Protein 4ZO4 (pdb70)

Solvent-accessible surface area: 38207 Å² total

B-factor: mean 87.36, std 18.45, range [51.1, 162.4]

Foldseek 3Di:
DEQEEEFEEPDDVLLVLLVVLCVVVPAAEDELVVLLQVQCQVCQVVLQVVQVVQDVDGQDDPDSGGPPVVLVVSVVVDVVSVVVVCVVRLVVSVVVVVVVVVVVVVVHHYYYYDYLCDDSDDCLVVYAYEYEDEDDPLDLVVVVVVPDDSVVSVVVSVSNVVVVVSCVSHPHYQYDHDDPVVSSVSSVVVSVVVRVVD/DEQEEEEDELDPVLRVLLQVLLVVVPAAEAELVVLLQVLCQVCLVVVCVVCVVQDVDRQADPVRGGDPVVLCVSVVVDPPSVVVSCVVRVVVSVVVLVVVVVSVVVVHHHYYHDDPCDPPYAYEYAYEDDPLDLVCCVVVPDDNVVSVVSSVVNVVSVVCVVPHPHYQYCDPDPVVSSVSSVVVSVVSGPD/DLEEEEEEPDVVLLVLLVVQCVVVPAAEAELVVLLQVVCQVCQVVCQVVQVVQDPPGQDDPDRGGDVVVLVVSVVVDVVSVVVVVVVRLVSSVVVVVVVVVVVVVVFRHYYRDYLPDPSDDCLVVDAYEYEDEQDDLDLVVVCVVDDDSVVSVVVNVSNVVVVVSCVSHDHYQYDHDDPVVSNVSSVVVVVVSRVVD/DEQEEEEAELDDVLVVLLQVLCVVVPAAEAELVVLLQVLCQVCQVVCQVVCVVLDPDRQQDPPSGGDVVVLCVSCPPDPVSVVVVCVVRVVSSVVVQVVVVVSVVVVHHHYYHDDPCDVVYAYEYAYEDDPLDLVCCVVVPDDNVVSVVSSVSVVVRVVCVVRHPYYQYCDPDNVVSSVSSVVVSVVSGVD

InterPro domains:
  IPR001977 Dephospho-CoA kinase [MF_00376] (2-199)
  IPR001977 Dephospho-CoA kinase [PF01121] (7-183)
  IPR001977 Dephospho-CoA kinase [PS51219] (4-201)
  IPR001977 Dephospho-CoA kinase [TIGR00152] (7-186)
  IPR027417 P-loop containing nucleoside triphosphate hydrolase [G3DSA:3.40.50.300] (1-201)
  IPR027417 P-loop containing nucleoside triphosphate hydrolase [SSF52540] (5-195)

CATH classification: 3.40.50.300

Structure (mmCIF, N/CA/C/O backbone):
data_4ZO4
#
_entry.id   4ZO4
#
_cell.length_a   73.815
_cell.length_b   74.032
_cell.length_c   178.493
_cell.angle_alpha   90.000
_cell.angle_beta   90.000
_cell.angle_gamma   90.000
#
_symmetry.space_group_name_H-M   'P 21 21 21'
#
loop_
_entity.id
_entity.type
_entity.pdbx_description
1 polymer 'Dephospho-CoA kinase'
2 non-polymer BETA-MERCAPTOETHANOL
#
loop_
_atom_site.group_PDB
_atom_site.id
_atom_site.type_symbol
_atom_site.label_atom_id
_atom_site.label_alt_id
_atom_site.label_comp_id
_atom_site.label_asym_id
_atom_site.label_entity_id
_atom_site.label_seq_id
_atom_site.pdbx_PDB_ins_code
_atom_site.Cartn_x
_atom_site.Cartn_y
_atom_site.Cartn_z
_atom_site.occupancy
_atom_site.B_iso_or_equiv
_atom_site.auth_seq_id
_atom_site.auth_comp_id
_atom_site.auth_asym_id
_atom_site.auth_atom_id
_atom_site.pdbx_PDB_model_num
ATOM 1 N N . ALA A 1 3 ? -20.161 9.173 -19.400 1.00 96.94 0 ALA A N 1
ATOM 2 C CA . ALA A 1 3 ? -21.114 9.581 -18.323 1.00 102.32 0 ALA A CA 1
ATOM 3 C C . ALA A 1 3 ? -20.756 10.928 -17.646 1.00 104.34 0 ALA A C 1
ATOM 4 O O . ALA A 1 3 ? -21.636 11.714 -17.348 1.00 103.76 0 ALA A O 1
ATOM 14 N N . LYS A 1 5 ? -18.929 14.632 -17.782 1.00 106.63 2 LYS A N 1
ATOM 15 C CA . LYS A 1 5 ? -18.609 15.575 -18.847 1.00 107.52 2 LYS A CA 1
ATOM 16 C C . LYS A 1 5 ? -17.228 16.237 -18.739 1.00 101.69 2 LYS A C 1
ATOM 17 O O . LYS A 1 5 ? -16.661 16.636 -19.762 1.00 97.60 2 LYS A O 1
ATOM 23 N N . ASN A 1 6 ? -16.708 16.388 -17.519 1.00 93.37 3 ASN A N 1
ATOM 24 C CA . ASN A 1 6 ? -15.476 17.162 -17.280 1.00 83.99 3 ASN A CA 1
ATOM 25 C C . ASN A 1 6 ? -14.242 16.313 -17.232 1.00 86.20 3 ASN A C 1
ATOM 26 O O . ASN A 1 6 ? -13.156 16.813 -16.915 1.00 85.24 3 ASN A O 1
ATOM 31 N N . ALA A 1 7 ? -14.411 15.024 -17.550 1.00 88.14 4 ALA A N 1
ATOM 32 C CA . ALA A 1 7 ? -13.353 14.022 -17.397 1.00 83.59 4 ALA A CA 1
ATOM 33 C C . ALA A 1 7 ? -12.586 13.864 -18.661 1.00 80.65 4 ALA A C 1
ATOM 34 O O . ALA A 1 7 ? -13.166 13.623 -19.712 1.00 82.62 4 ALA A O 1
ATOM 36 N N . PHE A 1 8 ? -11.271 13.960 -18.555 1.00 76.43 5 PHE A N 1
ATOM 37 C CA . PHE A 1 8 ? -10.442 13.708 -19.691 1.00 77.35 5 PHE A CA 1
ATOM 38 C C . PHE A 1 8 ? -9.340 12.737 -19.291 1.00 72.98 5 PHE A C 1
ATOM 39 O O . PHE A 1 8 ? -8.640 12.968 -18.309 1.00 73.29 5 PHE A O 1
ATOM 47 N N . PHE A 1 9 ? -9.209 11.633 -20.022 1.00 65.24 6 PHE A N 1
ATOM 48 C CA . PHE A 1 9 ? -8.096 10.722 -19.754 1.00 70.90 6 PHE A CA 1
ATOM 49 C C . PHE A 1 9 ? -6.887 11.214 -20.515 1.00 64.50 6 PHE A C 1
ATOM 50 O O . PHE A 1 9 ? -6.985 11.612 -21.655 1.00 66.03 6 PHE A O 1
ATOM 58 N N . VAL A 1 10 ? -5.746 11.230 -19.865 1.00 60.25 7 VAL A N 1
ATOM 59 C CA . VAL A 1 10 ? -4.550 11.605 -20.551 1.00 60.84 7 VAL A CA 1
ATOM 60 C C . VAL A 1 10 ? -3.630 10.405 -20.611 1.00 61.88 7 VAL A C 1
ATOM 61 O O . VAL A 1 10 ? -3.146 9.942 -19.587 1.00 59.55 7 VAL A O 1
ATOM 65 N N . THR A 1 11 ? -3.375 9.903 -21.813 1.00 60.52 8 THR A N 1
ATOM 66 C CA . THR A 1 11 ? -2.526 8.743 -21.939 1.00 68.14 8 THR A CA 1
ATOM 67 C C . THR A 1 11 ? -1.500 8.988 -23.024 1.00 71.16 8 THR A C 1
ATOM 68 O O . THR A 1 11 ? -1.740 9.802 -23.896 1.00 68.58 8 THR A O 1
ATOM 72 N N . ALA A 1 12 ? -0.359 8.295 -22.959 1.00 74.07 9 ALA A N 1
ATOM 73 C CA . ALA A 1 12 ? 0.757 8.586 -23.851 1.00 77.15 9 ALA A CA 1
ATOM 74 C C . ALA A 1 12 ? 1.503 7.369 -24.328 1.00 78.98 9 ALA A C 1
ATOM 75 O O . ALA A 1 12 ? 1.736 6.416 -23.583 1.00 85.80 9 ALA A O 1
ATOM 77 N N . SER A 1 13 ? 1.913 7.445 -25.587 1.00 78.49 10 SER A N 1
ATOM 78 C CA . SER A 1 13 ? 2.705 6.404 -26.196 1.00 77.77 10 SER A CA 1
ATOM 79 C C . SER A 1 13 ? 4.094 6.333 -25.593 1.00 79.44 10 SER A C 1
ATOM 80 O O . SER A 1 13 ? 4.795 5.369 -25.852 1.00 75.96 10 SER A O 1
ATOM 83 N N . ILE A 1 14 ? 4.487 7.363 -24.835 1.00 83.03 11 ILE A N 1
ATOM 84 C CA . ILE A 1 14 ? 5.767 7.418 -24.109 1.00 87.81 11 ILE A CA 1
ATOM 85 C C . ILE A 1 14 ? 5.632 8.355 -22.880 1.00 91.51 11 ILE A C 1
ATOM 86 O O . ILE A 1 14 ? 4.949 9.382 -22.932 1.00 99.17 11 ILE A O 1
ATOM 91 N N . ALA A 1 15 ? 6.281 7.994 -21.776 1.00 89.23 12 ALA A N 1
ATOM 92 C CA . ALA A 1 15 ? 5.926 8.522 -20.442 1.00 88.69 12 ALA A CA 1
ATOM 93 C C . ALA A 1 15 ? 5.966 10.026 -20.291 1.00 94.02 12 ALA A C 1
ATOM 94 O O . ALA A 1 15 ? 5.147 10.610 -19.565 1.00 94.21 12 ALA A O 1
ATOM 96 N N . CYS A 1 16 ? 6.941 10.645 -20.947 1.00 94.27 13 CYS A N 1
ATOM 97 C CA . CYS A 1 16 ? 7.126 12.081 -20.856 1.00 89.17 13 CYS A CA 1
ATOM 98 C C . CYS A 1 16 ? 6.033 12.821 -21.609 1.00 86.84 13 CYS A C 1
ATOM 99 O O . CYS A 1 16 ? 5.730 13.967 -21.283 1.00 106.15 13 CYS A O 1
ATOM 102 N N . GLY A 1 17 ? 5.430 12.180 -22.603 1.00 81.61 14 GLY A N 1
ATOM 103 C CA . GLY A 1 17 ? 4.289 12.773 -23.310 1.00 83.99 14 GLY A CA 1
ATOM 104 C C . GLY A 1 17 ? 3.132 13.057 -22.366 1.00 85.02 14 GLY A C 1
ATOM 105 O O . GLY A 1 17 ? 2.536 14.135 -22.373 1.00 89.19 14 GLY A O 1
ATOM 106 N N . LYS A 1 18 ? 2.858 12.080 -21.520 1.00 78.96 15 LYS A N 1
ATOM 107 C CA . LYS A 1 18 ? 1.799 12.139 -20.549 1.00 77.51 15 LYS A CA 1
ATOM 108 C C . LYS A 1 18 ? 2.059 13.167 -19.427 1.00 81.42 15 LYS A C 1
ATOM 109 O O . LYS A 1 18 ? 1.140 13.865 -18.964 1.00 82.47 15 LYS A O 1
ATOM 115 N N . SER A 1 19 ? 3.305 13.238 -18.961 1.00 79.20 16 SER A N 1
ATOM 116 C CA . SER A 1 19 ? 3.647 14.028 -17.774 1.00 75.66 16 SER A CA 1
ATOM 117 C C . SER A 1 19 ? 3.793 15.504 -18.116 1.00 80.08 16 SER A C 1
ATOM 118 O O . SER A 1 19 ? 3.526 16.380 -17.286 1.00 81.07 16 SER A O 1
ATOM 121 N N . THR A 1 20 ? 4.253 15.772 -19.331 1.00 76.00 17 THR A N 1
ATOM 122 C CA . THR A 1 20 ? 4.325 17.129 -19.832 1.00 76.10 17 THR A CA 1
ATOM 123 C C . THR A 1 20 ? 2.921 17.711 -20.032 1.00 75.99 17 THR A C 1
ATOM 124 O O . THR A 1 20 ? 2.653 18.824 -19.570 1.00 84.06 17 THR A O 1
ATOM 128 N N . PHE A 1 21 ? 2.026 16.973 -20.695 1.00 71.21 18 PHE A N 1
ATOM 129 C CA . PHE A 1 21 ? 0.643 17.429 -20.859 1.00 72.02 18 PHE A CA 1
ATOM 130 C C . PHE A 1 21 ? -0.006 17.691 -19.521 1.00 72.58 18 PHE A C 1
ATOM 131 O O . PHE A 1 21 ? -0.909 18.521 -19.421 1.00 74.25 18 PHE A O 1
ATOM 139 N N . ILE A 1 22 ? 0.453 16.980 -18.499 1.00 76.09 19 ILE A N 1
ATOM 140 C CA . ILE A 1 22 ? -0.037 17.182 -17.120 1.00 77.97 19 ILE A CA 1
ATOM 141 C C . ILE A 1 22 ? 0.639 18.345 -16.392 1.00 84.03 19 ILE A C 1
ATOM 142 O O . ILE A 1 22 ? -0.022 19.086 -15.656 1.00 85.26 19 ILE A O 1
ATOM 147 N N . GLU A 1 23 ? 1.942 18.520 -16.602 1.00 89.26 20 GLU A N 1
ATOM 148 C CA . GLU A 1 23 ? 2.642 19.665 -16.044 1.00 94.30 20 GLU A CA 1
ATOM 149 C C . GLU A 1 23 ? 2.002 20.959 -16.552 1.00 92.56 20 GLU A C 1
ATOM 150 O O . GLU A 1 23 ? 1.754 21.886 -15.786 1.00 98.85 20 GLU A O 1
ATOM 156 N N . ILE A 1 24 ? 1.725 20.997 -17.845 1.00 88.16 21 ILE A N 1
ATOM 157 C CA . ILE A 1 24 ? 1.071 22.139 -18.479 1.00 86.13 21 ILE A CA 1
ATOM 158 C C . ILE A 1 24 ? -0.402 22.296 -18.040 1.00 90.77 21 ILE A C 1
ATOM 159 O O . ILE A 1 24 ? -0.876 23.401 -17.832 1.00 88.47 21 ILE A O 1
ATOM 164 N N . ALA A 1 25 ? -1.129 21.195 -17.879 1.00 99.25 22 ALA A N 1
ATOM 165 C CA . ALA A 1 25 ? -2.523 21.280 -17.439 1.00 93.40 22 ALA A CA 1
ATOM 166 C C . ALA A 1 25 ? -2.639 21.840 -16.009 1.00 100.27 22 ALA A C 1
ATOM 167 O O . ALA A 1 25 ? -3.578 22.587 -15.691 1.00 106.41 22 ALA A O 1
ATOM 169 N N . ASN A 1 26 ? -1.692 21.468 -15.149 1.00 99.52 23 ASN A N 1
ATOM 170 C CA . ASN A 1 26 ? -1.661 21.957 -13.778 1.00 99.09 23 ASN A CA 1
ATOM 171 C C . ASN A 1 26 ? -1.399 23.436 -13.771 1.00 100.68 23 ASN A C 1
ATOM 172 O O . ASN A 1 26 ? -2.144 24.213 -13.161 1.00 99.89 23 ASN A O 1
ATOM 177 N N . SER A 1 27 ? -0.332 23.830 -14.458 1.00 101.21 24 SER A N 1
ATOM 178 C CA . SER A 1 27 ? 0.066 25.235 -14.464 1.00 93.48 24 SER A CA 1
ATOM 179 C C . SER A 1 27 ? -1.121 26.063 -14.945 1.00 92.53 24 SER A C 1
ATOM 180 O O . SER A 1 27 ? -1.531 26.982 -14.272 1.00 102.24 24 SER A O 1
ATOM 183 N N . LEU A 1 28 ? -1.748 25.663 -16.044 1.00 94.42 25 LEU A N 1
ATOM 184 C CA . LEU A 1 28 ? -2.984 26.320 -16.510 1.00 92.20 25 LEU A CA 1
ATOM 185 C C . LEU A 1 28 ? -4.197 26.218 -15.556 1.00 89.18 25 LEU A C 1
ATOM 186 O O . LEU A 1 28 ? -5.280 26.729 -15.867 1.00 82.13 25 LEU A O 1
ATOM 191 N N . GLY A 1 29 ? -4.009 25.543 -14.420 1.00 91.33 26 GLY A N 1
ATOM 192 C CA . GLY A 1 29 ? -4.965 25.554 -13.315 1.00 91.57 26 GLY A CA 1
ATOM 193 C C . GLY A 1 29 ? -6.025 24.465 -13.319 1.00 91.87 26 GLY A C 1
ATOM 194 O O . GLY A 1 29 ? -7.004 24.560 -12.572 1.00 83.75 26 GLY A O 1
ATOM 195 N N . PHE A 1 30 ? -5.859 23.426 -14.140 1.00 95.57 27 PHE A N 1
ATOM 196 C CA . PHE A 1 30 ? -6.857 22.343 -14.171 1.00 95.86 27 PHE A CA 1
ATOM 197 C C . PHE A 1 30 ? -6.439 21.183 -13.285 1.00 97.50 27 PHE A C 1
ATOM 198 O O . PHE A 1 30 ? -5.245 20.913 -13.144 1.00 94.03 27 PHE A O 1
ATOM 206 N N . LYS A 1 31 ? -7.437 20.515 -12.698 1.00 103.73 28 LYS A N 1
ATOM 207 C CA . LYS A 1 31 ? -7.232 19.381 -11.765 1.00 103.73 28 LYS A CA 1
ATOM 208 C C . LYS A 1 31 ? -6.837 18.080 -12.473 1.00 96.77 28 LYS A C 1
ATOM 209 O O . LYS A 1 31 ? -7.507 17.659 -13.406 1.00 91.08 28 LYS A O 1
ATOM 215 N N . SER A 1 32 ? -5.778 17.429 -12.007 1.00 92.99 29 SER A N 1
ATOM 216 C CA . SER A 1 32 ? -5.471 16.061 -12.446 1.00 88.08 29 SER A CA 1
ATOM 217 C C . SER A 1 32 ? -5.386 15.095 -11.281 1.00 85.24 29 SER A C 1
ATOM 218 O O . SER A 1 32 ? -4.944 15.461 -10.192 1.00 85.16 29 SER A O 1
ATOM 221 N N . ILE A 1 33 ? -5.788 13.853 -11.517 1.00 86.00 30 ILE A N 1
ATOM 222 C CA . ILE A 1 33 ? -5.472 12.744 -10.579 1.00 85.91 30 ILE A CA 1
ATOM 223 C C . ILE A 1 33 ? -4.566 11.749 -11.283 1.00 73.49 30 ILE A C 1
ATOM 224 O O . ILE A 1 33 ? -4.610 11.608 -12.505 1.00 78.26 30 ILE A O 1
ATOM 229 N N . SER A 1 34 ? -3.702 11.095 -10.535 1.00 70.93 31 SER A N 1
ATOM 230 C CA . SER A 1 34 ? -2.814 10.082 -11.147 1.00 70.57 31 SER A CA 1
ATOM 231 C C . SER A 1 34 ? -3.323 8.662 -10.902 1.00 68.05 31 SER A C 1
ATOM 232 O O . SER A 1 34 ? -3.605 8.288 -9.759 1.00 69.41 31 SER A O 1
ATOM 235 N N . ALA A 1 35 ? -3.431 7.874 -11.975 1.00 68.98 32 ALA A N 1
ATOM 236 C CA . ALA A 1 35 ? -3.904 6.479 -11.872 1.00 70.37 32 ALA A CA 1
ATOM 237 C C . ALA A 1 35 ? -2.882 5.639 -11.135 1.00 68.90 32 ALA A C 1
ATOM 238 O O . ALA A 1 35 ? -3.252 4.925 -10.213 1.00 71.85 32 ALA A O 1
ATOM 240 N N . ASP A 1 36 ? -1.604 5.771 -11.480 1.00 71.62 33 ASP A N 1
ATOM 241 C CA . ASP A 1 36 ? -0.550 5.010 -10.778 1.00 72.58 33 ASP A CA 1
ATOM 242 C C . ASP A 1 36 ? -0.383 5.383 -9.327 1.00 77.90 33 ASP A C 1
ATOM 243 O O . ASP A 1 36 ? -0.002 4.538 -8.525 1.00 96.98 33 ASP A O 1
ATOM 248 N N . LYS A 1 37 ? -0.649 6.628 -8.964 1.00 78.57 34 LYS A N 1
ATOM 249 C CA . LYS A 1 37 ? -0.500 7.005 -7.567 1.00 82.85 34 LYS A CA 1
ATOM 250 C C . LYS A 1 37 ? -1.619 6.302 -6.802 1.00 76.13 34 LYS A C 1
ATOM 251 O O . LYS A 1 37 ? -1.362 5.547 -5.865 1.00 71.46 34 LYS A O 1
ATOM 257 N N . ILE A 1 38 ? -2.856 6.490 -7.253 1.00 74.49 35 ILE A N 1
ATOM 258 C CA . ILE A 1 38 ? -3.981 5.742 -6.687 1.00 75.71 35 ILE A CA 1
ATOM 259 C C . ILE A 1 38 ? -3.663 4.232 -6.576 1.00 74.12 35 ILE A C 1
ATOM 260 O O . ILE A 1 38 ? -3.914 3.605 -5.540 1.00 70.99 35 ILE A O 1
ATOM 265 N N . ALA A 1 39 ? -3.098 3.667 -7.637 1.00 70.41 36 ALA A N 1
ATOM 266 C CA . ALA A 1 39 ? -2.729 2.254 -7.639 1.00 76.55 36 ALA A CA 1
ATOM 267 C C . ALA A 1 39 ? -1.719 1.896 -6.550 1.00 78.16 36 ALA A C 1
ATOM 268 O O . ALA A 1 39 ? -1.863 0.884 -5.860 1.00 83.12 36 ALA A O 1
ATOM 270 N N . HIS A 1 40 ? -0.712 2.740 -6.391 1.00 78.38 37 HIS A N 1
ATOM 271 C CA . HIS A 1 40 ? 0.359 2.477 -5.455 1.00 80.32 37 HIS A CA 1
ATOM 272 C C . HIS A 1 40 ? -0.199 2.543 -4.028 1.00 79.22 37 HIS A C 1
ATOM 273 O O . HIS A 1 40 ? 0.193 1.742 -3.152 1.00 75.83 37 HIS A O 1
ATOM 280 N N . LYS A 1 41 ? -1.158 3.442 -3.819 1.00 76.25 38 LYS A N 1
ATOM 281 C CA . LYS A 1 41 ? -1.764 3.643 -2.494 1.00 77.91 38 LYS A CA 1
ATOM 282 C C . LYS A 1 41 ? -2.701 2.477 -2.094 1.00 77.43 38 LYS A C 1
ATOM 283 O O . LYS A 1 41 ? -2.975 2.274 -0.906 1.00 85.11 38 LYS A O 1
ATOM 289 N N . ILE A 1 42 ? -3.193 1.709 -3.070 1.00 72.49 39 ILE A N 1
ATOM 290 C CA . ILE A 1 42 ? -4.038 0.555 -2.768 1.00 68.43 39 ILE A CA 1
ATOM 291 C C . ILE A 1 42 ? -3.212 -0.525 -2.061 1.00 69.17 39 ILE A C 1
ATOM 292 O O . ILE A 1 42 ? -3.667 -1.100 -1.050 1.00 69.10 39 ILE A O 1
ATOM 297 N N . LEU A 1 43 ? -2.001 -0.768 -2.568 1.00 65.66 40 LEU A N 1
ATOM 298 C CA . LEU A 1 43 ? -1.083 -1.715 -1.932 1.00 69.74 40 LEU A CA 1
ATOM 299 C C . LEU A 1 43 ? -0.791 -1.376 -0.473 1.00 77.27 40 LEU A C 1
ATOM 300 O O . LEU A 1 43 ? -0.736 -2.282 0.355 1.00 84.57 40 LEU A O 1
ATOM 305 N N . ASP A 1 44 ? -0.622 -0.086 -0.160 1.00 77.80 41 ASP A N 1
ATOM 306 C CA . ASP A 1 44 ? -0.352 0.347 1.214 1.00 77.35 41 ASP A CA 1
ATOM 307 C C . ASP A 1 44 ? -1.590 0.337 2.093 1.00 77.32 41 ASP A C 1
ATOM 308 O O . ASP A 1 44 ? -1.489 0.048 3.277 1.00 82.27 41 ASP A O 1
ATOM 313 N N . GLU A 1 45 ? -2.760 0.686 1.563 1.00 81.47 42 GLU A N 1
ATOM 314 C CA . GLU A 1 45 ? -3.983 0.646 2.399 1.00 83.20 42 GLU A CA 1
ATOM 315 C C . GLU A 1 45 ? -4.327 -0.780 2.765 1.00 82.34 42 GLU A C 1
ATOM 316 O O . GLU A 1 45 ? -4.971 -1.002 3.759 1.00 81.00 42 GLU A O 1
ATOM 322 N N . ASN A 1 46 ? -3.934 -1.735 1.917 1.00 85.51 43 ASN A N 1
ATOM 323 C CA . ASN A 1 46 ? -4.227 -3.162 2.120 1.00 82.92 43 ASN A CA 1
ATOM 324 C C . ASN A 1 46 ? -2.952 -3.925 2.335 1.00 85.33 43 ASN A C 1
ATOM 325 O O . ASN A 1 46 ? -2.706 -4.936 1.687 1.00 89.82 43 ASN A O 1
ATOM 330 N N . ALA A 1 47 ? -2.137 -3.427 3.253 1.00 81.51 44 ALA A N 1
ATOM 331 C CA . ALA A 1 47 ? -0.824 -3.979 3.473 1.00 84.59 44 ALA A CA 1
ATOM 332 C C . ALA A 1 47 ? -0.929 -5.238 4.329 1.00 81.64 44 ALA A C 1
ATOM 333 O O . ALA A 1 47 ? -0.298 -6.236 4.012 1.00 85.97 44 ALA A O 1
ATOM 335 N N . LEU A 1 48 ? -1.728 -5.210 5.390 1.00 77.42 45 LEU A N 1
ATOM 336 C CA . LEU A 1 48 ? -1.877 -6.424 6.201 1.00 79.82 45 LEU A CA 1
ATOM 337 C C . LEU A 1 48 ? -2.541 -7.568 5.431 1.00 80.81 45 LEU A C 1
ATOM 338 O O . LEU A 1 48 ? -2.075 -8.709 5.506 1.00 85.75 45 LEU A O 1
ATOM 343 N N . GLU A 1 49 ? -3.614 -7.296 4.700 1.00 79.25 46 GLU A N 1
ATOM 344 C CA . GLU A 1 49 ? -4.279 -8.405 4.020 1.00 79.39 46 GLU A CA 1
ATOM 345 C C . GLU A 1 49 ? -3.351 -9.050 2.992 1.00 74.03 46 GLU A C 1
ATOM 346 O O . GLU A 1 49 ? -3.266 -10.264 2.908 1.00 73.73 46 GLU A O 1
ATOM 352 N N . LEU A 1 50 ? -2.604 -8.230 2.269 1.00 71.43 47 LEU A N 1
ATOM 353 C CA . LEU A 1 50 ? -1.652 -8.713 1.267 1.00 70.45 47 LEU A CA 1
ATOM 354 C C . LEU A 1 50 ? -0.546 -9.598 1.890 1.00 68.27 47 LEU A C 1
ATOM 355 O O . LEU A 1 50 ? -0.172 -10.647 1.352 1.00 70.75 47 LEU A O 1
ATOM 360 N N . GLU A 1 51 ? -0.023 -9.199 3.029 1.00 70.04 48 GLU A N 1
ATOM 361 C CA . GLU A 1 51 ? 0.919 -10.064 3.736 1.00 73.94 48 GLU A CA 1
ATOM 362 C C . GLU A 1 51 ? 0.337 -11.470 3.918 1.00 77.43 48 GLU A C 1
ATOM 363 O O . GLU A 1 51 ? 1.022 -12.431 3.571 1.00 76.92 48 GLU A O 1
ATOM 369 N N . LYS A 1 52 ? -0.895 -11.599 4.447 1.00 78.10 49 LYS A N 1
ATOM 370 C CA . LYS A 1 52 ? -1.550 -12.945 4.635 1.00 77.10 49 LYS A CA 1
ATOM 371 C C . LYS A 1 52 ? -1.600 -13.744 3.332 1.00 71.75 49 LYS A C 1
ATOM 372 O O . LYS A 1 52 ? -1.072 -14.817 3.229 1.00 76.46 49 LYS A O 1
ATOM 378 N N . ILE A 1 53 ? -2.213 -13.156 2.326 1.00 71.33 50 ILE A N 1
ATOM 379 C CA . ILE A 1 53 ? -2.432 -13.764 1.026 1.00 66.99 50 ILE A CA 1
ATOM 380 C C . ILE A 1 53 ? -1.113 -14.172 0.390 1.00 68.65 50 ILE A C 1
ATOM 381 O O . ILE A 1 53 ? -1.012 -15.255 -0.116 1.00 77.84 50 ILE A O 1
ATOM 386 N N . PHE A 1 54 ? -0.094 -13.307 0.412 1.00 75.91 51 PHE A N 1
ATOM 387 C CA . PHE A 1 54 ? 1.152 -13.545 -0.347 1.00 73.65 51 PHE A CA 1
ATOM 388 C C . PHE A 1 54 ? 2.336 -14.130 0.417 1.00 76.17 51 PHE A C 1
ATOM 389 O O . PHE A 1 54 ? 3.208 -14.749 -0.185 1.00 82.15 51 PHE A O 1
ATOM 397 N N . SER A 1 55 ? 2.388 -13.918 1.724 1.00 81.94 52 SER A N 1
ATOM 398 C CA . SER A 1 55 ? 3.451 -14.490 2.547 1.00 85.02 52 SER A CA 1
ATOM 399 C C . SER A 1 55 ? 3.680 -15.973 2.280 1.00 82.25 52 SER A C 1
ATOM 400 O O . SER A 1 55 ? 4.833 -16.387 2.235 1.00 92.59 52 SER A O 1
ATOM 403 N N . PRO A 1 56 ? 2.614 -16.771 2.060 1.00 78.15 53 PRO A N 1
ATOM 404 C CA . PRO A 1 56 ? 2.932 -18.194 1.735 1.00 80.61 53 PRO A CA 1
ATOM 405 C C . PRO A 1 56 ? 3.719 -18.463 0.436 1.00 82.48 53 PRO A C 1
ATOM 406 O O . PRO A 1 56 ? 3.973 -19.626 0.121 1.00 78.87 53 PRO A O 1
ATOM 410 N N . PHE A 1 57 ? 4.055 -17.421 -0.333 1.00 86.48 54 PHE A N 1
ATOM 411 C CA . PHE A 1 57 ? 4.846 -17.582 -1.559 1.00 83.65 54 PHE A CA 1
ATOM 412 C C . PHE A 1 57 ? 6.331 -17.349 -1.345 1.00 87.99 54 PHE A C 1
ATOM 413 O O . PHE A 1 57 ? 7.144 -17.677 -2.212 1.00 84.10 54 PHE A O 1
ATOM 421 N N . SER A 1 58 ? 6.677 -16.765 -0.205 1.00 97.02 55 SER A N 1
ATOM 422 C CA . SER A 1 58 ? 8.049 -16.410 0.088 1.00 101.79 55 SER A CA 1
ATOM 423 C C . SER A 1 58 ? 8.348 -16.753 1.526 1.00 104.74 55 SER A C 1
ATOM 424 O O . SER A 1 58 ? 7.445 -16.921 2.337 1.00 96.77 55 SER A O 1
ATOM 427 N N . LEU A 1 59 ? 9.636 -16.903 1.812 1.00 118.41 56 LEU A N 1
ATOM 428 C CA . LEU A 1 59 ? 10.135 -17.019 3.178 1.00 117.57 56 LEU A CA 1
ATOM 429 C C . LEU A 1 59 ? 10.404 -15.623 3.710 1.00 114.56 56 LEU A C 1
ATOM 430 O O . LEU A 1 59 ? 10.507 -15.428 4.921 1.00 112.28 56 LEU A O 1
ATOM 435 N N . LYS A 1 60 ? 10.503 -14.657 2.796 1.00 119.69 57 LYS A N 1
ATOM 436 C CA . LYS A 1 60 ? 10.856 -13.287 3.146 1.00 123.04 57 LYS A CA 1
ATOM 437 C C . LYS A 1 60 ? 9.665 -12.592 3.763 1.00 122.75 57 LYS A C 1
ATOM 438 O O . LYS A 1 60 ? 8.620 -13.211 3.992 1.00 125.12 57 LYS A O 1
ATOM 444 N N . ASN A 1 61 ? 9.832 -11.314 4.076 1.00 125.09 58 ASN A N 1
ATOM 445 C CA . ASN A 1 61 ? 8.741 -10.560 4.640 1.00 119.18 58 ASN A CA 1
ATOM 446 C C . ASN A 1 61 ? 8.241 -9.588 3.620 1.00 108.07 58 ASN A C 1
ATOM 447 O O . ASN A 1 61 ? 9.013 -8.944 2.923 1.00 102.98 58 ASN A O 1
ATOM 452 N N . LEU A 1 62 ? 6.926 -9.512 3.523 1.00 108.31 59 LEU A N 1
ATOM 453 C CA . LEU A 1 62 ? 6.297 -8.547 2.665 1.00 106.13 59 LEU A CA 1
ATOM 454 C C . LEU A 1 62 ? 6.315 -7.193 3.329 1.00 103.63 59 LEU A C 1
ATOM 455 O O . LEU A 1 62 ? 6.609 -6.197 2.676 1.00 94.43 59 LEU A O 1
ATOM 460 N N . LEU A 1 63 ? 6.014 -7.175 4.628 1.00 107.08 60 LEU A N 1
ATOM 461 C CA . LEU A 1 63 ? 5.964 -5.937 5.402 1.00 106.85 60 LEU A CA 1
ATOM 462 C C . LEU A 1 63 ? 7.373 -5.401 5.673 1.00 109.49 60 LEU A C 1
ATOM 463 O O . LEU A 1 63 ? 8.242 -6.121 6.173 1.00 107.51 60 LEU A O 1
ATOM 468 N N . LYS A 1 64 ? 7.564 -4.128 5.318 1.00 112.12 61 LYS A N 1
ATOM 469 C CA . LYS A 1 64 ? 8.851 -3.430 5.366 1.00 109.91 61 LYS A CA 1
ATOM 470 C C . LYS A 1 64 ? 9.041 -2.760 6.707 1.00 113.24 61 LYS A C 1
ATOM 471 O O . LYS A 1 64 ? 10.111 -2.838 7.317 1.00 115.88 61 LYS A O 1
ATOM 477 N N . LYS A 1 65 ? 7.999 -2.076 7.155 1.00 121.01 62 LYS A N 1
ATOM 478 C CA . LYS A 1 65 ? 8.048 -1.390 8.425 1.00 130.34 62 LYS A CA 1
ATOM 479 C C . LYS A 1 65 ? 6.634 -1.346 8.988 1.00 132.99 62 LYS A C 1
ATOM 480 O O . LYS A 1 65 ? 6.091 -2.394 9.350 1.00 129.23 62 LYS A O 1
ATOM 486 N N . GLU A 1 66 ? 6.026 -0.163 9.030 1.00 135.52 63 GLU A N 1
ATOM 487 C CA . GLU A 1 66 ? 4.805 0.027 9.794 1.00 137.10 63 GLU A CA 1
ATOM 488 C C . GLU A 1 66 ? 3.634 -0.093 8.858 1.00 130.06 63 GLU A C 1
ATOM 489 O O . GLU A 1 66 ? 3.124 0.903 8.336 1.00 126.67 63 GLU A O 1
ATOM 495 N N . LYS A 1 67 ? 3.231 -1.341 8.646 1.00 121.62 64 LYS A N 1
ATOM 496 C CA . LYS A 1 67 ? 2.154 -1.669 7.736 1.00 119.51 64 LYS A CA 1
ATOM 497 C C . LYS A 1 67 ? 2.389 -1.045 6.357 1.00 116.82 64 LYS A C 1
ATOM 498 O O . LYS A 1 67 ? 1.517 -0.380 5.789 1.00 120.98 64 LYS A O 1
ATOM 504 N N . LYS A 1 68 ? 3.594 -1.268 5.839 1.00 109.11 65 LYS A N 1
ATOM 505 C CA . LYS A 1 68 ? 3.949 -0.870 4.486 1.00 116.35 65 LYS A CA 1
ATOM 506 C C . LYS A 1 68 ? 4.365 -2.127 3.722 1.00 111.50 65 LYS A C 1
ATOM 507 O O . LYS A 1 68 ? 4.867 -3.068 4.330 1.00 108.56 65 LYS A O 1
ATOM 513 N N . ILE A 1 69 ? 4.143 -2.137 2.406 1.00 104.82 66 ILE A N 1
ATOM 514 C CA . ILE A 1 69 ? 4.417 -3.316 1.561 1.00 99.48 66 ILE A CA 1
ATOM 515 C C . ILE A 1 69 ? 5.774 -3.147 0.879 1.00 97.63 66 ILE A C 1
ATOM 516 O O . ILE A 1 69 ? 6.040 -2.120 0.241 1.00 100.00 66 ILE A O 1
ATOM 521 N N . ASP A 1 70 ? 6.622 -4.161 1.011 1.00 92.26 67 ASP A N 1
ATOM 522 C CA . ASP A 1 70 ? 7.862 -4.210 0.262 1.00 91.26 67 ASP A CA 1
ATOM 523 C C . ASP A 1 70 ? 7.477 -4.530 -1.179 1.00 93.38 67 ASP A C 1
ATOM 524 O O . ASP A 1 70 ? 7.157 -5.675 -1.499 1.00 88.65 67 ASP A O 1
ATOM 529 N N . ARG A 1 71 ? 7.473 -3.498 -2.026 1.00 92.75 68 ARG A N 1
ATOM 530 C CA . ARG A 1 71 ? 7.031 -3.612 -3.420 1.00 91.94 68 ARG A CA 1
ATOM 531 C C . ARG A 1 71 ? 8.034 -4.357 -4.299 1.00 90.64 68 ARG A C 1
ATOM 532 O O . ARG A 1 71 ? 7.674 -4.876 -5.359 1.00 93.79 68 ARG A O 1
ATOM 540 N N . LYS A 1 72 ? 9.290 -4.408 -3.866 1.00 92.14 69 LYS A N 1
ATOM 541 C CA . LYS A 1 72 ? 10.315 -5.151 -4.602 1.00 93.24 69 LYS A CA 1
ATOM 542 C C . LYS A 1 72 ? 10.045 -6.652 -4.507 1.00 88.90 69 LYS A C 1
ATOM 543 O O . LYS A 1 72 ? 9.964 -7.351 -5.509 1.00 85.21 69 LYS A O 1
ATOM 549 N N . ILE A 1 73 ? 9.903 -7.123 -3.280 1.00 82.43 70 ILE A N 1
ATOM 550 C CA . ILE A 1 73 ? 9.554 -8.499 -3.005 1.00 83.75 70 ILE A CA 1
ATOM 551 C C . ILE A 1 73 ? 8.220 -8.895 -3.663 1.00 84.44 70 ILE A C 1
ATOM 552 O O . ILE A 1 73 ? 8.152 -9.925 -4.352 1.00 91.04 70 ILE A O 1
ATOM 557 N N . LEU A 1 74 ? 7.174 -8.087 -3.491 1.00 78.87 71 LEU A N 1
ATOM 558 C CA . LEU A 1 74 ? 5.865 -8.449 -4.040 1.00 78.44 71 LEU A CA 1
ATOM 559 C C . LEU A 1 74 ? 5.952 -8.649 -5.540 1.00 79.41 71 LEU A C 1
ATOM 560 O O . LEU A 1 74 ? 5.385 -9.622 -6.068 1.00 88.13 71 LEU A O 1
ATOM 565 N N . GLY A 1 75 ? 6.626 -7.724 -6.231 1.00 67.45 72 GLY A N 1
ATOM 566 C CA . GLY A 1 75 ? 6.898 -7.894 -7.658 1.00 65.45 72 GLY A CA 1
ATOM 567 C C . GLY A 1 75 ? 7.753 -9.117 -8.022 1.00 69.14 72 GLY A C 1
ATOM 568 O O . GLY A 1 75 ? 7.573 -9.713 -9.088 1.00 67.86 72 GLY A O 1
ATOM 569 N N . GLU A 1 76 ? 8.679 -9.515 -7.154 1.00 68.74 73 GLU A N 1
ATOM 570 C CA . GLU A 1 76 ? 9.430 -10.741 -7.404 1.00 75.41 73 GLU A CA 1
ATOM 571 C C . GLU A 1 76 ? 8.505 -11.930 -7.291 1.00 75.47 73 GLU A C 1
ATOM 572 O O . GLU A 1 76 ? 8.628 -12.890 -8.054 1.00 67.82 73 GLU A O 1
ATOM 578 N N . ILE A 1 77 ? 7.575 -11.870 -6.343 1.00 71.34 74 ILE A N 1
ATOM 579 C CA . ILE A 1 77 ? 6.672 -12.990 -6.138 1.00 70.61 74 ILE A CA 1
ATOM 580 C C . ILE A 1 77 ? 5.816 -13.192 -7.388 1.00 72.42 74 ILE A C 1
ATOM 581 O O . ILE A 1 77 ? 5.751 -14.293 -7.930 1.00 69.09 74 ILE A O 1
ATOM 586 N N . VAL A 1 78 ? 5.188 -12.109 -7.845 1.00 72.61 75 VAL A N 1
ATOM 587 C CA . VAL A 1 78 ? 4.244 -12.182 -8.964 1.00 71.75 75 VAL A CA 1
ATOM 588 C C . VAL A 1 78 ? 4.988 -12.368 -10.290 1.00 66.21 75 VAL A C 1
ATOM 589 O O . VAL A 1 78 ? 4.431 -12.865 -11.260 1.00 69.33 75 VAL A O 1
ATOM 593 N N . PHE A 1 79 ? 6.233 -11.951 -10.356 1.00 62.91 76 PHE A N 1
ATOM 594 C CA . PHE A 1 79 ? 7.002 -12.279 -11.546 1.00 67.50 76 PHE A CA 1
ATOM 595 C C . PHE A 1 79 ? 7.329 -13.788 -11.548 1.00 65.94 76 PHE A C 1
ATOM 596 O O . PHE A 1 79 ? 7.208 -14.440 -12.576 1.00 67.90 76 PHE A O 1
ATOM 604 N N . ASN A 1 80 ? 7.699 -14.341 -10.397 1.00 65.60 77 ASN A N 1
ATOM 605 C CA . ASN A 1 80 ? 8.018 -15.786 -10.285 1.00 73.39 77 ASN A CA 1
ATOM 606 C C . ASN A 1 80 ? 6.842 -16.739 -10.193 1.00 71.45 77 ASN A C 1
ATOM 607 O O . ASN A 1 80 ? 7.026 -17.950 -10.279 1.00 71.61 77 ASN A O 1
ATOM 612 N N . ASN A 1 81 ? 5.641 -16.214 -9.991 1.00 69.00 78 ASN A N 1
ATOM 613 C CA . ASN A 1 81 ? 4.507 -17.074 -9.714 1.00 66.73 78 ASN A CA 1
ATOM 614 C C . ASN A 1 81 ? 3.266 -16.584 -10.406 1.00 67.23 78 ASN A C 1
ATOM 615 O O . ASN A 1 81 ? 2.800 -15.456 -10.169 1.00 72.40 78 ASN A O 1
ATOM 620 N N . LYS A 1 82 ? 2.743 -17.442 -11.271 1.00 66.78 79 LYS A N 1
ATOM 621 C CA . LYS A 1 82 ? 1.524 -17.198 -12.041 1.00 69.13 79 LYS A CA 1
ATOM 622 C C . LYS A 1 82 ? 0.284 -17.052 -11.141 1.00 65.21 79 LYS A C 1
ATOM 623 O O . LYS A 1 82 ? -0.594 -16.230 -11.377 1.00 65.18 79 LYS A O 1
ATOM 629 N N . GLU A 1 83 ? 0.229 -17.848 -10.098 1.00 66.69 80 GLU A N 1
ATOM 630 C CA . GLU A 1 83 ? -0.903 -17.851 -9.203 1.00 67.84 80 GLU A CA 1
ATOM 631 C C . GLU A 1 83 ? -0.904 -16.560 -8.420 1.00 66.60 80 GLU A C 1
ATOM 632 O O . GLU A 1 83 ? -1.963 -15.979 -8.177 1.00 68.89 80 GLU A O 1
ATOM 638 N N . ALA A 1 84 ? 0.280 -16.111 -8.008 1.00 67.52 81 ALA A N 1
ATOM 639 C CA . ALA A 1 84 ? 0.413 -14.854 -7.250 1.00 63.93 81 ALA A CA 1
ATOM 640 C C . ALA A 1 84 ? -0.025 -13.698 -8.111 1.00 63.93 81 ALA A C 1
ATOM 641 O O . ALA A 1 84 ? -0.752 -12.830 -7.677 1.00 72.89 81 ALA A O 1
ATOM 643 N N . LYS A 1 85 ? 0.413 -13.703 -9.351 1.00 65.00 82 LYS A N 1
ATOM 644 C CA . LYS A 1 85 ? 0.051 -12.667 -10.273 1.00 64.26 82 LYS A CA 1
ATOM 645 C C . LYS A 1 85 ? -1.454 -12.569 -10.433 1.00 67.78 82 LYS A C 1
ATOM 646 O O . LYS A 1 85 ? -2.013 -11.476 -10.370 1.00 76.69 82 LYS A O 1
ATOM 652 N N . LYS A 1 86 ? -2.135 -13.688 -10.662 1.00 67.81 83 LYS A N 1
ATOM 653 C CA . LYS A 1 86 ? -3.574 -13.599 -10.880 1.00 61.21 83 LYS A CA 1
ATOM 654 C C . LYS A 1 86 ? -4.240 -13.118 -9.613 1.00 59.72 83 LYS A C 1
ATOM 655 O O . LYS A 1 86 ? -5.137 -12.299 -9.659 1.00 60.34 83 LYS A O 1
ATOM 661 N N . ILE A 1 87 ? -3.784 -13.577 -8.459 1.00 59.98 84 ILE A N 1
ATOM 662 C CA . ILE A 1 87 ? -4.439 -13.160 -7.233 1.00 61.89 84 ILE A CA 1
ATOM 663 C C . ILE A 1 87 ? -4.287 -11.650 -7.071 1.00 67.95 84 ILE A C 1
ATOM 664 O O . ILE A 1 87 ? -5.266 -10.951 -6.759 1.00 72.80 84 ILE A O 1
ATOM 669 N N . LEU A 1 88 ? -3.083 -11.132 -7.323 1.00 67.12 85 LEU A N 1
ATOM 670 C CA . LEU A 1 88 ? -2.860 -9.713 -7.186 1.00 66.31 85 LEU A CA 1
ATOM 671 C C . LEU A 1 88 ? -3.782 -8.903 -8.125 1.00 69.21 85 LEU A C 1
ATOM 672 O O . LEU A 1 88 ? -4.483 -7.968 -7.695 1.00 68.80 85 LEU A O 1
ATOM 677 N N . GLU A 1 89 ? -3.803 -9.286 -9.394 1.00 63.06 86 GLU A N 1
ATOM 678 C CA . GLU A 1 89 ? -4.696 -8.647 -10.346 1.00 62.61 86 GLU A CA 1
ATOM 679 C C . GLU A 1 89 ? -6.127 -8.621 -9.815 1.00 62.60 86 GLU A C 1
ATOM 680 O O . GLU A 1 89 ? -6.733 -7.567 -9.786 1.00 67.93 86 GLU A O 1
ATOM 686 N N . ASN A 1 90 ? -6.658 -9.750 -9.357 1.00 59.23 87 ASN A N 1
ATOM 687 C CA . ASN A 1 90 ? -8.045 -9.794 -8.929 1.00 60.40 87 ASN A CA 1
ATOM 688 C C . ASN A 1 90 ? -8.219 -9.098 -7.600 1.00 61.42 87 ASN A C 1
ATOM 689 O O . ASN A 1 90 ? -9.269 -8.529 -7.283 1.00 66.13 87 ASN A O 1
ATOM 694 N N . PHE A 1 91 ? -7.170 -9.096 -6.810 1.00 62.58 88 PHE A N 1
ATOM 695 C CA . PHE A 1 91 ? -7.214 -8.323 -5.572 1.00 61.69 88 PHE A CA 1
ATOM 696 C C . PHE A 1 91 ? -7.341 -6.829 -5.789 1.00 60.46 88 PHE A C 1
ATOM 697 O O . PHE A 1 91 ? -8.086 -6.189 -5.066 1.00 61.65 88 PHE A O 1
ATOM 705 N N . THR A 1 92 ? -6.584 -6.282 -6.751 1.00 58.71 89 THR A N 1
ATOM 706 C CA . THR A 1 92 ? -6.374 -4.837 -6.862 1.00 58.39 89 THR A CA 1
ATOM 707 C C . THR A 1 92 ? -7.367 -4.168 -7.800 1.00 61.35 89 THR A C 1
ATOM 708 O O . THR A 1 92 ? -7.848 -3.090 -7.535 1.00 66.11 89 THR A O 1
ATOM 712 N N . HIS A 1 93 ? -7.655 -4.822 -8.917 1.00 64.97 90 HIS A N 1
ATOM 713 C CA . HIS A 1 93 ? -8.510 -4.262 -9.947 1.00 64.76 90 HIS A CA 1
ATOM 714 C C . HIS A 1 93 ? -9.785 -3.593 -9.427 1.00 67.99 90 HIS A C 1
ATOM 715 O O . HIS A 1 93 ? -10.030 -2.432 -9.752 1.00 71.01 90 HIS A O 1
ATOM 722 N N . PRO A 1 94 ? -10.625 -4.312 -8.660 1.00 69.44 91 PRO A N 1
ATOM 723 C CA . PRO A 1 94 ? -11.842 -3.602 -8.207 1.00 69.09 91 PRO A CA 1
ATOM 724 C C . PRO A 1 94 ? -11.563 -2.434 -7.222 1.00 71.28 91 PRO A C 1
ATOM 725 O O . PRO A 1 94 ? -12.311 -1.441 -7.193 1.00 85.05 91 PRO A O 1
ATOM 729 N N . LYS A 1 95 ? -10.484 -2.531 -6.458 1.00 68.46 92 LYS A N 1
ATOM 730 C CA . LYS A 1 95 ? -10.088 -1.474 -5.518 1.00 68.02 92 LYS A CA 1
ATOM 731 C C . LYS A 1 95 ? -9.559 -0.253 -6.227 1.00 69.86 92 LYS A C 1
ATOM 732 O O . LYS A 1 95 ? -9.810 0.889 -5.801 1.00 70.93 92 LYS A O 1
ATOM 738 N N . ILE A 1 96 ? -8.824 -0.485 -7.307 1.00 68.83 93 ILE A N 1
ATOM 739 C CA . ILE A 1 96 ? -8.327 0.634 -8.113 1.00 70.61 93 ILE A CA 1
ATOM 740 C C . ILE A 1 96 ? -9.510 1.310 -8.849 1.00 70.41 93 ILE A C 1
ATOM 741 O O . ILE A 1 96 ? -9.681 2.540 -8.787 1.00 69.99 93 ILE A O 1
ATOM 746 N N . ARG A 1 97 ? -10.340 0.485 -9.486 1.00 66.87 94 ARG A N 1
ATOM 747 C CA . ARG A 1 97 ? -11.529 0.910 -10.207 1.00 70.95 94 ARG A CA 1
ATOM 748 C C . ARG A 1 97 ? -12.500 1.765 -9.380 1.00 71.66 94 ARG A C 1
ATOM 749 O O . ARG A 1 97 ? -13.064 2.725 -9.886 1.00 77.15 94 ARG A O 1
ATOM 757 N N . ALA A 1 98 ? -12.700 1.441 -8.115 1.00 75.51 95 ALA A N 1
ATOM 758 C CA . ALA A 1 98 ? -13.669 2.190 -7.283 1.00 73.95 95 ALA A CA 1
ATOM 759 C C . ALA A 1 98 ? -13.058 3.441 -6.695 1.00 74.68 95 ALA A C 1
ATOM 760 O O . ALA A 1 98 ? -13.767 4.425 -6.480 1.00 79.56 95 ALA A O 1
ATOM 762 N N . LYS A 1 99 ? -11.759 3.403 -6.410 1.00 74.47 96 LYS A N 1
ATOM 763 C CA . LYS A 1 99 ? -11.033 4.599 -5.980 1.00 77.32 96 LYS A CA 1
ATOM 764 C C . LYS A 1 99 ? -10.782 5.590 -7.131 1.00 78.91 96 LYS A C 1
ATOM 765 O O . LYS A 1 99 ? -10.786 6.789 -6.938 1.00 85.92 96 LYS A O 1
ATOM 771 N N . ILE A 1 100 ? -10.564 5.110 -8.336 1.00 83.18 97 ILE A N 1
ATOM 772 C CA . ILE A 1 100 ? -10.462 6.041 -9.435 1.00 83.42 97 ILE A CA 1
ATOM 773 C C . ILE A 1 100 ? -11.825 6.677 -9.675 1.00 85.91 97 ILE A C 1
ATOM 774 O O . ILE A 1 100 ? -11.900 7.866 -9.873 1.00 85.98 97 ILE A O 1
ATOM 779 N N . LEU A 1 101 ? -12.883 5.870 -9.657 1.00 87.25 98 LEU A N 1
ATOM 780 C CA . LEU A 1 101 ? -14.248 6.325 -9.904 1.00 84.98 98 LEU A CA 1
ATOM 781 C C . LEU A 1 101 ? -14.829 7.071 -8.713 1.00 90.61 98 LEU A C 1
ATOM 782 O O . LEU A 1 101 ? -15.893 7.675 -8.809 1.00 95.99 98 LEU A O 1
ATOM 787 N N . GLU A 1 102 ? -14.148 7.013 -7.578 1.00 94.96 99 GLU A N 1
ATOM 788 C CA . GLU A 1 102 ? -14.516 7.826 -6.408 1.00 96.65 99 GLU A CA 1
ATOM 789 C C . GLU A 1 102 ? -14.098 9.265 -6.665 1.00 89.20 99 GLU A C 1
ATOM 790 O O . GLU A 1 102 ? -14.908 10.166 -6.620 1.00 90.81 99 GLU A O 1
ATOM 796 N N . GLN A 1 103 ? -12.819 9.447 -6.945 1.00 88.13 100 GLN A N 1
ATOM 797 C CA . GLN A 1 103 ? -12.227 10.748 -7.168 1.00 92.55 100 GLN A CA 1
ATOM 798 C C . GLN A 1 103 ? -12.607 11.437 -8.498 1.00 96.52 100 GLN A C 1
ATOM 799 O O . GLN A 1 103 ? -12.284 12.613 -8.683 1.00 102.79 100 GLN A O 1
ATOM 813 N N . GLN A 1 105 ? -15.929 11.432 -9.674 1.00 98.20 102 GLN A N 1
ATOM 814 C CA . GLN A 1 105 ? -17.295 11.881 -9.462 1.00 101.12 102 GLN A CA 1
ATOM 815 C C . GLN A 1 105 ? -17.271 13.091 -8.533 1.00 109.33 102 GLN A C 1
ATOM 816 O O . GLN A 1 105 ? -18.249 13.852 -8.469 1.00 110.82 102 GLN A O 1
ATOM 822 N N . ILE A 1 106 ? -16.168 13.269 -7.804 1.00 106.26 103 ILE A N 1
ATOM 823 C CA . ILE A 1 106 ? -15.974 14.493 -7.011 1.00 104.32 103 ILE A CA 1
ATOM 824 C C . ILE A 1 106 ? -15.775 15.697 -7.947 1.00 101.78 103 ILE A C 1
ATOM 825 O O . ILE A 1 106 ? -16.479 16.704 -7.838 1.00 122.44 103 ILE A O 1
ATOM 830 N N . LEU A 1 107 ? -14.860 15.562 -8.896 1.00 96.31 104 LEU A N 1
ATOM 831 C CA . LEU A 1 107 ? -14.451 16.663 -9.745 1.00 90.03 104 LEU A CA 1
ATOM 832 C C . LEU A 1 107 ? -15.435 16.908 -10.873 1.00 95.35 104 LEU A C 1
ATOM 833 O O . LEU A 1 107 ? -15.456 18.016 -11.418 1.00 96.12 104 LEU A O 1
ATOM 838 N N . ASP A 1 108 ? -16.231 15.895 -11.243 1.00 95.42 105 ASP A N 1
ATOM 839 C CA . ASP A 1 108 ? -17.240 16.081 -12.301 1.00 103.24 105 ASP A CA 1
ATOM 840 C C . ASP A 1 108 ? -18.375 16.992 -11.845 1.00 111.75 105 ASP A C 1
ATOM 841 O O . ASP A 1 108 ? -18.894 17.791 -12.627 1.00 117.32 105 ASP A O 1
ATOM 846 N N . LYS A 1 109 ? -18.758 16.867 -10.582 1.00 120.62 106 LYS A N 1
ATOM 847 C CA . LYS A 1 109 ? -19.818 17.696 -10.014 1.00 126.48 106 LYS A CA 1
ATOM 848 C C . LYS A 1 109 ? -19.263 19.082 -9.682 1.00 124.75 106 LYS A C 1
ATOM 849 O O . LYS A 1 109 ? -19.985 20.083 -9.697 1.00 119.75 106 LYS A O 1
ATOM 855 N N . GLU A 1 110 ? -17.960 19.121 -9.415 1.00 121.78 107 GLU A N 1
ATOM 856 C CA . GLU A 1 110 ? -17.203 20.364 -9.260 1.00 119.46 107 GLU A CA 1
ATOM 857 C C . GLU A 1 110 ? -17.175 21.191 -10.559 1.00 120.36 107 GLU A C 1
ATOM 858 O O . GLU A 1 110 ? -16.529 22.244 -10.623 1.00 119.58 107 GLU A O 1
ATOM 864 N N . ASN A 1 111 ? -17.819 20.671 -11.608 1.00 119.23 108 ASN A N 1
ATOM 865 C CA . ASN A 1 111 ? -18.134 21.413 -12.836 1.00 116.06 108 ASN A CA 1
ATOM 866 C C . ASN A 1 111 ? -16.995 22.165 -13.527 1.00 108.57 108 ASN A C 1
ATOM 867 O O . ASN A 1 111 ? -17.245 23.116 -14.250 1.00 109.06 108 ASN A O 1
ATOM 872 N N . LYS A 1 112 ? -15.757 21.722 -13.324 1.00 100.42 109 LYS A N 1
ATOM 873 C CA . LYS A 1 112 ? -14.623 22.216 -14.086 1.00 94.98 109 LYS A CA 1
ATOM 874 C C . LYS A 1 112 ? -13.912 21.007 -14.723 1.00 95.00 109 LYS A C 1
ATOM 875 O O . LYS A 1 112 ? -13.884 19.929 -14.134 1.00 94.39 109 LYS A O 1
ATOM 881 N N . ALA A 1 113 ? -13.370 21.184 -15.931 1.00 91.37 110 ALA A N 1
ATOM 882 C CA . ALA A 1 113 ? -12.643 20.119 -16.622 1.00 86.33 110 ALA A CA 1
ATOM 883 C C . ALA A 1 113 ? -11.482 19.642 -15.785 1.00 89.43 110 ALA A C 1
ATOM 884 O O . ALA A 1 113 ? -10.815 20.469 -15.118 1.00 90.33 110 ALA A O 1
ATOM 886 N N . PHE A 1 114 ? -11.264 18.315 -15.832 1.00 87.33 111 PHE A N 1
ATOM 887 C CA . PHE A 1 114 ? -10.183 17.633 -15.118 1.00 85.14 111 PHE A CA 1
ATOM 888 C C . PHE A 1 114 ? -9.596 16.437 -15.913 1.00 86.49 111 PHE A C 1
ATOM 889 O O . PHE A 1 114 ? -10.242 15.869 -16.805 1.00 83.50 111 PHE A O 1
ATOM 897 N N . PHE A 1 115 ? -8.365 16.068 -15.550 1.00 83.31 112 PHE A N 1
ATOM 898 C CA . PHE A 1 115 ? -7.563 15.090 -16.274 1.00 85.24 112 PHE A CA 1
ATOM 899 C C . PHE A 1 115 ? -7.083 13.917 -15.390 1.00 80.59 112 PHE A C 1
ATOM 900 O O . PHE A 1 115 ? -6.406 14.102 -14.374 1.00 82.07 112 PHE A O 1
ATOM 908 N N . VAL A 1 116 ? -7.472 12.711 -15.776 1.00 72.83 113 VAL A N 1
ATOM 909 C CA . VAL A 1 116 ? -7.012 11.483 -15.129 1.00 69.80 113 VAL A CA 1
ATOM 910 C C . VAL A 1 116 ? -5.795 11.019 -15.905 1.00 67.93 113 VAL A C 1
ATOM 911 O O . VAL A 1 116 ? -5.895 10.478 -17.021 1.00 66.51 113 VAL A O 1
ATOM 915 N N . GLU A 1 117 ? -4.627 11.262 -15.355 1.00 68.48 114 GLU A N 1
ATOM 916 C CA . GLU A 1 117 ? -3.436 10.720 -15.978 1.00 71.96 114 GLU A CA 1
ATOM 917 C C . GLU A 1 117 ? -3.519 9.193 -15.878 1.00 67.64 114 GLU A C 1
ATOM 918 O O . GLU A 1 117 ? -3.851 8.667 -14.811 1.00 64.71 114 GLU A O 1
ATOM 924 N N . ILE A 1 118 ? -3.228 8.479 -16.964 1.00 65.94 115 ILE A N 1
ATOM 925 C CA . ILE A 1 118 ? -3.327 7.001 -16.937 1.00 64.49 115 ILE A CA 1
ATOM 926 C C . ILE A 1 118 ? -2.376 6.310 -17.922 1.00 65.14 115 ILE A C 1
ATOM 927 O O . ILE A 1 118 ? -2.307 6.694 -19.084 1.00 74.02 115 ILE A O 1
ATOM 932 N N . PRO A 1 119 ? -1.612 5.303 -17.460 1.00 65.17 116 PRO A N 1
ATOM 933 C CA . PRO A 1 119 ? -0.810 4.465 -18.378 1.00 63.74 116 PRO A CA 1
ATOM 934 C C . PRO A 1 119 ? -1.629 3.789 -19.449 1.00 64.05 116 PRO A C 1
ATOM 935 O O . PRO A 1 119 ? -2.677 3.225 -19.170 1.00 69.94 116 PRO A O 1
ATOM 939 N N . LEU A 1 120 ? -1.143 3.853 -20.678 1.00 69.44 117 LEU A N 1
ATOM 940 C CA . LEU A 1 120 ? -1.938 3.463 -21.836 1.00 69.37 117 LEU A CA 1
ATOM 941 C C . LEU A 1 120 ? -2.597 2.111 -21.652 1.00 71.77 117 LEU A C 1
ATOM 942 O O . LEU A 1 120 ? -3.765 1.981 -21.983 1.00 78.58 117 LEU A O 1
ATOM 947 N N . PHE A 1 121 ? -1.871 1.106 -21.142 1.00 73.30 118 PHE A N 1
ATOM 948 C CA . PHE A 1 121 ? -2.457 -0.248 -21.007 1.00 70.16 118 PHE A CA 1
ATOM 949 C C . PHE A 1 121 ? -2.871 -0.588 -19.573 1.00 63.88 118 PHE A C 1
ATOM 950 O O . PHE A 1 121 ? -2.567 -1.642 -19.067 1.00 67.19 118 PHE A O 1
ATOM 958 N N . PHE A 1 122 ? -3.610 0.306 -18.937 1.00 67.02 119 PHE A N 1
ATOM 959 C CA . PHE A 1 122 ? -3.966 0.183 -17.535 1.00 62.87 119 PHE A CA 1
ATOM 960 C C . PHE A 1 122 ? -5.087 -0.772 -17.484 1.00 73.08 119 PHE A C 1
ATOM 961 O O . PHE A 1 122 ? -5.882 -0.824 -18.398 1.00 80.03 119 PHE A O 1
ATOM 969 N N . GLU A 1 123 ? -5.193 -1.471 -16.365 1.00 90.45 120 GLU A N 1
ATOM 970 C CA . GLU A 1 123 ? -5.947 -2.690 -16.289 1.00 91.15 120 GLU A CA 1
ATOM 971 C C . GLU A 1 123 ? -7.345 -2.575 -15.701 1.00 94.77 120 GLU A C 1
ATOM 972 O O . GLU A 1 123 ? -8.295 -3.166 -16.226 1.00 104.23 120 GLU A O 1
ATOM 978 N N . SER A 1 124 ? -7.479 -1.846 -14.607 1.00 98.19 121 SER A N 1
ATOM 979 C CA . SER A 1 124 ? -8.592 -2.112 -13.678 1.00 107.58 121 SER A CA 1
ATOM 980 C C . SER A 1 124 ? -10.035 -1.848 -14.156 1.00 109.83 121 SER A C 1
ATOM 981 O O . SER A 1 124 ? -10.963 -1.828 -13.349 1.00 107.41 121 SER A O 1
ATOM 984 N N . GLY A 1 125 ? -10.227 -1.693 -15.462 1.00 111.15 122 GLY A N 1
ATOM 985 C CA . GLY A 1 125 ? -11.554 -1.577 -16.046 1.00 105.57 122 GLY A CA 1
ATOM 986 C C . GLY A 1 125 ? -11.455 -0.966 -17.426 1.00 109.40 122 GLY A C 1
ATOM 987 O O . GLY A 1 125 ? -10.355 -0.613 -17.881 1.00 107.09 122 GLY A O 1
ATOM 988 N N . ALA A 1 126 ? -12.604 -0.857 -18.092 1.00 115.36 123 ALA A N 1
ATOM 989 C CA . ALA A 1 126 ? -12.703 -0.203 -19.399 1.00 115.11 123 ALA A CA 1
ATOM 990 C C . ALA A 1 126 ? -13.144 1.244 -19.194 1.00 113.15 123 ALA A C 1
ATOM 991 O O . ALA A 1 126 ? -14.338 1.534 -19.069 1.00 118.73 123 ALA A O 1
ATOM 993 N N . TYR A 1 127 ? -12.166 2.148 -19.167 1.00 107.60 124 TYR A N 1
ATOM 994 C CA . TYR A 1 127 ? -12.396 3.551 -18.802 1.00 102.03 124 TYR A CA 1
ATOM 995 C C . TYR A 1 127 ? -12.852 4.447 -19.960 1.00 100.84 124 TYR A C 1
ATOM 996 O O . TYR A 1 127 ? -13.068 5.641 -19.764 1.00 104.16 124 TYR A O 1
ATOM 1005 N N . GLU A 1 128 ? -13.032 3.879 -21.150 1.00 100.80 125 GLU A N 1
ATOM 1006 C CA . GLU A 1 128 ? -13.388 4.677 -22.338 1.00 104.00 125 GLU A CA 1
ATOM 1007 C C . GLU A 1 128 ? -14.809 5.251 -22.246 1.00 103.29 125 GLU A C 1
ATOM 1008 O O . GLU A 1 128 ? -15.125 6.268 -22.871 1.00 111.67 125 GLU A O 1
ATOM 1014 N N . ASN A 1 129 ? -15.646 4.591 -21.456 1.00 98.31 126 ASN A N 1
ATOM 1015 C CA . ASN A 1 129 ? -17.066 4.883 -21.389 1.00 100.66 126 ASN A CA 1
ATOM 1016 C C . ASN A 1 129 ? -17.368 5.941 -20.344 1.00 103.88 126 ASN A C 1
ATOM 1017 O O . ASN A 1 129 ? -18.494 6.447 -20.279 1.00 103.24 126 ASN A O 1
ATOM 1022 N N . LEU A 1 130 ? -16.367 6.261 -19.523 1.00 98.84 127 LEU A N 1
ATOM 1023 C CA . LEU A 1 130 ? -16.533 7.215 -18.434 1.00 96.00 127 LEU A CA 1
ATOM 1024 C C . LEU A 1 130 ? -16.387 8.653 -18.925 1.00 94.14 127 LEU A C 1
ATOM 1025 O O . LEU A 1 130 ? -17.049 9.543 -18.405 1.00 99.24 127 LEU A O 1
ATOM 1030 N N . GLY A 1 131 ? -15.527 8.875 -19.916 1.00 90.86 128 GLY A N 1
ATOM 1031 C CA . GLY A 1 131 ? -15.259 10.211 -20.422 1.00 89.61 128 GLY A CA 1
ATOM 1032 C C . GLY A 1 131 ? -14.581 10.195 -21.776 1.00 89.35 128 GLY A C 1
ATOM 1033 O O . GLY A 1 131 ? -14.813 9.295 -22.588 1.00 96.43 128 GLY A O 1
ATOM 1034 N N . LYS A 1 132 ? -13.737 11.195 -22.009 1.00 85.16 129 LYS A N 1
ATOM 1035 C CA . LYS A 1 132 ? -12.974 11.306 -23.253 1.00 86.29 129 LYS A CA 1
ATOM 1036 C C . LYS A 1 132 ? -11.463 11.012 -23.109 1.00 80.53 129 LYS A C 1
ATOM 1037 O O . LYS A 1 132 ? -10.799 11.365 -22.105 1.00 71.56 129 LYS A O 1
ATOM 1043 N N . VAL A 1 133 ? -10.923 10.405 -24.153 1.00 69.97 130 VAL A N 1
ATOM 1044 C CA . VAL A 1 133 ? -9.591 9.880 -24.091 1.00 69.61 130 VAL A CA 1
ATOM 1045 C C . VAL A 1 133 ? -8.661 10.686 -24.977 1.00 67.58 130 VAL A C 1
ATOM 1046 O O . VAL A 1 133 ? -8.900 10.824 -26.186 1.00 68.72 130 VAL A O 1
ATOM 1050 N N . ILE A 1 134 ? -7.579 11.163 -24.370 1.00 66.05 131 ILE A N 1
ATOM 1051 C CA . ILE A 1 134 ? -6.574 12.003 -25.031 1.00 67.72 131 ILE A CA 1
ATOM 1052 C C . ILE A 1 134 ? -5.289 11.198 -25.143 1.00 65.44 131 ILE A C 1
ATOM 1053 O O . ILE A 1 134 ? -4.628 10.902 -24.136 1.00 59.85 131 ILE A O 1
ATOM 1058 N N . VAL A 1 135 ? -4.924 10.835 -26.355 1.00 65.21 132 VAL A N 1
ATOM 1059 C CA . VAL A 1 135 ? -3.709 10.088 -26.524 1.00 66.76 132 VAL A CA 1
ATOM 1060 C C . VAL A 1 135 ? -2.646 10.983 -27.128 1.00 63.99 132 VAL A C 1
ATOM 1061 O O . VAL A 1 135 ? -2.846 11.573 -28.202 1.00 64.29 132 VAL A O 1
ATOM 1065 N N . ILE A 1 136 ? -1.519 11.063 -26.441 1.00 59.67 133 ILE A N 1
ATOM 1066 C CA . ILE A 1 136 ? -0.345 11.682 -26.989 1.00 65.57 133 ILE A CA 1
ATOM 1067 C C . ILE A 1 136 ? 0.501 10.621 -27.664 1.00 70.15 133 ILE A C 1
ATOM 1068 O O . ILE A 1 136 ? 1.065 9.735 -27.012 1.00 73.79 133 ILE A O 1
ATOM 1073 N N . TYR A 1 137 ? 0.581 10.757 -28.979 1.00 72.36 134 TYR A N 1
ATOM 1074 C CA . TYR A 1 137 ? 1.116 9.767 -29.869 1.00 76.42 134 TYR A CA 1
ATOM 1075 C C . TYR A 1 137 ? 2.416 10.259 -30.510 1.00 84.19 134 TYR A C 1
ATOM 1076 O O . TYR A 1 137 ? 2.487 11.399 -30.990 1.00 92.46 134 TYR A O 1
ATOM 1085 N N . THR A 1 138 ? 3.428 9.389 -30.511 1.00 79.82 135 THR A N 1
ATOM 1086 C CA . THR A 1 138 ? 4.656 9.576 -31.276 1.00 77.45 135 THR A CA 1
ATOM 1087 C C . THR A 1 138 ? 4.846 8.455 -32.327 1.00 75.03 135 THR A C 1
ATOM 1088 O O . THR A 1 138 ? 5.313 7.382 -32.000 1.00 76.68 135 THR A O 1
ATOM 1092 N N . PRO A 1 139 ? 4.486 8.695 -33.595 1.00 74.95 136 PRO A N 1
ATOM 1093 C CA . PRO A 1 139 ? 4.600 7.632 -34.604 1.00 77.33 136 PRO A CA 1
ATOM 1094 C C . PRO A 1 139 ? 5.972 6.977 -34.609 1.00 76.79 136 PRO A C 1
ATOM 1095 O O . PRO A 1 139 ? 6.956 7.608 -34.236 1.00 74.88 136 PRO A O 1
ATOM 1099 N N . LYS A 1 140 ? 6.037 5.728 -35.044 1.00 78.38 137 LYS A N 1
ATOM 1100 C CA . LYS A 1 140 ? 7.304 4.973 -35.082 1.00 81.28 137 LYS A CA 1
ATOM 1101 C C . LYS A 1 140 ? 7.382 4.121 -36.327 1.00 84.93 137 LYS A C 1
ATOM 1102 O O . LYS A 1 140 ? 6.362 3.697 -36.865 1.00 85.98 137 LYS A O 1
ATOM 1108 N N . GLU A 1 141 ? 8.593 3.860 -36.804 1.00 98.74 138 GLU A N 1
ATOM 1109 C CA . GLU A 1 141 ? 8.721 2.957 -37.942 1.00 102.32 138 GLU A CA 1
ATOM 1110 C C . GLU A 1 141 ? 8.542 1.529 -37.413 1.00 101.80 138 GLU A C 1
ATOM 1111 O O . GLU A 1 141 ? 9.257 1.074 -36.496 1.00 85.43 138 GLU A O 1
ATOM 1117 N N . LEU A 1 142 ? 7.544 0.853 -37.971 1.00 92.15 139 LEU A N 1
ATOM 1118 C CA . LEU A 1 142 ? 7.230 -0.490 -37.579 1.00 91.14 139 LEU A CA 1
ATOM 1119 C C . LEU A 1 142 ? 8.040 -1.433 -38.459 1.00 88.40 139 LEU A C 1
ATOM 1120 O O . LEU A 1 142 ? 7.497 -2.341 -39.107 1.00 92.55 139 LEU A O 1
ATOM 1125 N N . SER A 1 143 ? 9.347 -1.197 -38.466 1.00 83.91 140 SER A N 1
ATOM 1126 C CA . SER A 1 143 ? 10.301 -1.982 -39.235 1.00 89.15 140 SER A CA 1
ATOM 1127 C C . SER A 1 143 ? 11.281 -2.576 -38.277 1.00 87.89 140 SER A C 1
ATOM 1128 O O . SER A 1 143 ? 11.987 -1.851 -37.578 1.00 93.83 140 SER A O 1
ATOM 1131 N N . LEU A 1 144 ? 11.346 -3.895 -38.257 1.00 86.78 141 LEU A N 1
ATOM 1132 C CA . LEU A 1 144 ? 12.273 -4.582 -37.389 1.00 82.94 141 LEU A CA 1
ATOM 1133 C C . LEU A 1 144 ? 13.714 -4.125 -37.595 1.00 87.31 141 LEU A C 1
ATOM 1134 O O . LEU A 1 144 ? 14.392 -3.753 -36.643 1.00 91.47 141 LEU A O 1
ATOM 1139 N N . LYS A 1 145 ? 14.163 -4.145 -38.845 1.00 87.74 142 LYS A N 1
ATOM 1140 C CA . LYS A 1 145 ? 15.591 -4.005 -39.166 1.00 92.67 142 LYS A CA 1
ATOM 1141 C C . LYS A 1 145 ? 16.078 -2.599 -38.828 1.00 91.49 142 LYS A C 1
ATOM 1142 O O . LYS A 1 145 ? 17.192 -2.407 -38.332 1.00 89.19 142 LYS A O 1
ATOM 1148 N N . ARG A 1 146 ? 15.227 -1.619 -39.094 1.00 88.93 143 ARG A N 1
ATOM 1149 C CA . ARG A 1 146 ? 15.536 -0.256 -38.754 1.00 89.04 143 ARG A CA 1
ATOM 1150 C C . ARG A 1 146 ? 15.575 -0.025 -37.241 1.00 83.76 143 ARG A C 1
ATOM 1151 O O . ARG A 1 146 ? 16.138 0.955 -36.790 1.00 81.74 143 ARG A O 1
ATOM 1159 N N . ILE A 1 147 ? 14.979 -0.911 -36.453 1.00 84.39 144 ILE A N 1
ATOM 1160 C CA . ILE A 1 147 ? 15.057 -0.796 -34.995 1.00 84.67 144 ILE A CA 1
ATOM 1161 C C . ILE A 1 147 ? 16.372 -1.366 -34.441 1.00 84.15 144 ILE A C 1
ATOM 1162 O O . ILE A 1 147 ? 16.915 -0.852 -33.457 1.00 88.99 144 ILE A O 1
ATOM 1175 N N . GLN A 1 149 ? 19.336 -1.537 -36.128 1.00 93.70 146 GLN A N 1
ATOM 1176 C CA . GLN A 1 149 ? 20.323 -0.489 -36.488 1.00 100.27 146 GLN A CA 1
ATOM 1177 C C . GLN A 1 149 ? 20.298 0.698 -35.523 1.00 99.52 146 GLN A C 1
ATOM 1178 O O . GLN A 1 149 ? 21.199 0.864 -34.714 1.00 103.07 146 GLN A O 1
ATOM 1184 N N . ARG A 1 150 ? 19.246 1.509 -35.624 1.00 100.14 147 ARG A N 1
ATOM 1185 C CA . ARG A 1 150 ? 19.113 2.757 -34.879 1.00 104.93 147 ARG A CA 1
ATOM 1186 C C . ARG A 1 150 ? 19.277 2.544 -33.379 1.00 100.55 147 ARG A C 1
ATOM 1187 O O . ARG A 1 150 ? 20.060 3.235 -32.733 1.00 92.83 147 ARG A O 1
ATOM 1195 N N . ASP A 1 151 ? 18.540 1.582 -32.830 1.00 102.63 148 ASP A N 1
ATOM 1196 C CA . ASP A 1 151 ? 18.467 1.419 -31.384 1.00 96.41 148 ASP A CA 1
ATOM 1197 C C . ASP A 1 151 ? 19.501 0.429 -30.867 1.00 95.43 148 ASP A C 1
ATOM 1198 O O . ASP A 1 151 ? 19.596 0.224 -29.659 1.00 93.29 148 ASP A O 1
ATOM 1203 N N . LYS A 1 152 ? 20.288 -0.164 -31.775 1.00 101.63 149 LYS A N 1
ATOM 1204 C CA . LYS A 1 152 ? 21.403 -1.083 -31.415 1.00 103.78 149 LYS A CA 1
ATOM 1205 C C . LYS A 1 152 ? 20.981 -2.313 -30.585 1.00 95.41 149 LYS A C 1
ATOM 1206 O O . LYS A 1 152 ? 21.545 -2.587 -29.517 1.00 89.77 149 LYS A O 1
ATOM 1212 N N . LEU A 1 153 ? 20.002 -3.062 -31.084 1.00 92.21 150 LEU A N 1
ATOM 1213 C CA . LEU A 1 153 ? 19.447 -4.201 -30.317 1.00 90.95 150 LEU A CA 1
ATOM 1214 C C . LEU A 1 153 ? 19.528 -5.523 -31.056 1.00 78.32 150 LEU A C 1
ATOM 1215 O O . LEU A 1 153 ? 19.701 -5.582 -32.256 1.00 72.35 150 LEU A O 1
ATOM 1220 N N . SER A 1 154 ? 19.411 -6.590 -30.292 1.00 85.03 151 SER A N 1
ATOM 1221 C CA . SER A 1 154 ? 19.257 -7.927 -30.834 1.00 79.64 151 SER A CA 1
ATOM 1222 C C . SER A 1 154 ? 17.845 -8.128 -31.390 1.00 77.63 151 SER A C 1
ATOM 1223 O O . SER A 1 154 ? 16.909 -7.367 -31.100 1.00 78.30 151 SER A O 1
ATOM 1226 N N . LEU A 1 155 ? 17.710 -9.172 -32.193 1.00 76.11 152 LEU A N 1
ATOM 1227 C CA . LEU A 1 155 ? 16.432 -9.604 -32.705 1.00 69.93 152 LEU A CA 1
ATOM 1228 C C . LEU A 1 155 ? 15.383 -9.617 -31.637 1.00 70.44 152 LEU A C 1
ATOM 1229 O O . LEU A 1 155 ? 14.299 -9.074 -31.827 1.00 66.56 152 LEU A O 1
ATOM 1234 N N . GLU A 1 156 ? 15.727 -10.223 -30.503 1.00 73.20 153 GLU A N 1
ATOM 1235 C CA . GLU A 1 156 ? 14.776 -10.457 -29.418 1.00 76.19 153 GLU A CA 1
ATOM 1236 C C . GLU A 1 156 ? 14.234 -9.174 -28.851 1.00 72.29 153 GLU A C 1
ATOM 1237 O O . GLU A 1 156 ? 13.026 -9.024 -28.711 1.00 82.15 153 GLU A O 1
ATOM 1243 N N . ALA A 1 157 ? 15.122 -8.261 -28.492 1.00 68.06 154 ALA A N 1
ATOM 1244 C CA . ALA A 1 157 ? 14.706 -6.993 -27.917 1.00 68.44 154 ALA A CA 1
ATOM 1245 C C . ALA A 1 157 ? 13.968 -6.106 -28.966 1.00 66.83 154 ALA A C 1
ATOM 1246 O O . ALA A 1 157 ? 13.017 -5.372 -28.647 1.00 63.54 154 ALA A O 1
ATOM 1248 N N . ALA A 1 158 ? 14.390 -6.195 -30.216 1.00 62.17 155 ALA A N 1
ATOM 1249 C CA . ALA A 1 158 ? 13.716 -5.471 -31.267 1.00 64.35 155 ALA A CA 1
ATOM 1250 C C . ALA A 1 158 ? 12.279 -5.951 -31.389 1.00 67.06 155 ALA A C 1
ATOM 1251 O O . ALA A 1 158 ? 11.348 -5.156 -31.583 1.00 72.93 155 ALA A O 1
ATOM 1253 N N . LYS A 1 159 ? 12.092 -7.253 -31.245 1.00 67.18 156 LYS A N 1
ATOM 1254 C CA . LYS A 1 159 ? 10.769 -7.861 -31.363 1.00 64.32 156 LYS A CA 1
ATOM 1255 C C . LYS A 1 159 ? 9.872 -7.256 -30.319 1.00 60.59 156 LYS A C 1
ATOM 1256 O O . LYS A 1 159 ? 8.748 -6.859 -30.606 1.00 62.75 156 LYS A O 1
ATOM 1262 N N . ALA A 1 160 ? 10.387 -7.169 -29.097 1.00 58.84 157 ALA A N 1
ATOM 1263 C CA . ALA A 1 160 ? 9.640 -6.619 -27.968 1.00 55.81 157 ALA A CA 1
ATOM 1264 C C . ALA A 1 160 ? 9.214 -5.178 -28.227 1.00 64.14 157 ALA A C 1
ATOM 1265 O O . ALA A 1 160 ? 8.046 -4.780 -28.036 1.00 65.28 157 ALA A O 1
ATOM 1267 N N . ARG A 1 161 ? 10.186 -4.389 -28.665 1.00 61.02 158 ARG A N 1
ATOM 1268 C CA . ARG A 1 161 ? 9.953 -3.031 -28.889 1.00 60.38 158 ARG A CA 1
ATOM 1269 C C . ARG A 1 161 ? 8.911 -2.860 -29.976 1.00 59.95 158 ARG A C 1
ATOM 1270 O O . ARG A 1 161 ? 7.979 -2.067 -29.840 1.00 58.22 158 ARG A O 1
ATOM 1278 N N . LEU A 1 162 ? 9.090 -3.591 -31.069 1.00 59.25 159 LEU A N 1
ATOM 1279 C CA . LEU A 1 162 ? 8.162 -3.541 -32.210 1.00 57.46 159 LEU A CA 1
ATOM 1280 C C . LEU A 1 162 ? 6.743 -3.955 -31.839 1.00 56.52 159 LEU A C 1
ATOM 1281 O O . LEU A 1 162 ? 5.742 -3.359 -32.300 1.00 58.48 159 LEU A O 1
ATOM 1286 N N . ASP A 1 163 ? 6.632 -5.013 -31.051 1.00 56.05 160 ASP A N 1
ATOM 1287 C CA . ASP A 1 163 ? 5.305 -5.478 -30.672 1.00 56.86 160 ASP A CA 1
ATOM 1288 C C . ASP A 1 163 ? 4.568 -4.432 -29.859 1.00 58.08 160 ASP A C 1
ATOM 1289 O O . ASP A 1 163 ? 3.370 -4.263 -30.000 1.00 64.43 160 ASP A O 1
ATOM 1294 N N . SER A 1 164 ? 5.275 -3.750 -28.977 1.00 59.86 161 SER A N 1
ATOM 1295 C CA . SER A 1 164 ? 4.624 -2.810 -28.108 1.00 61.54 161 SER A CA 1
ATOM 1296 C C . SER A 1 164 ? 4.167 -1.634 -28.933 1.00 64.80 161 SER A C 1
ATOM 1297 O O . SER A 1 164 ? 3.028 -1.200 -28.809 1.00 71.31 161 SER A O 1
ATOM 1300 N N . GLN A 1 165 ? 5.028 -1.150 -29.821 1.00 66.75 162 GLN A N 1
ATOM 1301 C CA . GLN A 1 165 ? 4.621 -0.101 -30.762 1.00 62.74 162 GLN A CA 1
ATOM 1302 C C . GLN A 1 165 ? 3.396 -0.510 -31.541 1.00 61.26 162 GLN A C 1
ATOM 1303 O O . GLN A 1 165 ? 2.463 0.263 -31.659 1.00 66.94 162 GLN A O 1
ATOM 1309 N N . ILE A 1 166 ? 3.340 -1.746 -32.027 1.00 61.76 163 ILE A N 1
ATOM 1310 C CA . ILE A 1 166 ? 2.141 -2.144 -32.793 1.00 61.95 163 ILE A CA 1
ATOM 1311 C C . ILE A 1 166 ? 0.889 -2.081 -31.926 1.00 61.94 163 ILE A C 1
ATOM 1312 O O . ILE A 1 166 ? -0.129 -1.508 -32.314 1.00 57.52 163 ILE A O 1
ATOM 1317 N N . ASP A 1 167 ? 0.993 -2.654 -30.735 1.00 61.81 164 ASP A N 1
ATOM 1318 C CA . ASP A 1 167 ? -0.077 -2.568 -29.765 1.00 65.41 164 ASP A CA 1
ATOM 1319 C C . ASP A 1 167 ? -0.486 -1.092 -29.462 1.00 67.21 164 ASP A C 1
ATOM 1320 O O . ASP A 1 167 ? -1.679 -0.773 -29.476 1.00 65.30 164 ASP A O 1
ATOM 1325 N N . ILE A 1 168 ? 0.488 -0.203 -29.236 1.00 66.42 165 ILE A N 1
ATOM 1326 C CA . ILE A 1 168 ? 0.200 1.226 -29.047 1.00 64.16 165 ILE A CA 1
ATOM 1327 C C . ILE A 1 168 ? -0.691 1.787 -30.177 1.00 65.15 165 ILE A C 1
ATOM 1328 O O . ILE A 1 168 ? -1.733 2.423 -29.905 1.00 58.77 165 ILE A O 1
ATOM 1333 N N . GLU A 1 169 ? -0.306 1.556 -31.431 1.00 63.02 166 GLU A N 1
ATOM 1334 C CA . GLU A 1 169 ? -1.125 2.022 -32.546 1.00 65.78 166 GLU A CA 1
ATOM 1335 C C . GLU A 1 169 ? -2.524 1.443 -32.517 1.00 73.56 166 GLU A C 1
ATOM 1336 O O . GLU A 1 169 ? -3.505 2.149 -32.834 1.00 76.78 166 GLU A O 1
ATOM 1342 N N . GLU A 1 170 ? -2.633 0.164 -32.147 1.00 76.20 167 GLU A N 1
ATOM 1343 C CA . GLU A 1 170 ? -3.959 -0.442 -31.940 1.00 74.01 167 GLU A CA 1
ATOM 1344 C C . GLU A 1 170 ? -4.819 0.326 -30.965 1.00 72.56 167 GLU A C 1
ATOM 1345 O O . GLU A 1 170 ? -6.032 0.427 -31.159 1.00 76.90 167 GLU A O 1
ATOM 1351 N N . LYS A 1 171 ? -4.213 0.855 -29.909 1.00 65.73 168 LYS A N 1
ATOM 1352 C CA . LYS A 1 171 ? -5.005 1.498 -28.868 1.00 65.49 168 LYS A CA 1
ATOM 1353 C C . LYS A 1 171 ? -5.682 2.812 -29.328 1.00 68.34 168 LYS A C 1
ATOM 1354 O O . LYS A 1 171 ? -6.636 3.267 -28.721 1.00 70.18 168 LYS A O 1
ATOM 1360 N N . LEU A 1 172 ? -5.198 3.417 -30.407 1.00 72.94 169 LEU A N 1
ATOM 1361 C CA . LEU A 1 172 ? -5.738 4.700 -30.872 1.00 67.60 169 LEU A CA 1
ATOM 1362 C C . LEU A 1 172 ? -7.161 4.543 -31.421 1.00 71.30 169 LEU A C 1
ATOM 1363 O O . LEU A 1 172 ? -7.997 5.436 -31.290 1.00 73.13 169 LEU A O 1
ATOM 1368 N N . LYS A 1 173 ? -7.439 3.400 -32.023 1.00 69.22 170 LYS A N 1
ATOM 1369 C CA . LYS A 1 173 ? -8.798 3.043 -32.434 1.00 71.08 170 LYS A CA 1
ATOM 1370 C C . LYS A 1 173 ? -9.852 3.367 -31.371 1.00 77.03 170 LYS A C 1
ATOM 1371 O O . LYS A 1 173 ? -11.042 3.424 -31.691 1.00 83.02 170 LYS A O 1
ATOM 1377 N N . LYS A 1 174 ? -9.418 3.563 -30.121 1.00 77.41 171 LYS A N 1
ATOM 1378 C CA . LYS A 1 174 ? -10.306 3.942 -29.019 1.00 83.88 171 LYS A CA 1
ATOM 1379 C C . LYS A 1 174 ? -10.070 5.342 -28.381 1.00 74.65 171 LYS A C 1
ATOM 1380 O O . LYS A 1 174 ? -10.747 5.710 -27.435 1.00 74.66 171 LYS A O 1
ATOM 1386 N N . ALA A 1 175 ? -9.141 6.123 -28.908 1.00 74.79 172 ALA A N 1
ATOM 1387 C CA . ALA A 1 175 ? -9.012 7.559 -28.560 1.00 72.50 172 ALA A CA 1
ATOM 1388 C C . ALA A 1 175 ? -10.065 8.474 -29.209 1.00 72.12 172 ALA A C 1
ATOM 1389 O O . ALA A 1 175 ? -10.467 8.259 -30.367 1.00 66.46 172 ALA A O 1
ATOM 1391 N N . ASP A 1 176 ? -10.477 9.512 -28.468 1.00 73.32 173 ASP A N 1
ATOM 1392 C CA . ASP A 1 176 ? -11.281 10.613 -29.039 1.00 75.40 173 ASP A CA 1
ATOM 1393 C C . ASP A 1 176 ? -10.375 11.688 -29.649 1.00 70.99 173 ASP A C 1
ATOM 1394 O O . ASP A 1 176 ? -10.672 12.240 -30.698 1.00 70.45 173 ASP A O 1
ATOM 1399 N N . PHE A 1 177 ? -9.268 11.975 -28.976 1.00 69.28 174 PHE A N 1
ATOM 1400 C CA . PHE A 1 177 ? -8.388 13.071 -29.342 1.00 71.32 174 PHE A CA 1
ATOM 1401 C C . PHE A 1 177 ? -6.935 12.620 -29.307 1.00 67.67 174 PHE A C 1
ATOM 1402 O O . PHE A 1 177 ? -6.433 12.202 -28.279 1.00 69.22 174 PHE A O 1
ATOM 1410 N N . ILE A 1 178 ? -6.279 12.739 -30.447 1.00 71.65 175 ILE A N 1
ATOM 1411 C CA . ILE A 1 178 ? -4.890 12.380 -30.627 1.00 76.36 175 ILE A CA 1
ATOM 1412 C C . ILE A 1 178 ? -4.068 13.642 -30.809 1.00 73.76 175 ILE A C 1
ATOM 1413 O O . ILE A 1 178 ? -4.269 14.374 -31.765 1.00 77.82 175 ILE A O 1
ATOM 1418 N N . ILE A 1 179 ? -3.121 13.861 -29.916 1.00 72.41 176 ILE A N 1
ATOM 1419 C CA . ILE A 1 179 ? -2.120 14.904 -30.048 1.00 70.72 176 ILE A CA 1
ATOM 1420 C C . ILE A 1 179 ? -0.825 14.312 -30.571 1.00 75.35 176 ILE A C 1
ATOM 1421 O O . ILE A 1 179 ? -0.128 13.625 -29.839 1.00 74.07 176 ILE A O 1
ATOM 1426 N N . LYS A 1 180 ? -0.514 14.577 -31.843 1.00 87.92 177 LYS A N 1
ATOM 1427 C CA . LYS A 1 180 ? 0.764 14.180 -32.484 1.00 84.86 177 LYS A CA 1
ATOM 1428 C C . LYS A 1 180 ? 1.916 14.678 -31.618 1.00 81.69 177 LYS A C 1
ATOM 1429 O O . LYS A 1 180 ? 1.704 15.442 -30.694 1.00 88.48 177 LYS A O 1
ATOM 1435 N N . ASN A 1 181 ? 3.128 14.218 -31.880 1.00 87.01 178 ASN A N 1
ATOM 1436 C CA . ASN A 1 181 ? 4.275 14.560 -31.035 1.00 91.98 178 ASN A CA 1
ATOM 1437 C C . ASN A 1 181 ? 5.552 14.198 -31.764 1.00 98.34 178 ASN A C 1
ATOM 1438 O O . ASN A 1 181 ? 6.437 13.530 -31.228 1.00 100.19 178 ASN A O 1
ATOM 1443 N N . THR A 1 182 ? 5.627 14.640 -33.009 1.00 104.85 179 THR A N 1
ATOM 1444 C CA . THR A 1 182 ? 6.699 14.255 -33.896 1.00 103.26 179 THR A CA 1
ATOM 1445 C C . THR A 1 182 ? 7.816 15.270 -33.870 1.00 103.04 179 THR A C 1
ATOM 1446 O O . THR A 1 182 ? 8.978 14.919 -34.057 1.00 112.72 179 THR A O 1
ATOM 1450 N N . ASN A 1 183 ? 7.474 16.529 -33.634 1.00 97.94 180 ASN A N 1
ATOM 1451 C CA . ASN A 1 183 ? 8.439 17.599 -33.792 1.00 90.85 180 ASN A CA 1
ATOM 1452 C C . ASN A 1 183 ? 9.108 17.885 -32.440 1.00 97.55 180 ASN A C 1
ATOM 1453 O O . ASN A 1 183 ? 9.071 17.032 -31.552 1.00 99.67 180 ASN A O 1
ATOM 1458 N N . SER A 1 184 ? 9.692 19.075 -32.279 1.00 99.40 181 SER A N 1
ATOM 1459 C CA . SER A 1 184 ? 10.472 19.427 -31.089 1.00 98.99 181 SER A CA 1
ATOM 1460 C C . SER A 1 184 ? 9.676 19.504 -29.785 1.00 105.55 181 SER A C 1
ATOM 1461 O O . SER A 1 184 ? 8.440 19.508 -29.787 1.00 117.91 181 SER A O 1
ATOM 1464 N N . TYR A 1 185 ? 10.412 19.614 -28.680 1.00 104.22 182 TYR A N 1
ATOM 1465 C CA . TYR A 1 185 ? 9.829 19.780 -27.343 1.00 106.20 182 TYR A CA 1
ATOM 1466 C C . TYR A 1 185 ? 8.849 20.932 -27.350 1.00 98.35 182 TYR A C 1
ATOM 1467 O O . TYR A 1 185 ? 7.677 20.799 -26.988 1.00 100.59 182 TYR A O 1
ATOM 1476 N N . ALA A 1 186 ? 9.372 22.068 -27.790 1.00 102.58 183 ALA A N 1
ATOM 1477 C CA . ALA A 1 186 ? 8.702 23.363 -27.727 1.00 91.25 183 ALA A CA 1
ATOM 1478 C C . ALA A 1 186 ? 7.361 23.311 -28.424 1.00 88.27 183 ALA A C 1
ATOM 1479 O O . ALA A 1 186 ? 6.339 23.740 -27.890 1.00 87.31 183 ALA A O 1
ATOM 1481 N N . ASP A 1 187 ? 7.396 22.782 -29.639 1.00 85.44 184 ASP A N 1
ATOM 1482 C CA . ASP A 1 187 ? 6.206 22.647 -30.460 1.00 88.54 184 ASP A CA 1
ATOM 1483 C C . ASP A 1 187 ? 5.177 21.728 -29.782 1.00 89.43 184 ASP A C 1
ATOM 1484 O O . ASP A 1 187 ? 3.979 21.987 -29.817 1.00 85.63 184 ASP A O 1
ATOM 1489 N N . PHE A 1 188 ? 5.644 20.651 -29.160 1.00 92.34 185 PHE A N 1
ATOM 1490 C CA . PHE A 1 188 ? 4.731 19.761 -28.463 1.00 95.63 185 PHE A CA 1
ATOM 1491 C C . PHE A 1 188 ? 4.011 20.508 -27.351 1.00 98.61 185 PHE A C 1
ATOM 1492 O O . PHE A 1 188 ? 2.791 20.385 -27.222 1.00 105.25 185 PHE A O 1
ATOM 1500 N N . ARG A 1 189 ? 4.762 21.285 -26.573 1.00 91.34 186 ARG A N 1
ATOM 1501 C CA . ARG A 1 189 ? 4.181 22.050 -25.461 1.00 101.03 186 ARG A CA 1
ATOM 1502 C C . ARG A 1 189 ? 3.099 23.024 -25.918 1.00 97.48 186 ARG A C 1
ATOM 1503 O O . ARG A 1 189 ? 2.128 23.247 -25.202 1.00 99.73 186 ARG A O 1
ATOM 1511 N N . GLN A 1 190 ? 3.282 23.636 -27.083 1.00 92.58 187 GLN A N 1
ATOM 1512 C CA . GLN A 1 190 ? 2.309 24.605 -27.573 1.00 93.29 187 GLN A CA 1
ATOM 1513 C C . GLN A 1 190 ? 0.995 23.894 -27.803 1.00 91.74 187 GLN A C 1
ATOM 1514 O O . GLN A 1 190 ? -0.077 24.392 -27.394 1.00 86.37 187 GLN A O 1
ATOM 1520 N N . GLU A 1 191 ? 1.099 22.719 -28.436 1.00 86.33 188 GLU A N 1
ATOM 1521 C CA . GLU A 1 191 ? -0.073 21.935 -28.826 1.00 90.59 188 GLU A CA 1
ATOM 1522 C C . GLU A 1 191 ? -0.918 21.582 -27.611 1.00 84.49 188 GLU A C 1
ATOM 1523 O O . GLU A 1 191 ? -2.147 21.665 -27.650 1.00 82.79 188 GLU A O 1
ATOM 1529 N N . CYS A 1 192 ? -0.262 21.201 -26.527 1.00 82.88 189 CYS A N 1
ATOM 1530 C CA . CYS A 1 192 ? -0.984 20.935 -25.300 1.00 87.77 189 CYS A CA 1
ATOM 1531 C C . CYS A 1 192 ? -1.881 22.115 -24.962 1.00 91.53 189 CYS A C 1
ATOM 1532 O O . CYS A 1 192 ? -3.092 21.950 -24.740 1.00 92.69 189 CYS A O 1
ATOM 1535 N N . VAL A 1 193 ? -1.294 23.307 -24.988 1.00 96.49 190 VAL A N 1
ATOM 1536 C CA . VAL A 1 193 ? -2.015 24.520 -24.624 1.00 96.47 190 VAL A CA 1
ATOM 1537 C C . VAL A 1 193 ? -3.198 24.763 -25.579 1.00 93.06 190 VAL A C 1
ATOM 1538 O O . VAL A 1 193 ? -4.295 25.102 -25.133 1.00 86.28 190 VAL A O 1
ATOM 1542 N N . LYS A 1 194 ? -2.996 24.560 -26.877 1.00 89.28 191 LYS A N 1
ATOM 1543 C CA . LYS A 1 194 ? -4.104 24.691 -27.836 1.00 93.86 191 LYS A CA 1
ATOM 1544 C C . LYS A 1 194 ? -5.283 23.758 -27.483 1.00 93.34 191 LYS A C 1
ATOM 1545 O O . LYS A 1 194 ? -6.435 24.182 -27.498 1.00 95.18 191 LYS A O 1
ATOM 1551 N N . VAL A 1 195 ? -4.997 22.500 -27.150 1.00 91.16 192 VAL A N 1
ATOM 1552 C CA . VAL A 1 195 ? -6.052 21.536 -26.793 1.00 88.19 192 VAL A CA 1
ATOM 1553 C C . VAL A 1 195 ? -6.678 21.890 -25.448 1.00 84.58 192 VAL A C 1
ATOM 1554 O O . VAL A 1 195 ? -7.897 21.960 -25.337 1.00 83.62 192 VAL A O 1
ATOM 1558 N N . ILE A 1 196 ? -5.850 22.108 -24.433 1.00 78.96 193 ILE A N 1
ATOM 1559 C CA . ILE A 1 196 ? -6.362 22.461 -23.121 1.00 79.79 193 ILE A CA 1
ATOM 1560 C C . ILE A 1 196 ? -7.235 23.702 -23.149 1.00 81.63 193 ILE A C 1
ATOM 1561 O O . ILE A 1 196 ? -8.232 23.765 -22.444 1.00 83.88 193 ILE A O 1
ATOM 1566 N N . GLN A 1 197 ? -6.849 24.690 -23.947 1.00 85.89 194 GLN A N 1
ATOM 1567 C CA . GLN A 1 197 ? -7.713 25.829 -24.230 1.00 89.52 194 GLN A CA 1
ATOM 1568 C C . GLN A 1 197 ? -9.032 25.395 -24.857 1.00 88.71 194 GLN A C 1
ATOM 1569 O O . GLN A 1 197 ? -10.090 25.758 -24.372 1.00 91.39 194 GLN A O 1
ATOM 1575 N N . GLU A 1 198 ? -8.966 24.627 -25.943 1.00 85.92 195 GLU A N 1
ATOM 1576 C CA . GLU A 1 198 ? -10.177 24.218 -26.669 1.00 85.70 195 GLU A CA 1
ATOM 1577 C C . GLU A 1 198 ? -11.147 23.504 -25.751 1.00 89.25 195 GLU A C 1
ATOM 1578 O O . GLU A 1 198 ? -12.361 23.645 -25.858 1.00 90.70 195 GLU A O 1
ATOM 1584 N N . ILE A 1 199 ? -10.582 22.712 -24.857 1.00 92.25 196 ILE A N 1
ATOM 1585 C CA . ILE A 1 199 ? -11.323 22.108 -23.782 1.00 92.42 196 ILE A CA 1
ATOM 1586 C C . ILE A 1 199 ? -11.816 23.161 -22.792 1.00 96.87 196 ILE A C 1
ATOM 1587 O O . ILE A 1 199 ? -12.977 23.103 -22.368 1.00 103.85 196 ILE A O 1
ATOM 1592 N N . SER A 1 200 ? -10.932 24.090 -22.403 1.00 95.92 197 SER A N 1
ATOM 1593 C CA . SER A 1 200 ? -11.256 25.170 -21.435 1.00 99.87 197 SER A CA 1
ATOM 1594 C C . SER A 1 200 ? -12.545 25.950 -21.792 1.00 101.30 197 SER A C 1
ATOM 1595 O O . SER A 1 200 ? -13.372 26.244 -20.912 1.00 96.60 197 SER A O 1
ATOM 1598 N N . LYS A 1 201 ? -12.720 26.229 -23.086 1.00 96.29 198 LYS A N 1
ATOM 1599 C CA . LYS A 1 201 ? -13.931 26.849 -23.598 1.00 101.58 198 LYS A CA 1
ATOM 1600 C C . LYS A 1 201 ? -15.141 25.897 -23.640 1.00 103.90 198 LYS A C 1
ATOM 1601 O O . LYS A 1 201 ? -16.221 26.296 -24.089 1.00 113.64 198 LYS A O 1
ATOM 1607 N N . GLY A 1 202 ? -14.980 24.655 -23.183 1.00 96.45 199 GLY A N 1
ATOM 1608 C CA . GLY A 1 202 ? -15.965 23.605 -23.445 1.00 101.61 199 GLY A CA 1
ATOM 1609 C C . GLY A 1 202 ? -16.225 23.376 -24.936 1.00 104.14 199 GLY A C 1
ATOM 1610 O O . GLY A 1 202 ? -17.286 22.865 -25.312 1.00 110.63 199 GLY A O 1
ATOM 1611 N N . ASN A 1 203 ? -15.252 23.726 -25.784 1.00 99.64 200 ASN A N 1
ATOM 1612 C CA . ASN A 1 203 ? -15.420 23.687 -27.243 1.00 99.28 200 ASN A CA 1
ATOM 1613 C C . ASN A 1 203 ? -15.249 22.265 -27.793 1.00 106.29 200 ASN A C 1
ATOM 1614 O O . ASN A 1 203 ? -15.625 21.976 -28.937 1.00 108.15 200 ASN A O 1
ATOM 1628 N N . ALA B 1 3 ? 15.500 -40.211 -20.122 1.00 92.44 0 ALA B N 1
ATOM 1629 C CA . ALA B 1 3 ? 16.347 -39.286 -20.944 1.00 92.67 0 ALA B CA 1
ATOM 1630 C C . ALA B 1 3 ? 17.456 -38.701 -20.063 1.00 94.50 0 ALA B C 1
ATOM 1631 O O . ALA B 1 3 ? 18.650 -38.852 -20.357 1.00 88.69 0 ALA B O 1
ATOM 1641 N N . LYS B 1 5 ? 18.393 -39.454 -16.492 1.00 94.82 2 LYS B N 1
ATOM 1642 C CA . LYS B 1 5 ? 18.220 -40.386 -15.383 1.00 95.56 2 LYS B CA 1
ATOM 1643 C C . LYS B 1 5 ? 18.352 -39.750 -13.988 1.00 87.51 2 LYS B C 1
ATOM 1644 O O . LYS B 1 5 ? 17.703 -40.205 -13.048 1.00 85.01 2 LYS B O 1
ATOM 1650 N N . ASN B 1 6 ? 19.195 -38.721 -13.861 1.00 80.36 3 ASN B N 1
ATOM 1651 C CA . ASN B 1 6 ? 19.516 -38.103 -12.578 1.00 77.59 3 ASN B CA 1
ATOM 1652 C C . ASN B 1 6 ? 18.597 -36.922 -12.174 1.00 75.62 3 ASN B C 1
ATOM 1653 O O . ASN B 1 6 ? 18.779 -36.326 -11.101 1.00 69.21 3 ASN B O 1
ATOM 1658 N N . ALA B 1 7 ? 17.645 -36.561 -13.033 1.00 71.97 4 ALA B N 1
ATOM 1659 C CA . ALA B 1 7 ? 16.851 -35.358 -12.800 1.00 77.26 4 ALA B CA 1
ATOM 1660 C C . ALA B 1 7 ? 15.591 -35.642 -12.007 1.00 75.98 4 ALA B C 1
ATOM 1661 O O . ALA B 1 7 ? 14.776 -36.498 -12.375 1.00 74.66 4 ALA B O 1
ATOM 1663 N N . PHE B 1 8 ? 15.464 -34.903 -10.913 1.00 72.96 5 PHE B N 1
ATOM 1664 C CA . PHE B 1 8 ? 14.330 -34.973 -10.027 1.00 74.89 5 PHE B CA 1
ATOM 1665 C C . PHE B 1 8 ? 13.680 -33.585 -9.895 1.00 74.39 5 PHE B C 1
ATOM 1666 O O . PHE B 1 8 ? 14.351 -32.606 -9.560 1.00 67.78 5 PHE B O 1
ATOM 1674 N N . PHE B 1 9 ? 12.377 -33.513 -10.152 1.00 74.09 6 PHE B N 1
ATOM 1675 C CA . PHE B 1 9 ? 11.647 -32.250 -10.126 1.00 69.48 6 PHE B CA 1
ATOM 1676 C C . PHE B 1 9 ? 10.906 -32.175 -8.831 1.00 72.53 6 PHE B C 1
ATOM 1677 O O . PHE B 1 9 ? 10.130 -33.073 -8.505 1.00 76.58 6 PHE B O 1
ATOM 1685 N N . VAL B 1 10 ? 11.125 -31.091 -8.101 1.00 77.12 7 VAL B N 1
ATOM 1686 C CA . VAL B 1 10 ? 10.443 -30.859 -6.845 1.00 74.18 7 VAL B CA 1
ATOM 1687 C C . VAL B 1 10 ? 9.312 -29.827 -6.997 1.00 73.66 7 VAL B C 1
ATOM 1688 O O . VAL B 1 10 ? 9.514 -28.759 -7.555 1.00 76.67 7 VAL B O 1
ATOM 1692 N N . THR B 1 11 ? 8.120 -30.180 -6.526 1.00 72.37 8 THR B N 1
ATOM 1693 C CA . THR B 1 11 ? 7.003 -29.266 -6.419 1.00 73.34 8 THR B CA 1
ATOM 1694 C C . THR B 1 11 ? 6.271 -29.496 -5.102 1.00 79.15 8 THR B C 1
ATOM 1695 O O . THR B 1 11 ? 6.081 -30.647 -4.696 1.00 84.55 8 THR B O 1
ATOM 1699 N N . ALA B 1 12 ? 5.869 -28.404 -4.438 1.00 80.24 9 ALA B N 1
ATOM 1700 C CA . ALA B 1 12 ? 5.236 -28.462 -3.109 1.00 78.27 9 ALA B CA 1
ATOM 1701 C C . ALA B 1 12 ? 3.873 -27.758 -3.036 1.00 81.78 9 ALA B C 1
ATOM 1702 O O . ALA B 1 12 ? 3.583 -26.828 -3.781 1.00 77.64 9 ALA B O 1
ATOM 1704 N N . SER B 1 13 ? 3.043 -28.206 -2.106 1.00 85.96 10 SER B N 1
ATOM 1705 C CA . SER B 1 13 ? 1.757 -27.572 -1.845 1.00 83.86 10 SER B CA 1
ATOM 1706 C C . SER B 1 13 ? 1.928 -26.210 -1.191 1.00 88.64 10 SER B C 1
ATOM 1707 O O . SER B 1 13 ? 1.147 -25.309 -1.499 1.00 95.48 10 SER B O 1
ATOM 1710 N N . ILE B 1 14 ? 2.907 -26.072 -0.275 1.00 86.06 11 ILE B N 1
ATOM 1711 C CA . ILE B 1 14 ? 3.352 -24.746 0.241 1.00 83.59 11 ILE B CA 1
ATOM 1712 C C . ILE B 1 14 ? 4.832 -24.501 -0.004 1.00 82.78 11 ILE B C 1
ATOM 1713 O O . ILE B 1 14 ? 5.646 -25.411 0.127 1.00 80.48 11 ILE B O 1
ATOM 1718 N N . ALA B 1 15 ? 5.175 -23.244 -0.299 1.00 79.64 12 ALA B N 1
ATOM 1719 C CA . ALA B 1 15 ? 6.549 -22.841 -0.606 1.00 75.09 12 ALA B CA 1
ATOM 1720 C C . ALA B 1 15 ? 7.607 -23.384 0.341 1.00 71.68 12 ALA B C 1
ATOM 1721 O O . ALA B 1 15 ? 8.711 -23.686 -0.084 1.00 74.87 12 ALA B O 1
ATOM 1723 N N . CYS B 1 16 ? 7.305 -23.483 1.621 1.00 71.76 13 CYS B N 1
ATOM 1724 C CA . CYS B 1 16 ? 8.352 -23.758 2.573 1.00 75.22 13 CYS B CA 1
ATOM 1725 C C . CYS B 1 16 ? 8.695 -25.242 2.618 1.00 75.45 13 CYS B C 1
ATOM 1726 O O . CYS B 1 16 ? 9.829 -25.626 2.944 1.00 72.90 13 CYS B O 1
ATOM 1729 N N . GLY B 1 17 ? 7.750 -26.080 2.222 1.00 76.04 14 GLY B N 1
ATOM 1730 C CA . GLY B 1 17 ? 8.056 -27.483 2.022 1.00 74.28 14 GLY B CA 1
ATOM 1731 C C . GLY B 1 17 ? 9.130 -27.614 0.971 1.00 76.82 14 GLY B C 1
ATOM 1732 O O . GLY B 1 17 ? 10.090 -28.390 1.122 1.00 79.99 14 GLY B O 1
ATOM 1733 N N . LYS B 1 18 ? 8.980 -26.852 -0.105 1.00 74.52 15 LYS B N 1
ATOM 1734 C CA . LYS B 1 18 ? 9.927 -26.924 -1.207 1.00 73.06 15 LYS B CA 1
ATOM 1735 C C . LYS B 1 18 ? 11.297 -26.417 -0.751 1.00 72.19 15 LYS B C 1
ATOM 1736 O O . LYS B 1 18 ? 12.326 -27.013 -1.061 1.00 76.28 15 LYS B O 1
ATOM 1742 N N . SER B 1 19 ? 11.343 -25.337 0.005 1.00 67.38 16 SER B N 1
ATOM 1743 C CA . SER B 1 19 ? 12.661 -24.810 0.348 1.00 73.25 16 SER B CA 1
ATOM 1744 C C . SER B 1 19 ? 13.381 -25.655 1.415 1.00 72.03 16 SER B C 1
ATOM 1745 O O . SER B 1 19 ? 14.628 -25.696 1.441 1.00 73.38 16 SER B O 1
ATOM 1748 N N . THR B 1 20 ? 12.610 -26.299 2.288 1.00 64.50 17 THR B N 1
ATOM 1749 C CA . THR B 1 20 ? 13.179 -27.101 3.334 1.00 63.67 17 THR B CA 1
ATOM 1750 C C . THR B 1 20 ? 13.893 -28.270 2.683 1.00 69.87 17 THR B C 1
ATOM 1751 O O . THR B 1 20 ? 15.033 -28.580 3.039 1.00 75.20 17 THR B O 1
ATOM 1755 N N . PHE B 1 21 ? 13.208 -28.893 1.717 1.00 65.87 18 PHE B N 1
ATOM 1756 C CA . PHE B 1 21 ? 13.665 -30.099 1.054 1.00 62.19 18 PHE B CA 1
ATOM 1757 C C . PHE B 1 21 ? 14.891 -29.829 0.221 1.00 60.11 18 PHE B C 1
ATOM 1758 O O . PHE B 1 21 ? 15.820 -30.599 0.183 1.00 69.18 18 PHE B O 1
ATOM 1766 N N . ILE B 1 22 ? 14.874 -28.742 -0.497 1.00 64.65 19 ILE B N 1
ATOM 1767 C CA . ILE B 1 22 ? 16.051 -28.312 -1.266 1.00 63.65 19 ILE B CA 1
ATOM 1768 C C . ILE B 1 22 ? 17.233 -27.970 -0.354 1.00 61.33 19 ILE B C 1
ATOM 1769 O O . ILE B 1 22 ? 18.357 -28.279 -0.694 1.00 60.71 19 ILE B O 1
ATOM 1774 N N . GLU B 1 23 ? 16.974 -27.345 0.794 1.00 60.69 20 GLU B N 1
ATOM 1775 C CA . GLU B 1 23 ? 18.028 -27.008 1.732 1.00 63.31 20 GLU B CA 1
ATOM 1776 C C . GLU B 1 23 ? 18.676 -28.313 2.231 1.00 68.52 20 GLU B C 1
ATOM 1777 O O . GLU B 1 23 ? 19.920 -28.440 2.296 1.00 66.17 20 GLU B O 1
ATOM 1783 N N . ILE B 1 24 ? 17.832 -29.287 2.563 1.00 66.13 21 ILE B N 1
ATOM 1784 C CA . ILE B 1 24 ? 18.298 -30.528 3.143 1.00 65.87 21 ILE B CA 1
ATOM 1785 C C . ILE B 1 24 ? 19.109 -31.281 2.092 1.00 73.22 21 ILE B C 1
ATOM 1786 O O . ILE B 1 24 ? 20.158 -31.899 2.379 1.00 65.78 21 ILE B O 1
ATOM 1791 N N . ALA B 1 25 ? 18.644 -31.188 0.853 1.00 75.81 22 ALA B N 1
ATOM 1792 C CA . ALA B 1 25 ? 19.321 -31.858 -0.238 1.00 76.97 22 ALA B CA 1
ATOM 1793 C C . ALA B 1 25 ? 20.630 -31.137 -0.531 1.00 76.39 22 ALA B C 1
ATOM 1794 O O . ALA B 1 25 ? 21.621 -31.782 -0.883 1.00 80.13 22 ALA B O 1
ATOM 1796 N N . ASN B 1 26 ? 20.651 -29.814 -0.388 1.00 73.32 23 ASN B N 1
ATOM 1797 C CA . ASN B 1 26 ? 21.911 -29.070 -0.599 1.00 69.44 23 ASN B CA 1
ATOM 1798 C C . ASN B 1 26 ? 22.937 -29.396 0.467 1.00 66.98 23 ASN B C 1
ATOM 1799 O O . ASN B 1 26 ? 24.115 -29.500 0.147 1.00 68.91 23 ASN B O 1
ATOM 1804 N N . SER B 1 27 ? 22.490 -29.599 1.709 1.00 64.14 24 SER B N 1
ATOM 1805 C CA . SER B 1 27 ? 23.402 -29.904 2.801 1.00 62.85 24 SER B CA 1
ATOM 1806 C C . SER B 1 27 ? 24.014 -31.321 2.641 1.00 68.40 24 SER B C 1
ATOM 1807 O O . SER B 1 27 ? 25.126 -31.578 3.092 1.00 64.01 24 SER B O 1
ATOM 1810 N N . LEU B 1 28 ? 23.289 -32.224 1.977 1.00 72.31 25 LEU B N 1
ATOM 1811 C CA . LEU B 1 28 ? 23.762 -33.598 1.747 1.00 72.22 25 LEU B CA 1
ATOM 1812 C C . LEU B 1 28 ? 24.578 -33.766 0.469 1.00 73.63 25 LEU B C 1
ATOM 1813 O O . LEU B 1 28 ? 25.054 -34.854 0.177 1.00 77.46 25 LEU B O 1
ATOM 1818 N N . GLY B 1 29 ? 24.774 -32.690 -0.272 1.00 72.83 26 GLY B N 1
ATOM 1819 C CA . GLY B 1 29 ? 25.742 -32.697 -1.360 1.00 67.52 26 GLY B CA 1
ATOM 1820 C C . GLY B 1 29 ? 25.115 -32.853 -2.711 1.00 65.30 26 GLY B C 1
ATOM 1821 O O . GLY B 1 29 ? 25.756 -33.331 -3.613 1.00 69.75 26 GLY B O 1
ATOM 1822 N N . PHE B 1 30 ? 23.863 -32.453 -2.863 1.00 64.23 27 PHE B N 1
ATOM 1823 C CA . PHE B 1 30 ? 23.210 -32.565 -4.139 1.00 68.37 27 PHE B CA 1
ATOM 1824 C C . PHE B 1 30 ? 22.877 -31.178 -4.634 1.00 67.68 27 PHE B C 1
ATOM 1825 O O . PHE B 1 30 ? 22.376 -30.315 -3.909 1.00 69.69 27 PHE B O 1
ATOM 1833 N N . LYS B 1 31 ? 23.189 -30.980 -5.896 1.00 68.01 28 LYS B N 1
ATOM 1834 C CA . LYS B 1 31 ? 23.050 -29.713 -6.519 1.00 67.17 28 LYS B CA 1
ATOM 1835 C C . LYS B 1 31 ? 21.591 -29.442 -6.841 1.00 69.99 28 LYS B C 1
ATOM 1836 O O . LYS B 1 31 ? 20.769 -30.335 -6.798 1.00 69.91 28 LYS B O 1
ATOM 1842 N N . SER B 1 32 ? 21.254 -28.192 -7.120 1.00 73.49 29 SER B N 1
ATOM 1843 C CA . SER B 1 32 ? 19.844 -27.868 -7.367 1.00 72.88 29 SER B CA 1
ATOM 1844 C C . SER B 1 32 ? 19.686 -26.741 -8.369 1.00 63.53 29 SER B C 1
ATOM 1845 O O . SER B 1 32 ? 20.570 -25.965 -8.590 1.00 57.72 29 SER B O 1
ATOM 1848 N N . ILE B 1 33 ? 18.566 -26.718 -9.045 1.00 65.45 30 ILE B N 1
ATOM 1849 C CA . ILE B 1 33 ? 18.321 -25.662 -9.984 1.00 66.03 30 ILE B CA 1
ATOM 1850 C C . ILE B 1 33 ? 17.118 -24.872 -9.545 1.00 62.81 30 ILE B C 1
ATOM 1851 O O . ILE B 1 33 ? 16.041 -25.416 -9.341 1.00 60.38 30 ILE B O 1
ATOM 1856 N N . SER B 1 34 ? 17.323 -23.577 -9.390 1.00 66.81 31 SER B N 1
ATOM 1857 C CA . SER B 1 34 ? 16.249 -22.680 -8.944 1.00 70.60 31 SER B CA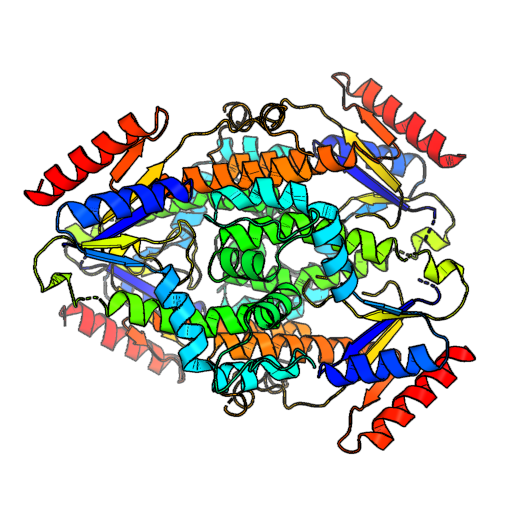 1
ATOM 1858 C C . SER B 1 34 ? 15.752 -21.915 -10.154 1.00 66.63 31 SER B C 1
ATOM 1859 O O . SER B 1 34 ? 16.524 -21.256 -10.826 1.00 63.29 31 SER B O 1
ATOM 1862 N N . ALA B 1 35 ? 14.473 -22.061 -10.471 1.00 73.37 32 ALA B N 1
ATOM 1863 C CA . ALA B 1 35 ? 13.864 -21.272 -11.548 1.00 73.64 32 ALA B CA 1
ATOM 1864 C C . ALA B 1 35 ? 13.964 -19.778 -11.206 1.00 71.52 32 ALA B C 1
ATOM 1865 O O . ALA B 1 35 ? 14.379 -18.985 -12.028 1.00 71.53 32 ALA B O 1
ATOM 1867 N N . ASP B 1 36 ? 13.598 -19.432 -9.975 1.00 70.64 33 ASP B N 1
ATOM 1868 C CA . ASP B 1 36 ? 13.561 -18.058 -9.512 1.00 72.79 33 ASP B CA 1
ATOM 1869 C C . ASP B 1 36 ? 14.931 -17.380 -9.650 1.00 78.87 33 ASP B C 1
ATOM 1870 O O . ASP B 1 36 ? 15.016 -16.225 -10.076 1.00 79.24 33 ASP B O 1
ATOM 1875 N N . LYS B 1 37 ? 15.994 -18.114 -9.327 1.00 79.19 34 LYS B N 1
ATOM 1876 C CA . LYS B 1 37 ? 17.361 -17.621 -9.480 1.00 82.71 34 LYS B CA 1
ATOM 1877 C C . LYS B 1 37 ? 17.807 -17.461 -10.927 1.00 79.39 34 LYS B C 1
ATOM 1878 O O . LYS B 1 37 ? 18.481 -16.484 -11.272 1.00 81.93 34 LYS B O 1
ATOM 1884 N N . ILE B 1 38 ? 17.485 -18.441 -11.766 1.00 72.87 35 ILE B N 1
ATOM 1885 C CA . ILE B 1 38 ? 17.776 -18.328 -13.186 1.00 68.70 35 ILE B CA 1
ATOM 1886 C C . ILE B 1 38 ? 17.115 -17.055 -13.724 1.00 69.96 35 ILE B C 1
ATOM 1887 O O . ILE B 1 38 ? 17.756 -16.268 -14.413 1.00 70.44 35 ILE B O 1
ATOM 1892 N N . ALA B 1 39 ? 15.848 -16.830 -13.386 1.00 63.58 36 ALA B N 1
ATOM 1893 C CA . ALA B 1 39 ? 15.153 -15.680 -13.916 1.00 66.70 36 ALA B CA 1
ATOM 1894 C C . ALA B 1 39 ? 15.867 -14.404 -13.461 1.00 71.57 36 ALA B C 1
ATOM 1895 O O . ALA B 1 39 ? 16.184 -13.528 -14.261 1.00 73.95 36 ALA B O 1
ATOM 1897 N N . HIS B 1 40 ? 16.123 -14.315 -12.168 1.00 75.86 37 HIS B N 1
ATOM 1898 C CA . HIS B 1 40 ? 16.874 -13.208 -11.605 1.00 78.85 37 HIS B CA 1
ATOM 1899 C C . HIS B 1 40 ? 18.113 -12.892 -12.453 1.00 76.44 37 HIS B C 1
ATOM 1900 O O . HIS B 1 40 ? 18.353 -11.746 -12.795 1.00 82.57 37 HIS B O 1
ATOM 1907 N N . LYS B 1 41 ? 18.875 -13.923 -12.802 1.00 79.77 38 LYS B N 1
ATOM 1908 C CA . LYS B 1 41 ? 20.134 -13.787 -13.557 1.00 79.37 38 LYS B CA 1
ATOM 1909 C C . LYS B 1 41 ? 19.930 -13.341 -15.010 1.00 78.24 38 LYS B C 1
ATOM 1910 O O . LYS B 1 41 ? 20.797 -12.674 -15.585 1.00 87.10 38 LYS B O 1
ATOM 1916 N N . ILE B 1 42 ? 18.807 -13.740 -15.604 1.00 77.11 39 ILE B N 1
ATOM 1917 C CA . ILE B 1 42 ? 18.424 -13.328 -16.958 1.00 77.00 39 ILE B CA 1
ATOM 1918 C C . ILE B 1 42 ? 18.164 -11.830 -16.984 1.00 80.78 39 ILE B C 1
ATOM 1919 O O . ILE B 1 42 ? 18.578 -11.143 -17.923 1.00 83.43 39 ILE B O 1
ATOM 1924 N N . LEU B 1 43 ? 17.463 -11.335 -15.964 1.00 72.82 40 LEU B N 1
ATOM 1925 C CA . LEU B 1 43 ? 17.205 -9.918 -15.867 1.00 77.52 40 LEU B CA 1
ATOM 1926 C C . LEU B 1 43 ? 18.508 -9.118 -15.774 1.00 74.65 40 LEU B C 1
ATOM 1927 O O . LEU B 1 43 ? 18.657 -8.132 -16.468 1.00 76.40 40 LEU B O 1
ATOM 1932 N N . ASP B 1 44 ? 19.453 -9.533 -14.939 1.00 76.40 41 ASP B N 1
ATOM 1933 C CA . ASP B 1 44 ? 20.724 -8.790 -14.837 1.00 79.21 41 ASP B CA 1
ATOM 1934 C C . ASP B 1 44 ? 21.550 -9.005 -16.106 1.00 81.22 41 ASP B C 1
ATOM 1935 O O . ASP B 1 44 ? 22.238 -8.089 -16.566 1.00 79.98 41 ASP B O 1
ATOM 1940 N N . GLU B 1 45 ? 21.480 -10.206 -16.680 1.00 77.48 42 GLU B N 1
ATOM 1941 C CA . GLU B 1 45 ? 22.161 -10.469 -17.947 1.00 80.19 42 GLU B CA 1
ATOM 1942 C C . GLU B 1 45 ? 21.719 -9.543 -19.079 1.00 81.51 42 GLU B C 1
ATOM 1943 O O . GLU B 1 45 ? 22.497 -9.314 -20.014 1.00 87.40 42 GLU B O 1
ATOM 1949 N N . ASN B 1 46 ? 20.482 -9.044 -19.039 1.00 72.19 43 ASN B N 1
ATOM 1950 C CA . ASN B 1 46 ? 19.963 -8.317 -20.183 1.00 71.19 43 ASN B CA 1
ATOM 1951 C C . ASN B 1 46 ? 19.555 -6.932 -19.831 1.00 72.57 43 ASN B C 1
ATOM 1952 O O . ASN B 1 46 ? 18.761 -6.313 -20.518 1.00 79.86 43 ASN B O 1
ATOM 1957 N N . ALA B 1 47 ? 20.172 -6.425 -18.778 1.00 74.51 44 ALA B N 1
ATOM 1958 C CA . ALA B 1 47 ? 19.800 -5.171 -18.229 1.00 70.44 44 ALA B CA 1
ATOM 1959 C C . ALA B 1 47 ? 19.808 -4.080 -19.291 1.00 73.51 44 ALA B C 1
ATOM 1960 O O . ALA B 1 47 ? 18.850 -3.298 -19.384 1.00 86.33 44 ALA B O 1
ATOM 1962 N N . LEU B 1 48 ? 20.842 -4.017 -20.113 1.00 69.28 45 LEU B N 1
ATOM 1963 C CA . LEU B 1 48 ? 20.922 -2.932 -21.095 1.00 72.56 45 LEU B CA 1
ATOM 1964 C C . LEU B 1 48 ? 19.758 -2.935 -22.050 1.00 75.42 45 LEU B C 1
ATOM 1965 O O . LEU B 1 48 ? 19.150 -1.900 -22.304 1.00 81.20 45 LEU B O 1
ATOM 1970 N N . GLU B 1 49 ? 19.452 -4.096 -22.605 1.00 77.07 46 GLU B N 1
ATOM 1971 C CA . GLU B 1 49 ? 18.345 -4.188 -23.551 1.00 74.81 46 GLU B CA 1
ATOM 1972 C C . GLU B 1 49 ? 17.017 -3.897 -22.849 1.00 71.10 46 GLU B C 1
ATOM 1973 O O . GLU B 1 49 ? 16.104 -3.297 -23.419 1.00 76.53 46 GLU B O 1
ATOM 1979 N N . LEU B 1 50 ? 16.921 -4.268 -21.585 1.00 65.30 47 LEU B N 1
ATOM 1980 C CA . LEU B 1 50 ? 15.680 -4.067 -20.881 1.00 66.14 47 LEU B CA 1
ATOM 1981 C C . LEU B 1 50 ? 15.375 -2.620 -20.690 1.00 66.81 47 LEU B C 1
ATOM 1982 O O . LEU B 1 50 ? 14.218 -2.275 -20.698 1.00 67.29 47 LEU B O 1
ATOM 1987 N N . GLU B 1 51 ? 16.401 -1.785 -20.472 1.00 73.82 48 GLU B N 1
ATOM 1988 C CA . GLU B 1 51 ? 16.167 -0.373 -20.254 1.00 71.27 48 GLU B CA 1
ATOM 1989 C C . GLU B 1 51 ? 15.731 0.230 -21.561 1.00 67.61 48 GLU B C 1
ATOM 1990 O O . GLU B 1 51 ? 14.845 1.076 -21.577 1.00 72.73 48 GLU B O 1
ATOM 1996 N N . LYS B 1 52 ? 16.273 -0.249 -22.664 1.00 67.29 49 LYS B N 1
ATOM 1997 C CA . LYS B 1 52 ? 15.872 0.280 -23.967 1.00 71.75 49 LYS B CA 1
ATOM 1998 C C . LYS B 1 52 ? 14.464 -0.134 -24.352 1.00 71.05 49 LYS B C 1
A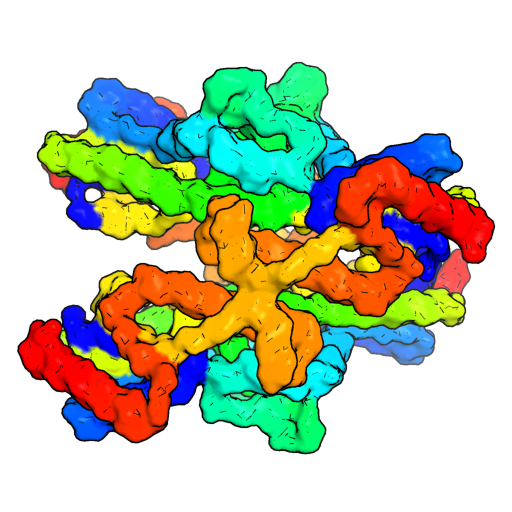TOM 1999 O O . LYS B 1 52 ? 13.756 0.625 -25.014 1.00 67.15 49 LYS B O 1
ATOM 2005 N N . ILE B 1 53 ? 14.054 -1.350 -23.976 1.00 73.24 50 ILE B N 1
ATOM 2006 C CA . ILE B 1 53 ? 12.659 -1.757 -24.215 1.00 67.58 50 ILE B CA 1
ATOM 2007 C C . ILE B 1 53 ? 11.740 -0.961 -23.302 1.00 65.52 50 ILE B C 1
ATOM 2008 O O . ILE B 1 53 ? 10.719 -0.478 -23.750 1.00 65.19 50 ILE B O 1
ATOM 2013 N N . PHE B 1 54 ? 12.114 -0.819 -22.035 1.00 61.70 51 PHE B N 1
ATOM 2014 C CA . PHE B 1 54 ? 11.197 -0.304 -21.054 1.00 66.81 51 PHE B CA 1
ATOM 2015 C C . PHE B 1 54 ? 11.320 1.187 -20.715 1.00 73.91 51 PHE B C 1
ATOM 2016 O O . PHE B 1 54 ? 10.456 1.706 -20.020 1.00 72.25 51 PHE B O 1
ATOM 2024 N N . SER B 1 55 ? 12.304 1.914 -21.242 1.00 78.38 52 SER B N 1
ATOM 2025 C CA . SER B 1 55 ? 12.391 3.331 -20.891 1.00 81.30 52 SER B CA 1
ATOM 2026 C C . SER B 1 55 ? 11.143 4.136 -21.334 1.00 84.38 52 SER B C 1
ATOM 2027 O O . SER B 1 55 ? 10.699 5.015 -20.588 1.00 82.42 52 SER B O 1
ATOM 2030 N N . PRO B 1 56 ? 10.532 3.814 -22.498 1.00 78.58 53 PRO B N 1
ATOM 2031 C CA . PRO B 1 56 ? 9.278 4.542 -22.788 1.00 79.56 53 PRO B CA 1
ATOM 2032 C C . PRO B 1 56 ? 8.064 4.250 -21.877 1.00 83.59 53 PRO B C 1
ATOM 2033 O O . PRO B 1 56 ? 7.040 4.915 -22.022 1.00 90.00 53 PRO B O 1
ATOM 2037 N N . PHE B 1 57 ? 8.155 3.276 -20.969 1.00 75.93 54 PHE B N 1
ATOM 2038 C CA . PHE B 1 57 ? 7.083 3.058 -20.028 1.00 75.83 54 PHE B CA 1
ATOM 2039 C C . PHE B 1 57 ? 7.212 3.909 -18.761 1.00 82.99 54 PHE B C 1
ATOM 2040 O O . PHE B 1 57 ? 6.226 4.088 -18.049 1.00 82.65 54 PHE B O 1
ATOM 2048 N N . SER B 1 58 ? 8.394 4.455 -18.468 1.00 88.25 55 SER B N 1
ATOM 2049 C CA . SER B 1 58 ? 8.598 5.151 -17.179 1.00 87.67 55 SER B CA 1
ATOM 2050 C C . SER B 1 58 ? 9.625 6.248 -17.281 1.00 94.99 55 SER B C 1
ATOM 2051 O O . SER B 1 58 ? 10.578 6.145 -18.030 1.00 99.90 55 SER B O 1
ATOM 2054 N N . LEU B 1 59 ? 9.447 7.276 -16.466 1.00 105.22 56 LEU B N 1
ATOM 2055 C CA . LEU B 1 59 ? 10.323 8.434 -16.505 1.00 118.11 56 LEU B CA 1
ATOM 2056 C C . LEU B 1 59 ? 11.555 8.134 -15.658 1.00 117.05 56 LEU B C 1
ATOM 2057 O O . LEU B 1 59 ? 12.526 8.882 -15.680 1.00 112.96 56 LEU B O 1
ATOM 2062 N N . LYS B 1 60 ? 11.515 7.031 -14.920 1.00 114.13 57 LYS B N 1
ATOM 2063 C CA . LYS B 1 60 ? 12.568 6.721 -13.977 1.00 118.52 57 LYS B CA 1
ATOM 2064 C C . LYS B 1 60 ? 13.754 6.082 -14.669 1.00 121.87 57 LYS B C 1
ATOM 2065 O O . LYS B 1 60 ? 13.656 5.622 -15.805 1.00 124.00 57 LYS B O 1
ATOM 2071 N N . ASN B 1 61 ? 14.881 6.050 -13.971 1.00 122.43 58 ASN B N 1
ATOM 2072 C CA . ASN B 1 61 ? 16.031 5.293 -14.435 1.00 116.12 58 ASN B CA 1
ATOM 2073 C C . ASN B 1 61 ? 15.821 3.829 -14.046 1.00 105.71 58 ASN B C 1
ATOM 2074 O O . ASN B 1 61 ? 15.540 3.530 -12.883 1.00 89.04 58 ASN B O 1
ATOM 2079 N N . LEU B 1 62 ? 15.957 2.931 -15.024 1.00 103.14 59 LEU B N 1
ATOM 2080 C CA . LEU B 1 62 ? 15.730 1.500 -14.822 1.00 94.71 59 LEU B CA 1
ATOM 2081 C C . LEU B 1 62 ? 16.998 0.739 -14.455 1.00 97.25 59 LEU B C 1
ATOM 2082 O O . LEU B 1 62 ? 16.950 -0.461 -14.167 1.00 100.11 59 LEU B O 1
ATOM 2087 N N . LEU B 1 63 ? 18.138 1.429 -14.474 1.00 105.78 60 LEU B N 1
ATOM 2088 C CA . LEU B 1 63 ? 19.435 0.834 -14.104 1.00 99.33 60 LEU B CA 1
ATOM 2089 C C . LEU B 1 63 ? 20.017 1.431 -12.813 1.00 97.17 60 LEU B C 1
ATOM 2090 O O . LEU B 1 63 ? 19.974 2.635 -12.604 1.00 94.45 60 LEU B O 1
ATOM 2095 N N . LYS B 1 64 ? 20.548 0.560 -11.958 1.00 100.72 61 LYS B N 1
ATOM 2096 C CA . LYS B 1 64 ? 21.269 0.954 -10.748 1.00 109.83 61 LYS B CA 1
ATOM 2097 C C . LYS B 1 64 ? 22.715 1.333 -11.103 1.00 126.80 61 LYS B C 1
ATOM 2098 O O . LYS B 1 64 ? 23.071 1.403 -12.283 1.00 144.19 61 LYS B O 1
ATOM 2104 N N . LYS B 1 65 ? 23.549 1.577 -10.089 1.00 138.09 62 LYS B N 1
ATOM 2105 C CA . LYS B 1 65 ? 25.005 1.652 -10.290 1.00 135.27 62 LYS B CA 1
ATOM 2106 C C . LYS B 1 65 ? 25.552 0.269 -10.636 1.00 135.27 62 LYS B C 1
ATOM 2107 O O . LYS B 1 65 ? 25.023 -0.754 -10.178 1.00 129.18 62 LYS B O 1
ATOM 2113 N N . GLU B 1 66 ? 26.622 0.251 -11.427 1.00 132.04 63 GLU B N 1
ATOM 2114 C CA . GLU B 1 66 ? 27.208 -0.990 -11.946 1.00 123.40 63 GLU B CA 1
ATOM 2115 C C . GLU B 1 66 ? 26.264 -1.642 -12.971 1.00 123.74 63 GLU B C 1
ATOM 2116 O O . GLU B 1 66 ? 26.147 -2.874 -13.036 1.00 119.49 63 GLU B O 1
ATOM 2122 N N . LYS B 1 67 ? 25.617 -0.792 -13.779 1.00 123.26 64 LYS B N 1
ATOM 2123 C CA . LYS B 1 67 ? 24.644 -1.203 -14.809 1.00 111.48 64 LYS B CA 1
ATOM 2124 C C . LYS B 1 67 ? 23.933 -2.510 -14.490 1.00 107.39 64 LYS B C 1
ATOM 2125 O O . LYS B 1 67 ? 23.981 -3.469 -15.252 1.00 108.83 64 LYS B O 1
ATOM 2131 N N . LYS B 1 68 ? 23.274 -2.505 -13.336 1.00 108.02 65 LYS B N 1
ATOM 2132 C CA . LYS B 1 68 ? 22.424 -3.591 -12.866 1.00 105.81 65 LYS B CA 1
ATOM 2133 C C . LYS B 1 68 ? 20.975 -3.166 -13.101 1.00 102.61 65 LYS B C 1
ATOM 2134 O O . LYS B 1 68 ? 20.694 -1.962 -13.201 1.00 96.13 65 LYS B O 1
ATOM 2140 N N . ILE B 1 69 ? 20.059 -4.128 -13.200 1.00 95.06 66 ILE B N 1
ATOM 2141 C CA . ILE B 1 69 ? 18.652 -3.790 -13.416 1.00 96.41 66 ILE B CA 1
ATOM 2142 C C . ILE B 1 69 ? 18.009 -3.374 -12.093 1.00 93.01 66 ILE B C 1
ATOM 2143 O O . ILE B 1 69 ? 18.336 -3.934 -11.050 1.00 84.59 66 ILE B O 1
ATOM 2148 N N . ASP B 1 70 ? 17.118 -2.379 -12.132 1.00 91.65 67 ASP B N 1
ATOM 2149 C CA . ASP B 1 70 ? 16.351 -2.011 -10.934 1.00 91.43 67 ASP B CA 1
ATOM 2150 C C . ASP B 1 70 ? 15.011 -2.764 -10.867 1.00 90.20 67 ASP B C 1
ATOM 2151 O O . ASP B 1 70 ? 14.020 -2.382 -11.501 1.00 86.50 67 ASP B O 1
ATOM 2156 N N . ARG B 1 71 ? 15.001 -3.836 -10.078 1.00 93.18 68 ARG B N 1
ATOM 2157 C CA . ARG B 1 71 ? 13.853 -4.754 -9.982 1.00 95.75 68 ARG B CA 1
ATOM 2158 C C . ARG B 1 71 ? 12.672 -4.221 -9.174 1.00 94.89 68 ARG B C 1
ATOM 2159 O O . ARG B 1 71 ? 11.587 -4.793 -9.227 1.00 94.79 68 ARG B O 1
ATOM 2167 N N . LYS B 1 72 ? 12.875 -3.137 -8.430 1.00 99.49 69 LYS B N 1
ATOM 2168 C CA . LYS B 1 72 ? 11.758 -2.425 -7.828 1.00 100.52 69 LYS B CA 1
ATOM 2169 C C . LYS B 1 72 ? 11.036 -1.694 -8.941 1.00 98.21 69 LYS B C 1
ATOM 2170 O O . LYS B 1 72 ? 9.830 -1.851 -9.121 1.00 113.44 69 LYS B O 1
ATOM 2176 N N . ILE B 1 73 ? 11.797 -0.926 -9.709 1.00 87.97 70 ILE B N 1
ATOM 2177 C CA . ILE B 1 73 ? 11.241 -0.095 -10.754 1.00 81.84 70 ILE B CA 1
ATOM 2178 C C . ILE B 1 73 ? 10.600 -0.914 -11.851 1.00 78.17 70 ILE B C 1
ATOM 2179 O O . ILE B 1 73 ? 9.582 -0.517 -12.407 1.00 82.02 70 ILE B O 1
ATOM 2184 N N . LEU B 1 74 ? 11.154 -2.081 -12.138 1.00 76.50 71 LEU B N 1
ATOM 2185 C CA . LEU B 1 74 ? 10.585 -2.925 -13.179 1.00 71.24 71 LEU B CA 1
ATOM 2186 C C . LEU B 1 74 ? 9.238 -3.574 -12.775 1.00 74.07 71 LEU B C 1
ATOM 2187 O O . LEU B 1 74 ? 8.385 -3.893 -13.639 1.00 75.50 71 LEU B O 1
ATOM 2192 N N . GLY B 1 75 ? 9.040 -3.757 -11.474 1.00 73.99 72 GLY B N 1
ATOM 2193 C CA . GLY B 1 75 ? 7.749 -4.220 -10.949 1.00 73.37 72 GLY B CA 1
ATOM 2194 C C . GLY B 1 75 ? 6.728 -3.106 -10.912 1.00 70.61 72 GLY B C 1
ATOM 2195 O O . GLY B 1 75 ? 5.529 -3.335 -11.014 1.00 74.22 72 GLY B O 1
ATOM 2196 N N . GLU B 1 76 ? 7.195 -1.886 -10.746 1.00 72.70 73 GLU B N 1
ATOM 2197 C CA . GLU B 1 76 ? 6.302 -0.738 -10.771 1.00 80.98 73 GLU B CA 1
ATOM 2198 C C . GLU B 1 76 ? 5.755 -0.500 -12.180 1.00 79.15 73 GLU B C 1
ATOM 2199 O O . GLU B 1 76 ? 4.596 -0.145 -12.354 1.00 91.32 73 GLU B O 1
ATOM 2205 N N . ILE B 1 77 ? 6.600 -0.696 -13.178 1.00 79.41 74 ILE B N 1
ATOM 2206 C CA . ILE B 1 77 ? 6.223 -0.489 -14.573 1.00 77.11 74 ILE B CA 1
ATOM 2207 C C . ILE B 1 77 ? 5.279 -1.578 -15.053 1.00 77.31 74 ILE B C 1
ATOM 2208 O O . ILE B 1 77 ? 4.464 -1.356 -15.941 1.00 84.75 74 ILE B O 1
ATOM 2213 N N . VAL B 1 78 ? 5.410 -2.755 -14.467 1.00 74.77 75 VAL B N 1
ATOM 2214 C CA . VAL B 1 78 ? 4.628 -3.941 -14.867 1.00 75.12 75 VAL B CA 1
ATOM 2215 C C . VAL B 1 78 ? 3.323 -4.109 -14.082 1.00 68.72 75 VAL B C 1
ATOM 2216 O O . VAL B 1 78 ? 2.325 -4.614 -14.585 1.00 62.82 75 VAL B O 1
ATOM 2220 N N . PHE B 1 79 ? 3.347 -3.697 -12.830 1.00 70.78 76 PHE B N 1
ATOM 2221 C CA . PHE B 1 79 ? 2.175 -3.785 -11.991 1.00 70.81 76 PHE B CA 1
ATOM 2222 C C . PHE B 1 79 ? 1.005 -3.057 -12.667 1.00 69.43 76 PHE B C 1
ATOM 2223 O O . PHE B 1 79 ? 1.119 -1.903 -13.012 1.00 73.03 76 PHE B O 1
ATOM 2231 N N . ASN B 1 80 ? -0.091 -3.778 -12.891 1.00 75.36 77 ASN B N 1
ATOM 2232 C CA . ASN B 1 80 ? -1.351 -3.242 -13.450 1.00 76.08 77 ASN B CA 1
ATOM 2233 C C . ASN B 1 80 ? -1.205 -2.716 -14.890 1.00 81.21 77 ASN B C 1
ATOM 2234 O O . ASN B 1 80 ? -2.036 -1.931 -15.419 1.00 76.9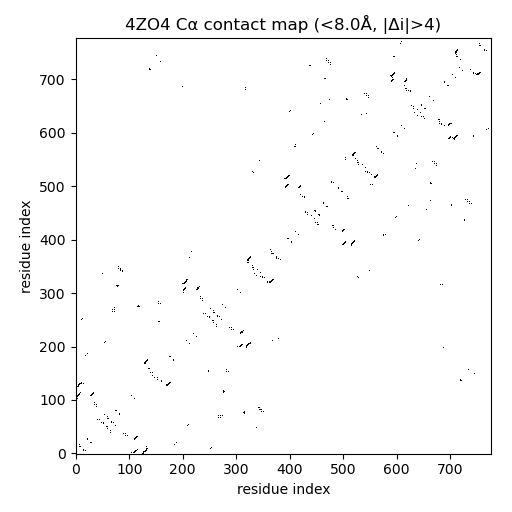4 77 ASN B O 1
ATOM 2239 N N . ASN B 1 81 ? -0.157 -3.184 -15.544 1.00 79.04 78 ASN B N 1
ATOM 2240 C CA . ASN B 1 81 ? 0.051 -2.833 -16.922 1.00 77.47 78 ASN B CA 1
ATOM 2241 C C . ASN B 1 81 ? 0.106 -4.096 -17.753 1.00 79.69 78 ASN B C 1
ATOM 2242 O O . ASN B 1 81 ? 1.093 -4.828 -17.758 1.00 87.35 78 ASN B O 1
ATOM 2247 N N . LYS B 1 82 ? -0.987 -4.359 -18.444 1.00 75.37 79 LYS B N 1
ATOM 2248 C CA . LYS B 1 82 ? -1.135 -5.572 -19.192 1.00 70.34 79 LYS B CA 1
ATOM 2249 C C . LYS B 1 82 ? -0.058 -5.741 -20.281 1.00 67.78 79 LYS B C 1
ATOM 2250 O O . LYS B 1 82 ? 0.287 -6.851 -20.644 1.00 69.16 79 LYS B O 1
ATOM 2256 N N . GLU B 1 83 ? 0.440 -4.640 -20.831 1.00 62.65 80 GLU B N 1
ATOM 2257 C CA . GLU B 1 83 ? 1.279 -4.712 -22.009 1.00 59.88 80 GLU B CA 1
ATOM 2258 C C . GLU B 1 83 ? 2.728 -4.905 -21.590 1.00 61.83 80 GLU B C 1
ATOM 2259 O O . GLU B 1 83 ? 3.466 -5.719 -22.183 1.00 62.75 80 GLU B O 1
ATOM 2265 N N . ALA B 1 84 ? 3.138 -4.170 -20.560 1.00 58.98 81 ALA B N 1
ATOM 2266 C CA . ALA B 1 84 ? 4.469 -4.298 -20.080 1.00 62.96 81 ALA B CA 1
ATOM 2267 C C . ALA B 1 84 ? 4.709 -5.701 -19.588 1.00 66.70 81 ALA B C 1
ATOM 2268 O O . ALA B 1 84 ? 5.758 -6.240 -19.884 1.00 73.30 81 ALA B O 1
ATOM 2270 N N . LYS B 1 85 ? 3.742 -6.292 -18.866 1.00 71.25 82 LYS B N 1
ATOM 2271 C CA . LYS B 1 85 ? 3.784 -7.717 -18.458 1.00 69.56 82 LYS B CA 1
ATOM 2272 C C . LYS B 1 85 ? 4.009 -8.643 -19.637 1.00 68.61 82 LYS B C 1
ATOM 2273 O O . LYS B 1 85 ? 4.888 -9.481 -19.619 1.00 72.97 82 LYS B O 1
ATOM 2279 N N . LYS B 1 86 ? 3.185 -8.516 -20.660 1.00 63.52 83 LYS B N 1
ATOM 2280 C CA . LYS B 1 86 ? 3.292 -9.395 -21.827 1.00 61.90 83 LYS B CA 1
ATOM 2281 C C . LYS B 1 86 ? 4.649 -9.280 -22.471 1.00 64.13 83 LYS B C 1
ATOM 2282 O O . LYS B 1 86 ? 5.242 -10.294 -22.782 1.00 61.95 83 LYS B O 1
ATOM 2288 N N . ILE B 1 87 ? 5.138 -8.044 -22.682 1.00 64.94 84 ILE B N 1
ATOM 2289 C CA . ILE B 1 87 ? 6.438 -7.810 -23.344 1.00 58.32 84 ILE B CA 1
ATOM 2290 C C . ILE B 1 87 ? 7.561 -8.432 -22.510 1.00 58.72 84 ILE B C 1
ATOM 2291 O O . ILE B 1 87 ? 8.456 -9.116 -23.022 1.00 59.58 84 ILE B O 1
ATOM 2296 N N . LEU B 1 88 ? 7.475 -8.257 -21.198 1.00 58.66 85 LEU B N 1
ATOM 2297 C CA . LEU B 1 88 ? 8.500 -8.755 -20.276 1.00 56.86 85 LEU B CA 1
ATOM 2298 C C . LEU B 1 88 ? 8.519 -10.274 -20.232 1.00 59.15 85 LEU B C 1
ATOM 2299 O O . LEU B 1 88 ? 9.561 -10.898 -20.304 1.00 62.60 85 LEU B O 1
ATOM 2304 N N . GLU B 1 89 ? 7.337 -10.861 -20.122 1.00 61.54 86 GLU B N 1
ATOM 2305 C CA . GLU B 1 89 ? 7.179 -12.284 -20.150 1.00 59.33 86 GLU B CA 1
ATOM 2306 C C . GLU B 1 89 ? 7.614 -12.841 -21.492 1.00 55.82 86 GLU B C 1
ATOM 2307 O O . GLU B 1 89 ? 8.473 -13.698 -21.561 1.00 64.38 86 GLU B O 1
ATOM 2313 N N . ASN B 1 90 ? 7.087 -12.327 -22.577 1.00 55.57 87 ASN B N 1
ATOM 2314 C CA . ASN B 1 90 ? 7.556 -12.773 -23.880 1.00 60.11 87 ASN B CA 1
ATOM 2315 C C . ASN B 1 90 ? 9.072 -12.690 -24.132 1.00 61.95 87 ASN B C 1
ATOM 2316 O O . ASN B 1 90 ? 9.645 -13.557 -24.810 1.00 61.32 87 ASN B O 1
ATOM 2321 N N . PHE B 1 91 ? 9.743 -11.699 -23.551 1.00 64.54 88 PHE B N 1
ATOM 2322 C CA . PHE B 1 91 ? 11.200 -11.574 -23.744 1.00 62.01 88 PHE B CA 1
ATOM 2323 C C . PHE B 1 91 ? 12.001 -12.472 -22.820 1.00 61.38 88 PHE B C 1
ATOM 2324 O O . PHE B 1 91 ? 13.000 -13.067 -23.254 1.00 65.09 88 PHE B O 1
ATOM 2332 N N . THR B 1 92 ? 11.570 -12.610 -21.566 1.00 59.04 89 THR B N 1
ATOM 2333 C CA . THR B 1 92 ? 12.348 -13.385 -20.610 1.00 61.95 89 THR B CA 1
ATOM 2334 C C . THR B 1 92 ? 12.048 -14.868 -20.545 1.00 60.69 89 THR B C 1
ATOM 2335 O O . THR B 1 92 ? 12.961 -15.665 -20.395 1.00 66.03 89 THR B O 1
ATOM 2339 N N . HIS B 1 93 ? 10.770 -15.239 -20.567 1.00 59.99 90 HIS B N 1
ATOM 2340 C CA . HIS B 1 93 ? 10.381 -16.637 -20.433 1.00 60.21 90 HIS B CA 1
ATOM 2341 C C . HIS B 1 93 ? 11.183 -17.560 -21.358 1.00 62.39 90 HIS B C 1
ATOM 2342 O O . HIS B 1 93 ? 11.745 -18.532 -20.883 1.00 75.34 90 HIS B O 1
ATOM 2349 N N . PRO B 1 94 ? 11.301 -17.258 -22.650 1.00 59.94 91 PRO B N 1
ATOM 2350 C CA . PRO B 1 94 ? 12.147 -18.158 -23.462 1.00 65.38 91 PRO B CA 1
ATOM 2351 C C . PRO B 1 94 ? 13.572 -18.364 -22.963 1.00 66.38 91 PRO B C 1
ATOM 2352 O O . PRO B 1 94 ? 14.090 -19.472 -23.047 1.00 71.72 91 PRO B O 1
ATOM 2356 N N . LYS B 1 95 ? 14.192 -17.302 -22.463 1.00 66.42 92 LYS B N 1
ATOM 2357 C CA . LYS B 1 95 ? 15.570 -17.344 -22.022 1.00 63.75 92 LYS B CA 1
ATOM 2358 C C . LYS B 1 95 ? 15.647 -18.066 -20.724 1.00 63.21 92 LYS B C 1
ATOM 2359 O O . LYS B 1 95 ? 16.583 -18.816 -20.477 1.00 60.75 92 LYS B O 1
ATOM 2365 N N . ILE B 1 96 ? 14.647 -17.882 -19.887 1.00 67.31 93 ILE B N 1
ATOM 2366 C CA . ILE B 1 96 ? 14.589 -18.677 -18.651 1.00 66.62 93 ILE B CA 1
ATOM 2367 C C . ILE B 1 96 ? 14.522 -20.167 -18.934 1.00 63.01 93 ILE B C 1
ATOM 2368 O O . ILE B 1 96 ? 15.255 -20.927 -18.342 1.00 69.43 93 ILE B O 1
ATOM 2373 N N . ARG B 1 97 ? 13.621 -20.576 -19.819 1.00 68.33 94 ARG B N 1
ATOM 2374 C CA . ARG B 1 97 ? 13.417 -21.988 -20.178 1.00 67.75 94 ARG B CA 1
ATOM 2375 C C . ARG B 1 97 ? 14.656 -22.624 -20.765 1.00 63.16 94 ARG B C 1
ATOM 2376 O O . ARG B 1 97 ? 14.995 -23.744 -20.460 1.00 63.11 94 ARG B O 1
ATOM 2384 N N . ALA B 1 98 ? 15.312 -21.906 -21.663 1.00 64.00 95 ALA B N 1
ATOM 2385 C CA . ALA B 1 98 ? 16.562 -22.378 -22.255 1.00 61.57 95 ALA B CA 1
ATOM 2386 C C . ALA B 1 98 ? 17.673 -22.574 -21.236 1.00 62.16 95 ALA B C 1
ATOM 2387 O O . ALA B 1 98 ? 18.429 -23.541 -21.329 1.00 69.94 95 ALA B O 1
ATOM 2389 N N . LYS B 1 99 ? 17.791 -21.673 -20.277 1.00 64.02 96 LYS B N 1
ATOM 2390 C CA . LYS B 1 99 ? 18.842 -21.788 -19.274 1.00 71.15 96 LYS B CA 1
ATOM 2391 C C . LYS B 1 99 ? 18.531 -22.963 -18.300 1.00 71.78 96 LYS B C 1
ATOM 2392 O O . LYS B 1 99 ? 19.413 -23.763 -17.952 1.00 76.27 96 LYS B O 1
ATOM 2398 N N . ILE B 1 100 ? 17.272 -23.089 -17.899 1.00 65.45 97 ILE B N 1
ATOM 2399 C CA . ILE B 1 100 ? 16.826 -24.265 -17.146 1.00 68.04 97 ILE B CA 1
ATOM 2400 C C . ILE B 1 100 ? 17.301 -25.582 -17.771 1.00 67.82 97 ILE B C 1
ATOM 2401 O O . ILE B 1 100 ? 17.932 -26.376 -17.089 1.00 70.81 97 ILE B O 1
ATOM 2406 N N . LEU B 1 101 ? 17.039 -25.782 -19.060 1.00 62.98 98 LEU B N 1
ATOM 2407 C CA . LEU B 1 101 ? 17.475 -26.980 -19.760 1.00 65.55 98 LEU B CA 1
ATOM 2408 C C . LEU B 1 101 ? 18.986 -27.068 -19.958 1.00 73.85 98 LEU B C 1
ATOM 2409 O O . LEU B 1 101 ? 19.603 -28.104 -19.718 1.00 77.27 98 LEU B O 1
ATOM 2414 N N . GLU B 1 102 ? 19.608 -25.990 -20.414 1.00 79.95 99 GLU B N 1
ATOM 2415 C CA . GLU B 1 102 ? 21.064 -25.956 -20.489 1.00 71.77 99 GLU B CA 1
ATOM 2416 C C . GLU B 1 102 ? 21.665 -26.421 -19.169 1.00 70.56 99 GLU B C 1
ATOM 2417 O O . GLU B 1 102 ? 22.610 -27.172 -19.159 1.00 67.56 99 GLU B O 1
ATOM 2423 N N . GLN B 1 103 ? 21.125 -25.960 -18.046 1.00 70.38 100 GLN B N 1
ATOM 2424 C CA . GLN B 1 103 ? 21.678 -26.339 -16.752 1.00 71.80 100 GLN B CA 1
ATOM 2425 C C . GLN B 1 103 ? 21.401 -27.796 -16.399 1.00 75.26 100 GLN B C 1
ATOM 2426 O O . GLN B 1 103 ? 22.330 -28.520 -16.034 1.00 75.56 100 GLN B O 1
ATOM 2440 N N . GLN B 1 105 ? 21.073 -30.258 -18.254 1.00 78.19 102 GLN B N 1
ATOM 2441 C CA . GLN B 1 105 ? 21.906 -31.163 -19.024 1.00 85.65 102 GLN B CA 1
ATOM 2442 C C . GLN B 1 105 ? 23.338 -31.255 -18.525 1.00 86.66 102 GLN B C 1
ATOM 2443 O O . GLN B 1 105 ? 23.957 -32.324 -18.598 1.00 88.42 102 GLN B O 1
ATOM 2449 N N . ILE B 1 106 ? 23.861 -30.147 -18.023 1.00 76.48 103 ILE B N 1
ATOM 2450 C CA . ILE B 1 106 ? 25.202 -30.131 -17.467 1.00 71.63 103 ILE B CA 1
ATOM 2451 C C . ILE B 1 106 ? 25.228 -30.960 -16.180 1.00 70.32 103 ILE B C 1
ATOM 2452 O O . ILE B 1 106 ? 25.983 -31.916 -16.055 1.00 73.39 103 ILE B O 1
ATOM 2457 N N . LEU B 1 107 ? 24.397 -30.635 -15.214 1.00 68.79 104 LEU B N 1
ATOM 2458 C CA . LEU B 1 107 ? 24.365 -31.469 -13.986 1.00 71.16 104 LEU B CA 1
ATOM 2459 C C . LEU B 1 107 ? 24.115 -32.959 -14.257 1.00 70.06 104 LEU B C 1
ATOM 2460 O O . LEU B 1 107 ? 24.582 -33.795 -13.499 1.00 73.93 104 LEU B O 1
ATOM 2465 N N . ASP B 1 108 ? 23.344 -33.298 -15.290 1.00 70.89 105 ASP B N 1
ATOM 2466 C CA . ASP B 1 108 ? 23.065 -34.715 -15.551 1.00 80.72 105 ASP B CA 1
ATOM 2467 C C . ASP B 1 108 ? 24.297 -35.463 -16.064 1.00 84.77 105 ASP B C 1
ATOM 2468 O O . ASP B 1 108 ? 24.378 -36.683 -15.940 1.00 92.62 105 ASP B O 1
ATOM 2473 N N . LYS B 1 109 ? 25.241 -34.723 -16.636 1.00 85.08 106 LYS B N 1
ATOM 2474 C CA . LYS B 1 109 ? 26.519 -35.271 -17.061 1.00 83.92 106 LYS B CA 1
ATOM 2475 C C . LYS B 1 109 ? 27.441 -35.597 -15.894 1.00 83.29 106 LYS B C 1
ATOM 2476 O O . LYS B 1 109 ? 28.352 -36.408 -16.043 1.00 93.20 106 LYS B O 1
ATOM 2482 N N . GLU B 1 110 ? 27.191 -35.000 -14.735 1.00 83.65 107 GLU B N 1
ATOM 2483 C CA . GLU B 1 110 ? 27.973 -35.285 -13.521 1.00 87.83 107 GLU B CA 1
ATOM 2484 C C . GLU B 1 110 ? 27.613 -36.644 -12.861 1.00 93.75 107 GLU B C 1
ATOM 2485 O O . GLU B 1 110 ? 28.260 -37.062 -11.890 1.00 96.87 107 GLU B O 1
ATOM 2491 N N . ASN B 1 111 ? 26.573 -37.304 -13.374 1.00 89.11 108 ASN B N 1
ATOM 2492 C CA . ASN B 1 111 ? 26.160 -38.601 -12.908 1.00 88.39 108 ASN B CA 1
ATOM 2493 C C . ASN B 1 111 ? 25.906 -38.622 -11.400 1.00 84.31 108 ASN B C 1
ATOM 2494 O O . ASN B 1 111 ? 26.443 -39.439 -10.656 1.00 81.04 108 ASN B O 1
ATOM 2499 N N . LYS B 1 112 ? 25.068 -37.678 -10.977 1.00 85.60 109 LYS B N 1
ATOM 2500 C CA . LYS B 1 112 ? 24.647 -37.514 -9.590 1.00 77.25 109 LYS B CA 1
ATOM 2501 C C . LYS B 1 112 ? 23.246 -36.935 -9.594 1.00 73.56 109 LYS B C 1
ATOM 2502 O O . LYS B 1 112 ? 22.917 -36.087 -10.421 1.00 75.23 109 LYS B O 1
ATOM 2508 N N . ALA B 1 113 ? 22.416 -37.415 -8.681 1.00 73.81 110 ALA B N 1
ATOM 2509 C CA . ALA B 1 113 ? 21.032 -36.970 -8.586 1.00 71.22 110 ALA B CA 1
ATOM 2510 C C . ALA B 1 113 ? 21.047 -35.489 -8.312 1.00 73.28 110 ALA B C 1
ATOM 2511 O O . ALA B 1 113 ? 21.868 -35.021 -7.513 1.00 74.97 110 ALA B O 1
ATOM 2513 N N . PHE B 1 114 ? 20.160 -34.760 -8.999 1.00 71.29 111 PHE B N 1
ATOM 2514 C CA . PHE B 1 114 ? 19.992 -33.319 -8.801 1.00 65.77 111 PHE B CA 1
ATOM 2515 C C . PHE B 1 114 ? 18.510 -32.931 -8.866 1.00 65.33 111 PHE B C 1
ATOM 2516 O O . PHE B 1 114 ? 17.683 -33.632 -9.455 1.00 63.96 111 PHE B O 1
ATOM 2524 N N . PHE B 1 115 ? 18.194 -31.813 -8.234 1.00 65.32 112 PHE B N 1
ATOM 2525 C CA . PHE B 1 115 ? 16.831 -31.392 -7.998 1.00 63.88 112 PHE B CA 1
ATOM 2526 C C . PHE B 1 115 ? 16.512 -30.083 -8.698 1.00 68.75 112 PHE B C 1
ATOM 2527 O O . PHE B 1 115 ? 17.217 -29.060 -8.550 1.00 68.80 112 PHE B O 1
ATOM 2535 N N . VAL B 1 116 ? 15.454 -30.124 -9.497 1.00 70.95 113 VAL B N 1
ATOM 2536 C CA . VAL B 1 116 ? 15.013 -28.955 -10.251 1.00 67.97 113 VAL B CA 1
ATOM 2537 C C . VAL B 1 116 ? 13.775 -28.437 -9.588 1.00 68.81 113 VAL B C 1
ATOM 2538 O O . VAL B 1 116 ? 12.816 -29.198 -9.428 1.00 66.78 113 VAL B O 1
ATOM 2542 N N . GLU B 1 117 ? 13.814 -27.173 -9.162 1.00 71.21 114 GLU B N 1
ATOM 2543 C CA . GLU B 1 117 ? 12.638 -26.505 -8.608 1.00 73.99 114 GLU B CA 1
ATOM 2544 C C . GLU B 1 117 ? 11.805 -26.065 -9.779 1.00 79.10 114 GLU B C 1
ATOM 2545 O O . GLU B 1 117 ? 12.191 -25.142 -10.513 1.00 84.27 114 GLU B O 1
ATOM 2551 N N . ILE B 1 118 ? 10.654 -26.700 -9.933 1.00 79.45 115 ILE B N 1
ATOM 2552 C CA . ILE B 1 118 ? 9.803 -26.443 -11.078 1.00 86.01 115 ILE B CA 1
ATOM 2553 C C . ILE B 1 118 ? 9.352 -24.987 -11.114 1.00 85.50 115 ILE B C 1
ATOM 2554 O O . ILE B 1 118 ? 8.876 -24.461 -10.110 1.00 79.49 115 ILE B O 1
ATOM 2559 N N . PRO B 1 119 ? 9.483 -24.342 -12.283 1.00 88.26 116 PRO B N 1
ATOM 2560 C CA . PRO B 1 119 ? 9.023 -22.977 -12.411 1.00 81.50 116 PRO B CA 1
ATOM 2561 C C . PRO B 1 119 ? 7.520 -22.895 -12.179 1.00 83.88 116 PRO B C 1
ATOM 2562 O O . PRO B 1 119 ? 6.755 -23.684 -12.755 1.00 82.99 116 PRO B O 1
ATOM 2566 N N . LEU B 1 120 ? 7.100 -21.945 -11.353 1.00 81.65 117 LEU B N 1
ATOM 2567 C CA . LEU B 1 120 ? 5.672 -21.671 -11.163 1.00 84.30 117 LEU B CA 1
ATOM 2568 C C . LEU B 1 120 ? 5.094 -20.442 -11.964 1.00 87.70 117 LEU B C 1
ATOM 2569 O O . LEU B 1 120 ? 4.021 -19.963 -11.639 1.00 85.92 117 LEU B O 1
ATOM 2574 N N . PHE B 1 121 ? 5.783 -19.980 -13.017 1.00 87.83 118 PHE B N 1
ATOM 2575 C CA . PHE B 1 121 ? 5.192 -19.094 -14.042 1.00 87.41 118 PHE B CA 1
ATOM 2576 C C . PHE B 1 121 ? 4.896 -19.942 -15.285 1.00 91.94 118 PHE B C 1
ATOM 2577 O O . PHE B 1 121 ? 5.196 -19.576 -16.427 1.00 91.58 118 PHE B O 1
ATOM 2585 N N . GLU B 1 128 ? 7.545 -32.017 -17.345 1.00 101.12 125 GLU B N 1
ATOM 2586 C CA . GLU B 1 128 ? 8.004 -32.913 -16.288 1.00 98.18 125 GLU B CA 1
ATOM 2587 C C . GLU B 1 128 ? 7.781 -34.369 -16.638 1.00 100.86 125 GLU B C 1
ATOM 2588 O O . GLU B 1 128 ? 7.216 -35.141 -15.876 1.00 113.81 125 GLU B O 1
ATOM 2594 N N . ASN B 1 129 ? 8.231 -34.737 -17.822 1.00 99.40 126 ASN B N 1
ATOM 2595 C CA . ASN B 1 129 ? 8.272 -36.115 -18.231 1.00 101.20 126 ASN B CA 1
ATOM 2596 C C . ASN B 1 129 ? 9.701 -36.379 -18.651 1.00 95.31 126 ASN B C 1
ATOM 2597 O O . ASN B 1 129 ? 9.996 -37.308 -19.403 1.00 89.90 126 ASN B O 1
ATOM 2602 N N . LEU B 1 130 ? 10.586 -35.540 -18.112 1.00 91.85 127 LEU B N 1
ATOM 2603 C CA . LEU B 1 130 ? 11.997 -35.502 -18.461 1.00 87.44 127 LEU B CA 1
ATOM 2604 C C . LEU B 1 130 ? 12.851 -36.011 -17.344 1.00 81.58 127 LEU B C 1
ATOM 2605 O O . LEU B 1 130 ? 14.070 -36.102 -17.506 1.00 91.37 127 LEU B O 1
ATOM 2610 N N . GLY B 1 131 ? 12.215 -36.279 -16.203 1.00 75.11 128 GLY B N 1
ATOM 2611 C CA . GLY B 1 131 ? 12.889 -36.748 -14.996 1.00 76.10 128 GLY B CA 1
ATOM 2612 C C . GLY B 1 131 ? 11.869 -37.398 -14.068 1.00 80.28 128 GLY B C 1
ATOM 2613 O O . GLY B 1 131 ? 10.801 -37.801 -14.522 1.00 88.36 128 GLY B O 1
ATOM 2614 N N . LYS B 1 132 ? 12.176 -37.510 -12.778 1.00 75.12 129 LYS B N 1
ATOM 2615 C CA . LYS B 1 132 ? 11.188 -38.011 -11.833 1.00 77.48 129 LYS B CA 1
ATOM 2616 C C . LYS B 1 132 ? 10.547 -36.884 -11.019 1.00 74.30 129 LYS B C 1
ATOM 2617 O O . LYS B 1 132 ? 11.034 -35.759 -10.986 1.00 72.94 129 LYS B O 1
ATOM 2623 N N . VAL B 1 133 ? 9.421 -37.191 -10.387 1.00 76.18 130 VAL B N 1
ATOM 2624 C CA . VAL B 1 133 ? 8.632 -36.173 -9.724 1.00 77.65 130 VAL B CA 1
ATOM 2625 C C . VAL B 1 133 ? 8.568 -36.459 -8.238 1.00 77.49 130 VAL B C 1
ATOM 2626 O O . VAL B 1 133 ? 8.208 -37.562 -7.806 1.00 76.25 130 VAL B O 1
ATOM 2630 N N . ILE B 1 134 ? 8.975 -35.457 -7.468 1.00 77.38 131 ILE B N 1
ATOM 2631 C CA . ILE B 1 134 ? 8.845 -35.463 -6.022 1.00 78.26 131 ILE B CA 1
ATOM 2632 C C . ILE B 1 134 ? 7.785 -34.416 -5.737 1.00 78.87 131 ILE B C 1
ATOM 2633 O O . ILE B 1 134 ? 7.964 -33.263 -6.104 1.00 76.90 131 ILE B O 1
ATOM 2638 N N . VAL B 1 135 ? 6.674 -34.829 -5.136 1.00 75.74 132 VAL B N 1
ATOM 2639 C CA . VAL B 1 135 ? 5.658 -33.895 -4.719 1.00 78.48 132 VAL B CA 1
ATOM 2640 C C . VAL B 1 135 ? 5.662 -33.785 -3.199 1.00 80.77 132 VAL B C 1
ATOM 2641 O O . VAL B 1 135 ? 5.559 -34.801 -2.504 1.00 86.24 132 VAL B O 1
ATOM 2645 N N . ILE B 1 136 ? 5.742 -32.547 -2.698 1.00 78.20 133 ILE B N 1
ATOM 2646 C CA . ILE B 1 136 ? 5.825 -32.248 -1.255 1.00 74.31 133 ILE B CA 1
ATOM 2647 C C . ILE B 1 136 ? 4.435 -31.837 -0.774 1.00 74.94 133 ILE B C 1
ATOM 2648 O O . ILE B 1 136 ? 4.051 -30.673 -0.786 1.00 79.60 133 ILE B O 1
ATOM 2653 N N . TYR B 1 137 ? 3.669 -32.843 -0.377 1.00 82.74 134 TYR B N 1
ATOM 2654 C CA . TYR B 1 137 ? 2.215 -32.760 -0.358 1.00 85.24 134 TYR B CA 1
ATOM 2655 C C . TYR B 1 137 ? 1.654 -32.303 0.984 1.00 91.00 134 TYR B C 1
ATOM 2656 O O . TYR B 1 137 ? 2.069 -32.795 2.028 1.00 90.84 134 TYR B O 1
ATOM 2665 N N . THR B 1 138 ? 0.725 -31.346 0.938 1.00 89.63 135 THR B N 1
ATOM 2666 C CA . THR B 1 138 ? -0.023 -30.897 2.100 1.00 87.16 135 THR B CA 1
ATOM 2667 C C . THR B 1 138 ? -1.486 -31.010 1.717 1.00 90.94 135 THR B C 1
ATOM 2668 O O . THR B 1 138 ? -1.988 -30.185 0.955 1.00 92.28 135 THR B O 1
ATOM 2672 N N . PRO B 1 139 ? -2.185 -32.034 2.223 1.00 95.50 136 PRO B N 1
ATOM 2673 C CA . PRO B 1 139 ? -3.556 -32.269 1.771 1.00 96.19 136 PRO B CA 1
ATOM 2674 C C . PRO B 1 139 ? -4.465 -31.100 2.097 1.00 98.09 136 PRO B C 1
ATOM 2675 O O . PRO B 1 139 ? -4.205 -30.357 3.046 1.00 99.26 136 PRO B O 1
ATOM 2679 N N . LYS B 1 140 ? -5.521 -30.954 1.311 1.00 96.01 137 LYS B N 1
ATOM 2680 C CA . LYS B 1 140 ? -6.415 -29.810 1.398 1.00 105.65 137 LYS B CA 1
ATOM 2681 C C . LYS B 1 140 ? -7.763 -30.239 0.831 1.00 109.84 137 LYS B C 1
ATOM 2682 O O . LYS B 1 140 ? -7.802 -30.898 -0.207 1.00 110.09 137 LYS B O 1
ATOM 2688 N N . GLU B 1 141 ? -8.860 -29.891 1.508 1.00 115.39 138 GLU B N 1
ATOM 2689 C CA . GLU B 1 141 ? -10.214 -30.093 0.944 1.00 115.25 138 GLU B CA 1
ATOM 2690 C C . GLU B 1 141 ? -10.364 -29.204 -0.283 1.00 111.45 138 GLU B C 1
ATOM 2691 O O . GLU B 1 141 ? -10.567 -27.998 -0.150 1.00 117.37 138 GLU B O 1
ATOM 2697 N N . LEU B 1 142 ? -10.269 -29.799 -1.471 1.00 104.79 139 LEU B N 1
ATOM 2698 C CA . LEU B 1 142 ? -10.045 -29.033 -2.699 1.00 96.32 139 LEU B CA 1
ATOM 2699 C C . LEU B 1 142 ? -11.301 -28.287 -3.074 1.00 97.95 139 LEU B C 1
ATOM 2700 O O . LEU B 1 142 ? -11.930 -28.569 -4.095 1.00 103.13 139 LEU B O 1
ATOM 2705 N N . SER B 1 143 ? -11.647 -27.308 -2.244 1.00 98.52 140 SER B N 1
ATOM 2706 C CA . SER B 1 143 ? -12.933 -26.626 -2.336 1.00 95.44 140 SER B CA 1
ATOM 2707 C C . SER B 1 143 ? -12.752 -25.127 -2.427 1.00 90.45 140 SER B C 1
ATOM 2708 O O . SER B 1 143 ? -12.036 -24.525 -1.616 1.00 89.09 140 SER B O 1
ATOM 2711 N N . LEU B 1 144 ? -13.437 -24.548 -3.410 1.00 89.84 141 LEU B N 1
ATOM 2712 C CA . LEU B 1 144 ? -13.438 -23.120 -3.654 1.00 89.86 141 LEU B CA 1
ATOM 2713 C C . LEU B 1 144 ? -14.081 -22.371 -2.493 1.00 91.93 141 LEU B C 1
ATOM 2714 O O . LEU B 1 144 ? -13.611 -21.321 -2.088 1.00 103.14 141 LEU B O 1
ATOM 2719 N N . LYS B 1 145 ? -15.156 -22.911 -1.954 1.00 101.31 142 LYS B N 1
ATOM 2720 C CA . LYS B 1 145 ? -15.814 -22.290 -0.805 1.00 109.08 142 LYS B CA 1
ATOM 2721 C C . LYS B 1 145 ? -14.844 -22.147 0.386 1.00 101.54 142 LYS B C 1
ATOM 2722 O O . LYS B 1 145 ? -14.794 -21.089 1.007 1.00 97.35 142 LYS B O 1
ATOM 2728 N N . ARG B 1 146 ? -14.087 -23.206 0.685 1.00 93.58 143 ARG B N 1
ATOM 2729 C CA . ARG B 1 146 ? -13.142 -23.210 1.792 1.00 93.37 143 ARG B CA 1
ATOM 2730 C C . ARG B 1 146 ? -12.001 -22.220 1.520 1.00 90.55 143 ARG B C 1
ATOM 2731 O O . ARG B 1 146 ? -11.524 -21.523 2.423 1.00 87.98 143 ARG B O 1
ATOM 2739 N N . ILE B 1 147 ? -11.554 -22.158 0.274 1.00 86.55 144 ILE B N 1
ATOM 2740 C CA . ILE B 1 147 ? -10.443 -21.263 -0.073 1.00 85.63 144 ILE B CA 1
ATOM 2741 C C . ILE B 1 147 ? -10.825 -19.795 0.075 1.00 83.03 144 ILE B C 1
ATOM 2742 O O . ILE B 1 147 ? -10.013 -18.992 0.525 1.00 83.23 144 ILE B O 1
ATOM 2755 N N . GLN B 1 149 ? -13.119 -18.398 2.131 1.00 95.33 146 GLN B N 1
ATOM 2756 C CA . GLN B 1 149 ? -13.280 -17.949 3.518 1.00 97.82 146 GLN B CA 1
ATOM 2757 C C . GLN B 1 149 ? -12.014 -18.162 4.344 1.00 91.60 146 GLN B C 1
ATOM 2758 O O . GLN B 1 149 ? -11.614 -17.277 5.085 1.00 87.91 146 GLN B O 1
ATOM 2764 N N . ARG B 1 150 ? -11.364 -19.311 4.197 1.00 89.48 147 ARG B N 1
ATOM 2765 C CA . ARG B 1 150 ? -10.139 -19.569 4.948 1.00 92.11 147 ARG B CA 1
ATOM 2766 C C . ARG B 1 150 ? -9.036 -18.582 4.560 1.00 87.56 147 ARG B C 1
ATOM 2767 O O . ARG B 1 150 ? -8.153 -18.337 5.371 1.00 90.11 147 ARG B O 1
ATOM 2775 N N . ASP B 1 151 ? -9.092 -18.026 3.340 1.00 80.92 148 ASP B N 1
ATOM 2776 C CA . ASP B 1 151 ? -8.037 -17.142 2.819 1.00 78.93 148 ASP B CA 1
ATOM 2777 C C . ASP B 1 151 ? -8.466 -15.727 2.481 1.00 77.07 148 ASP B C 1
ATOM 2778 O O . ASP B 1 151 ? -7.627 -14.905 2.093 1.00 79.25 148 ASP B O 1
ATOM 2783 N N . LYS B 1 152 ? -9.756 -15.441 2.587 1.00 75.04 149 LYS B N 1
ATOM 2784 C CA . LYS B 1 152 ? -10.262 -14.117 2.315 1.00 73.36 149 LYS B CA 1
ATOM 2785 C C . LYS B 1 152 ? -9.875 -13.689 0.918 1.00 77.50 149 LYS B C 1
ATOM 2786 O O . LYS B 1 152 ? -9.057 -12.789 0.735 1.00 77.46 149 LYS B O 1
ATOM 2792 N N . LEU B 1 153 ? -10.478 -14.358 -0.066 1.00 81.80 150 LEU B N 1
ATOM 2793 C CA . LEU B 1 153 ? -10.260 -14.100 -1.496 1.00 73.77 150 LEU B CA 1
ATOM 2794 C C . LEU B 1 153 ? -11.592 -14.120 -2.210 1.00 73.86 150 LEU B C 1
ATOM 2795 O O . LEU B 1 153 ? -12.558 -14.733 -1.752 1.00 75.27 150 LEU B O 1
ATOM 2800 N N . SER B 1 154 ? -11.639 -13.449 -3.347 1.00 74.13 151 SER B N 1
ATOM 2801 C CA . SER B 1 154 ? -12.837 -13.409 -4.161 1.00 73.65 151 SER B CA 1
ATOM 2802 C C . SER B 1 154 ? -12.869 -14.639 -5.025 1.00 78.81 151 SER B C 1
ATOM 2803 O O . SER B 1 154 ? -11.962 -15.493 -4.966 1.00 85.05 151 SER B O 1
ATOM 2806 N N . LEU B 1 155 ? -13.872 -14.688 -5.896 1.00 76.53 152 LEU B N 1
ATOM 2807 C CA . LEU B 1 155 ? -14.102 -15.854 -6.721 1.00 75.77 152 LEU B CA 1
ATOM 2808 C C . LEU B 1 155 ? -12.887 -16.212 -7.603 1.00 78.54 152 LEU B C 1
ATOM 2809 O O . LEU B 1 155 ? -12.403 -17.342 -7.595 1.00 76.16 152 LEU B O 1
ATOM 2814 N N . GLU B 1 156 ? -12.367 -15.239 -8.335 1.00 83.33 153 GLU B N 1
ATOM 2815 C CA . GLU B 1 156 ? -11.298 -15.528 -9.298 1.00 80.33 153 GLU B CA 1
ATOM 2816 C C . GLU B 1 156 ? -9.974 -15.717 -8.583 1.00 75.52 153 GLU B C 1
ATOM 2817 O O . GLU B 1 156 ? -9.092 -16.425 -9.072 1.00 76.98 153 GLU B O 1
ATOM 2823 N N . ALA B 1 157 ? -9.816 -15.093 -7.427 1.00 76.80 154 ALA B N 1
ATOM 2824 C CA . ALA B 1 157 ? -8.550 -15.212 -6.729 1.00 74.16 154 ALA B CA 1
ATOM 2825 C C . ALA B 1 157 ? -8.434 -16.626 -6.192 1.00 72.96 154 ALA B C 1
ATOM 2826 O O . ALA B 1 157 ? -7.421 -17.297 -6.393 1.00 73.21 154 ALA B O 1
ATOM 2828 N N . ALA B 1 158 ? -9.501 -17.087 -5.547 1.00 74.82 155 ALA B N 1
ATOM 2829 C CA . ALA B 1 158 ? -9.548 -18.439 -5.012 1.00 71.48 155 ALA B CA 1
ATOM 2830 C C . ALA B 1 158 ? -9.440 -19.461 -6.111 1.00 72.26 155 ALA B C 1
ATOM 2831 O O . ALA B 1 158 ? -8.843 -20.532 -5.918 1.00 83.96 155 ALA B O 1
ATOM 2833 N N . LYS B 1 159 ? -9.984 -19.138 -7.273 1.00 70.20 156 LYS B N 1
ATOM 2834 C CA . LYS B 1 159 ? -9.787 -19.989 -8.444 1.00 67.56 156 LYS B CA 1
ATOM 2835 C C . LYS B 1 159 ? -8.335 -20.225 -8.792 1.00 67.62 156 LYS B C 1
ATOM 2836 O O . LYS B 1 159 ? -7.947 -21.377 -9.075 1.00 66.46 156 LYS B O 1
ATOM 2842 N N . ALA B 1 160 ? -7.538 -19.145 -8.831 1.00 65.53 157 ALA B N 1
ATOM 2843 C CA . ALA B 1 160 ? -6.108 -19.269 -9.155 1.00 62.28 157 ALA B CA 1
ATOM 2844 C C . ALA B 1 160 ? -5.382 -20.135 -8.137 1.00 67.22 157 ALA B C 1
ATOM 2845 O O . ALA B 1 160 ? -4.577 -20.988 -8.492 1.00 64.32 157 ALA B O 1
ATOM 2847 N N . ARG B 1 161 ? -5.705 -19.921 -6.870 1.00 71.08 158 ARG B N 1
ATOM 2848 C CA . ARG B 1 161 ? -5.194 -20.746 -5.795 1.00 71.91 158 ARG B CA 1
ATOM 2849 C C . ARG B 1 161 ? -5.667 -22.185 -5.922 1.00 70.94 158 ARG B C 1
ATOM 2850 O O . ARG B 1 161 ? -4.856 -23.119 -5.879 1.00 71.53 158 ARG B O 1
ATOM 2858 N N . LEU B 1 162 ? -6.968 -22.374 -6.079 1.00 70.25 159 LEU B N 1
ATOM 2859 C CA . LEU B 1 162 ? -7.509 -23.748 -6.229 1.00 74.73 159 LEU B CA 1
ATOM 2860 C C . LEU B 1 162 ? -6.818 -24.507 -7.353 1.00 72.07 159 LEU B C 1
ATOM 2861 O O . LEU B 1 162 ? -6.431 -25.649 -7.176 1.00 74.28 159 LEU B O 1
ATOM 2866 N N . ASP B 1 163 ? -6.622 -23.831 -8.484 1.00 74.61 160 ASP B N 1
ATOM 2867 C CA . ASP B 1 163 ? -6.033 -24.424 -9.691 1.00 73.00 160 ASP B CA 1
ATOM 2868 C C . ASP B 1 163 ? -4.633 -24.914 -9.415 1.00 78.35 160 ASP B C 1
ATOM 2869 O O . ASP B 1 163 ? -4.239 -26.013 -9.844 1.00 94.84 160 ASP B O 1
ATOM 2874 N N . SER B 1 164 ? -3.872 -24.117 -8.690 1.00 72.48 161 SER B N 1
ATOM 2875 C CA . SER B 1 164 ? -2.567 -24.556 -8.300 1.00 72.28 161 SER B CA 1
ATOM 2876 C C . SER B 1 164 ? -2.645 -25.798 -7.471 1.00 74.49 161 SER B C 1
ATOM 2877 O O . SER B 1 164 ? -1.754 -26.639 -7.563 1.00 74.22 161 SER B O 1
ATOM 2880 N N . GLN B 1 165 ? -3.685 -25.893 -6.639 1.00 74.11 162 GLN B N 1
ATOM 2881 C CA . GLN B 1 165 ? -3.835 -27.043 -5.766 1.00 77.30 162 GLN B CA 1
ATOM 2882 C C . GLN B 1 165 ? -4.161 -28.294 -6.593 1.00 79.40 162 GLN B C 1
ATOM 2883 O O . GLN B 1 165 ? -3.753 -29.406 -6.258 1.00 86.97 162 GLN B O 1
ATOM 2889 N N . ILE B 1 166 ? -4.888 -28.123 -7.683 1.00 74.44 163 ILE B N 1
ATOM 2890 C CA . ILE B 1 166 ? -5.287 -29.273 -8.454 1.00 71.85 163 ILE B CA 1
ATOM 2891 C C . ILE B 1 166 ? -4.100 -29.813 -9.252 1.00 73.91 163 ILE B C 1
ATOM 2892 O O . ILE B 1 166 ? -3.994 -31.014 -9.426 1.00 72.87 163 ILE B O 1
ATOM 2897 N N . ASP B 1 167 ? -3.203 -28.923 -9.698 1.00 75.95 164 ASP B N 1
ATOM 2898 C CA . ASP B 1 167 ? -1.987 -29.276 -10.450 1.00 71.84 164 ASP B CA 1
ATOM 2899 C C . ASP B 1 167 ? -1.032 -30.130 -9.617 1.00 72.39 164 ASP B C 1
ATOM 2900 O O . ASP B 1 167 ? -0.428 -31.105 -10.115 1.00 73.54 164 ASP B O 1
ATOM 2905 N N . ILE B 1 168 ? -0.904 -29.795 -8.343 1.00 68.03 165 ILE B N 1
ATOM 2906 C CA . ILE B 1 168 ? -0.204 -30.677 -7.405 1.00 71.28 165 ILE B CA 1
ATOM 2907 C C . ILE B 1 168 ? -0.924 -32.035 -7.293 1.00 74.54 165 ILE B C 1
ATOM 2908 O O . ILE B 1 168 ? -0.297 -33.091 -7.307 1.00 76.16 165 ILE B O 1
ATOM 2913 N N . GLU B 1 169 ? -2.240 -32.000 -7.188 1.00 74.65 166 GLU B N 1
ATOM 2914 C CA . GLU B 1 169 ? -3.025 -33.221 -7.080 1.00 82.69 166 GLU B CA 1
ATOM 2915 C C . GLU B 1 169 ? -2.956 -34.118 -8.347 1.00 83.68 166 GLU B C 1
ATOM 2916 O O . GLU B 1 169 ? -3.040 -35.353 -8.249 1.00 82.67 166 GLU B O 1
ATOM 2922 N N . GLU B 1 170 ? -2.792 -33.500 -9.517 1.00 81.79 167 GLU B N 1
ATOM 2923 C CA . GLU B 1 170 ? -2.615 -34.230 -10.790 1.00 85.35 167 GLU B CA 1
ATOM 2924 C C . GLU B 1 170 ? -1.292 -35.028 -10.882 1.00 84.15 167 GLU B C 1
ATOM 2925 O O . GLU B 1 170 ? -1.158 -35.986 -11.654 1.00 78.03 167 GLU B O 1
ATOM 2931 N N . LYS B 1 171 ? -0.306 -34.583 -10.117 1.00 85.02 168 LYS B N 1
ATOM 2932 C CA . LYS B 1 171 ? 1.021 -35.144 -10.141 1.00 79.45 168 LYS B CA 1
ATOM 2933 C C . LYS B 1 171 ? 1.198 -36.143 -9.023 1.00 79.55 168 LYS B C 1
ATOM 2934 O O . LYS B 1 171 ? 2.193 -36.847 -8.997 1.00 89.40 168 LYS B O 1
ATOM 2940 N N . LEU B 1 172 ? 0.238 -36.203 -8.099 1.00 80.46 169 LEU B N 1
ATOM 2941 C CA . LEU B 1 172 ? 0.187 -37.270 -7.108 1.00 83.68 169 LEU B CA 1
ATOM 2942 C C . LEU B 1 172 ? -0.013 -38.614 -7.780 1.00 90.56 169 LEU B C 1
ATOM 2943 O O . LEU B 1 172 ? 0.445 -39.647 -7.288 1.00 95.13 169 LEU B O 1
ATOM 2948 N N . LYS B 1 173 ? -0.745 -38.586 -8.888 1.00 100.43 170 LYS B N 1
ATOM 2949 C CA . LYS B 1 173 ? -1.136 -39.787 -9.599 1.00 105.30 170 LYS B CA 1
ATOM 2950 C C . LYS B 1 173 ? 0.109 -40.581 -9.938 1.00 101.35 170 LYS B C 1
ATOM 2951 O O . LYS B 1 173 ? 0.232 -41.736 -9.545 1.00 88.91 170 LYS B O 1
ATOM 2957 N N . LYS B 1 174 ? 1.059 -39.955 -10.630 1.00 99.85 171 LYS B N 1
ATOM 2958 C CA . LYS B 1 174 ? 2.236 -40.705 -11.090 1.00 104.79 171 LYS B CA 1
ATOM 2959 C C . LYS B 1 174 ? 3.567 -40.376 -10.404 1.00 96.37 171 LYS B C 1
ATOM 2960 O O . LYS B 1 174 ? 4.586 -40.975 -10.736 1.00 92.24 171 LYS B O 1
ATOM 2966 N N . ALA B 1 175 ? 3.548 -39.475 -9.423 1.00 89.61 172 ALA B N 1
ATOM 2967 C CA . ALA B 1 175 ? 4.756 -39.116 -8.686 1.00 83.33 172 ALA B CA 1
ATOM 2968 C C . ALA B 1 175 ? 5.582 -40.342 -8.325 1.00 85.28 172 ALA B C 1
ATOM 2969 O O . ALA B 1 175 ? 5.040 -41.463 -8.210 1.00 80.65 172 ALA B O 1
ATOM 2971 N N . ASP B 1 176 ? 6.885 -40.119 -8.148 1.00 81.09 173 ASP B N 1
ATOM 2972 C CA . ASP B 1 176 ? 7.816 -41.175 -7.737 1.00 85.39 173 ASP B CA 1
ATOM 2973 C C . ASP B 1 176 ? 8.081 -41.160 -6.244 1.00 83.24 173 ASP B C 1
ATOM 2974 O O . ASP B 1 176 ? 8.409 -42.191 -5.647 1.00 88.67 173 ASP B O 1
ATOM 2979 N N . PHE B 1 177 ? 7.984 -39.970 -5.666 1.00 85.48 174 PHE B N 1
ATOM 2980 C CA . PHE B 1 177 ? 8.038 -39.769 -4.230 1.00 79.03 174 PHE B CA 1
ATOM 2981 C C . PHE B 1 177 ? 6.983 -38.738 -3.849 1.00 78.75 174 PHE B C 1
ATOM 2982 O O . PHE B 1 177 ? 6.869 -37.669 -4.482 1.00 73.63 174 PHE B O 1
ATOM 2990 N N . ILE B 1 178 ? 6.164 -39.118 -2.876 1.00 79.34 175 ILE B N 1
ATOM 2991 C CA . ILE B 1 178 ? 5.213 -38.239 -2.210 1.00 82.85 175 ILE B CA 1
ATOM 2992 C C . ILE B 1 178 ? 5.654 -38.155 -0.769 1.00 84.50 175 ILE B C 1
ATOM 2993 O O . ILE B 1 178 ? 5.875 -39.187 -0.131 1.00 88.19 175 ILE B O 1
ATOM 2998 N N . ILE B 1 179 ? 5.775 -36.928 -0.268 1.00 87.98 176 ILE B N 1
ATOM 2999 C CA . ILE B 1 179 ? 6.234 -36.637 1.093 1.00 84.50 176 ILE B CA 1
ATOM 3000 C C . ILE B 1 179 ? 5.143 -35.787 1.713 1.00 89.59 176 ILE B C 1
AT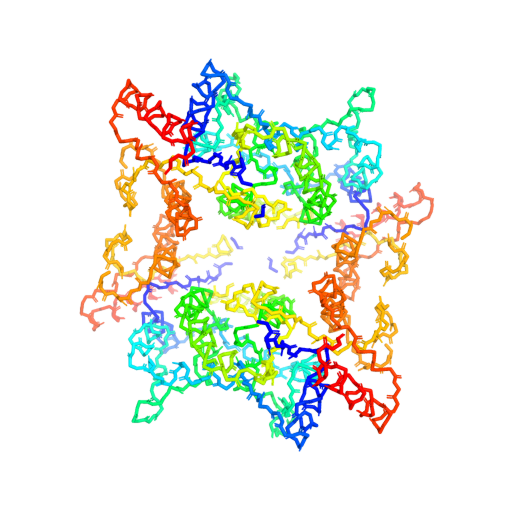OM 3001 O O . ILE B 1 179 ? 4.894 -34.669 1.257 1.00 77.40 176 ILE B O 1
ATOM 3006 N N . LYS B 1 180 ? 4.483 -36.318 2.739 1.00 100.65 177 LYS B N 1
ATOM 3007 C CA . LYS B 1 180 ? 3.427 -35.571 3.434 1.00 102.88 177 LYS B CA 1
ATOM 3008 C C . LYS B 1 180 ? 4.038 -34.455 4.281 1.00 101.23 177 LYS B C 1
ATOM 3009 O O . LYS B 1 180 ? 5.031 -34.667 4.976 1.00 104.64 177 LYS B O 1
ATOM 3015 N N . ASN B 1 181 ? 3.437 -33.270 4.205 1.00 104.10 178 ASN B N 1
ATOM 3016 C CA . ASN B 1 181 ? 3.898 -32.088 4.929 1.00 100.97 178 ASN B CA 1
ATOM 3017 C C . ASN B 1 181 ? 3.112 -32.019 6.209 1.00 94.71 178 ASN B C 1
ATOM 3018 O O . ASN B 1 181 ? 2.264 -31.158 6.369 1.00 90.07 178 ASN B O 1
ATOM 3023 N N . THR B 1 182 ? 3.461 -32.918 7.122 1.00 97.60 179 THR B N 1
ATOM 3024 C CA . THR B 1 182 ? 2.609 -33.382 8.228 1.00 102.45 179 THR B CA 1
ATOM 3025 C C . THR B 1 182 ? 1.927 -32.278 9.065 1.00 106.08 179 THR B C 1
ATOM 3026 O O . THR B 1 182 ? 1.301 -31.360 8.531 1.00 99.85 179 THR B O 1
ATOM 3030 N N . ASN B 1 183 ? 1.976 -32.419 10.386 1.00 110.34 180 ASN B N 1
ATOM 3031 C CA . ASN B 1 183 ? 1.930 -31.259 11.266 1.00 112.24 180 ASN B CA 1
ATOM 3032 C C . ASN B 1 183 ? 3.189 -31.102 12.118 1.00 107.76 180 ASN B C 1
ATOM 3033 O O . ASN B 1 183 ? 3.381 -30.037 12.695 1.00 110.79 180 ASN B O 1
ATOM 3038 N N . SER B 1 184 ? 4.041 -32.135 12.195 1.00 103.99 181 SER B N 1
ATOM 3039 C CA . SER B 1 184 ? 5.421 -31.953 12.691 1.00 101.91 181 SER B CA 1
ATOM 3040 C C . SER B 1 184 ? 6.344 -31.448 11.600 1.00 92.45 181 SER B C 1
ATOM 3041 O O . SER B 1 184 ? 6.526 -32.134 10.604 1.00 98.19 181 SER B O 1
ATOM 3044 N N . TYR B 1 185 ? 6.963 -30.288 11.786 1.00 85.28 182 TYR B N 1
ATOM 3045 C CA . TYR B 1 185 ? 8.073 -29.919 10.910 1.00 85.63 182 TYR B CA 1
ATOM 3046 C C . TYR B 1 185 ? 9.191 -30.967 11.017 1.00 90.55 182 TYR B C 1
ATOM 3047 O O . TYR B 1 185 ? 9.563 -31.588 10.025 1.00 95.45 182 TYR B O 1
ATOM 3056 N N . ALA B 1 186 ? 9.691 -31.194 12.230 1.00 93.82 183 ALA B N 1
ATOM 3057 C CA . ALA B 1 186 ? 10.882 -32.021 12.446 1.00 89.55 183 ALA B CA 1
ATOM 3058 C C . ALA B 1 186 ? 10.814 -33.310 11.688 1.00 90.54 183 ALA B C 1
ATOM 3059 O O . ALA B 1 186 ? 11.798 -33.722 11.072 1.00 90.32 183 ALA B O 1
ATOM 3061 N N . ASP B 1 187 ? 9.659 -33.964 11.752 1.00 92.57 184 ASP B N 1
ATOM 3062 C CA . ASP B 1 187 ? 9.512 -35.279 11.124 1.00 94.45 184 ASP B CA 1
ATOM 3063 C C . ASP B 1 187 ? 9.472 -35.153 9.611 1.00 89.28 184 ASP B C 1
ATOM 3064 O O . ASP B 1 187 ? 10.074 -35.964 8.898 1.00 88.41 184 ASP B O 1
ATOM 3069 N N . PHE B 1 188 ? 8.780 -34.124 9.128 1.00 89.77 185 PHE B N 1
ATOM 3070 C CA . PHE B 1 188 ? 8.777 -33.792 7.704 1.00 84.72 185 PHE B CA 1
ATOM 3071 C C . PHE B 1 188 ? 10.209 -33.694 7.183 1.00 86.49 185 PHE B C 1
ATOM 3072 O O . PHE B 1 188 ? 10.520 -34.222 6.113 1.00 88.24 185 PHE B O 1
ATOM 3080 N N . ARG B 1 189 ? 11.090 -33.055 7.947 1.00 85.09 186 ARG B N 1
ATOM 3081 C CA . ARG B 1 189 ? 12.510 -33.027 7.589 1.00 86.58 186 ARG B CA 1
ATOM 3082 C C . ARG B 1 189 ? 13.084 -34.441 7.475 1.00 88.73 186 ARG B C 1
ATOM 3083 O O . ARG B 1 189 ? 13.758 -34.768 6.496 1.00 87.24 186 ARG B O 1
ATOM 3091 N N . GLN B 1 190 ? 12.826 -35.277 8.478 1.00 90.21 187 GLN B N 1
ATOM 3092 C CA . GLN B 1 190 ? 13.257 -36.684 8.428 1.00 94.99 187 GLN B CA 1
ATOM 3093 C C . GLN B 1 190 ? 12.664 -37.405 7.188 1.00 90.92 187 GLN B C 1
ATOM 3094 O O . GLN B 1 190 ? 13.347 -38.196 6.518 1.00 74.59 187 GLN B O 1
ATOM 3100 N N . GLU B 1 191 ? 11.395 -37.126 6.890 1.00 90.89 188 GLU B N 1
ATOM 3101 C CA . GLU B 1 191 ? 10.781 -37.635 5.670 1.00 94.71 188 GLU B CA 1
ATOM 3102 C C . GLU B 1 191 ? 11.633 -37.231 4.454 1.00 92.54 188 GLU B C 1
ATOM 3103 O O . GLU B 1 191 ? 11.796 -38.031 3.527 1.00 99.97 188 GLU B O 1
ATOM 3109 N N . CYS B 1 192 ? 12.183 -36.013 4.452 1.00 80.14 189 CYS B N 1
ATOM 3110 C CA . CYS B 1 192 ? 12.995 -35.571 3.321 1.00 80.34 189 CYS B CA 1
ATOM 3111 C C . CYS B 1 192 ? 14.263 -36.418 3.190 1.00 86.51 189 CYS B C 1
ATOM 3112 O O . CYS B 1 192 ? 14.539 -36.958 2.116 1.00 87.05 189 CYS B O 1
ATOM 3115 N N . VAL B 1 193 ? 15.016 -36.545 4.282 1.00 87.73 190 VAL B N 1
ATOM 3116 C CA . VAL B 1 193 ? 16.324 -37.213 4.238 1.00 90.41 190 VAL B CA 1
ATOM 3117 C C . VAL B 1 193 ? 16.229 -38.670 3.787 1.00 89.26 190 VAL B C 1
ATOM 3118 O O . VAL B 1 193 ? 17.042 -39.132 2.977 1.00 83.45 190 VAL B O 1
ATOM 3122 N N . LYS B 1 194 ? 15.229 -39.394 4.280 1.00 93.61 191 LYS B N 1
ATOM 3123 C CA . LYS B 1 194 ? 15.058 -40.786 3.851 1.00 94.22 191 LYS B CA 1
ATOM 3124 C C . LYS B 1 194 ? 14.904 -40.853 2.327 1.00 86.88 191 LYS B C 1
ATOM 3125 O O . LYS B 1 194 ? 15.573 -41.647 1.666 1.00 77.98 191 LYS B O 1
ATOM 3131 N N . VAL B 1 195 ? 14.068 -39.971 1.774 1.00 86.38 192 VAL B N 1
ATOM 3132 C CA . VAL B 1 195 ? 13.861 -39.882 0.324 1.00 79.13 192 VAL B CA 1
ATOM 3133 C C . VAL B 1 195 ? 15.190 -39.656 -0.388 1.00 79.26 192 VAL B C 1
ATOM 3134 O O . VAL B 1 195 ? 15.529 -40.366 -1.353 1.00 79.06 192 VAL B O 1
ATOM 3138 N N . ILE B 1 196 ? 15.954 -38.688 0.103 1.00 71.39 193 ILE B N 1
ATOM 3139 C CA . ILE B 1 196 ? 17.182 -38.310 -0.559 1.00 73.41 193 ILE B CA 1
ATOM 3140 C C . ILE B 1 196 ? 18.251 -39.404 -0.474 1.00 73.69 193 ILE B C 1
ATOM 3141 O O . ILE B 1 196 ? 19.034 -39.556 -1.412 1.00 71.91 193 ILE B O 1
ATOM 3146 N N . GLN B 1 197 ? 18.309 -40.119 0.654 1.00 75.46 194 GLN B N 1
ATOM 3147 C CA . GLN B 1 197 ? 19.130 -41.348 0.781 1.00 83.56 194 GLN B CA 1
ATOM 3148 C C . GLN B 1 197 ? 18.628 -42.412 -0.208 1.00 90.41 194 GLN B C 1
ATOM 3149 O O . GLN B 1 197 ? 19.384 -42.913 -1.050 1.00 91.99 194 GLN B O 1
ATOM 3155 N N . GLU B 1 198 ? 17.336 -42.728 -0.108 1.00 91.20 195 GLU B N 1
ATOM 3156 C CA . GLU B 1 198 ? 16.645 -43.553 -1.095 1.00 90.20 195 GLU B CA 1
ATOM 3157 C C . GLU B 1 198 ? 17.122 -43.232 -2.505 1.00 88.16 195 GLU B C 1
ATOM 3158 O O . GLU B 1 198 ? 17.473 -44.131 -3.259 1.00 87.51 195 GLU B O 1
ATOM 3164 N N . ILE B 1 199 ? 17.148 -41.946 -2.861 1.00 89.98 196 ILE B N 1
ATOM 3165 C CA . ILE B 1 199 ? 17.549 -41.557 -4.212 1.00 86.34 196 ILE B CA 1
ATOM 3166 C C . ILE B 1 199 ? 19.046 -41.765 -4.404 1.00 86.32 196 ILE B C 1
ATOM 3167 O O . ILE B 1 199 ? 19.485 -42.084 -5.497 1.00 94.26 196 ILE B O 1
ATOM 3172 N N . SER B 1 200 ? 19.826 -41.601 -3.342 1.00 92.74 197 SER B N 1
ATOM 3173 C CA . SER B 1 200 ? 21.304 -41.641 -3.433 1.00 102.46 197 SER B CA 1
ATOM 3174 C C . SER B 1 200 ? 21.906 -42.998 -3.887 1.00 104.51 197 SER B C 1
ATOM 3175 O O . SER B 1 200 ? 22.865 -43.036 -4.660 1.00 99.38 197 SER B O 1
ATOM 3178 N N . LYS B 1 201 ? 21.372 -44.108 -3.394 1.00 107.10 198 LYS B N 1
ATOM 3179 C CA . LYS B 1 201 ? 21.772 -45.411 -3.924 1.00 111.09 198 LYS B CA 1
ATOM 3180 C C . LYS B 1 201 ? 20.727 -45.840 -4.964 1.00 111.73 198 LYS B C 1
ATOM 3181 O O . LYS B 1 201 ? 21.014 -45.807 -6.163 1.00 101.04 198 LYS B O 1
ATOM 3187 N N . GLY B 1 202 ? 19.512 -46.179 -4.525 1.00 115.18 199 GLY B N 1
ATOM 3188 C CA . GLY B 1 202 ? 18.423 -46.507 -5.462 1.00 117.33 199 GLY B CA 1
ATOM 3189 C C . GLY B 1 202 ? 17.444 -47.531 -4.926 1.00 116.07 199 GLY B C 1
ATOM 3190 O O . GLY B 1 202 ? 16.429 -47.170 -4.334 1.00 113.95 199 GLY B O 1
ATOM 3199 N N . LYS C 1 5 ? -32.838 0.524 -26.728 1.00 105.02 2 LYS C N 1
ATOM 3200 C CA . LYS C 1 5 ? -33.822 0.306 -25.638 1.00 101.55 2 LYS C CA 1
ATOM 3201 C C . LYS C 1 5 ? -34.617 -0.998 -25.660 1.00 94.91 2 LYS C C 1
ATOM 3202 O O . LYS C 1 5 ? -35.047 -1.462 -24.606 1.00 84.65 2 LYS C O 1
ATOM 3208 N N . ASN C 1 6 ? -34.842 -1.542 -26.852 1.00 92.71 3 ASN C N 1
ATOM 3209 C CA . ASN C 1 6 ? -35.562 -2.793 -27.054 1.00 91.59 3 ASN C CA 1
ATOM 3210 C C . ASN C 1 6 ? -34.629 -3.981 -27.192 1.00 97.07 3 ASN C C 1
ATOM 3211 O O . ASN C 1 6 ? -35.087 -5.091 -27.507 1.00 101.35 3 ASN C O 1
ATOM 3216 N N . ALA C 1 7 ? -33.329 -3.751 -26.976 1.00 97.04 4 ALA C N 1
ATOM 3217 C CA . ALA C 1 7 ? -32.302 -4.795 -27.078 1.00 95.23 4 ALA C CA 1
ATOM 3218 C C . ALA C 1 7 ? -32.209 -5.678 -25.819 1.00 93.82 4 ALA C C 1
ATOM 3219 O O . ALA C 1 7 ? -31.841 -5.206 -24.734 1.00 94.42 4 ALA C O 1
ATOM 3221 N N . PHE C 1 8 ? -32.519 -6.963 -25.981 1.00 87.54 5 PHE C N 1
ATOM 3222 C CA . PHE C 1 8 ? -32.397 -7.914 -24.897 1.00 90.20 5 PHE C CA 1
ATOM 3223 C C . PHE C 1 8 ? -31.548 -9.099 -25.328 1.00 92.29 5 PHE C C 1
ATOM 3224 O O . PHE C 1 8 ? -32.008 -9.980 -26.057 1.00 96.22 5 PHE C O 1
ATOM 3232 N N . PHE C 1 9 ? -30.294 -9.116 -24.894 1.00 89.21 6 PHE C N 1
ATOM 3233 C CA . PHE C 1 9 ? -29.457 -10.283 -25.125 1.00 87.31 6 PHE C CA 1
ATOM 3234 C C . PHE C 1 9 ? -30.030 -11.425 -24.306 1.00 84.97 6 PHE C C 1
ATOM 3235 O O . PHE C 1 9 ? -30.569 -11.220 -23.211 1.00 83.45 6 PHE C O 1
ATOM 3243 N N . VAL C 1 10 ? -29.965 -12.629 -24.848 1.00 86.21 7 VAL C N 1
ATOM 3244 C CA . VAL C 1 10 ? -30.256 -13.800 -24.040 1.00 86.95 7 VAL C CA 1
ATOM 3245 C C . VAL C 1 10 ? -29.086 -14.750 -24.148 1.00 88.54 7 VAL C C 1
ATOM 3246 O O . VAL C 1 10 ? -28.777 -15.235 -25.231 1.00 92.90 7 VAL C O 1
ATOM 3250 N N . THR C 1 11 ? -28.443 -15.012 -23.014 1.00 90.00 8 THR C N 1
ATOM 3251 C CA . THR C 1 11 ? -27.364 -15.985 -22.947 1.00 84.99 8 THR C CA 1
ATOM 3252 C C . THR C 1 11 ? -27.633 -16.909 -21.763 1.00 84.85 8 THR C C 1
ATOM 3253 O O . THR C 1 11 ? -28.616 -16.716 -21.039 1.00 84.90 8 THR C O 1
ATOM 3257 N N . ALA C 1 12 ? -26.805 -17.933 -21.581 1.00 82.28 9 ALA C N 1
ATOM 3258 C CA . ALA C 1 12 ? -27.152 -18.989 -20.640 1.00 87.50 9 ALA C CA 1
ATOM 3259 C C . ALA C 1 12 ? -25.984 -19.881 -20.236 1.00 86.92 9 ALA C C 1
ATOM 3260 O O . ALA C 1 12 ? -25.142 -20.253 -21.059 1.00 81.86 9 ALA C O 1
ATOM 3262 N N . SER C 1 13 ? -25.982 -20.236 -18.952 1.00 84.28 10 SER C N 1
ATOM 3263 C CA . SER C 1 13 ? -24.968 -21.093 -18.374 1.00 84.89 10 SER C CA 1
ATOM 3264 C C . SER C 1 13 ? -24.970 -22.476 -19.018 1.00 92.43 10 SER C C 1
ATOM 3265 O O . SER C 1 13 ? -23.908 -23.102 -19.128 1.00 93.35 10 SER C O 1
ATOM 3268 N N . ILE C 1 14 ? -26.160 -22.941 -19.425 1.00 98.33 11 ILE C N 1
ATOM 3269 C CA . ILE C 1 14 ? -26.337 -24.206 -20.175 1.00 100.58 11 ILE C CA 1
ATOM 3270 C C . ILE C 1 14 ? -27.057 -23.938 -21.511 1.00 98.30 11 ILE C C 1
ATOM 3271 O O . ILE C 1 14 ? -28.024 -23.171 -21.578 1.00 105.12 11 ILE C O 1
ATOM 3276 N N . ALA C 1 15 ? -26.577 -24.562 -22.577 1.00 87.89 12 ALA C N 1
ATOM 3277 C CA . ALA C 1 15 ? -26.945 -24.133 -23.917 1.00 88.39 12 ALA C CA 1
ATOM 3278 C C . ALA C 1 15 ? -28.423 -24.252 -24.212 1.00 94.72 12 ALA C C 1
ATOM 3279 O O . ALA C 1 15 ? -28.949 -23.492 -25.030 1.00 93.88 12 ALA C O 1
ATOM 3281 N N . CYS C 1 16 ? -29.075 -25.224 -23.568 1.00 104.00 13 CYS C N 1
ATOM 3282 C CA . CYS C 1 16 ? -30.509 -25.518 -23.776 1.00 105.55 13 CYS C CA 1
ATOM 3283 C C . CYS C 1 16 ? -31.434 -24.489 -23.156 1.00 99.04 13 CYS C C 1
ATOM 3284 O O . CYS C 1 16 ? -32.520 -24.240 -23.669 1.00 93.66 13 CYS C O 1
ATOM 3287 N N . GLY C 1 17 ? -31.014 -23.901 -22.044 1.00 100.80 14 GLY C N 1
ATOM 3288 C CA . GLY C 1 17 ? -31.732 -22.759 -21.484 1.00 103.35 14 GLY C CA 1
ATOM 3289 C C . GLY C 1 17 ? -31.828 -21.652 -22.518 1.00 101.60 14 GLY C C 1
ATOM 3290 O O . GLY C 1 17 ? -32.904 -21.135 -22.790 1.00 90.79 14 GLY C O 1
ATOM 3291 N N . LYS C 1 18 ? -30.676 -21.307 -23.090 1.00 110.29 15 LYS C N 1
ATOM 3292 C CA . LYS C 1 18 ? -30.551 -20.292 -24.148 1.00 107.17 15 LYS C CA 1
ATOM 3293 C C . LYS C 1 18 ? -31.674 -20.431 -25.168 1.00 104.91 15 LYS C C 1
ATOM 3294 O O . LYS C 1 18 ? -32.440 -19.493 -25.394 1.00 95.44 15 LYS C O 1
ATOM 3300 N N . SER C 1 19 ? -31.776 -21.623 -25.748 1.00 101.83 16 SER C N 1
ATOM 3301 C CA . SER C 1 19 ? -32.690 -21.883 -26.851 1.00 103.59 16 SER C CA 1
ATOM 3302 C C . SER C 1 19 ? -34.171 -21.922 -26.435 1.00 110.02 16 SER C C 1
ATOM 3303 O O . SER C 1 19 ? -35.023 -21.324 -27.111 1.00 111.05 16 SER C O 1
ATOM 3306 N N . THR C 1 20 ? -34.485 -22.605 -25.332 1.00 106.90 17 THR C N 1
ATOM 3307 C CA . THR C 1 20 ? -35.886 -22.712 -24.873 1.00 105.87 17 THR C CA 1
ATOM 3308 C C . THR C 1 20 ? -36.541 -21.352 -24.700 1.00 100.08 17 THR C C 1
ATOM 3309 O O . THR C 1 20 ? -37.651 -21.131 -25.150 1.00 101.70 17 THR C O 1
ATOM 3313 N N . PHE C 1 21 ? -35.855 -20.443 -24.034 1.00 99.09 18 PHE C N 1
ATOM 3314 C CA . PHE C 1 21 ? -36.356 -19.088 -23.900 1.00 99.20 18 PHE C CA 1
ATOM 3315 C C . PHE C 1 21 ? -36.581 -18.481 -25.276 1.00 105.09 18 PHE C C 1
ATOM 3316 O O . PHE C 1 21 ? -37.466 -17.652 -25.447 1.00 115.52 18 PHE C O 1
ATOM 3324 N N . ILE C 1 22 ? -35.764 -18.863 -26.250 1.00 109.39 19 ILE C N 1
ATOM 3325 C CA . ILE C 1 22 ? -35.893 -18.315 -27.602 1.00 111.06 19 ILE C CA 1
ATOM 3326 C C . ILE C 1 22 ? -37.087 -18.939 -28.330 1.00 117.11 19 ILE C C 1
ATOM 3327 O O . ILE C 1 22 ? -37.773 -18.257 -29.097 1.00 122.83 19 ILE C O 1
ATOM 3332 N N . GLU C 1 23 ? -37.339 -20.221 -28.073 1.00 115.83 20 GLU C N 1
ATOM 3333 C CA . GLU C 1 23 ? -38.519 -20.922 -28.609 1.00 117.09 20 GLU C CA 1
ATOM 3334 C C . GLU C 1 23 ? -39.816 -20.255 -28.151 1.00 111.02 20 GLU C C 1
ATOM 3335 O O . GLU C 1 23 ? -40.780 -20.175 -28.905 1.00 117.41 20 GLU C O 1
ATOM 3341 N N . ILE C 1 24 ? -39.813 -19.778 -26.910 1.00 104.21 21 ILE C N 1
ATOM 3342 C CA . ILE C 1 24 ? -40.986 -19.216 -26.248 1.00 96.31 21 ILE C CA 1
ATOM 3343 C C . ILE C 1 24 ? -41.216 -17.779 -26.692 1.00 97.69 21 ILE C C 1
ATOM 3344 O O . ILE C 1 24 ? -42.203 -17.485 -27.321 1.00 103.78 21 ILE C O 1
ATOM 3349 N N . ALA C 1 25 ? -40.307 -16.872 -26.376 1.00 106.38 22 ALA C N 1
ATOM 3350 C CA . ALA C 1 25 ? -40.375 -15.516 -26.929 1.00 110.22 22 ALA C CA 1
ATOM 3351 C C . ALA C 1 25 ? -40.836 -15.473 -28.399 1.00 116.73 22 ALA C C 1
ATOM 3352 O O . ALA C 1 25 ? -41.552 -14.549 -28.786 1.00 120.17 22 ALA C O 1
ATOM 3354 N N . ASN C 1 26 ? -40.414 -16.448 -29.216 1.00 121.48 23 ASN C N 1
ATOM 3355 C CA . ASN C 1 26 ? -40.819 -16.511 -30.638 1.00 124.29 23 ASN C CA 1
ATOM 3356 C C . ASN C 1 26 ? -42.329 -16.649 -30.824 1.00 123.17 23 ASN C C 1
ATOM 3357 O O . ASN C 1 26 ? -42.960 -15.846 -31.523 1.00 128.09 23 ASN C O 1
ATOM 3362 N N . SER C 1 27 ? -42.896 -17.674 -30.190 1.00 119.12 24 SER C N 1
ATOM 3363 C CA . SER C 1 27 ? -44.334 -17.916 -30.236 1.00 109.31 24 SER C CA 1
ATOM 3364 C C . SER C 1 27 ? -45.122 -16.710 -29.714 1.00 107.77 24 SER C C 1
ATOM 3365 O O . SER C 1 27 ? -46.138 -16.356 -30.288 1.00 110.44 24 SER C O 1
ATOM 3368 N N . LEU C 1 28 ? -44.652 -16.055 -28.652 1.00 102.44 25 LEU C N 1
ATOM 3369 C CA . LEU C 1 28 ? -45.387 -14.909 -28.112 1.00 99.20 25 LEU C CA 1
ATOM 3370 C C . LEU C 1 28 ? -45.252 -13.652 -28.987 1.00 99.05 25 LEU C C 1
ATOM 3371 O O . LEU C 1 28 ? -45.494 -12.532 -28.522 1.00 104.05 25 LEU C O 1
ATOM 3376 N N . GLY C 1 29 ? -44.896 -13.829 -30.258 1.00 96.42 26 GLY C N 1
ATOM 3377 C CA . GLY C 1 29 ? -44.941 -12.729 -31.218 1.00 98.85 26 GLY C CA 1
ATOM 3378 C C . GLY C 1 29 ? -43.707 -11.850 -31.261 1.00 100.53 26 GLY C C 1
ATOM 3379 O O . GLY C 1 29 ? -43.751 -10.765 -31.848 1.00 91.37 26 GLY C O 1
ATOM 3380 N N . PHE C 1 30 ? -42.601 -12.329 -30.671 1.00 108.60 27 PHE C N 1
ATOM 3381 C CA . PHE C 1 30 ? -41.329 -11.590 -30.657 1.00 110.14 27 PHE C CA 1
ATOM 3382 C C . PHE C 1 30 ? -40.229 -12.189 -31.546 1.00 111.56 27 PHE C C 1
ATOM 3383 O O . PHE C 1 30 ? -40.248 -13.376 -31.881 1.00 106.24 27 PHE C O 1
ATOM 3391 N N . LYS C 1 31 ? -39.251 -11.343 -31.870 1.00 114.48 28 LYS C N 1
ATOM 3392 C CA . LYS C 1 31 ? -38.240 -11.625 -32.890 1.00 117.36 28 LYS C CA 1
ATOM 3393 C C . LYS C 1 31 ? -36.850 -11.787 -32.260 1.00 114.33 28 LYS C C 1
ATOM 3394 O O . LYS C 1 31 ? -36.514 -11.092 -31.298 1.00 110.60 28 LYS C O 1
ATOM 3400 N N . SER C 1 32 ? -36.039 -12.675 -32.839 1.00 110.56 29 SER C N 1
ATOM 3401 C CA . SER C 1 32 ? -34.774 -13.087 -32.245 1.00 102.45 29 SER C CA 1
ATOM 3402 C C . SER C 1 32 ? -33.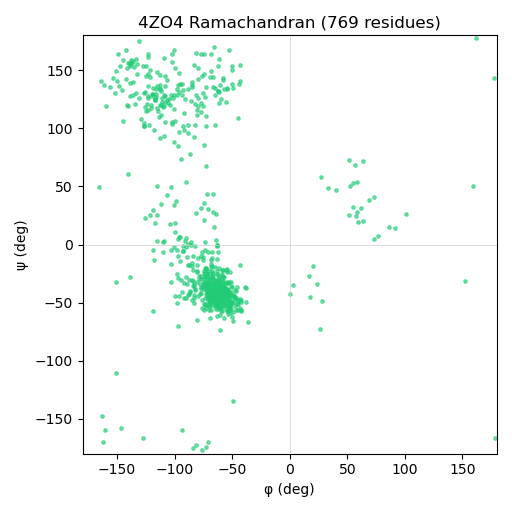649 -13.136 -33.262 1.00 106.13 29 SER C C 1
ATOM 3403 O O . SER C 1 32 ? -33.783 -13.799 -34.296 1.00 107.70 29 SER C O 1
ATOM 3406 N N . ILE C 1 33 ? -32.534 -12.476 -32.946 1.00 102.57 30 ILE C N 1
ATOM 3407 C CA . ILE C 1 33 ? -31.288 -12.602 -33.714 1.00 101.80 30 ILE C CA 1
ATOM 3408 C C . ILE C 1 33 ? -30.391 -13.687 -33.076 1.00 94.51 30 ILE C C 1
ATOM 3409 O O . ILE C 1 33 ? -30.304 -13.777 -31.850 1.00 90.30 30 ILE C O 1
ATOM 3414 N N . SER C 1 34 ? -29.753 -14.526 -33.896 1.00 92.80 31 SER C N 1
ATOM 3415 C CA . SER C 1 34 ? -28.808 -15.540 -33.382 1.00 90.76 31 SER C CA 1
ATOM 3416 C C . SER C 1 34 ? -27.350 -15.251 -33.709 1.00 87.12 31 SER C C 1
ATOM 3417 O O . SER C 1 34 ? -26.831 -15.649 -34.752 1.00 90.10 31 SER C O 1
ATOM 3420 N N . ALA C 1 35 ? -26.678 -14.591 -32.778 1.00 85.61 32 ALA C N 1
ATOM 3421 C CA . ALA C 1 35 ? -25.271 -14.309 -32.904 1.00 80.98 32 ALA C CA 1
ATOM 3422 C C . ALA C 1 35 ? -24.524 -15.499 -33.526 1.00 76.89 32 ALA C C 1
ATOM 3423 O O . ALA C 1 35 ? -23.619 -15.316 -34.309 1.00 76.28 32 ALA C O 1
ATOM 3425 N N . ASP C 1 36 ? -24.908 -16.725 -33.221 1.00 84.97 33 ASP C N 1
ATOM 3426 C CA . ASP C 1 36 ? -24.186 -17.866 -33.799 1.00 89.25 33 ASP C CA 1
ATOM 3427 C C . ASP C 1 36 ? -24.375 -18.012 -35.304 1.00 86.45 33 ASP C C 1
ATOM 3428 O O . ASP C 1 36 ? -23.413 -18.191 -36.043 1.00 92.74 33 ASP C O 1
ATOM 3433 N N . LYS C 1 37 ? -25.607 -17.911 -35.764 1.00 93.42 34 LYS C N 1
ATOM 3434 C CA . LYS C 1 37 ? -25.889 -18.016 -37.197 1.00 95.24 34 LYS C CA 1
ATOM 3435 C C . LYS C 1 37 ? -25.134 -16.915 -37.968 1.00 91.60 34 LYS C C 1
ATOM 3436 O O . LYS C 1 37 ? -24.518 -17.185 -38.991 1.00 94.96 34 LYS C O 1
ATOM 3442 N N . ILE C 1 38 ? -25.166 -15.690 -37.451 1.00 86.83 35 ILE C N 1
ATOM 3443 C CA . ILE C 1 38 ? -24.357 -14.597 -37.982 1.00 82.84 35 ILE C CA 1
ATOM 3444 C C . ILE C 1 38 ? -22.850 -14.913 -38.100 1.00 82.13 35 ILE C C 1
ATOM 3445 O O . ILE C 1 38 ? -22.290 -14.788 -39.185 1.00 84.06 35 ILE C O 1
ATOM 3450 N N . ALA C 1 39 ? -22.183 -15.296 -37.010 1.00 77.19 36 ALA C N 1
ATOM 3451 C CA . ALA C 1 39 ? -20.744 -15.618 -37.081 1.00 71.70 36 ALA C CA 1
ATOM 3452 C C . ALA C 1 39 ? -20.475 -16.593 -38.204 1.00 74.34 36 ALA C C 1
ATOM 3453 O O . ALA C 1 39 ? -19.599 -16.345 -39.040 1.00 75.43 36 ALA C O 1
ATOM 3455 N N . HIS C 1 40 ? -21.259 -17.672 -38.246 1.00 73.85 37 HIS C N 1
ATOM 3456 C CA . HIS C 1 40 ? -21.164 -18.672 -39.304 1.00 75.40 37 HIS C CA 1
ATOM 3457 C C . HIS C 1 40 ? -21.314 -18.067 -40.701 1.00 75.67 37 HIS C C 1
ATOM 3458 O O . HIS C 1 40 ? -20.557 -18.386 -41.619 1.00 74.83 37 HIS C O 1
ATOM 3465 N N . LYS C 1 41 ? -22.298 -17.196 -40.855 1.00 73.62 38 LYS C N 1
ATOM 3466 C CA . LYS C 1 41 ? -22.561 -16.540 -42.122 1.00 77.58 38 LYS C CA 1
ATOM 3467 C C . LYS C 1 41 ? -21.296 -15.800 -42.568 1.00 80.66 38 LYS C C 1
ATOM 3468 O O . LYS C 1 41 ? -20.945 -15.822 -43.737 1.00 88.71 38 LYS C O 1
ATOM 3474 N N . ILE C 1 42 ? -20.592 -15.184 -41.615 1.00 83.50 39 ILE C N 1
ATOM 3475 C CA . ILE C 1 42 ? -19.353 -14.435 -41.887 1.00 78.14 39 ILE C CA 1
ATOM 3476 C C . ILE C 1 42 ? -18.306 -15.280 -42.609 1.00 73.03 39 ILE C C 1
ATOM 3477 O O . ILE C 1 42 ? -17.725 -14.840 -43.583 1.00 79.87 39 ILE C O 1
ATOM 3482 N N . LEU C 1 43 ? -18.064 -16.483 -42.130 1.00 67.31 40 LEU C N 1
ATOM 3483 C CA . LEU C 1 43 ? -17.036 -17.308 -42.714 1.00 72.57 40 LEU C CA 1
ATOM 3484 C C . LEU C 1 43 ? -17.355 -17.622 -44.197 1.00 75.50 40 LEU C C 1
ATOM 3485 O O . LEU C 1 43 ? -16.442 -17.753 -45.007 1.00 80.31 40 LEU C O 1
ATOM 3490 N N . ASP C 1 44 ? -18.631 -17.728 -44.552 1.00 71.67 41 ASP C N 1
ATOM 3491 C CA . ASP C 1 44 ? -18.987 -18.088 -45.919 1.00 75.67 41 ASP C CA 1
ATOM 3492 C C . ASP C 1 44 ? -18.866 -16.946 -46.895 1.00 77.89 41 ASP C C 1
ATOM 3493 O O . ASP C 1 44 ? -18.517 -17.163 -48.054 1.00 81.49 41 ASP C O 1
ATOM 3498 N N . GLU C 1 45 ? -19.156 -15.734 -46.432 1.00 79.55 42 GLU C N 1
ATOM 3499 C CA . GLU C 1 45 ? -19.085 -14.546 -47.272 1.00 74.32 42 GLU C CA 1
ATOM 3500 C C . GLU C 1 45 ? -17.670 -14.116 -47.575 1.00 73.54 42 GLU C C 1
ATOM 3501 O O . GLU C 1 45 ? -17.466 -13.335 -48.490 1.00 74.15 42 GLU C O 1
ATOM 3507 N N . ASN C 1 46 ? -16.697 -14.542 -46.771 1.00 71.71 43 ASN C N 1
ATOM 3508 C CA . ASN C 1 46 ? -15.295 -14.175 -47.016 1.00 68.29 43 ASN C CA 1
ATOM 3509 C C . ASN C 1 46 ? -14.429 -15.408 -47.345 1.00 68.43 43 ASN C C 1
ATOM 3510 O O . ASN C 1 46 ? -13.204 -15.397 -47.181 1.00 71.30 43 ASN C O 1
ATOM 3515 N N . ALA C 1 47 ? -15.075 -16.448 -47.857 1.00 63.75 44 ALA C N 1
ATOM 3516 C CA . ALA C 1 47 ? -14.390 -17.673 -48.265 1.00 65.26 44 ALA C CA 1
ATOM 3517 C C . ALA C 1 47 ? -13.081 -17.414 -49.005 1.00 67.43 44 ALA C C 1
ATOM 3518 O O . ALA C 1 47 ? -12.021 -17.931 -48.623 1.00 69.80 44 ALA C O 1
ATOM 3520 N N . LEU C 1 48 ? -13.174 -16.663 -50.096 1.00 69.56 45 LEU C N 1
ATOM 3521 C CA . LEU C 1 48 ? -12.021 -16.459 -50.982 1.00 73.96 45 LEU C CA 1
ATOM 3522 C C . LEU C 1 48 ? -10.831 -15.740 -50.293 1.00 72.38 45 LEU C C 1
ATOM 3523 O O . LEU C 1 48 ? -9.670 -16.083 -50.507 1.00 82.65 45 LEU C O 1
ATOM 3528 N N . GLU C 1 49 ? -11.103 -14.797 -49.418 1.00 73.76 46 GLU C N 1
ATOM 3529 C CA . GLU C 1 49 ? -10.022 -14.184 -48.669 1.00 70.59 46 GLU C CA 1
ATOM 3530 C C . GLU C 1 49 ? -9.511 -15.117 -47.598 1.00 70.02 46 GLU C C 1
ATOM 3531 O O . GLU C 1 49 ? -8.309 -15.192 -47.346 1.00 73.60 46 GLU C O 1
ATOM 3537 N N . LEU C 1 50 ? -10.414 -15.845 -46.964 1.00 67.24 47 LEU C N 1
ATOM 3538 C CA . LEU C 1 50 ? -10.005 -16.828 -45.994 1.00 67.22 47 LEU C CA 1
ATOM 3539 C C . LEU C 1 50 ? -9.053 -17.891 -46.546 1.00 67.71 47 LEU C C 1
ATOM 3540 O O . LEU C 1 50 ? -8.096 -18.259 -45.859 1.00 74.06 47 LEU C O 1
ATOM 3545 N N . GLU C 1 51 ? -9.314 -18.388 -47.758 1.00 72.37 48 GLU C N 1
ATOM 3546 C CA . GLU C 1 51 ? -8.446 -19.392 -48.410 1.00 70.97 48 GLU C CA 1
ATOM 3547 C C . GLU C 1 51 ? -7.079 -18.769 -48.627 1.00 69.51 48 GLU C C 1
ATOM 3548 O O . GLU C 1 51 ? -6.072 -19.352 -48.223 1.00 69.62 48 GLU C O 1
ATOM 3554 N N . LYS C 1 52 ? -7.027 -17.588 -49.242 1.00 67.36 49 LYS C N 1
ATOM 3555 C CA . LYS C 1 52 ? -5.731 -16.897 -49.389 1.00 67.90 49 LYS C CA 1
ATOM 3556 C C . LYS C 1 52 ? -4.982 -16.777 -48.070 1.00 64.25 49 LYS C C 1
ATOM 3557 O O . LYS C 1 52 ? -3.839 -17.161 -47.961 1.00 73.93 49 LYS C O 1
ATOM 3563 N N . ILE C 1 53 ? -5.642 -16.290 -47.048 1.00 61.32 50 ILE C N 1
ATOM 3564 C CA . ILE C 1 53 ? -4.961 -16.087 -45.776 1.00 62.39 50 ILE C CA 1
ATOM 3565 C C . ILE C 1 53 ? -4.467 -17.368 -45.116 1.00 62.22 50 ILE C C 1
ATOM 3566 O O . ILE C 1 53 ? -3.388 -17.385 -44.492 1.00 61.39 50 ILE C O 1
ATOM 3571 N N . PHE C 1 54 ? -5.268 -18.427 -45.209 1.00 61.72 51 PHE C N 1
ATOM 3572 C CA . PHE C 1 54 ? -5.053 -19.586 -44.365 1.00 62.69 51 PHE C CA 1
ATOM 3573 C C . PHE C 1 54 ? -4.376 -20.773 -45.097 1.00 66.63 51 PHE C C 1
ATOM 3574 O O . PHE C 1 54 ? -3.801 -21.673 -44.460 1.00 67.70 51 PHE C O 1
ATOM 3582 N N . SER C 1 55 ? -4.386 -20.747 -46.421 1.00 63.36 52 SER C N 1
ATOM 3583 C CA . SER C 1 55 ? -3.837 -21.837 -47.177 1.00 68.20 52 SER C CA 1
ATOM 3584 C C . SER C 1 55 ? -2.346 -22.122 -46.933 1.00 69.99 52 SER C C 1
ATOM 3585 O O . SER C 1 55 ? -1.953 -23.271 -46.955 1.00 91.57 52 SER C O 1
ATOM 3588 N N . PRO C 1 56 ? -1.508 -21.114 -46.679 1.00 71.41 53 PRO C N 1
ATOM 3589 C CA . PRO C 1 56 ? -0.125 -21.509 -46.371 1.00 71.44 53 PRO C CA 1
ATOM 3590 C C . PRO C 1 56 ? 0.004 -22.343 -45.096 1.00 77.34 53 PRO C C 1
ATOM 3591 O O . PRO C 1 56 ? 1.060 -22.923 -44.812 1.00 74.63 53 PRO C O 1
ATOM 3595 N N . PHE C 1 57 ? -1.060 -22.380 -44.311 1.00 79.11 54 PHE C N 1
ATOM 3596 C CA . PHE C 1 57 ? -1.039 -23.145 -43.086 1.00 76.83 54 PHE C CA 1
ATOM 3597 C C . PHE C 1 57 ? -1.279 -24.615 -43.283 1.00 78.25 54 PHE C C 1
ATOM 3598 O O . PHE C 1 57 ? -0.988 -25.390 -42.386 1.00 71.26 54 PHE C O 1
ATOM 3606 N N . SER C 1 58 ? -1.825 -24.996 -44.430 1.00 79.29 55 SER C N 1
ATOM 3607 C CA . SER C 1 58 ? -2.078 -26.384 -44.678 1.00 87.93 55 SER C CA 1
ATOM 3608 C C . SER C 1 58 ? -1.973 -26.697 -46.152 1.00 91.45 55 SER C C 1
ATOM 3609 O O . SER C 1 58 ? -1.997 -25.811 -47.006 1.00 90.81 55 SER C O 1
ATOM 3612 N N . LEU C 1 59 ? -1.854 -27.992 -46.416 1.00 94.82 56 LEU C N 1
ATOM 3613 C CA . LEU C 1 59 ? -1.902 -28.557 -47.756 1.00 92.84 56 LEU C CA 1
ATOM 3614 C C . LEU C 1 59 ? -3.356 -28.910 -48.082 1.00 93.62 56 LEU C C 1
ATOM 3615 O O . LEU C 1 59 ? -3.765 -28.886 -49.240 1.00 91.88 56 LEU C O 1
ATOM 3620 N N . LYS C 1 60 ? -4.138 -29.216 -47.047 1.00 100.42 57 LYS C N 1
ATOM 3621 C CA . LYS C 1 60 ? -5.551 -29.549 -47.215 1.00 105.56 57 LYS C CA 1
ATOM 3622 C C . LYS C 1 60 ? -6.338 -28.290 -47.559 1.00 108.43 57 LYS C C 1
ATOM 3623 O O . LYS C 1 60 ? -6.464 -27.402 -46.726 1.00 120.78 57 LYS C O 1
ATOM 3629 N N . ASN C 1 61 ? -6.831 -28.221 -48.798 1.00 114.27 58 ASN C N 1
ATOM 3630 C CA . ASN C 1 61 ? -7.621 -27.084 -49.330 1.00 108.09 58 ASN C CA 1
ATOM 3631 C C . ASN C 1 61 ? -8.690 -26.526 -48.364 1.00 107.78 58 ASN C C 1
ATOM 3632 O O . ASN C 1 61 ? -9.371 -27.287 -47.669 1.00 100.00 58 ASN C O 1
ATOM 3637 N N . LEU C 1 62 ? -8.840 -25.195 -48.356 1.00 97.13 59 LEU C N 1
ATOM 3638 C CA . LEU C 1 62 ? -9.824 -24.512 -47.512 1.00 89.58 59 LEU C CA 1
ATOM 3639 C C . LEU C 1 62 ? -11.221 -24.378 -48.166 1.00 88.38 59 LEU C C 1
ATOM 3640 O O . LEU C 1 62 ? -12.238 -24.352 -47.471 1.00 87.79 59 LEU C O 1
ATOM 3645 N N . LEU C 1 63 ? -11.279 -24.271 -49.489 1.00 86.34 60 LEU C N 1
ATOM 3646 C CA . LEU C 1 63 ? -12.572 -24.167 -50.176 1.00 88.45 60 LEU C CA 1
ATOM 3647 C C . LEU C 1 63 ? -13.157 -25.555 -50.442 1.00 95.76 60 LEU C C 1
ATOM 3648 O O . LEU C 1 63 ? -12.526 -26.383 -51.094 1.00 95.83 60 LEU C O 1
ATOM 3653 N N . LYS C 1 64 ? -14.375 -25.771 -49.940 1.00 107.12 61 LYS C N 1
ATOM 3654 C CA . LYS C 1 64 ? -15.087 -27.046 -50.035 1.00 111.99 61 LYS C CA 1
ATOM 3655 C C . LYS C 1 64 ? -15.792 -27.171 -51.369 1.00 119.44 61 LYS C C 1
ATOM 3656 O O . LYS C 1 64 ? -15.688 -28.189 -52.063 1.00 114.88 61 LYS C O 1
ATOM 3662 N N . LYS C 1 65 ? -16.541 -26.132 -51.705 1.00 124.80 62 LYS C N 1
ATOM 3663 C CA . LYS C 1 65 ? -17.293 -26.108 -52.937 1.00 136.38 62 LYS C CA 1
ATOM 3664 C C . LYS C 1 65 ? -17.656 -24.675 -53.251 1.00 139.94 62 LYS C C 1
ATOM 3665 O O . LYS C 1 65 ? -18.034 -23.920 -52.351 1.00 139.86 62 LYS C O 1
ATOM 3671 N N . GLU C 1 66 ? -17.512 -24.297 -54.519 1.00 139.69 63 GLU C N 1
ATOM 3672 C CA . GLU C 1 66 ? -18.118 -23.076 -55.042 1.00 138.39 63 GLU C CA 1
ATOM 3673 C C . GLU C 1 66 ? -18.200 -21.951 -54.008 1.00 132.43 63 GLU C C 1
ATOM 3674 O O . GLU C 1 66 ? -19.250 -21.343 -53.819 1.00 135.17 63 GLU C O 1
ATOM 3680 N N . LYS C 1 67 ? -17.081 -21.694 -53.336 1.00 127.97 64 LYS C N 1
ATOM 3681 C CA . LYS C 1 67 ? -16.955 -20.593 -52.372 1.00 123.76 64 LYS C CA 1
ATOM 3682 C C . LYS C 1 67 ? -17.694 -20.835 -51.039 1.00 112.43 64 LYS C C 1
ATOM 3683 O O . LYS C 1 67 ? -18.313 -19.932 -50.456 1.00 101.83 64 LYS C O 1
ATOM 3689 N N . LYS C 1 68 ? -17.600 -22.066 -50.557 1.00 107.00 65 LYS C N 1
ATOM 3690 C CA . LYS C 1 68 ? -17.990 -22.379 -49.198 1.00 108.48 65 LYS C CA 1
ATOM 3691 C C . LYS C 1 68 ? -16.746 -22.896 -48.487 1.00 103.58 65 LYS C C 1
ATOM 3692 O O . LYS C 1 68 ? -15.987 -23.706 -49.032 1.00 105.09 65 LYS C O 1
ATOM 3698 N N . ILE C 1 69 ? -16.531 -22.392 -47.278 1.00 95.78 66 ILE C N 1
ATOM 3699 C CA . ILE C 1 69 ? -15.314 -22.662 -46.538 1.00 86.47 66 ILE C CA 1
ATOM 3700 C C . ILE C 1 69 ? -15.448 -23.976 -45.778 1.00 87.14 66 ILE C C 1
ATOM 3701 O O . ILE C 1 69 ? -16.499 -24.285 -45.218 1.00 83.75 66 ILE C O 1
ATOM 3706 N N . ASP C 1 70 ? -14.365 -24.743 -45.773 1.00 90.09 67 ASP C N 1
ATOM 3707 C CA . ASP C 1 70 ? -14.297 -26.011 -45.061 1.00 90.69 67 ASP C CA 1
ATOM 3708 C C . ASP C 1 70 ? -13.974 -25.728 -43.593 1.00 87.39 67 ASP C C 1
ATOM 3709 O O . ASP C 1 70 ? -12.812 -25.438 -43.248 1.00 85.46 67 ASP C O 1
ATOM 3714 N N . ARG C 1 71 ? -15.000 -25.815 -42.746 1.00 81.41 68 ARG C N 1
ATOM 3715 C CA . ARG C 1 71 ? -14.901 -25.426 -41.349 1.00 83.57 68 ARG C CA 1
ATOM 3716 C C . ARG C 1 71 ? -14.104 -26.419 -40.544 1.00 90.32 68 ARG C C 1
ATOM 3717 O O . ARG C 1 71 ? -13.335 -26.030 -39.660 1.00 101.26 68 ARG C O 1
ATOM 3725 N N . LYS C 1 72 ? -14.292 -27.703 -40.835 1.00 96.91 69 LYS C N 1
ATOM 3726 C CA . LYS C 1 72 ? -13.524 -28.775 -40.184 1.00 97.48 69 LYS C CA 1
ATOM 3727 C C . LYS C 1 72 ? -12.022 -28.473 -40.311 1.00 87.21 69 LYS C C 1
ATOM 3728 O O . LYS C 1 72 ? -11.277 -28.551 -39.332 1.00 85.62 69 LYS C O 1
ATOM 3734 N N . ILE C 1 73 ? -11.611 -28.113 -41.527 1.00 77.80 70 ILE C N 1
ATOM 3735 C CA . ILE C 1 73 ? -10.224 -27.815 -41.859 1.00 77.86 70 ILE C CA 1
ATOM 3736 C C . ILE C 1 73 ? -9.737 -26.544 -41.196 1.00 73.97 70 ILE C C 1
ATOM 3737 O O . ILE C 1 73 ? -8.658 -26.511 -40.591 1.00 72.96 70 ILE C O 1
ATOM 3742 N N . LEU C 1 74 ? -10.537 -25.498 -41.292 1.00 74.91 71 LEU C N 1
ATOM 3743 C CA . LEU C 1 74 ? -10.186 -24.247 -40.638 1.00 71.63 71 LEU C CA 1
ATOM 3744 C C . LEU C 1 74 ? -10.023 -24.428 -39.127 1.00 69.66 71 LEU C C 1
ATOM 3745 O O . LEU C 1 74 ? -9.081 -23.905 -38.552 1.00 78.74 71 LEU C O 1
ATOM 3750 N N . GLY C 1 75 ? -10.914 -25.163 -38.473 1.00 64.13 72 GLY C N 1
ATOM 3751 C CA . GLY C 1 75 ? -10.781 -25.376 -37.021 1.00 61.39 72 GLY C CA 1
ATOM 3752 C C . GLY C 1 75 ? -9.589 -26.226 -36.580 1.00 62.59 72 GLY C C 1
ATOM 3753 O O . GLY C 1 75 ? -9.153 -26.150 -35.424 1.00 65.18 72 GLY C O 1
ATOM 3754 N N . GLU C 1 76 ? -9.076 -27.065 -37.477 1.00 62.30 73 GLU C N 1
ATOM 3755 C CA . GLU C 1 76 ? -7.843 -27.804 -37.204 1.00 65.64 73 GLU C CA 1
ATOM 3756 C C . GLU C 1 76 ? -6.641 -26.866 -37.270 1.00 65.03 73 GLU C C 1
ATOM 3757 O O . GLU C 1 76 ? -5.695 -26.947 -36.448 1.00 59.55 73 GLU C O 1
ATOM 3763 N N . ILE C 1 77 ? -6.688 -26.008 -38.291 1.00 56.97 74 ILE C N 1
ATOM 3764 C CA . ILE C 1 77 ? -5.640 -25.107 -38.554 1.00 56.39 74 ILE C CA 1
ATOM 3765 C C . ILE C 1 77 ? -5.462 -24.225 -37.337 1.00 61.57 74 ILE C C 1
ATOM 3766 O O . ILE C 1 77 ? -4.335 -24.067 -36.889 1.00 63.56 74 ILE C O 1
ATOM 3771 N N . VAL C 1 78 ? -6.546 -23.689 -36.763 1.00 63.74 75 VAL C N 1
ATOM 3772 C CA . VAL C 1 78 ? -6.382 -22.709 -35.676 1.00 65.77 75 VAL C CA 1
ATOM 3773 C C . VAL C 1 78 ? -6.078 -23.423 -34.386 1.00 65.95 75 VAL C C 1
ATOM 3774 O O . VAL C 1 78 ? -5.443 -22.865 -33.485 1.00 74.03 75 VAL C O 1
ATOM 3778 N N . PHE C 1 79 ? -6.575 -24.637 -34.265 1.00 64.56 76 PHE C N 1
ATOM 3779 C CA . PHE C 1 79 ? -6.281 -25.415 -33.072 1.00 66.86 76 PHE C CA 1
ATOM 3780 C C . PHE C 1 79 ? -4.803 -25.781 -33.120 1.00 62.90 76 PHE C C 1
ATOM 3781 O O . PHE C 1 79 ? -4.090 -25.574 -32.154 1.00 66.03 76 PHE C O 1
ATOM 3789 N N . ASN C 1 80 ? -4.331 -26.244 -34.269 1.00 60.53 77 ASN C N 1
ATOM 3790 C CA . ASN C 1 80 ? -2.905 -26.537 -34.448 1.00 67.71 77 ASN C CA 1
ATOM 3791 C C . ASN C 1 80 ? -1.865 -25.343 -34.384 1.00 69.99 77 ASN C C 1
ATOM 3792 O O . ASN C 1 80 ? -0.652 -25.566 -34.148 1.00 70.18 77 ASN C O 1
ATOM 3797 N N . ASN C 1 81 ? -2.321 -24.107 -34.568 1.00 66.80 78 ASN C N 1
ATOM 3798 C CA . ASN C 1 81 ? -1.425 -22.993 -34.924 1.00 67.02 78 ASN C CA 1
ATOM 3799 C C . ASN C 1 81 ? -1.867 -21.682 -34.280 1.00 68.13 78 ASN C C 1
ATOM 3800 O O . ASN C 1 81 ? -2.842 -21.077 -34.707 1.00 71.74 78 ASN C O 1
ATOM 3805 N N . LYS C 1 82 ? -1.141 -21.246 -33.260 1.00 67.52 79 LYS C N 1
ATOM 3806 C CA . LYS C 1 82 ? -1.442 -20.004 -32.570 1.00 70.43 79 LYS C CA 1
ATOM 3807 C C . LYS C 1 82 ? -1.410 -18.770 -33.497 1.00 69.68 79 LYS C C 1
ATOM 3808 O O . LYS C 1 82 ? -2.250 -17.875 -33.365 1.00 75.42 79 LYS C O 1
ATOM 3814 N N . GLU C 1 83 ? -0.484 -18.695 -34.446 1.00 62.58 80 GLU C N 1
ATOM 3815 C CA . GLU C 1 83 ? -0.583 -17.599 -35.391 1.00 62.38 80 GLU C CA 1
ATOM 3816 C C . GLU C 1 83 ? -1.933 -17.650 -36.118 1.00 63.06 80 GLU C C 1
ATOM 3817 O O . GLU C 1 83 ? -2.671 -16.651 -36.158 1.00 64.99 80 GLU C O 1
ATOM 3823 N N . ALA C 1 84 ? -2.283 -18.823 -36.644 1.00 57.86 81 ALA C N 1
ATOM 3824 C CA . ALA C 1 84 ? -3.561 -18.992 -37.338 1.00 56.67 81 ALA C CA 1
ATOM 3825 C C . ALA C 1 84 ? -4.731 -18.584 -36.529 1.00 51.10 81 ALA C C 1
ATOM 3826 O O . ALA C 1 84 ? -5.708 -18.141 -37.070 1.00 54.94 81 ALA C O 1
ATOM 3828 N N . LYS C 1 85 ? -4.629 -18.790 -35.236 1.00 55.56 82 LYS C N 1
ATOM 3829 C CA . LYS C 1 85 ? -5.721 -18.596 -34.295 1.00 61.68 82 LYS C CA 1
ATOM 3830 C C . LYS C 1 85 ? -5.933 -17.082 -34.120 1.00 61.20 82 LYS C C 1
ATOM 3831 O O . LYS C 1 85 ? -7.051 -16.609 -34.157 1.00 63.83 82 LYS C O 1
ATOM 3837 N N . LYS C 1 86 ? -4.853 -16.332 -33.940 1.00 61.15 83 LYS C N 1
ATOM 3838 C CA . LYS C 1 86 ? -4.956 -14.878 -33.794 1.00 60.55 83 LYS C CA 1
ATOM 3839 C C . LYS C 1 86 ? -5.402 -14.184 -35.102 1.00 55.93 83 LYS C C 1
ATOM 3840 O O . LYS C 1 86 ? -6.242 -13.323 -35.087 1.00 59.98 83 LYS C O 1
ATOM 3846 N N . ILE C 1 87 ? -4.941 -14.652 -36.242 1.00 55.55 84 ILE C N 1
ATOM 3847 C CA . ILE C 1 87 ? -5.370 -14.085 -37.498 1.00 55.51 84 ILE C CA 1
ATOM 3848 C C . ILE C 1 87 ? -6.857 -14.258 -37.742 1.00 62.03 84 ILE C C 1
ATOM 3849 O O . ILE C 1 87 ? -7.549 -13.313 -38.190 1.00 59.36 84 ILE C O 1
ATOM 3854 N N . LEU C 1 88 ? -7.387 -15.450 -37.447 1.00 66.00 85 LEU C N 1
ATOM 3855 C CA . LEU C 1 88 ? -8.841 -15.659 -37.636 1.00 59.63 85 LEU C CA 1
ATOM 3856 C C . LEU C 1 88 ? -9.650 -14.795 -36.660 1.00 58.21 85 LEU C C 1
ATOM 3857 O O . LEU C 1 88 ? -10.605 -14.152 -37.058 1.00 57.47 85 LEU C O 1
ATOM 3862 N N . GLU C 1 89 ? -9.246 -14.772 -35.392 1.00 56.01 86 GLU C N 1
ATOM 3863 C CA . GLU C 1 89 ? -9.889 -13.939 -34.370 1.00 57.83 86 GLU C CA 1
ATOM 3864 C C . GLU C 1 89 ? -10.025 -12.488 -34.848 1.00 58.16 86 GLU C C 1
ATOM 3865 O O . GLU C 1 89 ? -11.116 -11.990 -35.059 1.00 61.38 86 GLU C O 1
ATOM 3871 N N . ASN C 1 90 ? -8.902 -11.844 -35.091 1.00 58.00 87 ASN C N 1
ATOM 3872 C CA . ASN C 1 90 ? -8.896 -10.489 -35.581 1.00 61.11 87 ASN C CA 1
ATOM 3873 C C . ASN C 1 90 ? -9.563 -10.202 -36.942 1.00 59.24 87 ASN C C 1
ATOM 3874 O O . ASN C 1 90 ? -10.174 -9.139 -37.129 1.00 65.17 87 ASN C O 1
ATOM 3879 N N . PHE C 1 91 ? -9.481 -11.147 -37.866 1.00 57.89 88 PHE C N 1
ATOM 3880 C CA . PHE C 1 91 ? -10.247 -11.096 -39.117 1.00 53.42 88 PHE C CA 1
ATOM 3881 C C . PHE C 1 91 ? -11.762 -11.149 -38.871 1.00 56.37 88 PHE C C 1
ATOM 3882 O O . PHE C 1 91 ? -12.531 -10.444 -39.557 1.00 60.61 88 PHE C O 1
ATOM 3890 N N . THR C 1 92 ? -12.204 -11.959 -37.895 1.00 56.10 89 THR C N 1
ATOM 3891 C CA . THR C 1 92 ? -13.649 -12.192 -37.696 1.00 57.08 89 THR C CA 1
ATOM 3892 C C . THR C 1 92 ? -14.350 -11.208 -36.741 1.00 61.28 89 THR C C 1
ATOM 3893 O O . THR C 1 92 ? -15.553 -10.917 -36.927 1.00 63.82 89 THR C O 1
ATOM 3897 N N . HIS C 1 93 ? -13.641 -10.741 -35.703 1.00 57.41 90 HIS C N 1
ATOM 3898 C CA . HIS C 1 93 ? -14.276 -9.873 -34.724 1.00 61.16 90 HIS C CA 1
ATOM 3899 C C . HIS C 1 93 ? -14.990 -8.657 -35.351 1.00 60.75 90 HIS C C 1
ATOM 3900 O O . HIS C 1 93 ? -16.163 -8.460 -35.114 1.00 61.89 90 HIS C O 1
ATOM 3907 N N . PRO C 1 94 ? -14.294 -7.834 -36.152 1.00 62.43 91 PRO C N 1
ATOM 3908 C CA . PRO C 1 94 ? -14.996 -6.632 -36.634 1.00 62.55 91 PRO C CA 1
ATOM 3909 C C . PRO C 1 94 ? -16.212 -6.985 -37.457 1.00 63.82 91 PRO C C 1
ATOM 3910 O O . PRO C 1 94 ? -17.274 -6.377 -37.324 1.00 70.36 91 PRO C O 1
ATOM 3914 N N . LYS C 1 95 ? -16.072 -7.984 -38.297 1.00 64.36 92 LYS C N 1
ATOM 3915 C CA . LYS C 1 95 ? -17.160 -8.348 -39.173 1.00 68.58 92 LYS C CA 1
ATOM 3916 C C . LYS C 1 95 ? -18.344 -8.856 -38.353 1.00 69.88 92 LYS C C 1
ATOM 3917 O O . LYS C 1 95 ? -19.493 -8.568 -38.667 1.00 70.27 92 LYS C O 1
ATOM 3923 N N . ILE C 1 96 ? -18.063 -9.608 -37.295 1.00 67.47 93 ILE C N 1
ATOM 3924 C CA . ILE C 1 96 ? -19.132 -10.171 -36.500 1.00 70.73 93 ILE C CA 1
ATOM 3925 C C . ILE C 1 96 ? -19.822 -9.059 -35.765 1.00 71.84 93 ILE C C 1
ATOM 3926 O O . ILE C 1 96 ? -21.040 -8.944 -35.790 1.00 73.57 93 ILE C O 1
ATOM 3931 N N . ARG C 1 97 ? -19.021 -8.237 -35.110 1.00 74.80 94 ARG C N 1
ATOM 3932 C CA . ARG C 1 97 ? -19.530 -7.143 -34.340 1.00 77.84 94 ARG C CA 1
ATOM 3933 C C . ARG C 1 97 ? -20.439 -6.324 -35.245 1.00 86.23 94 ARG C C 1
ATOM 3934 O O . ARG C 1 97 ? -21.585 -6.066 -34.904 1.00 86.07 94 ARG C O 1
ATOM 3942 N N . ALA C 1 98 ? -19.927 -5.966 -36.423 1.00 86.74 95 ALA C N 1
ATOM 3943 C CA . ALA C 1 98 ? -20.621 -5.049 -37.310 1.00 87.27 95 ALA C CA 1
ATOM 3944 C C . ALA C 1 98 ? -21.975 -5.570 -37.764 1.00 84.32 95 ALA C C 1
ATOM 3945 O O . ALA C 1 98 ? -22.970 -4.835 -37.698 1.00 80.60 95 ALA C O 1
ATOM 3947 N N . LYS C 1 99 ? -22.018 -6.818 -38.227 1.00 80.93 96 LYS C N 1
ATOM 3948 C CA . LYS C 1 99 ? -23.297 -7.426 -38.651 1.00 85.00 96 LYS C CA 1
ATOM 3949 C C . LYS C 1 99 ? -24.320 -7.453 -37.522 1.00 89.59 96 LYS C C 1
ATOM 3950 O O . LYS C 1 99 ? -25.486 -7.092 -37.730 1.00 87.36 96 LYS C O 1
ATOM 3956 N N . ILE C 1 100 ? -23.885 -7.897 -36.341 1.00 86.32 97 ILE C N 1
ATOM 3957 C CA . ILE C 1 100 ? -24.784 -7.994 -35.187 1.00 86.14 97 ILE C CA 1
ATOM 3958 C C . ILE C 1 100 ? -25.432 -6.648 -34.941 1.00 84.11 97 ILE C C 1
ATOM 3959 O O . ILE C 1 100 ? -26.641 -6.557 -34.898 1.00 80.94 97 ILE C O 1
ATOM 3964 N N . LEU C 1 101 ? -24.594 -5.625 -34.821 1.00 91.03 98 LEU C N 1
ATOM 3965 C CA . LEU C 1 101 ? -24.990 -4.243 -34.542 1.00 93.78 98 LEU C CA 1
ATOM 3966 C C . LEU C 1 101 ? -25.849 -3.634 -35.642 1.00 99.09 98 LEU C C 1
ATOM 3967 O O . LEU C 1 101 ? -26.570 -2.664 -35.403 1.00 99.26 98 LEU C O 1
ATOM 3972 N N . GLU C 1 102 ? -25.744 -4.179 -36.849 1.00 103.80 99 GLU C N 1
ATOM 3973 C CA . GLU C 1 102 ? -26.551 -3.725 -37.963 1.00 107.12 99 GLU C CA 1
ATOM 3974 C C . GLU C 1 102 ? -27.978 -4.148 -37.709 1.00 106.66 99 GLU C C 1
ATOM 3975 O O . GLU C 1 102 ? -28.870 -3.311 -37.659 1.00 123.27 99 GLU C O 1
ATOM 3981 N N . GLN C 1 103 ? -28.191 -5.441 -37.516 1.00 100.73 100 GLN C N 1
ATOM 3982 C CA . GLN C 1 103 ? -29.551 -5.979 -37.332 1.00 103.98 100 GLN C CA 1
ATOM 3983 C C . GLN C 1 103 ? -30.238 -5.516 -36.035 1.00 104.40 100 GLN C C 1
ATOM 3984 O O . GLN C 1 103 ? -31.468 -5.517 -35.941 1.00 100.79 100 GLN C O 1
ATOM 3998 N N . GLN C 1 105 ? -30.178 -2.478 -34.924 1.00 106.34 102 GLN C N 1
ATOM 3999 C CA . GLN C 1 105 ? -30.718 -1.169 -35.218 1.00 111.61 102 GLN C CA 1
ATOM 4000 C C . GLN C 1 105 ? -31.905 -1.309 -36.170 1.00 114.77 102 GLN C C 1
ATOM 4001 O O . GLN C 1 105 ? -32.801 -0.465 -36.168 1.00 115.76 102 GLN C O 1
ATOM 4007 N N . ILE C 1 106 ? -31.907 -2.374 -36.975 1.00 115.45 103 ILE C N 1
ATOM 4008 C CA . ILE C 1 106 ? -33.069 -2.739 -37.795 1.00 116.16 103 ILE C CA 1
ATOM 4009 C C . ILE C 1 106 ? -34.320 -2.925 -36.913 1.00 111.61 103 ILE C C 1
ATOM 4010 O O . ILE C 1 106 ? -35.415 -2.574 -37.325 1.00 111.76 103 ILE C O 1
ATOM 4015 N N . LEU C 1 107 ? -34.146 -3.448 -35.697 1.00 113.20 104 LEU C N 1
ATOM 4016 C CA . LEU C 1 107 ? -35.272 -3.801 -34.827 1.00 107.62 104 LEU C CA 1
ATOM 4017 C C . LEU C 1 107 ? -35.552 -2.812 -33.685 1.00 105.11 104 LEU C C 1
ATOM 4018 O O . LEU C 1 107 ? -36.710 -2.645 -33.311 1.00 104.38 104 LEU C O 1
ATOM 4023 N N . ASP C 1 108 ? -34.533 -2.147 -33.137 1.00 106.47 105 ASP C N 1
ATOM 4024 C CA . ASP C 1 108 ? -34.778 -1.106 -32.109 1.00 114.15 105 ASP C CA 1
ATOM 4025 C C . ASP C 1 108 ? -35.695 -0.010 -32.627 1.00 125.83 105 ASP C C 1
ATOM 4026 O O . ASP C 1 108 ? -36.557 0.490 -31.893 1.00 132.98 105 ASP C O 1
ATOM 4031 N N . LYS C 1 109 ? -35.493 0.368 -33.890 1.00 132.90 106 LYS C N 1
ATOM 4032 C CA . LYS C 1 109 ? -36.350 1.346 -34.561 1.00 134.54 106 LYS C CA 1
ATOM 4033 C C . LYS C 1 109 ? -37.778 0.801 -34.737 1.00 132.13 106 LYS C C 1
ATOM 4034 O O . LYS C 1 109 ? -38.755 1.546 -34.587 1.00 132.59 106 LYS C O 1
ATOM 4040 N N . GLU C 1 110 ? -37.890 -0.498 -35.040 1.00 124.73 107 GLU C N 1
ATOM 4041 C CA . GLU C 1 110 ? -39.190 -1.169 -35.161 1.00 118.55 107 GLU C CA 1
ATOM 4042 C C . GLU C 1 110 ? -39.979 -1.154 -33.843 1.00 118.81 107 GLU C C 1
ATOM 4043 O O . GLU C 1 110 ? -41.131 -1.603 -33.788 1.00 105.92 107 GLU C O 1
ATOM 4049 N N . ASN C 1 111 ? -39.338 -0.664 -32.782 1.00 126.92 108 ASN C N 1
ATOM 4050 C CA . ASN C 1 111 ? -40.008 -0.298 -31.526 1.00 134.22 108 ASN C CA 1
ATOM 4051 C C . ASN C 1 111 ? -40.776 -1.415 -30.809 1.00 140.98 108 ASN C C 1
ATOM 4052 O O . ASN C 1 111 ? -41.631 -1.138 -29.956 1.00 149.35 108 ASN C O 1
ATOM 4057 N N . LYS C 1 112 ? -40.451 -2.669 -31.141 1.00 141.14 109 LYS C N 1
ATOM 4058 C CA . LYS C 1 112 ? -40.938 -3.833 -30.399 1.00 131.15 109 LYS C CA 1
ATOM 4059 C C . LYS C 1 112 ? -39.713 -4.575 -29.860 1.00 123.90 109 LYS C C 1
ATOM 4060 O O . LYS C 1 112 ? -38.748 -4.832 -30.602 1.00 120.55 109 LYS C O 1
ATOM 4066 N N . ALA C 1 113 ? -39.753 -4.867 -28.560 1.00 110.97 110 ALA C N 1
ATOM 4067 C CA . ALA C 1 113 ? -38.671 -5.555 -27.876 1.00 109.94 110 ALA C CA 1
ATOM 4068 C C . ALA C 1 113 ? -38.174 -6.741 -28.720 1.00 107.98 110 ALA C C 1
ATOM 4069 O O . ALA C 1 113 ? -38.988 -7.457 -29.336 1.00 107.11 110 ALA C O 1
ATOM 4071 N N . PHE C 1 114 ? -36.849 -6.919 -28.774 1.00 97.27 111 PHE C N 1
ATOM 4072 C CA . PHE C 1 114 ? -36.250 -8.007 -29.545 1.00 95.91 111 PHE C CA 1
ATOM 4073 C C . PHE C 1 114 ? -35.094 -8.654 -28.793 1.00 98.57 111 PHE C C 1
ATOM 4074 O O . PHE C 1 114 ? -34.451 -8.025 -27.941 1.00 99.74 111 PHE C O 1
ATOM 4082 N N . PHE C 1 115 ? -34.820 -9.905 -29.144 1.00 95.34 112 PHE C N 1
ATOM 4083 C CA . PHE C 1 115 ? -33.848 -10.687 -28.427 1.00 94.94 112 PHE C CA 1
ATOM 4084 C C . PHE C 1 115 ? -32.688 -11.139 -29.282 1.00 89.02 112 PHE C C 1
ATOM 4085 O O . PHE C 1 115 ? -32.884 -11.723 -30.339 1.00 87.41 112 PHE C O 1
ATOM 4093 N N . VAL C 1 116 ? -31.484 -10.860 -28.791 1.00 85.09 113 VAL C N 1
ATOM 4094 C CA . VAL C 1 116 ? -30.255 -11.339 -29.383 1.00 84.59 113 VAL C CA 1
ATOM 4095 C C . VAL C 1 116 ? -29.751 -12.495 -28.551 1.00 81.70 113 VAL C C 1
ATOM 4096 O O . VAL C 1 116 ? -29.195 -12.296 -27.465 1.00 76.77 113 VAL C O 1
ATOM 4100 N N . GLU C 1 117 ? -29.949 -13.698 -29.071 1.00 86.87 114 GLU C N 1
ATOM 4101 C CA . GLU C 1 117 ? -29.411 -14.936 -28.472 1.00 88.53 114 GLU C CA 1
ATOM 4102 C C . GLU C 1 117 ? -27.906 -15.089 -28.735 1.00 87.05 114 GLU C C 1
ATOM 4103 O O . GLU C 1 117 ? -27.492 -15.196 -29.890 1.00 93.90 114 GLU C O 1
ATOM 4109 N N . ILE C 1 118 ? -27.107 -15.140 -27.67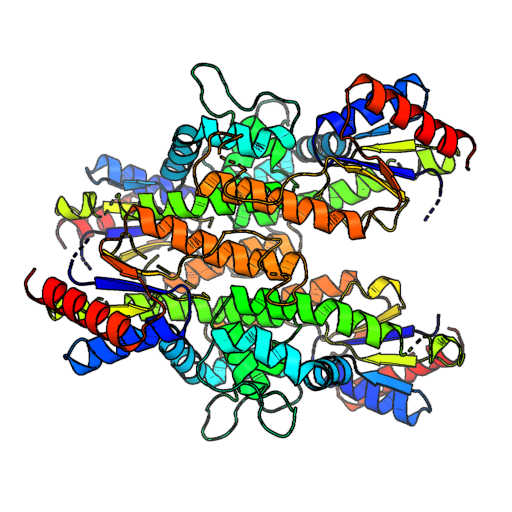0 1.00 84.03 115 ILE C N 1
ATOM 4110 C CA . ILE C 1 118 ? -25.654 -15.049 -27.779 1.00 82.98 115 ILE C CA 1
ATOM 4111 C C . ILE C 1 118 ? -24.954 -15.927 -26.718 1.00 82.69 115 ILE C C 1
ATOM 4112 O O . ILE C 1 118 ? -25.343 -15.915 -25.544 1.00 75.67 115 ILE C O 1
ATOM 4117 N N . PRO C 1 119 ? -23.939 -16.726 -27.135 1.00 83.19 116 PRO C N 1
ATOM 4118 C CA . PRO C 1 119 ? -23.153 -17.520 -26.176 1.00 78.83 116 PRO C CA 1
ATOM 4119 C C . PRO C 1 119 ? -22.511 -16.657 -25.126 1.00 77.62 116 PRO C C 1
ATOM 4120 O O . PRO C 1 119 ? -22.067 -15.547 -25.421 1.00 85.97 116 PRO C O 1
ATOM 4124 N N . LEU C 1 120 ? -22.455 -17.188 -23.915 1.00 77.25 117 LEU C N 1
ATOM 4125 C CA . LEU C 1 120 ? -22.008 -16.456 -22.734 1.00 76.95 117 LEU C CA 1
ATOM 4126 C C . LEU C 1 120 ? -20.586 -15.841 -22.867 1.00 86.90 117 LEU C C 1
ATOM 4127 O O . LEU C 1 120 ? -20.358 -14.689 -22.428 1.00 85.94 117 LEU C O 1
ATOM 4132 N N . PHE C 1 121 ? -19.637 -16.569 -23.473 1.00 82.61 118 PHE C N 1
ATOM 4133 C CA . PHE C 1 121 ? -18.293 -16.007 -23.652 1.00 77.30 118 PHE C CA 1
ATOM 4134 C C . PHE C 1 121 ? -17.951 -15.722 -25.098 1.00 78.49 118 PHE C C 1
ATOM 4135 O O . PHE C 1 121 ? -16.792 -15.819 -25.487 1.00 87.00 118 PHE C O 1
ATOM 4143 N N . PHE C 1 122 ? -18.960 -15.314 -25.866 1.00 79.39 119 PHE C N 1
ATOM 4144 C CA . PHE C 1 122 ? -18.789 -14.835 -27.241 1.00 82.11 119 PHE C CA 1
ATOM 4145 C C . PHE C 1 122 ? -17.760 -13.699 -27.289 1.00 87.41 119 PHE C C 1
ATOM 4146 O O . PHE C 1 122 ? -17.823 -12.784 -26.485 1.00 88.99 119 PHE C O 1
ATOM 4154 N N . GLU C 1 123 ? -16.828 -13.745 -28.236 1.00 92.39 120 GLU C N 1
ATOM 4155 C CA . GLU C 1 123 ? -15.706 -12.803 -28.235 1.00 91.46 120 GLU C CA 1
ATOM 4156 C C . GLU C 1 123 ? -15.918 -11.420 -28.887 1.00 102.62 120 GLU C C 1
ATOM 4157 O O . GLU C 1 123 ? -15.279 -10.444 -28.453 1.00 116.45 120 GLU C O 1
ATOM 4163 N N . SER C 1 124 ? -16.762 -11.301 -29.912 1.00 99.13 121 SER C N 1
ATOM 4164 C CA . SER C 1 124 ? -16.625 -10.150 -30.855 1.00 106.33 121 SER C CA 1
ATOM 4165 C C . SER C 1 124 ? -16.860 -8.712 -30.302 1.00 110.00 121 SER C C 1
ATOM 4166 O O . SER C 1 124 ? -16.811 -7.732 -31.064 1.00 99.65 121 SER C O 1
ATOM 4169 N N . GLY C 1 125 ? -17.102 -8.578 -28.997 1.00 107.97 122 GLY C N 1
ATOM 4170 C CA . GLY C 1 125 ? -17.161 -7.265 -28.378 1.00 110.39 122 GLY C CA 1
ATOM 4171 C C . GLY C 1 125 ? -17.491 -7.300 -26.903 1.00 116.09 122 GLY C C 1
ATOM 4172 O O . GLY C 1 125 ? -17.422 -8.345 -26.263 1.00 120.06 122 GLY C O 1
ATOM 4173 N N . ALA C 1 126 ? -17.822 -6.127 -26.371 1.00 124.12 123 ALA C N 1
ATOM 4174 C CA . ALA C 1 126 ? -18.426 -5.992 -25.050 1.00 126.12 123 ALA C CA 1
ATOM 4175 C C . ALA C 1 126 ? -19.853 -5.476 -25.252 1.00 123.98 123 ALA C C 1
ATOM 4176 O O . ALA C 1 126 ? -20.099 -4.272 -25.307 1.00 124.66 123 ALA C O 1
ATOM 4178 N N . TYR C 1 127 ? -20.788 -6.410 -25.367 1.00 116.98 124 TYR C N 1
ATOM 4179 C CA . TYR C 1 127 ? -22.161 -6.095 -25.726 1.00 110.61 124 TYR C CA 1
ATOM 4180 C C . TYR C 1 127 ? -23.047 -5.631 -24.574 1.00 116.30 124 TYR C C 1
ATOM 4181 O O . TYR C 1 127 ? -24.210 -5.295 -24.791 1.00 121.21 124 TYR C O 1
ATOM 4190 N N . GLU C 1 128 ? -22.503 -5.582 -23.360 1.00 119.07 125 GLU C N 1
ATOM 4191 C CA . GLU C 1 128 ? -23.279 -5.176 -22.179 1.00 119.04 125 GLU C CA 1
ATOM 4192 C C . GLU C 1 128 ? -23.689 -3.696 -22.232 1.00 119.16 125 GLU C C 1
ATOM 4193 O O . GLU C 1 128 ? -24.514 -3.249 -21.431 1.00 118.73 125 GLU C O 1
ATOM 4199 N N . ASN C 1 129 ? -23.112 -2.952 -23.175 1.00 118.28 126 ASN C N 1
ATOM 4200 C CA . ASN C 1 129 ? -23.405 -1.534 -23.364 1.00 121.49 126 ASN C CA 1
ATOM 4201 C C . ASN C 1 129 ? -24.650 -1.332 -24.209 1.00 124.28 126 ASN C C 1
ATOM 4202 O O . ASN C 1 129 ? -25.418 -0.398 -23.987 1.00 131.59 126 ASN C O 1
ATOM 4207 N N . LEU C 1 130 ? -24.838 -2.215 -25.184 1.00 121.13 127 LEU C N 1
ATOM 4208 C CA . LEU C 1 130 ? -25.841 -2.014 -26.227 1.00 121.87 127 LEU C CA 1
ATOM 4209 C C . LEU C 1 130 ? -27.283 -2.195 -25.753 1.00 122.53 127 LEU C C 1
ATOM 4210 O O . LEU C 1 130 ? -28.193 -1.527 -26.251 1.00 130.27 127 LEU C O 1
ATOM 4215 N N . GLY C 1 131 ? -27.484 -3.104 -24.806 1.00 122.62 128 GLY C N 1
ATOM 4216 C CA . GLY C 1 131 ? -28.817 -3.435 -24.315 1.00 116.84 128 GLY C CA 1
ATOM 4217 C C . GLY C 1 131 ? -28.721 -4.143 -22.982 1.00 115.18 128 GLY C C 1
ATOM 4218 O O . GLY C 1 131 ? -27.639 -4.207 -22.376 1.00 113.81 128 GLY C O 1
ATOM 4219 N N . LYS C 1 132 ? -29.851 -4.678 -22.526 1.00 108.03 129 LYS C N 1
ATOM 4220 C CA . LYS C 1 132 ? -29.895 -5.349 -21.240 1.00 98.63 129 LYS C CA 1
ATOM 4221 C C . LYS C 1 132 ? -29.711 -6.835 -21.421 1.00 94.38 129 LYS C C 1
ATOM 4222 O O . LYS C 1 132 ? -30.284 -7.438 -22.332 1.00 93.01 129 LYS C O 1
ATOM 4228 N N . VAL C 1 133 ? -28.925 -7.424 -20.528 1.00 86.89 130 VAL C N 1
ATOM 4229 C CA . VAL C 1 133 ? -28.557 -8.824 -20.633 1.00 86.27 130 VAL C CA 1
ATOM 4230 C C . VAL C 1 133 ? -29.412 -9.761 -19.759 1.00 88.38 130 VAL C C 1
ATOM 4231 O O . VAL C 1 133 ? -29.637 -9.503 -18.571 1.00 88.96 130 VAL C O 1
ATOM 4235 N N . ILE C 1 134 ? -29.870 -10.863 -20.350 1.00 82.71 131 ILE C N 1
ATOM 4236 C CA . ILE C 1 134 ? -30.622 -11.866 -19.609 1.00 81.72 131 ILE C CA 1
ATOM 4237 C C . ILE C 1 134 ? -29.786 -13.155 -19.588 1.00 78.90 131 ILE C C 1
ATOM 4238 O O . ILE C 1 134 ? -29.505 -13.739 -20.636 1.00 72.72 131 ILE C O 1
ATOM 4243 N N . VAL C 1 135 ? -29.388 -13.583 -18.393 1.00 77.43 132 VAL C N 1
ATOM 4244 C CA . VAL C 1 135 ? -28.609 -14.817 -18.230 1.00 80.44 132 VAL C CA 1
ATOM 4245 C C . VAL C 1 135 ? -29.460 -15.865 -17.521 1.00 80.28 132 VAL C C 1
ATOM 4246 O O . VAL C 1 135 ? -29.917 -15.657 -16.396 1.00 81.27 132 VAL C O 1
ATOM 4250 N N . ILE C 1 136 ? -29.663 -16.985 -18.196 1.00 78.07 133 ILE C N 1
ATOM 4251 C CA . ILE C 1 136 ? -30.366 -18.116 -17.629 1.00 83.56 133 ILE C CA 1
ATOM 4252 C C . ILE C 1 136 ? -29.341 -18.997 -16.911 1.00 88.12 133 ILE C C 1
ATOM 4253 O O . ILE C 1 136 ? -28.594 -19.765 -17.544 1.00 87.84 133 ILE C O 1
ATOM 4258 N N . TYR C 1 137 ? -29.348 -18.883 -15.585 1.00 89.88 134 TYR C N 1
ATOM 4259 C CA . TYR C 1 137 ? -28.332 -19.438 -14.705 1.00 91.60 134 TYR C CA 1
ATOM 4260 C C . TYR C 1 137 ? -28.828 -20.692 -13.960 1.00 101.93 134 TYR C C 1
ATOM 4261 O O . TYR C 1 137 ? -29.859 -20.674 -13.274 1.00 95.34 134 TYR C O 1
ATOM 4270 N N . THR C 1 138 ? -28.065 -21.770 -14.117 1.00 104.41 135 THR C N 1
ATOM 4271 C CA . THR C 1 138 ? -28.194 -22.966 -13.320 1.00 97.89 135 THR C CA 1
ATOM 4272 C C . THR C 1 138 ? -26.984 -23.039 -12.378 1.00 98.77 135 THR C C 1
ATOM 4273 O O . THR C 1 138 ? -25.856 -23.315 -12.825 1.00 92.74 135 THR C O 1
ATOM 4277 N N . PRO C 1 139 ? -27.199 -22.741 -11.078 1.00 99.14 136 PRO C N 1
ATOM 4278 C CA . PRO C 1 139 ? -26.131 -22.833 -10.089 1.00 95.97 136 PRO C CA 1
ATOM 4279 C C . PRO C 1 139 ? -25.698 -24.262 -9.883 1.00 93.54 136 PRO C C 1
ATOM 4280 O O . PRO C 1 139 ? -26.551 -25.154 -9.751 1.00 79.52 136 PRO C O 1
ATOM 4284 N N . LYS C 1 140 ? -24.381 -24.454 -9.834 1.00 92.15 137 LYS C N 1
ATOM 4285 C CA . LYS C 1 140 ? -23.781 -25.772 -9.799 1.00 97.10 137 LYS C CA 1
ATOM 4286 C C . LYS C 1 140 ? -22.803 -25.901 -8.623 1.00 99.64 137 LYS C C 1
ATOM 4287 O O . LYS C 1 140 ? -22.250 -24.925 -8.146 1.00 101.45 137 LYS C O 1
ATOM 4293 N N . GLU C 1 141 ? -22.604 -27.122 -8.154 1.00 106.24 138 GLU C N 1
ATOM 4294 C CA . GLU C 1 141 ? -21.616 -27.405 -7.122 1.00 108.11 138 GLU C CA 1
ATOM 4295 C C . GLU C 1 141 ? -20.209 -27.002 -7.598 1.00 108.14 138 GLU C C 1
ATOM 4296 O O . GLU C 1 141 ? -19.746 -27.464 -8.658 1.00 98.05 138 GLU C O 1
ATOM 4302 N N . LEU C 1 142 ? -19.526 -26.162 -6.815 1.00 100.42 139 LEU C N 1
ATOM 4303 C CA . LEU C 1 142 ? -18.136 -25.798 -7.109 1.00 97.53 139 LEU C CA 1
ATOM 4304 C C . LEU C 1 142 ? -17.108 -26.598 -6.299 1.00 95.36 139 LEU C C 1
ATOM 4305 O O . LEU C 1 142 ? -16.064 -26.074 -5.898 1.00 95.16 139 LEU C O 1
ATOM 4310 N N . SER C 1 143 ? -17.399 -27.874 -6.082 1.00 93.83 140 SER C N 1
ATOM 4311 C CA . SER C 1 143 ? -16.522 -28.746 -5.324 1.00 95.47 140 SER C CA 1
ATOM 4312 C C . SER C 1 143 ? -15.961 -29.799 -6.274 1.00 91.57 140 SER C C 1
ATOM 4313 O O . SER C 1 143 ? -16.710 -30.567 -6.894 1.00 87.06 140 SER C O 1
ATOM 4316 N N . LEU C 1 144 ? -14.639 -29.809 -6.389 1.00 83.90 141 LEU C N 1
ATOM 4317 C CA . LEU C 1 144 ? -13.946 -30.767 -7.217 1.00 86.43 141 LEU C CA 1
ATOM 4318 C C . LEU C 1 144 ? -14.426 -32.194 -7.019 1.00 83.82 141 LEU C C 1
ATOM 4319 O O . LEU C 1 144 ? -14.801 -32.860 -7.974 1.00 79.72 141 LEU C O 1
ATOM 4324 N N . LYS C 1 145 ? -14.374 -32.671 -5.786 1.00 89.26 142 LYS C N 1
ATOM 4325 C CA . LYS C 1 145 ? -14.673 -34.077 -5.529 1.00 104.82 142 LYS C CA 1
ATOM 4326 C C . LYS C 1 145 ? -16.098 -34.415 -5.980 1.00 104.32 142 LYS C C 1
ATOM 4327 O O . LYS C 1 145 ? -16.299 -35.411 -6.681 1.00 102.98 142 LYS C O 1
ATOM 4333 N N . ARG C 1 146 ? -17.071 -33.573 -5.625 1.00 102.34 143 ARG C N 1
ATOM 4334 C CA . ARG C 1 146 ? -18.478 -33.885 -5.922 1.00 103.72 143 ARG C CA 1
ATOM 4335 C C . ARG C 1 146 ? -18.779 -34.007 -7.417 1.00 100.37 143 ARG C C 1
ATOM 4336 O O . ARG C 1 146 ? -19.667 -34.771 -7.795 1.00 115.13 143 ARG C O 1
ATOM 4344 N N . ILE C 1 147 ? -18.036 -33.294 -8.262 1.00 96.25 144 ILE C N 1
ATOM 4345 C CA . ILE C 1 147 ? -18.179 -33.426 -9.722 1.00 92.68 144 ILE C CA 1
ATOM 4346 C C . ILE C 1 147 ? -17.492 -34.711 -10.229 1.00 92.92 144 ILE C C 1
ATOM 4347 O O . ILE C 1 147 ? -17.982 -35.334 -11.171 1.00 90.11 144 ILE C O 1
ATOM 4360 N N . GLN C 1 149 ? -17.168 -37.514 -8.585 1.00 100.18 146 GLN C N 1
ATOM 4361 C CA . GLN C 1 149 ? -18.142 -38.534 -8.202 1.00 106.77 146 GLN C CA 1
ATOM 4362 C C . GLN C 1 149 ? -19.465 -38.462 -9.000 1.00 108.31 146 GLN C C 1
ATOM 4363 O O . GLN C 1 149 ? -19.945 -39.498 -9.458 1.00 104.51 146 GLN C O 1
ATOM 4369 N N . ARG C 1 150 ? -20.036 -37.257 -9.173 1.00 109.77 147 ARG C N 1
ATOM 4370 C CA . ARG C 1 150 ? -21.298 -37.069 -9.932 1.00 106.89 147 ARG C CA 1
ATOM 4371 C C . ARG C 1 150 ? -21.181 -37.515 -11.387 1.00 101.23 147 ARG C C 1
ATOM 4372 O O . ARG C 1 150 ? -21.706 -38.557 -11.769 1.00 107.22 147 ARG C O 1
ATOM 4380 N N . ASP C 1 151 ? -20.487 -36.725 -12.202 1.00 102.73 148 ASP C N 1
ATOM 4381 C CA . ASP C 1 151 ? -20.443 -36.960 -13.656 1.00 97.79 148 ASP C CA 1
ATOM 4382 C C . ASP C 1 151 ? -19.288 -37.866 -14.047 1.00 95.61 148 ASP C C 1
ATOM 4383 O O . ASP C 1 151 ? -19.034 -38.057 -15.244 1.00 88.62 148 ASP C O 1
ATOM 4388 N N . LYS C 1 152 ? -18.586 -38.400 -13.040 1.00 99.61 149 LYS C N 1
ATOM 4389 C CA . LYS C 1 152 ? -17.666 -39.531 -13.219 1.00 104.67 149 LYS C CA 1
ATOM 4390 C C . LYS C 1 152 ? -16.512 -39.155 -14.130 1.00 100.47 149 LYS C C 1
ATOM 4391 O O . LYS C 1 152 ? -16.454 -39.610 -15.282 1.00 95.89 149 LYS C O 1
ATOM 4397 N N . LEU C 1 153 ? -15.601 -38.326 -13.615 1.00 96.98 150 LEU C N 1
ATOM 4398 C CA . LEU C 1 153 ? -14.500 -37.784 -14.426 1.00 92.83 150 LEU C CA 1
ATOM 4399 C C . LEU C 1 153 ? -13.130 -37.862 -13.736 1.00 90.20 150 LEU C C 1
ATOM 4400 O O . LEU C 1 153 ? -13.048 -37.991 -12.528 1.00 91.34 150 LEU C O 1
ATOM 4405 N N . SER C 1 154 ? -12.058 -37.788 -14.519 1.00 88.95 151 SER C N 1
ATOM 4406 C CA . SER C 1 154 ? -10.712 -37.577 -13.977 1.00 88.66 151 SER C CA 1
ATOM 4407 C C . SER C 1 154 ? -10.584 -36.174 -13.387 1.00 84.72 151 SER C C 1
ATOM 4408 O O . SER C 1 154 ? -11.401 -35.301 -13.682 1.00 79.89 151 SER C O 1
ATOM 4411 N N . LEU C 1 155 ? -9.547 -35.961 -12.583 1.00 82.07 152 LEU C N 1
ATOM 4412 C CA . LEU C 1 155 ? -9.238 -34.633 -12.055 1.00 84.43 152 LEU C CA 1
ATOM 4413 C C . LEU C 1 155 ? -9.132 -33.597 -13.167 1.00 78.72 152 LEU C C 1
ATOM 4414 O O . LEU C 1 155 ? -9.736 -32.552 -13.065 1.00 78.71 152 LEU C O 1
ATOM 4419 N N . GLU C 1 156 ? -8.372 -33.895 -14.221 1.00 75.51 153 GLU C N 1
ATOM 4420 C CA . GLU C 1 156 ? -8.144 -32.940 -15.305 1.00 72.24 153 GLU C CA 1
ATOM 4421 C C . GLU C 1 156 ? -9.475 -32.524 -15.895 1.00 72.00 153 GLU C C 1
ATOM 4422 O O . GLU C 1 156 ? -9.618 -31.384 -16.333 1.00 67.01 153 GLU C O 1
ATOM 4428 N N . ALA C 1 157 ? -10.439 -33.447 -15.949 1.00 69.56 154 ALA C N 1
ATOM 4429 C CA . ALA C 1 157 ? -11.703 -33.150 -16.630 1.00 69.19 154 ALA C CA 1
ATOM 4430 C C . ALA C 1 157 ? -12.663 -32.426 -15.709 1.00 66.03 154 ALA C C 1
ATOM 4431 O O . ALA C 1 157 ? -13.431 -31.569 -16.130 1.00 71.29 154 ALA C O 1
ATOM 4433 N N . ALA C 1 158 ? -12.623 -32.796 -14.450 1.00 62.95 155 ALA C N 1
ATOM 4434 C CA . ALA C 1 158 ? -13.289 -32.059 -13.418 1.00 62.26 155 ALA C CA 1
ATOM 4435 C C . ALA C 1 158 ? -12.691 -30.638 -13.297 1.00 67.37 155 ALA C C 1
ATOM 4436 O O . ALA C 1 158 ? -13.436 -29.658 -13.355 1.00 70.37 155 ALA C O 1
ATOM 4438 N N . LYS C 1 159 ? -11.368 -30.497 -13.171 1.00 69.36 156 LYS C N 1
ATOM 4439 C CA . LYS C 1 159 ? -10.710 -29.149 -13.240 1.00 67.91 156 LYS C CA 1
ATOM 4440 C C . LYS C 1 159 ? -11.321 -28.322 -14.348 1.00 69.77 156 LYS C C 1
ATOM 4441 O O . LYS C 1 159 ? -11.705 -27.162 -14.145 1.00 73.27 156 LYS C O 1
ATOM 4447 N N . ALA C 1 160 ? -11.406 -28.945 -15.520 1.00 68.92 157 ALA C N 1
ATOM 4448 C CA . ALA C 1 160 ? -11.875 -28.301 -16.723 1.00 68.91 157 ALA C CA 1
ATOM 4449 C C . ALA C 1 160 ? -13.313 -27.863 -16.524 1.00 71.13 157 ALA C C 1
ATOM 4450 O O . ALA C 1 160 ? -13.670 -26.722 -16.805 1.00 73.58 157 ALA C O 1
ATOM 4452 N N . ARG C 1 161 ? -14.136 -28.762 -16.006 1.00 68.73 158 ARG C N 1
ATOM 4453 C CA . ARG C 1 161 ? -15.542 -28.441 -15.831 1.00 69.39 158 ARG C CA 1
ATOM 4454 C C . ARG C 1 161 ? -15.769 -27.393 -14.746 1.00 69.55 158 ARG C C 1
ATOM 4455 O O . ARG C 1 161 ? -16.527 -26.456 -14.932 1.00 72.43 158 ARG C O 1
ATOM 4463 N N . LEU C 1 162 ? -15.126 -27.577 -13.606 1.00 65.60 159 LEU C N 1
ATOM 4464 C CA . LEU C 1 162 ? -15.134 -26.598 -12.527 1.00 68.22 159 LEU C CA 1
ATOM 4465 C C . LEU C 1 162 ? -14.609 -25.211 -12.941 1.00 64.12 159 LEU C C 1
ATOM 4466 O O . LEU C 1 162 ? -15.209 -24.191 -12.592 1.00 59.90 159 LEU C O 1
ATOM 4471 N N . ASP C 1 163 ? -13.490 -25.139 -13.655 1.00 59.55 160 ASP C N 1
ATOM 4472 C CA . ASP C 1 163 ? -13.016 -23.786 -14.028 1.00 63.99 160 ASP C CA 1
ATOM 4473 C C . ASP C 1 163 ? -14.096 -23.058 -14.833 1.00 62.58 160 ASP C C 1
ATOM 4474 O O . ASP C 1 163 ? -14.200 -21.854 -14.741 1.00 66.02 160 ASP C O 1
ATOM 4479 N N . SER C 1 164 ? -14.906 -23.781 -15.605 1.00 62.36 161 SER C N 1
ATOM 4480 C CA . SER C 1 164 ? -15.878 -23.132 -16.498 1.00 65.39 161 SER C CA 1
ATOM 4481 C C . SER C 1 164 ? -17.104 -22.603 -15.756 1.00 68.46 161 SER C C 1
ATOM 4482 O O . SER C 1 164 ? -17.563 -21.465 -16.023 1.00 71.72 161 SER C O 1
ATOM 4485 N N . GLN C 1 165 ? -17.588 -23.409 -14.811 1.00 69.06 162 GLN C N 1
ATOM 4486 C CA . GLN C 1 165 ? -18.660 -23.025 -13.878 1.00 73.41 162 GLN C CA 1
ATOM 4487 C C . GLN C 1 165 ? -18.237 -21.880 -12.979 1.00 71.20 162 GLN C C 1
ATOM 4488 O O . GLN C 1 165 ? -19.056 -21.015 -12.676 1.00 78.02 162 GLN C O 1
ATOM 4494 N N . ILE C 1 166 ? -16.982 -21.875 -12.524 1.00 66.54 163 ILE C N 1
ATOM 4495 C CA . ILE C 1 166 ? -16.480 -20.713 -11.780 1.00 65.27 163 ILE C CA 1
ATOM 4496 C C . ILE C 1 166 ? -16.419 -19.485 -12.663 1.00 62.45 163 ILE C C 1
ATOM 4497 O O . ILE C 1 166 ? -16.740 -18.399 -12.209 1.00 69.14 163 ILE C O 1
ATOM 4502 N N . ASP C 1 167 ? -15.991 -19.638 -13.911 1.00 60.42 164 ASP C N 1
ATOM 4503 C CA . ASP C 1 167 ? -15.985 -18.499 -14.826 1.00 62.20 164 ASP C CA 1
ATOM 4504 C C . ASP C 1 167 ? -17.422 -18.077 -15.232 1.00 66.39 164 ASP C C 1
ATOM 4505 O O . ASP C 1 167 ? -17.677 -16.916 -15.516 1.00 62.56 164 ASP C O 1
ATOM 4510 N N . ILE C 1 168 ? -18.361 -19.019 -15.270 1.00 68.90 165 ILE C N 1
ATOM 4511 C CA . ILE C 1 168 ? -19.766 -18.672 -15.501 1.00 65.60 165 ILE C CA 1
ATOM 4512 C C . ILE C 1 168 ? -20.299 -17.776 -14.397 1.00 65.70 165 ILE C C 1
ATOM 4513 O O . ILE C 1 168 ? -20.844 -16.740 -14.657 1.00 70.40 165 ILE C O 1
ATOM 4518 N N . GLU C 1 169 ? -20.161 -18.183 -13.152 1.00 69.87 166 GLU C N 1
ATOM 4519 C CA . GLU C 1 169 ? -20.661 -17.379 -12.058 1.00 70.66 166 GLU C CA 1
ATOM 4520 C C . GLU C 1 169 ? -20.117 -15.967 -12.061 1.00 70.82 166 GLU C C 1
ATOM 4521 O O . GLU C 1 169 ? -20.880 -15.038 -11.844 1.00 72.78 166 GLU C O 1
ATOM 4527 N N . GLU C 1 170 ? -18.826 -15.774 -12.324 1.00 73.88 167 GLU C N 1
ATOM 4528 C CA . GLU C 1 170 ? -18.304 -14.397 -12.498 1.00 75.31 167 GLU C CA 1
ATOM 4529 C C . GLU C 1 170 ? -19.087 -13.573 -13.487 1.00 73.07 167 GLU C C 1
ATOM 4530 O O . GLU C 1 170 ? -19.459 -12.432 -13.195 1.00 81.68 167 GLU C O 1
ATOM 4536 N N . LYS C 1 171 ? -19.378 -14.139 -14.643 1.00 72.56 168 LYS C N 1
ATOM 4537 C CA . LYS C 1 171 ? -20.149 -13.401 -15.653 1.00 74.82 168 LYS C CA 1
ATOM 4538 C C . LYS C 1 171 ? -21.517 -12.832 -15.193 1.00 80.26 168 LYS C C 1
ATOM 4539 O O . LYS C 1 171 ? -22.039 -11.894 -15.831 1.00 79.66 168 LYS C O 1
ATOM 4545 N N . LEU C 1 172 ? -22.099 -13.381 -14.115 1.00 76.40 169 LEU C N 1
ATOM 4546 C CA . LEU C 1 172 ? -23.369 -12.875 -13.598 1.00 74.15 169 LEU C CA 1
ATOM 4547 C C . LEU C 1 172 ? -23.245 -11.447 -13.103 1.00 84.44 169 LEU C C 1
ATOM 4548 O O . LEU C 1 172 ? -24.200 -10.672 -13.214 1.00 89.80 169 LEU C O 1
ATOM 4553 N N . LYS C 1 173 ? -22.073 -11.085 -12.577 1.00 86.83 170 LYS C N 1
ATOM 4554 C CA . LYS C 1 173 ? -21.799 -9.687 -12.226 1.00 93.33 170 LYS C CA 1
ATOM 4555 C C . LYS C 1 173 ? -22.097 -8.732 -13.406 1.00 87.85 170 LYS C C 1
ATOM 4556 O O . LYS C 1 173 ? -22.343 -7.539 -13.192 1.00 91.33 170 LYS C O 1
ATOM 4562 N N . LYS C 1 174 ? -22.060 -9.261 -14.631 1.00 82.89 171 LYS C N 1
ATOM 4563 C CA . LYS C 1 174 ? -22.359 -8.498 -15.836 1.00 89.95 171 LYS C CA 1
ATOM 4564 C C . LYS C 1 174 ? -23.819 -8.569 -16.280 1.00 82.91 171 LYS C C 1
ATOM 4565 O O . LYS C 1 174 ? -24.203 -7.894 -17.218 1.00 80.60 171 LYS C O 1
ATOM 4571 N N . ALA C 1 175 ? -24.635 -9.379 -15.627 1.00 79.28 172 ALA C N 1
ATOM 4572 C CA . ALA C 1 175 ? -26.018 -9.549 -16.061 1.00 80.17 172 ALA C CA 1
ATOM 4573 C C . ALA C 1 175 ? -26.943 -8.452 -15.533 1.00 84.07 172 ALA C C 1
ATOM 4574 O O . ALA C 1 175 ? -26.663 -7.841 -14.499 1.00 83.37 172 ALA C O 1
ATOM 4576 N N . ASP C 1 176 ? -28.041 -8.220 -16.262 1.00 86.38 173 ASP C N 1
ATOM 4577 C CA . ASP C 1 176 ? -29.133 -7.319 -15.852 1.00 88.55 173 ASP C CA 1
ATOM 4578 C C . ASP C 1 176 ? -30.272 -8.109 -15.246 1.00 86.61 173 ASP C C 1
ATOM 4579 O O . ASP C 1 176 ? -30.788 -7.768 -14.182 1.00 83.26 173 ASP C O 1
ATOM 4584 N N . PHE C 1 177 ? -30.695 -9.146 -15.952 1.00 85.58 174 PHE C N 1
ATOM 4585 C CA . PHE C 1 177 ? -31.721 -10.017 -15.442 1.00 86.30 174 PHE C CA 1
ATOM 4586 C C . PHE C 1 177 ? -31.222 -11.458 -15.392 1.00 87.38 174 PHE C C 1
ATOM 4587 O O . PHE C 1 177 ? -30.720 -11.986 -16.382 1.00 87.95 174 PHE C O 1
ATOM 4595 N N . ILE C 1 178 ? -31.365 -12.069 -14.215 1.00 88.47 175 ILE C N 1
ATOM 4596 C CA . ILE C 1 178 ? -31.084 -13.473 -13.993 1.00 83.44 175 ILE C CA 1
ATOM 4597 C C . ILE C 1 178 ? -32.391 -14.224 -13.802 1.00 83.29 175 ILE C C 1
ATOM 4598 O O . ILE C 1 178 ? -33.180 -13.892 -12.935 1.00 90.96 175 ILE C O 1
ATOM 4603 N N . ILE C 1 179 ? -32.608 -15.221 -14.645 1.00 83.52 176 ILE C N 1
ATOM 4604 C CA . ILE C 1 179 ? -33.627 -16.230 -14.451 1.00 82.04 176 ILE C CA 1
ATOM 4605 C C . ILE C 1 179 ? -32.967 -17.501 -13.893 1.00 86.99 176 ILE C C 1
ATOM 4606 O O . ILE C 1 179 ? -32.114 -18.127 -14.559 1.00 80.47 176 ILE C O 1
ATOM 4611 N N . LYS C 1 180 ? -33.348 -17.870 -12.672 1.00 90.52 177 LYS C N 1
ATOM 4612 C CA . LYS C 1 180 ? -32.888 -19.117 -12.048 1.00 89.27 177 LYS C CA 1
ATOM 4613 C C . LYS C 1 180 ? -33.508 -20.290 -12.782 1.00 84.36 177 LYS C C 1
ATOM 4614 O O . LYS C 1 180 ? -34.636 -20.187 -13.255 1.00 84.86 177 LYS C O 1
ATOM 4620 N N . ASN C 1 181 ? -32.749 -21.377 -12.905 1.00 87.93 178 ASN C N 1
ATOM 4621 C CA . ASN C 1 181 ? -33.146 -22.553 -13.673 1.00 89.13 178 ASN C CA 1
ATOM 4622 C C . ASN C 1 181 ? -32.697 -23.795 -12.918 1.00 100.71 178 ASN C C 1
ATOM 4623 O O . ASN C 1 181 ? -31.879 -24.593 -13.415 1.00 106.21 178 ASN C O 1
ATOM 4628 N N . THR C 1 182 ? -33.231 -23.927 -11.701 1.00 100.29 179 THR C N 1
ATOM 4629 C CA . THR C 1 182 ? -32.881 -25.005 -10.771 1.00 97.62 179 THR C CA 1
ATOM 4630 C C . THR C 1 182 ? -33.999 -26.026 -10.589 1.00 93.47 179 THR C C 1
ATOM 4631 O O . THR C 1 182 ? -33.862 -26.949 -9.795 1.00 95.00 179 THR C O 1
ATOM 4635 N N . ASN C 1 183 ? -35.101 -25.870 -11.305 1.00 92.02 180 ASN C N 1
ATOM 4636 C CA . ASN C 1 183 ? -36.221 -26.769 -11.123 1.00 96.83 180 ASN C CA 1
ATOM 4637 C C . ASN C 1 183 ? -36.706 -27.405 -12.456 1.00 99.63 180 ASN C C 1
ATOM 4638 O O . ASN C 1 183 ? -35.997 -27.353 -13.453 1.00 108.24 180 ASN C O 1
ATOM 4643 N N . SER C 1 184 ? -37.880 -28.031 -12.476 1.00 101.73 181 SER C N 1
ATOM 4644 C CA . SER C 1 184 ? -38.304 -28.818 -13.648 1.00 104.54 181 SER C CA 1
ATOM 4645 C C . SER C 1 184 ? -38.433 -28.007 -14.942 1.00 110.57 181 SER C C 1
ATOM 4646 O O . SER C 1 184 ? -38.576 -26.783 -14.901 1.00 121.38 181 SER C O 1
ATOM 4649 N N . TYR C 1 185 ? -38.397 -28.710 -16.079 1.00 114.65 182 TYR C N 1
ATOM 4650 C CA . TYR C 1 185 ? -38.493 -28.101 -17.431 1.00 114.83 182 TYR C CA 1
ATOM 4651 C C . TYR C 1 185 ? -39.739 -27.207 -17.562 1.00 115.52 182 TYR C C 1
ATOM 4652 O O . TYR C 1 185 ? -39.638 -26.015 -17.868 1.00 116.80 182 TYR C O 1
ATOM 4661 N N . ALA C 1 186 ? -40.910 -27.788 -17.321 1.00 117.32 183 ALA C N 1
ATOM 4662 C CA . ALA C 1 186 ? -42.178 -27.060 -17.422 1.00 116.28 183 ALA C CA 1
ATOM 4663 C C . ALA C 1 186 ? -42.253 -25.850 -16.486 1.00 111.61 183 ALA C C 1
ATOM 4664 O O . ALA C 1 186 ? -43.010 -24.910 -16.732 1.00 102.11 183 ALA C O 1
ATOM 4666 N N . ASP C 1 187 ? -41.486 -25.899 -15.401 1.00 110.32 184 ASP C N 1
ATOM 4667 C CA . ASP C 1 187 ? -41.479 -24.840 -14.403 1.00 109.24 184 ASP C CA 1
ATOM 4668 C C . ASP C 1 187 ? -40.555 -23.722 -14.832 1.00 105.26 184 ASP C C 1
ATOM 4669 O O . ASP C 1 187 ? -40.917 -22.557 -14.732 1.00 99.19 184 ASP C O 1
ATOM 4674 N N . PHE C 1 188 ? -39.356 -24.082 -15.290 1.00 106.74 185 PHE C N 1
ATOM 4675 C CA . PHE C 1 188 ? -38.476 -23.115 -15.942 1.00 108.42 185 PHE C CA 1
ATOM 4676 C C . PHE C 1 188 ? -39.242 -22.382 -17.048 1.00 109.42 185 PHE C C 1
ATOM 4677 O O . PHE C 1 188 ? -39.125 -21.161 -17.193 1.00 102.13 185 PHE C O 1
ATOM 4685 N N . ARG C 1 189 ? -40.026 -23.141 -17.815 1.00 110.96 186 ARG C N 1
ATOM 4686 C CA . ARG C 1 189 ? -40.747 -22.597 -18.964 1.00 115.97 186 ARG C CA 1
ATOM 4687 C C . ARG C 1 189 ? -41.565 -21.364 -18.590 1.00 116.50 186 ARG C C 1
ATOM 4688 O O . ARG C 1 189 ? -41.321 -20.291 -19.133 1.00 122.88 186 ARG C O 1
ATOM 4696 N N . GLN C 1 190 ? -42.498 -21.519 -17.649 1.00 114.48 187 GLN C N 1
ATOM 4697 C CA . GLN C 1 190 ? -43.358 -20.417 -17.173 1.00 115.98 187 GLN C CA 1
ATOM 4698 C C . GLN C 1 190 ? -42.596 -19.138 -16.752 1.00 117.06 187 GLN C C 1
ATOM 4699 O O . GLN C 1 190 ? -43.120 -18.019 -16.900 1.00 118.03 187 GLN C O 1
ATOM 4705 N N . GLU C 1 191 ? -41.382 -19.304 -16.220 1.00 111.37 188 GLU C N 1
ATOM 4706 C CA . GLU C 1 191 ? -40.571 -18.171 -15.765 1.00 108.15 188 GLU C CA 1
ATOM 4707 C C . GLU C 1 191 ? -40.102 -17.289 -16.932 1.00 104.71 188 GLU C C 1
ATOM 4708 O O . GLU C 1 191 ? -40.026 -16.054 -16.801 1.00 98.06 188 GLU C O 1
ATOM 4714 N N . CYS C 1 192 ? -39.780 -17.921 -18.063 1.00 102.79 189 CYS C N 1
ATOM 4715 C CA . CYS C 1 192 ? -39.496 -17.192 -19.303 1.00 99.52 189 CYS C CA 1
ATOM 4716 C C . CYS C 1 192 ? -40.758 -16.445 -19.744 1.00 104.96 189 CYS C C 1
ATOM 4717 O O . CYS C 1 192 ? -40.712 -15.249 -20.078 1.00 104.23 189 CYS C O 1
ATOM 4720 N N . VAL C 1 193 ? -41.887 -17.151 -19.696 1.00 108.31 190 VAL C N 1
ATOM 4721 C CA . VAL C 1 193 ? -43.187 -16.565 -20.016 1.00 111.23 190 VAL C CA 1
ATOM 4722 C C . VAL C 1 193 ? -43.410 -15.314 -19.175 1.00 111.48 190 VAL C C 1
ATOM 4723 O O . VAL C 1 193 ? -43.556 -14.229 -19.721 1.00 114.63 190 VAL C O 1
ATOM 4727 N N . LYS C 1 194 ? -43.402 -15.467 -17.855 1.00 110.89 191 LYS C N 1
ATOM 4728 C CA . LYS C 1 194 ? -43.535 -14.326 -16.939 1.00 115.55 191 LYS C CA 1
ATOM 4729 C C . LYS C 1 194 ? -42.623 -13.127 -17.296 1.00 119.23 191 LYS C C 1
ATOM 4730 O O . LYS C 1 194 ? -43.077 -11.971 -17.290 1.00 115.96 191 LYS C O 1
ATOM 4736 N N . VAL C 1 195 ? -41.349 -13.402 -17.593 1.00 116.20 192 VAL C N 1
ATOM 4737 C CA . VAL C 1 195 ? -40.356 -12.341 -17.844 1.00 110.62 192 VAL C CA 1
ATOM 4738 C C . VAL C 1 195 ? -40.672 -11.545 -19.106 1.00 107.92 192 VAL C C 1
ATOM 4739 O O . VAL C 1 195 ? -40.614 -10.308 -19.106 1.00 101.79 192 VAL C O 1
ATOM 4743 N N . ILE C 1 196 ? -40.989 -12.267 -20.178 1.00 104.50 193 ILE C N 1
ATOM 4744 C CA . ILE C 1 196 ? -41.272 -11.649 -21.467 1.00 102.11 193 ILE C CA 1
ATOM 4745 C C . ILE C 1 196 ? -42.448 -10.682 -21.333 1.00 101.95 193 ILE C C 1
ATOM 4746 O O . ILE C 1 196 ? -42.449 -9.607 -21.930 1.00 94.14 193 ILE C O 1
ATOM 4751 N N . GLN C 1 197 ? -43.431 -11.077 -20.528 1.00 105.50 194 GLN C N 1
ATOM 4752 C CA . GLN C 1 197 ? -44.607 -10.255 -20.247 1.00 105.50 194 GLN C CA 1
ATOM 4753 C C . GLN C 1 197 ? -44.224 -8.932 -19.633 1.00 105.41 194 GLN C C 1
ATOM 4754 O O . GLN C 1 197 ? -44.703 -7.890 -20.051 1.00 111.16 194 GLN C O 1
ATOM 4760 N N . GLU C 1 198 ? -43.356 -8.979 -18.635 1.00 103.56 195 GLU C N 1
ATOM 4761 C CA . GLU C 1 198 ? -42.921 -7.766 -17.952 1.00 107.44 195 GLU C CA 1
ATOM 4762 C C . GLU C 1 198 ? -42.171 -6.853 -18.935 1.00 109.46 195 GLU C C 1
ATOM 4763 O O . GLU C 1 198 ? -42.320 -5.629 -18.909 1.00 104.45 195 GLU C O 1
ATOM 4769 N N . ILE C 1 199 ? -41.364 -7.460 -19.804 1.00 115.96 196 ILE C N 1
ATOM 4770 C CA . ILE C 1 199 ? -40.707 -6.725 -20.896 1.00 116.92 196 ILE C CA 1
ATOM 4771 C C . ILE C 1 199 ? -41.771 -6.149 -21.830 1.00 115.95 196 ILE C C 1
ATOM 4772 O O . ILE C 1 199 ? -41.654 -5.007 -22.277 1.00 116.77 196 ILE C O 1
ATOM 4777 N N . SER C 1 200 ? -42.799 -6.953 -22.116 1.00 113.59 197 SER C N 1
ATOM 4778 C CA . SER C 1 200 ? -43.844 -6.601 -23.086 1.00 113.16 197 SER C CA 1
ATOM 4779 C C . SER C 1 200 ? -44.659 -5.360 -22.743 1.00 109.15 197 SER C C 1
ATOM 4780 O O . SER C 1 200 ? -45.261 -4.779 -23.633 1.00 105.82 197 SER C O 1
ATOM 4783 N N . LYS C 1 201 ? -44.671 -4.957 -21.473 1.00 107.20 198 LYS C N 1
ATOM 4784 C CA . LYS C 1 201 ? -45.376 -3.744 -21.049 1.00 111.23 198 LYS C CA 1
ATOM 4785 C C . LYS C 1 201 ? -44.467 -2.678 -20.427 1.00 115.76 198 LYS C C 1
ATOM 4786 O O . LYS C 1 201 ? -44.910 -1.906 -19.562 1.00 109.57 198 LYS C O 1
ATOM 4792 N N . GLY C 1 202 ? -43.202 -2.634 -20.862 1.00 119.96 199 GLY C N 1
ATOM 4793 C CA . GLY C 1 202 ? -42.272 -1.566 -20.458 1.00 119.85 199 GLY C CA 1
ATOM 4794 C C . GLY C 1 202 ? -41.771 -1.666 -19.026 1.00 119.72 199 GLY C C 1
ATOM 4795 O O . GLY C 1 202 ? -41.040 -0.784 -18.561 1.00 125.06 199 GLY C O 1
ATOM 4796 N N . ASN C 1 203 ? -42.161 -2.755 -18.341 1.00 115.43 200 ASN C N 1
ATOM 4797 C CA . ASN C 1 203 ? -41.735 -3.046 -16.969 1.00 110.50 200 ASN C CA 1
ATOM 4798 C C . ASN C 1 203 ? -40.245 -3.401 -16.843 1.00 105.53 200 ASN C C 1
ATOM 4799 O O . ASN C 1 203 ? -39.752 -3.648 -15.725 1.00 95.60 200 ASN C O 1
ATOM 4813 N N . ALA D 1 3 ? 23.087 -33.504 -25.091 1.00 99.10 0 ALA D N 1
ATOM 4814 C CA . ALA D 1 3 ? 21.659 -33.152 -24.836 1.00 99.99 0 ALA D CA 1
ATOM 4815 C C . ALA D 1 3 ? 20.791 -34.436 -24.828 1.00 98.80 0 ALA D C 1
ATOM 4816 O O . ALA D 1 3 ? 21.063 -35.337 -24.031 1.00 100.40 0 ALA D O 1
ATOM 4826 N N . LYS D 1 5 ? 20.379 -37.196 -27.543 1.00 88.05 2 LYS D N 1
ATOM 4827 C CA . LYS D 1 5 ? 21.426 -37.417 -28.548 1.00 87.68 2 LYS D CA 1
ATOM 4828 C C . LYS D 1 5 ? 21.027 -37.206 -30.030 1.00 83.72 2 LYS D C 1
ATOM 4829 O O . LYS D 1 5 ? 21.674 -36.439 -30.740 1.00 77.86 2 LYS D O 1
ATOM 4835 N N . ASN D 1 6 ? 20.001 -37.926 -30.500 1.00 77.86 3 ASN D N 1
ATOM 4836 C CA . ASN D 1 6 ? 19.650 -37.976 -31.925 1.00 70.93 3 ASN D CA 1
ATOM 4837 C C . ASN D 1 6 ? 18.490 -37.089 -32.328 1.00 69.05 3 ASN D C 1
ATOM 4838 O O . ASN D 1 6 ? 18.142 -37.083 -33.510 1.00 71.88 3 ASN D O 1
ATOM 4843 N N . ALA D 1 7 ? 17.870 -36.383 -31.372 1.00 60.46 4 ALA D N 1
ATOM 4844 C CA . ALA D 1 7 ? 16.729 -35.530 -31.680 1.00 63.93 4 ALA D CA 1
ATOM 4845 C C . ALA D 1 7 ? 17.053 -34.341 -32.594 1.00 63.58 4 ALA D C 1
ATOM 4846 O O . ALA D 1 7 ? 17.958 -33.564 -32.301 1.00 68.39 4 ALA D O 1
ATOM 4848 N N . PHE D 1 8 ? 16.277 -34.193 -33.669 1.00 63.86 5 PHE D N 1
ATOM 4849 C CA . PHE D 1 8 ? 16.357 -33.033 -34.585 1.00 67.42 5 PHE D CA 1
ATOM 4850 C C . PHE D 1 8 ? 15.030 -32.266 -34.754 1.00 61.49 5 PHE D C 1
ATOM 4851 O O . PHE D 1 8 ? 14.073 -32.792 -35.247 1.00 68.84 5 PHE D O 1
ATOM 4859 N N . PHE D 1 9 ? 14.964 -31.024 -34.337 1.00 64.86 6 PHE D N 1
ATOM 4860 C CA . PHE D 1 9 ? 13.725 -30.233 -34.526 1.00 62.39 6 PHE D CA 1
ATOM 4861 C C . PHE D 1 9 ? 13.727 -29.524 -35.866 1.00 66.19 6 PHE D C 1
ATOM 4862 O O . PHE D 1 9 ? 14.744 -28.957 -36.289 1.00 60.76 6 PHE D O 1
ATOM 4870 N N . VAL D 1 10 ? 12.598 -29.626 -36.569 1.00 74.41 7 VAL D N 1
ATOM 4871 C CA . VAL D 1 10 ? 12.413 -28.945 -37.846 1.00 72.85 7 VAL D CA 1
ATOM 4872 C C . VAL D 1 10 ? 11.363 -27.841 -37.718 1.00 68.58 7 VAL D C 1
ATOM 4873 O O . VAL D 1 10 ? 10.261 -28.031 -37.176 1.00 65.11 7 VAL D O 1
ATOM 4877 N N . THR D 1 11 ? 11.717 -26.687 -38.237 1.00 67.32 8 THR D N 1
ATOM 4878 C CA . THR D 1 11 ? 10.816 -25.549 -38.281 1.00 72.43 8 THR D CA 1
ATOM 4879 C C . THR D 1 11 ? 10.933 -25.056 -39.709 1.00 71.45 8 THR D C 1
ATOM 4880 O O . THR D 1 11 ? 12.001 -25.208 -40.303 1.00 73.95 8 THR D O 1
ATOM 4884 N N . ALA D 1 12 ? 9.857 -24.523 -40.286 1.00 71.22 9 ALA D N 1
ATOM 4885 C CA . ALA D 1 12 ? 9.958 -23.885 -41.609 1.00 71.52 9 ALA D CA 1
ATOM 4886 C C . ALA D 1 12 ? 9.209 -22.582 -41.636 1.00 75.53 9 ALA D C 1
ATOM 4887 O O . ALA D 1 12 ? 8.229 -22.404 -40.916 1.00 72.26 9 ALA D O 1
ATOM 4889 N N . SER D 1 13 ? 9.665 -21.679 -42.498 1.00 80.84 10 SER D N 1
ATOM 4890 C CA . SER D 1 13 ? 8.939 -20.444 -42.797 1.00 79.50 10 SER D CA 1
ATOM 4891 C C . SER D 1 13 ? 7.545 -20.782 -43.342 1.00 84.21 10 SER D C 1
ATOM 4892 O O . SER D 1 13 ? 6.530 -20.372 -42.765 1.00 90.35 10 SER D O 1
ATOM 4895 N N . ILE D 1 14 ? 7.500 -21.552 -44.427 1.00 83.14 11 ILE D N 1
ATOM 4896 C CA . ILE D 1 14 ? 6.222 -22.029 -44.983 1.00 83.62 11 ILE D CA 1
ATOM 4897 C C . ILE D 1 14 ? 5.986 -23.526 -44.717 1.00 74.93 11 ILE D C 1
ATOM 4898 O O . ILE D 1 14 ? 6.896 -24.348 -44.788 1.00 72.35 11 ILE D O 1
ATOM 4903 N N . ALA D 1 15 ? 4.734 -23.844 -44.433 1.00 74.44 12 ALA D N 1
ATOM 4904 C CA . ALA D 1 15 ? 4.252 -25.185 -44.153 1.00 71.36 12 ALA D CA 1
ATOM 4905 C C . ALA D 1 15 ? 4.797 -26.305 -45.066 1.00 74.48 12 ALA D C 1
ATOM 4906 O O . ALA D 1 15 ? 5.222 -27.367 -44.600 1.00 67.74 12 ALA D O 1
ATOM 4908 N N . CYS D 1 16 ? 4.766 -26.071 -46.366 1.00 77.56 13 CYS D N 1
ATOM 4909 C CA . CYS D 1 16 ? 5.073 -27.111 -47.328 1.00 75.76 13 CYS D CA 1
ATOM 4910 C C . CYS D 1 16 ? 6.577 -27.379 -47.456 1.00 76.00 13 CYS D C 1
ATOM 4911 O O . CYS D 1 16 ? 7.005 -28.393 -48.050 1.00 77.54 13 CYS D O 1
ATOM 4914 N N . GLY D 1 17 ? 7.379 -26.511 -46.855 1.00 69.40 14 GLY D N 1
ATOM 4915 C CA . GLY D 1 17 ? 8.794 -26.780 -46.687 1.00 68.41 14 GLY D CA 1
ATOM 4916 C C . GLY D 1 17 ? 8.973 -27.891 -45.681 1.00 67.43 14 GLY D C 1
ATOM 4917 O O . GLY D 1 17 ? 9.479 -28.955 -46.002 1.00 81.53 14 GLY D O 1
ATOM 4918 N N . LYS D 1 18 ? 8.552 -27.649 -44.462 1.00 65.40 15 LYS D N 1
ATOM 4919 C CA . LYS D 1 18 ? 8.527 -28.675 -43.432 1.00 69.16 15 LYS D CA 1
ATOM 4920 C C . LYS D 1 18 ? 8.161 -30.042 -44.026 1.00 69.16 15 LYS D C 1
ATOM 4921 O O . LYS D 1 18 ? 8.966 -30.952 -44.107 1.00 66.66 15 LYS D O 1
ATOM 4927 N N . SER D 1 19 ? 6.936 -30.153 -44.496 1.00 69.32 16 SER D N 1
ATOM 4928 C CA . SER D 1 19 ? 6.393 -31.430 -44.842 1.00 68.66 16 SER D CA 1
ATOM 4929 C C . SER D 1 19 ? 7.184 -32.099 -45.977 1.00 71.27 16 SER D C 1
ATOM 4930 O O . SER D 1 19 ? 7.188 -33.326 -46.089 1.00 79.05 16 SER D O 1
ATOM 4933 N N . THR D 1 20 ? 7.838 -31.299 -46.811 1.00 71.51 17 THR D N 1
ATOM 4934 C CA . THR D 1 20 ? 8.656 -31.822 -47.898 1.00 72.64 17 THR D CA 1
ATOM 4935 C C . THR D 1 20 ? 9.883 -32.444 -47.263 1.00 75.82 17 THR D C 1
ATOM 4936 O O . THR D 1 20 ? 10.290 -33.551 -47.621 1.00 80.06 17 THR D O 1
ATOM 4940 N N . PHE D 1 21 ? 10.453 -31.726 -46.302 1.00 70.20 18 PHE D N 1
ATOM 4941 C CA . PHE D 1 21 ? 11.635 -32.211 -45.607 1.00 67.41 18 PHE D CA 1
ATOM 4942 C C . PHE D 1 21 ? 11.308 -33.492 -44.911 1.00 63.75 18 PHE D C 1
ATOM 4943 O O . PHE D 1 21 ? 11.990 -34.461 -45.098 1.00 75.15 18 PHE D O 1
ATOM 4951 N N . ILE D 1 22 ? 10.269 -33.480 -44.096 1.00 68.12 19 ILE D N 1
ATOM 4952 C CA . ILE D 1 22 ? 9.871 -34.640 -43.291 1.00 67.47 19 ILE D CA 1
ATOM 4953 C C . ILE D 1 22 ? 9.461 -35.831 -44.155 1.00 67.19 19 ILE D C 1
ATOM 4954 O O . ILE D 1 22 ? 9.677 -36.960 -43.775 1.00 64.94 19 ILE D O 1
ATOM 4959 N N . GLU D 1 23 ? 8.851 -35.584 -45.302 1.00 69.38 20 GLU D N 1
ATOM 4960 C CA . GLU D 1 23 ? 8.512 -36.693 -46.207 1.00 70.21 20 GLU D CA 1
ATOM 4961 C C . GLU D 1 23 ? 9.792 -37.308 -46.761 1.00 69.96 20 GLU D C 1
ATOM 4962 O O . GLU D 1 23 ? 9.932 -38.531 -46.842 1.00 72.77 20 GLU D O 1
ATOM 4968 N N . ILE D 1 24 ? 10.738 -36.462 -47.148 1.00 71.97 21 ILE D N 1
ATOM 4969 C CA . ILE D 1 24 ? 11.974 -36.952 -47.734 1.00 68.60 21 ILE D CA 1
ATOM 4970 C C . ILE D 1 24 ? 12.751 -37.752 -46.707 1.00 70.55 21 ILE D C 1
ATOM 4971 O O . ILE D 1 24 ? 13.152 -38.876 -46.952 1.00 79.96 21 ILE D O 1
ATOM 4976 N N . ALA D 1 25 ? 12.913 -37.188 -45.532 1.00 67.48 22 ALA D N 1
ATOM 4977 C CA . ALA D 1 25 ? 13.514 -37.915 -44.427 1.00 69.93 22 ALA D CA 1
ATOM 4978 C C . ALA D 1 25 ? 12.827 -39.276 -44.132 1.00 69.77 22 ALA D C 1
ATOM 4979 O O . ALA D 1 25 ? 13.497 -40.252 -43.872 1.00 69.65 22 ALA D O 1
ATOM 4981 N N . ASN D 1 26 ? 11.498 -39.316 -44.148 1.00 69.24 23 ASN D N 1
ATOM 4982 C CA . ASN D 1 26 ? 10.762 -40.569 -44.037 1.00 65.93 23 ASN D CA 1
ATOM 4983 C C . ASN D 1 26 ? 11.175 -41.514 -45.147 1.00 65.09 23 ASN D C 1
ATOM 4984 O O . ASN D 1 26 ? 11.587 -42.634 -44.876 1.00 65.18 23 ASN D O 1
ATOM 4989 N N . SER D 1 27 ? 11.116 -41.064 -46.390 1.00 60.38 24 SER D N 1
ATOM 4990 C CA . SER D 1 27 ? 11.398 -41.960 -47.473 1.00 59.34 24 SER D CA 1
ATOM 4991 C C . SER D 1 27 ? 12.825 -42.573 -47.372 1.00 65.88 24 SER D C 1
ATOM 4992 O O . SER D 1 27 ? 13.128 -43.616 -47.980 1.00 64.18 24 SER D O 1
ATOM 4995 N N . LEU D 1 28 ? 13.717 -41.911 -46.638 1.00 69.58 25 LEU D N 1
ATOM 4996 C CA . LEU D 1 28 ? 15.033 -42.449 -46.393 1.00 66.46 25 LEU D CA 1
ATOM 4997 C C . LEU D 1 28 ? 15.088 -43.077 -45.013 1.00 69.16 25 LEU D C 1
ATOM 4998 O O . LEU D 1 28 ? 16.117 -43.052 -44.390 1.00 75.68 25 LEU D O 1
ATOM 5003 N N . GLY D 1 29 ? 13.995 -43.670 -44.540 1.00 68.92 26 GLY D N 1
ATOM 5004 C CA . GLY D 1 29 ? 14.030 -44.486 -43.325 1.00 62.55 26 GLY D CA 1
ATOM 5005 C C . GLY D 1 29 ? 14.088 -43.769 -41.987 1.00 65.29 26 GLY D C 1
ATOM 5006 O O . GLY D 1 29 ? 14.240 -44.402 -40.934 1.00 67.06 26 GLY D O 1
ATOM 5007 N N . PHE D 1 30 ? 13.958 -42.455 -41.971 1.00 66.40 27 PHE D N 1
ATOM 5008 C CA . PHE D 1 30 ? 14.033 -41.769 -40.695 1.00 65.82 27 PHE D CA 1
ATOM 5009 C C . PHE D 1 30 ? 12.655 -41.520 -40.140 1.00 64.60 27 PHE D C 1
ATOM 5010 O O . PHE D 1 30 ? 11.778 -41.039 -40.825 1.00 65.42 27 PHE D O 1
ATOM 5018 N N . LYS D 1 31 ? 12.497 -41.879 -38.876 1.00 67.69 28 LYS D N 1
ATOM 5019 C CA . LYS D 1 31 ? 11.279 -41.669 -38.135 1.00 69.86 28 LYS D CA 1
ATOM 5020 C C . LYS D 1 31 ? 11.095 -40.182 -37.742 1.00 70.25 28 LYS D C 1
ATOM 5021 O O . LYS D 1 31 ? 12.088 -39.496 -37.452 1.00 66.72 28 LYS D O 1
ATOM 5027 N N . SER D 1 32 ? 9.825 -39.733 -37.707 1.00 65.01 29 SER D N 1
ATOM 5028 C CA . SER D 1 32 ? 9.454 -38.399 -37.285 1.00 66.89 29 SER D CA 1
ATOM 5029 C C . SER D 1 32 ? 8.209 -38.367 -36.418 1.00 70.29 29 SER D C 1
ATOM 5030 O O . SER D 1 32 ? 7.310 -39.212 -36.547 1.00 72.21 29 SER D O 1
ATOM 5033 N N . ILE D 1 33 ? 8.144 -37.325 -35.589 1.00 66.10 30 ILE D N 1
ATOM 5034 C CA . ILE D 1 33 ? 7.017 -37.086 -34.720 1.00 68.50 30 ILE D CA 1
ATOM 5035 C C . ILE D 1 33 ? 6.267 -35.835 -35.150 1.00 65.90 30 ILE D C 1
ATOM 5036 O O . ILE D 1 33 ? 6.854 -34.783 -35.375 1.00 59.96 30 ILE D O 1
ATOM 5041 N N . SER D 1 34 ? 4.953 -35.944 -35.204 1.00 66.93 31 SER D N 1
ATOM 5042 C CA . SER D 1 34 ? 4.115 -34.849 -35.693 1.00 67.74 31 SER D CA 1
ATOM 5043 C C . SER D 1 34 ? 3.255 -34.304 -34.569 1.00 68.34 31 SER D C 1
ATOM 5044 O O . SER D 1 34 ? 2.326 -34.970 -34.118 1.00 64.90 31 SER D O 1
ATOM 5047 N N . ALA D 1 35 ? 3.546 -33.090 -34.105 1.00 73.27 32 ALA D N 1
ATOM 5048 C CA . ALA D 1 35 ? 2.719 -32.517 -33.037 1.00 72.00 32 ALA D CA 1
ATOM 5049 C C . ALA D 1 35 ? 1.220 -32.523 -33.393 1.00 66.49 32 ALA D C 1
ATOM 5050 O O . ALA D 1 35 ? 0.393 -32.785 -32.535 1.00 67.57 32 ALA D O 1
ATOM 5052 N N . ASP D 1 36 ? 0.893 -32.241 -34.649 1.00 69.99 33 ASP D N 1
ATOM 5053 C CA . ASP D 1 36 ? -0.505 -32.171 -35.121 1.00 78.05 33 ASP D CA 1
ATOM 5054 C C . ASP D 1 36 ? -1.260 -33.494 -34.969 1.00 75.31 33 ASP D C 1
ATOM 5055 O O . ASP D 1 36 ? -2.400 -33.538 -34.525 1.00 81.65 33 ASP D O 1
ATOM 5060 N N . LYS D 1 37 ? -0.589 -34.560 -35.357 1.00 74.15 34 LYS D N 1
ATOM 5061 C CA . LYS D 1 37 ? -1.057 -35.919 -35.209 1.00 70.57 34 LYS D CA 1
ATOM 5062 C C . LYS D 1 37 ? -1.133 -36.353 -33.746 1.00 68.28 34 LYS D C 1
ATOM 5063 O O . LYS D 1 37 ? -2.066 -37.082 -33.349 1.00 66.45 34 LYS D O 1
ATOM 5069 N N . ILE D 1 38 ? -0.150 -35.957 -32.937 1.00 60.62 35 ILE D N 1
ATOM 5070 C CA . ILE D 1 38 ? -0.264 -36.235 -31.503 1.00 65.52 35 ILE D CA 1
ATOM 5071 C C . ILE D 1 38 ? -1.574 -35.613 -30.996 1.00 71.03 35 ILE D C 1
ATOM 5072 O O . ILE D 1 38 ? -2.363 -36.305 -30.339 1.00 78.94 35 ILE D O 1
ATOM 5077 N N . ALA D 1 39 ? -1.839 -34.349 -31.348 1.00 64.72 36 ALA D N 1
ATOM 5078 C CA . ALA D 1 39 ? -3.030 -33.648 -30.820 1.00 69.79 36 ALA D CA 1
ATOM 5079 C C . ALA D 1 39 ? -4.298 -34.313 -31.245 1.00 67.16 36 ALA D C 1
ATOM 5080 O O . ALA D 1 39 ? -5.245 -34.406 -30.486 1.00 64.90 36 ALA D O 1
ATOM 5082 N N . HIS D 1 40 ? -4.305 -34.756 -32.491 1.00 73.68 37 HIS D N 1
ATOM 5083 C CA . HIS D 1 40 ? -5.436 -35.463 -33.069 1.00 72.96 37 HIS D CA 1
ATOM 5084 C C . HIS D 1 40 ? -5.825 -36.726 -32.266 1.00 72.47 37 HIS D C 1
ATOM 5085 O O . HIS D 1 40 ? -6.981 -36.901 -31.928 1.00 63.50 37 HIS D O 1
ATOM 5092 N N . LYS D 1 41 ? -4.845 -37.581 -31.951 1.00 77.24 38 LYS D N 1
ATOM 5093 C CA . LYS D 1 41 ? -5.068 -38.819 -31.177 1.00 75.62 38 LYS D CA 1
ATOM 5094 C C . LYS D 1 41 ? -5.483 -38.498 -29.754 1.00 72.71 38 LYS D C 1
ATOM 5095 O O . LYS D 1 41 ? -6.298 -39.195 -29.168 1.00 71.73 38 LYS D O 1
ATOM 5101 N N . ILE D 1 42 ? -4.892 -37.459 -29.176 1.00 72.79 39 ILE D N 1
ATOM 5102 C CA . ILE D 1 42 ? -5.255 -37.034 -27.839 1.00 68.68 39 ILE D CA 1
ATOM 5103 C C . ILE D 1 42 ? -6.745 -36.748 -27.775 1.00 68.99 39 ILE D C 1
ATOM 5104 O O . ILE D 1 42 ? -7.389 -37.125 -26.806 1.00 73.80 39 ILE D O 1
ATOM 5109 N N . LEU D 1 43 ? -7.296 -36.094 -28.802 1.00 68.20 40 LEU D N 1
ATOM 5110 C CA . LEU D 1 43 ? -8.737 -35.704 -28.812 1.00 74.57 40 LEU D CA 1
ATOM 5111 C C . LEU D 1 43 ? -9.680 -36.884 -28.875 1.00 73.52 40 LEU D C 1
ATOM 5112 O O . LEU D 1 43 ? -10.671 -36.929 -28.171 1.00 73.55 40 LEU D O 1
ATOM 5117 N N . ASP D 1 44 ? -9.382 -37.825 -29.752 1.00 78.21 41 ASP D N 1
ATOM 5118 C CA . ASP D 1 44 ? -10.077 -39.123 -29.749 1.00 76.89 41 ASP D CA 1
ATOM 5119 C C . ASP D 1 44 ? -9.812 -39.913 -28.467 1.00 80.23 41 ASP D C 1
ATOM 5120 O O . ASP D 1 44 ? -10.744 -40.417 -27.858 1.00 86.22 41 ASP D O 1
ATOM 5125 N N . GLU D 1 45 ? -8.553 -40.011 -28.036 1.00 80.42 42 GLU D N 1
ATOM 5126 C CA . GLU D 1 45 ? -8.232 -40.739 -26.790 1.00 82.91 42 GLU D CA 1
ATOM 5127 C C . GLU D 1 45 ? -9.048 -40.203 -25.615 1.00 78.47 42 GLU D C 1
ATOM 5128 O O . GLU D 1 45 ? -9.210 -40.911 -24.632 1.00 84.14 42 GLU D O 1
ATOM 5134 N N . ASN D 1 46 ? -9.512 -38.948 -25.695 1.00 74.27 43 ASN D N 1
ATOM 5135 C CA . ASN D 1 46 ? -10.254 -38.314 -24.607 1.00 72.50 43 ASN D CA 1
ATOM 5136 C C . ASN D 1 46 ? -11.688 -37.950 -24.979 1.00 73.82 43 ASN D C 1
ATOM 5137 O O . ASN D 1 46 ? -12.347 -37.156 -24.295 1.00 74.23 43 ASN D O 1
ATOM 5142 N N . ALA D 1 47 ? -12.186 -38.566 -26.046 1.00 76.98 44 ALA D N 1
ATOM 5143 C CA . ALA D 1 47 ? -13.463 -38.173 -26.664 1.00 76.54 44 ALA D CA 1
ATOM 5144 C C . ALA D 1 47 ? -14.706 -38.078 -25.734 1.00 78.44 44 ALA D C 1
ATOM 5145 O O . ALA D 1 47 ? -15.603 -37.245 -25.956 1.00 71.02 44 ALA D O 1
ATOM 5147 N N . LEU D 1 48 ? -14.744 -38.916 -24.704 1.00 77.71 45 LEU D N 1
ATOM 5148 C CA . LEU D 1 48 ? -15.929 -39.032 -23.836 1.00 83.80 45 LEU D CA 1
ATOM 5149 C C . LEU D 1 48 ? -15.894 -37.972 -22.761 1.00 85.14 45 LEU D C 1
ATOM 5150 O O . LEU D 1 48 ? -16.894 -37.315 -22.476 1.00 87.38 45 LEU D O 1
ATOM 5155 N N . GLU D 1 49 ? -14.728 -37.857 -22.130 1.00 85.54 46 GLU D N 1
ATOM 5156 C CA . GLU D 1 49 ? -14.415 -36.744 -21.244 1.00 79.73 46 GLU D CA 1
ATOM 5157 C C . GLU D 1 49 ? -14.847 -35.451 -21.907 1.00 74.61 46 GLU D C 1
ATOM 5158 O O . GLU D 1 49 ? -15.540 -34.650 -21.299 1.00 73.44 46 GLU D O 1
ATOM 5164 N N . LEU D 1 50 ? -14.431 -35.247 -23.155 1.00 69.65 47 LEU D N 1
ATOM 5165 C CA . LEU D 1 50 ? -14.706 -33.984 -23.825 1.00 68.72 47 LEU D CA 1
ATOM 5166 C C . LEU D 1 50 ? -16.189 -33.764 -24.046 1.00 73.18 47 LEU D C 1
ATOM 5167 O O . LEU D 1 50 ? -16.670 -32.616 -23.973 1.00 70.11 47 LEU D O 1
ATOM 5172 N N . GLU D 1 51 ? -16.915 -34.855 -24.306 1.00 74.81 48 GLU D N 1
ATOM 5173 C CA . GLU D 1 51 ? -18.351 -34.779 -24.529 1.00 73.95 48 GLU D CA 1
ATOM 5174 C C . GLU D 1 51 ? -19.017 -34.287 -23.283 1.00 70.67 48 GLU D C 1
ATOM 5175 O O . GLU D 1 51 ? -19.846 -33.434 -23.365 1.00 70.92 48 GLU D O 1
ATOM 5181 N N . LYS D 1 52 ? -18.625 -34.772 -22.119 1.00 76.79 49 LYS D N 1
ATOM 5182 C CA . LYS D 1 52 ? -19.190 -34.246 -20.862 1.00 79.42 49 LYS D CA 1
ATOM 5183 C C . LYS D 1 52 ? -18.742 -32.808 -20.553 1.00 75.40 49 LYS D C 1
ATOM 5184 O O . LYS D 1 52 ? -19.547 -31.980 -20.152 1.00 80.51 49 LYS D O 1
ATOM 5190 N N . ILE D 1 53 ? -17.463 -32.494 -20.712 1.00 76.19 50 ILE D N 1
ATOM 5191 C CA . ILE D 1 53 ? -17.018 -31.122 -20.456 1.00 71.59 50 ILE D CA 1
ATOM 5192 C C . ILE D 1 53 ? -17.779 -30.172 -21.381 1.00 74.72 50 ILE D C 1
ATOM 5193 O O . ILE D 1 53 ? -18.348 -29.202 -20.926 1.00 76.59 50 ILE D O 1
ATOM 5198 N N . PHE D 1 54 ? -17.805 -30.464 -22.676 1.00 77.97 51 PHE D N 1
ATOM 5199 C CA . PHE D 1 54 ? -18.323 -29.498 -23.631 1.00 81.12 51 PHE D CA 1
ATOM 5200 C C . PHE D 1 54 ? -19.786 -29.670 -24.075 1.00 89.42 51 PHE D C 1
ATOM 5201 O O . PHE D 1 54 ? -20.237 -28.902 -24.920 1.00 92.85 51 PHE D O 1
ATOM 5209 N N . SER D 1 55 ? -20.543 -30.620 -23.514 1.00 91.95 52 SER D N 1
ATOM 5210 C CA . SER D 1 55 ? -21.967 -30.784 -23.922 1.00 90.98 52 SER D CA 1
ATOM 5211 C C . SER D 1 55 ? -22.929 -29.706 -23.411 1.00 87.59 52 SER D C 1
ATOM 5212 O O . SER D 1 55 ? -23.963 -29.496 -24.032 1.00 87.00 52 SER D O 1
ATOM 5215 N N . PRO D 1 56 ? -22.626 -29.060 -22.266 1.00 82.93 53 PRO D N 1
ATOM 5216 C CA . PRO D 1 56 ? -23.408 -27.852 -21.969 1.00 86.49 53 PRO D CA 1
ATOM 5217 C C . PRO D 1 56 ? -23.184 -26.637 -22.885 1.00 91.13 53 PRO D C 1
ATOM 5218 O O . PRO D 1 56 ? -24.001 -25.726 -22.870 1.00 98.74 53 PRO D O 1
ATOM 5222 N N . PHE D 1 57 ? -22.102 -26.593 -23.656 1.00 95.68 54 PHE D N 1
ATOM 5223 C CA . PHE D 1 57 ? -21.859 -25.431 -24.500 1.00 95.32 54 PHE D CA 1
ATOM 5224 C C . PHE D 1 57 ? -22.737 -25.469 -25.735 1.00 96.17 54 PHE D C 1
ATOM 5225 O O . PHE D 1 57 ? -23.220 -24.429 -26.161 1.00 95.74 54 PHE D O 1
ATOM 5233 N N . SER D 1 58 ? -22.944 -26.652 -26.314 1.00 97.94 55 SER D N 1
ATOM 5234 C CA . SER D 1 58 ? -23.788 -26.783 -27.522 1.00 98.39 55 SER D CA 1
ATOM 5235 C C . SER D 1 58 ? -24.943 -27.747 -27.363 1.00 94.54 55 SER D C 1
ATOM 5236 O O . SER D 1 58 ? -24.952 -28.577 -26.462 1.00 93.73 55 SER D O 1
ATOM 5239 N N . LEU D 1 59 ? -25.889 -27.634 -28.295 1.00 103.67 56 LEU D N 1
ATOM 5240 C CA . LEU D 1 59 ? -27.066 -28.504 -28.378 1.00 110.21 56 LEU D CA 1
ATOM 5241 C C . LEU D 1 59 ? -26.926 -29.482 -29.538 1.00 109.42 56 LEU D C 1
ATOM 5242 O O . LEU D 1 59 ? -27.880 -29.709 -30.289 1.00 99.16 56 LEU D O 1
ATOM 5247 N N . LYS D 1 60 ? -25.735 -30.050 -29.688 1.00 109.62 57 LYS D N 1
ATOM 5248 C CA . LYS D 1 60 ? -25.472 -30.991 -30.754 1.00 107.04 57 LYS D CA 1
ATOM 5249 C C . LYS D 1 60 ? -24.642 -32.085 -30.120 1.00 108.22 57 LYS D C 1
ATOM 5250 O O . LYS D 1 60 ? -24.002 -31.863 -29.088 1.00 102.98 57 LYS D O 1
ATOM 5256 N N . ASN D 1 61 ? -24.683 -33.276 -30.703 1.00 113.32 58 ASN D N 1
ATOM 5257 C CA . ASN D 1 61 ? -23.939 -34.395 -30.162 1.00 112.16 58 ASN D CA 1
ATOM 5258 C C . ASN D 1 61 ? -22.467 -34.289 -30.578 1.00 109.01 58 ASN D C 1
ATOM 5259 O O . ASN D 1 61 ? -22.150 -34.162 -31.761 1.00 103.64 58 ASN D O 1
ATOM 5264 N N . LEU D 1 62 ? -21.587 -34.339 -29.581 1.00 107.61 59 LEU D N 1
ATOM 5265 C CA . LEU D 1 62 ? -20.151 -34.160 -29.770 1.00 104.11 59 LEU D CA 1
ATOM 5266 C C . LEU D 1 62 ? -19.483 -35.453 -30.167 1.00 98.42 59 LEU D C 1
ATOM 5267 O O . LEU D 1 62 ? -18.336 -35.461 -30.611 1.00 99.54 59 LEU D O 1
ATOM 5272 N N . LEU D 1 63 ? -20.188 -36.556 -29.971 1.00 104.15 60 LEU D N 1
ATOM 5273 C CA . LEU D 1 63 ? -19.720 -37.850 -30.457 1.00 109.27 60 LEU D CA 1
ATOM 5274 C C . LEU D 1 63 ? -20.423 -38.091 -31.793 1.00 104.98 60 LEU D C 1
ATOM 5275 O O . LEU D 1 63 ? -21.605 -37.789 -31.920 1.00 105.04 60 LEU D O 1
ATOM 5280 N N . LYS D 1 64 ? -19.691 -38.589 -32.787 1.00 109.16 61 LYS D N 1
ATOM 5281 C CA . LYS D 1 64 ? -20.222 -38.762 -34.147 1.00 118.99 61 LYS D CA 1
ATOM 5282 C C . LYS D 1 64 ? -20.728 -40.184 -34.386 1.00 129.05 61 LYS D C 1
ATOM 5283 O O . LYS D 1 64 ? -21.798 -40.382 -34.971 1.00 140.38 61 LYS D O 1
ATOM 5289 N N . LYS D 1 65 ? -19.941 -41.164 -33.934 1.00 137.79 62 LYS D N 1
ATOM 5290 C CA . LYS D 1 65 ? -20.204 -42.583 -34.191 1.00 146.08 62 LYS D CA 1
ATOM 5291 C C . LYS D 1 65 ? -19.050 -43.355 -33.569 1.00 154.67 62 LYS D C 1
ATOM 5292 O O . LYS D 1 65 ? -17.905 -42.888 -33.597 1.00 162.40 62 LYS D O 1
ATOM 5298 N N . GLU D 1 66 ? -19.359 -44.524 -33.005 1.00 154.18 63 GLU D N 1
ATOM 5299 C CA . GLU D 1 66 ? -18.391 -45.344 -32.251 1.00 153.44 63 GLU D CA 1
ATOM 5300 C C . GLU D 1 66 ? -17.452 -44.526 -31.342 1.00 151.19 63 GLU D C 1
ATOM 5301 O O . GLU D 1 66 ? -16.229 -44.725 -31.336 1.00 151.01 63 GLU D O 1
ATOM 5307 N N . LYS D 1 67 ? -18.056 -43.605 -30.582 1.00 137.74 64 LYS D N 1
ATOM 5308 C CA . LYS D 1 67 ? -17.381 -42.874 -29.509 1.00 127.46 64 LYS D CA 1
ATOM 5309 C C . LYS D 1 67 ? -16.161 -42.082 -29.983 1.00 120.42 64 LYS D C 1
ATOM 5310 O O . LYS D 1 67 ? -15.226 -41.865 -29.202 1.00 114.68 64 LYS D O 1
ATOM 5316 N N . LYS D 1 68 ? -16.162 -41.657 -31.249 1.00 114.23 65 LYS D N 1
ATOM 5317 C CA . LYS D 1 68 ? -15.115 -40.753 -31.745 1.00 112.94 65 LYS D CA 1
ATOM 5318 C C . LYS D 1 68 ? -15.670 -39.344 -31.753 1.00 99.10 65 LYS D C 1
ATOM 5319 O O . LYS D 1 68 ? -16.877 -39.152 -31.881 1.00 84.03 65 LYS D O 1
ATOM 5325 N N . ILE D 1 69 ? -14.770 -38.379 -31.595 1.00 91.90 66 ILE D N 1
ATOM 5326 C CA . ILE D 1 69 ? -15.122 -36.971 -31.455 1.00 88.03 66 ILE D CA 1
ATOM 5327 C C . ILE D 1 69 ? -15.301 -36.272 -32.828 1.00 87.62 66 ILE D C 1
ATOM 5328 O O . ILE D 1 69 ? -14.518 -36.468 -33.763 1.00 75.99 66 ILE D O 1
ATOM 5333 N N . ASP D 1 70 ? -16.346 -35.454 -32.926 1.00 91.58 67 ASP D N 1
ATOM 5334 C CA . ASP D 1 70 ? -16.694 -34.679 -34.138 1.00 90.74 67 ASP D CA 1
ATOM 5335 C C . ASP D 1 70 ? -15.895 -33.360 -34.222 1.00 88.35 67 ASP D C 1
ATOM 5336 O O . ASP D 1 70 ? -16.327 -32.357 -33.694 1.00 83.15 67 ASP D O 1
ATOM 5341 N N . ARG D 1 71 ? -14.749 -33.350 -34.900 1.00 90.33 68 ARG D N 1
ATOM 5342 C CA . ARG D 1 71 ? -13.850 -32.178 -34.859 1.00 88.66 68 ARG D CA 1
ATOM 5343 C C . ARG D 1 71 ? -14.420 -30.973 -35.634 1.00 95.64 68 ARG D C 1
ATOM 5344 O O . ARG D 1 71 ? -13.860 -29.864 -35.607 1.00 91.28 68 ARG D O 1
ATOM 5352 N N . LYS D 1 72 ? -15.541 -31.188 -36.317 1.00 99.82 69 LYS D N 1
ATOM 5353 C CA . LYS D 1 72 ? -16.308 -30.092 -36.900 1.00 102.64 69 LYS D CA 1
ATOM 5354 C C . LYS D 1 72 ? -17.003 -29.353 -35.787 1.00 100.33 69 LYS D C 1
ATOM 5355 O O . LYS D 1 72 ? -16.843 -28.148 -35.635 1.00 110.17 69 LYS D O 1
ATOM 5361 N N . ILE D 1 73 ? -17.765 -30.097 -34.998 1.00 92.13 70 ILE D N 1
ATOM 5362 C CA . ILE D 1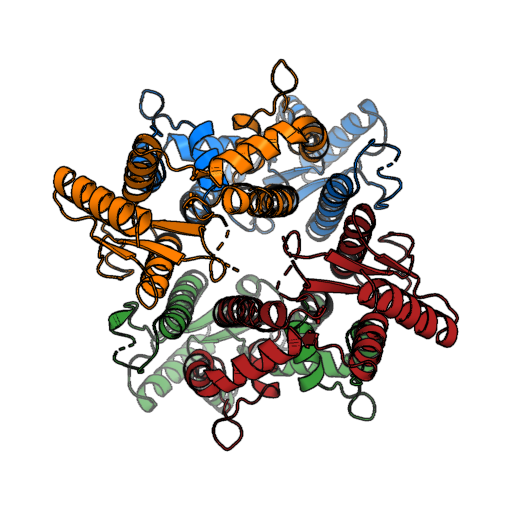 73 ? -18.565 -29.516 -33.929 1.00 87.58 70 ILE D CA 1
ATOM 5363 C C . ILE D 1 73 ? -17.717 -28.877 -32.817 1.00 86.44 70 ILE D C 1
ATOM 5364 O O . ILE D 1 73 ? -18.109 -27.856 -32.241 1.00 81.64 70 ILE D O 1
ATOM 5369 N N . LEU D 1 74 ? -16.572 -29.482 -32.517 1.00 78.61 71 LEU D N 1
ATOM 5370 C CA . LEU D 1 74 ? -15.700 -28.988 -31.475 1.00 76.02 71 LEU D CA 1
ATOM 5371 C C . LEU D 1 74 ? -15.107 -27.651 -31.948 1.00 77.08 71 LEU D C 1
ATOM 5372 O O . LEU D 1 74 ? -14.997 -26.686 -31.189 1.00 76.40 71 LEU D O 1
ATOM 5377 N N . GLY D 1 75 ? -14.753 -27.603 -33.221 1.00 77.56 72 GLY D N 1
ATOM 5378 C CA . GLY D 1 75 ? -14.293 -26.362 -33.849 1.00 76.70 72 GLY D CA 1
ATOM 5379 C C . GLY D 1 75 ? -15.327 -25.256 -33.854 1.00 72.74 72 GLY D C 1
ATOM 5380 O O . GLY D 1 75 ? -14.958 -24.090 -33.787 1.00 80.01 72 GLY D O 1
ATOM 5381 N N . GLU D 1 76 ? -16.607 -25.616 -33.932 1.00 72.64 73 GLU D N 1
ATOM 5382 C CA . GLU D 1 76 ? -17.725 -24.642 -33.882 1.00 75.96 73 GLU D CA 1
ATOM 5383 C C . GLU D 1 76 ? -17.961 -24.074 -32.486 1.00 73.44 73 GLU D C 1
ATOM 5384 O O . GLU D 1 76 ? -18.047 -22.868 -32.295 1.00 83.26 73 GLU D O 1
ATOM 5390 N N . ILE D 1 77 ? -18.087 -24.967 -31.520 1.00 72.44 74 ILE D N 1
ATOM 5391 C CA . ILE D 1 77 ? -18.206 -24.617 -30.122 1.00 69.30 74 ILE D CA 1
ATOM 5392 C C . ILE D 1 77 ? -17.050 -23.733 -29.666 1.00 68.99 74 ILE D C 1
ATOM 5393 O O . ILE D 1 77 ? -17.230 -22.811 -28.887 1.00 68.12 74 ILE D O 1
ATOM 5398 N N . VAL D 1 78 ? -15.857 -24.041 -30.148 1.00 73.28 75 VAL D N 1
ATOM 5399 C CA . VAL D 1 78 ? -14.649 -23.252 -29.861 1.00 73.04 75 VAL D CA 1
ATOM 5400 C C . VAL D 1 78 ? -14.604 -21.911 -30.632 1.00 69.79 75 VAL D C 1
ATOM 5401 O O . VAL D 1 78 ? -14.116 -20.923 -30.118 1.00 67.67 75 VAL D O 1
ATOM 5405 N N . PHE D 1 79 ? -15.116 -21.879 -31.855 1.00 71.17 76 PHE D N 1
ATOM 5406 C CA . PHE D 1 79 ? -14.988 -20.693 -32.696 1.00 73.28 76 PHE D CA 1
ATOM 5407 C C . PHE D 1 79 ? -15.665 -19.474 -32.065 1.00 71.82 76 PHE D C 1
ATOM 5408 O O . PHE D 1 79 ? -16.862 -19.501 -31.783 1.00 70.14 76 PHE D O 1
ATOM 5416 N N . ASN D 1 80 ? -14.872 -18.425 -31.848 1.00 71.69 77 ASN D N 1
ATOM 5417 C CA . ASN D 1 80 ? -15.324 -17.157 -31.240 1.00 76.68 77 ASN D CA 1
ATOM 5418 C C . ASN D 1 80 ? -15.858 -17.271 -29.824 1.00 79.60 77 ASN D C 1
ATOM 5419 O O . ASN D 1 80 ? -16.725 -16.489 -29.414 1.00 78.93 77 ASN D O 1
ATOM 5424 N N . ASN D 1 81 ? -15.317 -18.225 -29.071 1.00 84.45 78 ASN D N 1
ATOM 5425 C CA . ASN D 1 81 ? -15.681 -18.417 -27.667 1.00 82.94 78 ASN D CA 1
ATOM 5426 C C . ASN D 1 81 ? -14.417 -18.476 -26.798 1.00 83.13 78 ASN D C 1
ATOM 5427 O O . ASN D 1 81 ? -13.671 -19.456 -26.811 1.00 83.15 78 ASN D O 1
ATOM 5432 N N . LYS D 1 82 ? -14.195 -17.420 -26.026 1.00 79.38 79 LYS D N 1
ATOM 5433 C CA . LYS D 1 82 ? -12.991 -17.286 -25.231 1.00 78.79 79 LYS D CA 1
ATOM 5434 C C . LYS D 1 82 ? -12.838 -18.464 -24.239 1.00 78.83 79 LYS D C 1
ATOM 5435 O O . LYS D 1 82 ? -11.727 -18.934 -23.968 1.00 71.48 79 LYS D O 1
ATOM 5441 N N . GLU D 1 83 ? -13.955 -18.948 -23.706 1.00 78.12 80 GLU D N 1
ATOM 5442 C CA . GLU D 1 83 ? -13.911 -19.846 -22.558 1.00 72.00 80 GLU D CA 1
ATOM 5443 C C . GLU D 1 83 ? -13.672 -21.254 -23.035 1.00 69.53 80 GLU D C 1
ATOM 5444 O O . GLU D 1 83 ? -12.851 -21.989 -22.472 1.00 62.42 80 GLU D O 1
ATOM 5450 N N . ALA D 1 84 ? -14.370 -21.627 -24.100 1.00 66.46 81 ALA D N 1
ATOM 5451 C CA . ALA D 1 84 ? -14.189 -22.942 -24.679 1.00 61.96 81 ALA D CA 1
ATOM 5452 C C . ALA D 1 84 ? -12.807 -23.137 -25.272 1.00 63.36 81 ALA D C 1
ATOM 5453 O O . ALA D 1 84 ? -12.298 -24.240 -25.281 1.00 68.08 81 ALA D O 1
ATOM 5455 N N . LYS D 1 85 ? -12.204 -22.074 -25.800 1.00 69.00 82 LYS D N 1
ATOM 5456 C CA . LYS D 1 85 ? -10.817 -22.108 -26.273 1.00 65.63 82 LYS D CA 1
ATOM 5457 C C . LYS D 1 85 ? -9.910 -22.434 -25.123 1.00 65.06 82 LYS D C 1
ATOM 5458 O O . LYS D 1 85 ? -9.025 -23.285 -25.228 1.00 70.45 82 LYS D O 1
ATOM 5464 N N . LYS D 1 86 ? -10.128 -21.732 -24.026 1.00 62.95 83 LYS D N 1
ATOM 5465 C CA . LYS D 1 86 ? -9.248 -21.830 -22.879 1.00 64.89 83 LYS D CA 1
ATOM 5466 C C . LYS D 1 86 ? -9.415 -23.190 -22.220 1.00 64.70 83 LYS D C 1
ATOM 5467 O O . LYS D 1 86 ? -8.431 -23.827 -21.850 1.00 73.92 83 LYS D O 1
ATOM 5473 N N . ILE D 1 87 ? -10.663 -23.613 -22.044 1.00 61.78 84 ILE D N 1
ATOM 5474 C CA . ILE D 1 87 ? -10.968 -24.870 -21.382 1.00 58.51 84 ILE D CA 1
ATOM 5475 C C . ILE D 1 87 ? -10.384 -26.027 -22.184 1.00 57.19 84 ILE D C 1
ATOM 5476 O O . ILE D 1 87 ? -9.864 -26.972 -21.602 1.00 59.69 84 ILE D O 1
ATOM 5481 N N . LEU D 1 88 ? -10.394 -25.937 -23.506 1.00 56.17 85 LEU D N 1
ATOM 5482 C CA . LEU D 1 88 ? -9.849 -27.013 -24.338 1.00 58.21 85 LEU D CA 1
ATOM 5483 C C . LEU D 1 88 ? -8.373 -27.039 -24.323 1.00 59.97 85 LEU D C 1
ATOM 5484 O O . LEU D 1 88 ? -7.749 -28.063 -24.076 1.00 59.08 85 LEU D O 1
ATOM 5489 N N . GLU D 1 89 ? -7.799 -25.872 -24.588 1.00 67.31 86 GLU D N 1
ATOM 5490 C CA . GLU D 1 89 ? -6.366 -25.699 -24.494 1.00 63.39 86 GLU D CA 1
ATOM 5491 C C . GLU D 1 89 ? -5.858 -26.225 -23.184 1.00 60.03 86 GLU D C 1
ATOM 5492 O O . GLU D 1 89 ? -5.047 -27.136 -23.170 1.00 69.39 86 GLU D O 1
ATOM 5498 N N . ASN D 1 90 ? -6.346 -25.718 -22.070 1.00 57.99 87 ASN D N 1
ATOM 5499 C CA . ASN D 1 90 ? -5.803 -26.195 -20.804 1.00 62.64 87 ASN D CA 1
ATOM 5500 C C . ASN D 1 90 ? -5.907 -27.697 -20.536 1.00 67.35 87 ASN D C 1
ATOM 5501 O O . ASN D 1 90 ? -5.120 -28.237 -19.738 1.00 68.10 87 ASN D O 1
ATOM 5506 N N . PHE D 1 91 ? -6.833 -28.385 -21.209 1.00 67.81 88 PHE D N 1
ATOM 5507 C CA . PHE D 1 91 ? -7.052 -29.820 -20.970 1.00 66.19 88 PHE D CA 1
ATOM 5508 C C . PHE D 1 91 ? -6.091 -30.593 -21.861 1.00 69.20 88 PHE D C 1
ATOM 5509 O O . PHE D 1 91 ? -5.455 -31.555 -21.423 1.00 71.12 88 PHE D O 1
ATOM 5517 N N . THR D 1 92 ? -5.935 -30.116 -23.092 1.00 67.82 89 THR D N 1
ATOM 5518 C CA . THR D 1 92 ? -5.272 -30.875 -24.128 1.00 69.02 89 THR D CA 1
ATOM 5519 C C . THR D 1 92 ? -3.776 -30.582 -24.197 1.00 74.20 89 THR D C 1
ATOM 5520 O O . THR D 1 92 ? -2.968 -31.526 -24.290 1.00 80.28 89 THR D O 1
ATOM 5524 N N . HIS D 1 93 ? -3.390 -29.297 -24.161 1.00 66.39 90 HIS D N 1
ATOM 5525 C CA . HIS D 1 93 ? -1.959 -28.931 -24.232 1.00 64.94 90 HIS D CA 1
ATOM 5526 C C . HIS D 1 93 ? -1.033 -29.752 -23.321 1.00 66.10 90 HIS D C 1
ATOM 5527 O O . HIS D 1 93 ? -0.047 -30.304 -23.814 1.00 66.23 90 HIS D O 1
ATOM 5534 N N . PRO D 1 94 ? -1.349 -29.879 -22.013 1.00 65.08 91 PRO D N 1
ATOM 5535 C CA . PRO D 1 94 ? -0.501 -30.733 -21.156 1.00 65.09 91 PRO D CA 1
ATOM 5536 C C . PRO D 1 94 ? -0.326 -32.122 -21.716 1.00 71.11 91 PRO D C 1
ATOM 5537 O O . PRO D 1 94 ? 0.813 -32.587 -21.871 1.00 81.71 91 PRO D O 1
ATOM 5541 N N . LYS D 1 95 ? -1.442 -32.770 -22.042 1.00 70.65 92 LYS D N 1
ATOM 5542 C CA . LYS D 1 95 ? -1.396 -34.117 -22.590 1.00 70.79 92 LYS D CA 1
ATOM 5543 C C . LYS D 1 95 ? -0.555 -34.147 -23.871 1.00 68.75 92 LYS D C 1
ATOM 5544 O O . LYS D 1 95 ? 0.221 -35.058 -24.063 1.00 72.40 92 LYS D O 1
ATOM 5550 N N . ILE D 1 96 ? -0.647 -33.120 -24.702 1.00 68.28 93 ILE D N 1
ATOM 5551 C CA . ILE D 1 96 ? 0.133 -33.086 -25.943 1.00 66.51 93 ILE D CA 1
ATOM 5552 C C . ILE D 1 96 ? 1.633 -32.998 -25.719 1.00 70.97 93 ILE D C 1
ATOM 5553 O O . ILE D 1 96 ? 2.399 -33.749 -26.350 1.00 82.38 93 ILE D O 1
ATOM 5558 N N . ARG D 1 97 ? 2.053 -32.064 -24.866 1.00 69.77 94 ARG D N 1
ATOM 5559 C CA . ARG D 1 97 ? 3.451 -31.922 -24.450 1.00 70.95 94 ARG D CA 1
ATOM 5560 C C . ARG D 1 97 ? 4.034 -33.242 -23.972 1.00 72.02 94 ARG D C 1
ATOM 5561 O O . ARG D 1 97 ? 5.075 -33.690 -24.456 1.00 68.09 94 ARG D O 1
ATOM 5569 N N . ALA D 1 98 ? 3.367 -33.850 -22.994 1.00 73.04 95 ALA D N 1
ATOM 5570 C CA . ALA D 1 98 ? 3.850 -35.093 -22.421 1.00 71.64 95 ALA D CA 1
ATOM 5571 C C . ALA D 1 98 ? 4.002 -36.100 -23.523 1.00 68.27 95 ALA D C 1
ATOM 5572 O O . ALA D 1 98 ? 5.038 -36.755 -23.623 1.00 74.23 95 ALA D O 1
ATOM 5574 N N . LYS D 1 99 ? 2.999 -36.201 -24.384 1.00 66.89 96 LYS D N 1
ATOM 5575 C CA . LYS D 1 99 ? 2.989 -37.278 -25.370 1.00 69.61 96 LYS D CA 1
ATOM 5576 C C . LYS D 1 99 ? 4.205 -37.130 -26.246 1.00 64.72 96 LYS D C 1
ATOM 5577 O O . LYS D 1 99 ? 4.939 -38.069 -26.461 1.00 74.10 96 LYS D O 1
ATOM 5583 N N . ILE D 1 100 ? 4.435 -35.922 -26.707 1.00 65.31 97 ILE D N 1
ATOM 5584 C CA . ILE D 1 100 ? 5.614 -35.616 -27.506 1.00 67.82 97 ILE D CA 1
ATOM 5585 C C . ILE D 1 100 ? 6.905 -36.089 -26.829 1.00 68.02 97 ILE D C 1
ATOM 5586 O O . ILE D 1 100 ? 7.696 -36.790 -27.447 1.00 70.51 97 ILE D O 1
ATOM 5591 N N . LEU D 1 101 ? 7.102 -35.676 -25.570 1.00 69.39 98 LEU D N 1
ATOM 5592 C CA . LEU D 1 101 ? 8.315 -35.953 -24.801 1.00 68.09 98 LEU D CA 1
ATOM 5593 C C . LEU D 1 101 ? 8.450 -37.438 -24.677 1.00 69.57 98 LEU D C 1
ATOM 5594 O O . LEU D 1 101 ? 9.486 -37.976 -25.034 1.00 70.23 98 LEU D O 1
ATOM 5599 N N . GLU D 1 102 ? 7.396 -38.098 -24.192 1.00 74.51 99 GLU D N 1
ATOM 5600 C CA . GLU D 1 102 ? 7.335 -39.570 -24.169 1.00 77.74 99 GLU D CA 1
ATOM 5601 C C . GLU D 1 102 ? 7.840 -40.196 -25.482 1.00 73.38 99 GLU D C 1
ATOM 5602 O O . GLU D 1 102 ? 8.643 -41.137 -25.452 1.00 70.47 99 GLU D O 1
ATOM 5608 N N . GLN D 1 103 ? 7.365 -39.668 -26.612 1.00 67.72 100 GLN D N 1
ATOM 5609 C CA . GLN D 1 103 ? 7.665 -40.229 -27.912 1.00 69.65 100 GLN D CA 1
ATOM 5610 C C . GLN D 1 103 ? 9.085 -39.914 -28.333 1.00 71.87 100 GLN D C 1
ATOM 5611 O O . GLN D 1 103 ? 9.730 -40.702 -29.066 1.00 72.64 100 GLN D O 1
ATOM 5625 N N . GLN D 1 105 ? 11.677 -39.742 -26.321 1.00 75.52 102 GLN D N 1
ATOM 5626 C CA . GLN D 1 105 ? 12.576 -40.575 -25.546 1.00 76.61 102 GLN D CA 1
ATOM 5627 C C . GLN D 1 105 ? 12.711 -41.950 -26.149 1.00 80.87 102 GLN D C 1
ATOM 5628 O O . GLN D 1 105 ? 13.826 -42.446 -26.354 1.00 83.52 102 GLN D O 1
ATOM 5634 N N . ILE D 1 106 ? 11.576 -42.556 -26.460 1.00 78.07 103 ILE D N 1
ATOM 5635 C CA . ILE D 1 106 ? 11.570 -43.836 -27.148 1.00 74.53 103 ILE D CA 1
ATOM 5636 C C . ILE D 1 106 ? 12.502 -43.770 -28.369 1.00 73.52 103 ILE D C 1
ATOM 5637 O O . ILE D 1 106 ? 13.533 -44.418 -28.407 1.00 83.50 103 ILE D O 1
ATOM 5642 N N . LEU D 1 107 ? 12.148 -42.948 -29.350 1.00 76.47 104 LEU D N 1
ATOM 5643 C CA . LEU D 1 107 ? 12.918 -42.823 -30.592 1.00 73.20 104 LEU D CA 1
ATOM 5644 C C . LEU D 1 107 ? 14.404 -42.598 -30.366 1.00 73.40 104 LEU D C 1
ATOM 5645 O O . LEU D 1 107 ? 15.243 -43.102 -31.141 1.00 72.57 104 LEU D O 1
ATOM 5650 N N . ASP D 1 108 ? 14.737 -41.832 -29.329 1.00 72.35 105 ASP D N 1
ATOM 5651 C CA . ASP D 1 108 ? 16.134 -41.525 -29.053 1.00 81.61 105 ASP D CA 1
ATOM 5652 C C . ASP D 1 108 ? 16.893 -42.798 -28.702 1.00 89.38 105 ASP D C 1
ATOM 5653 O O . ASP D 1 108 ? 18.080 -42.923 -29.029 1.00 89.24 105 ASP D O 1
ATOM 5658 N N . LYS D 1 109 ? 16.194 -43.739 -28.058 1.00 92.95 106 LYS D N 1
ATOM 5659 C CA . LYS D 1 109 ? 16.798 -44.997 -27.635 1.00 94.11 106 LYS D CA 1
ATOM 5660 C C . LYS D 1 109 ? 17.062 -45.957 -28.792 1.00 92.25 106 LYS D C 1
ATOM 5661 O O . LYS D 1 109 ? 17.670 -46.995 -28.566 1.00 99.47 106 LYS D O 1
ATOM 5667 N N . GLU D 1 110 ? 16.635 -45.614 -30.016 1.00 84.77 107 GLU D N 1
ATOM 5668 C CA . GLU D 1 110 ? 16.894 -46.444 -31.204 1.00 79.82 107 GLU D CA 1
ATOM 5669 C C . GLU D 1 110 ? 18.188 -46.067 -31.926 1.00 79.05 107 GLU D C 1
ATOM 5670 O O . GLU D 1 110 ? 18.521 -46.654 -32.957 1.00 87.38 107 GLU D O 1
ATOM 5676 N N . ASN D 1 111 ? 18.925 -45.114 -31.369 1.00 80.02 108 ASN D N 1
ATOM 5677 C CA . ASN D 1 111 ? 20.267 -44.738 -31.851 1.00 83.39 108 ASN D CA 1
ATOM 5678 C C . ASN D 1 111 ? 20.316 -44.353 -33.336 1.00 80.04 108 ASN D C 1
ATOM 5679 O O . ASN D 1 111 ? 21.305 -44.558 -34.020 1.00 78.87 108 ASN D O 1
ATOM 5684 N N . LYS D 1 112 ? 19.227 -43.775 -33.819 1.00 84.64 109 LYS D N 1
ATOM 5685 C CA . LYS D 1 112 ? 19.152 -43.246 -35.166 1.00 79.61 109 LYS D CA 1
ATOM 5686 C C . LYS D 1 112 ? 18.470 -41.901 -35.065 1.00 76.33 109 LYS D C 1
ATOM 5687 O O . LYS D 1 112 ? 17.505 -41.736 -34.310 1.00 69.56 109 LYS D O 1
ATOM 5693 N N . ALA D 1 113 ? 18.988 -40.953 -35.837 1.00 73.53 110 ALA D N 1
ATOM 5694 C CA . ALA D 1 113 ? 18.379 -39.655 -36.002 1.00 69.03 110 ALA D CA 1
ATOM 5695 C C . ALA D 1 113 ? 16.916 -39.782 -36.338 1.00 69.72 110 ALA D C 1
ATOM 5696 O O . ALA D 1 113 ? 16.527 -40.627 -37.122 1.00 73.90 110 ALA D O 1
ATOM 5698 N N . PHE D 1 114 ? 16.129 -38.914 -35.713 1.00 72.60 111 PHE D N 1
ATOM 5699 C CA . PHE D 1 114 ? 14.704 -38.779 -35.936 1.00 67.68 111 PHE D CA 1
ATOM 5700 C C . PHE D 1 114 ? 14.354 -37.278 -35.867 1.00 73.60 111 PHE D C 1
ATOM 5701 O O . PHE D 1 114 ? 15.159 -36.462 -35.410 1.00 69.86 111 PHE D O 1
ATOM 5709 N N . PHE D 1 115 ? 13.162 -36.902 -36.299 1.00 68.50 112 PHE D N 1
ATOM 5710 C CA . PHE D 1 115 ? 12.906 -35.490 -36.489 1.00 67.05 112 PHE D CA 1
ATOM 5711 C C . PHE D 1 115 ? 11.590 -35.102 -35.890 1.00 63.51 112 PHE D C 1
ATOM 5712 O O . PHE D 1 115 ? 10.575 -35.759 -36.108 1.00 67.46 112 PHE D O 1
ATOM 5720 N N . VAL D 1 116 ? 11.603 -34.049 -35.102 1.00 59.92 113 VAL D N 1
ATOM 5721 C CA . VAL D 1 116 ? 10.392 -33.653 -34.437 1.00 62.11 113 VAL D CA 1
ATOM 5722 C C . VAL D 1 116 ? 9.923 -32.370 -35.033 1.00 60.83 113 VAL D C 1
ATOM 5723 O O . VAL D 1 116 ? 10.690 -31.418 -35.040 1.00 56.85 113 VAL D O 1
ATOM 5727 N N . GLU D 1 117 ? 8.694 -32.370 -35.556 1.00 65.08 114 GLU D N 1
ATOM 5728 C CA . GLU D 1 117 ? 8.033 -31.135 -36.055 1.00 72.42 114 GLU D CA 1
ATOM 5729 C C . GLU D 1 117 ? 7.545 -30.370 -34.843 1.00 76.64 114 GLU D C 1
ATOM 5730 O O . GLU D 1 117 ? 6.640 -30.835 -34.140 1.00 73.14 114 GLU D O 1
ATOM 5736 N N . ILE D 1 118 ? 8.136 -29.199 -34.612 1.00 83.48 115 ILE D N 1
ATOM 5737 C CA . ILE D 1 118 ? 7.861 -28.429 -33.397 1.00 92.52 115 ILE D CA 1
ATOM 5738 C C . ILE D 1 118 ? 6.396 -28.018 -33.331 1.00 85.25 115 ILE D C 1
ATOM 5739 O O . ILE D 1 118 ? 5.845 -27.491 -34.291 1.00 86.37 115 ILE D O 1
ATOM 5744 N N . PRO D 1 119 ? 5.768 -28.237 -32.182 1.00 81.21 116 PRO D N 1
ATOM 5745 C CA . PRO D 1 119 ? 4.403 -27.766 -32.075 1.00 82.60 116 PRO D CA 1
ATOM 5746 C C . PRO D 1 119 ? 4.286 -26.276 -32.394 1.00 87.21 116 PRO D C 1
ATOM 5747 O O . PRO D 1 119 ? 5.091 -25.448 -31.918 1.00 88.74 116 PRO D O 1
ATOM 5751 N N . LEU D 1 120 ? 3.290 -25.935 -33.198 1.00 90.38 117 LEU D N 1
ATOM 5752 C CA . LEU D 1 120 ? 2.938 -24.529 -33.408 1.00 91.07 117 LEU D CA 1
ATOM 5753 C C . LEU D 1 120 ? 1.717 -24.042 -32.560 1.00 95.69 117 LEU D C 1
ATOM 5754 O O . LEU D 1 120 ? 1.219 -22.927 -32.773 1.00 89.12 117 LEU D O 1
ATOM 5759 N N . PHE D 1 121 ? 1.276 -24.868 -31.595 1.00 98.37 118 PHE D N 1
ATOM 5760 C CA . PHE D 1 121 ? 0.396 -24.427 -30.486 1.00 99.03 118 PHE D CA 1
ATOM 5761 C C . PHE D 1 121 ? 1.181 -23.418 -29.629 1.00 103.85 118 PHE D C 1
ATOM 5762 O O . PHE D 1 121 ? 0.831 -23.131 -28.479 1.00 99.27 118 PHE D O 1
ATOM 5770 N N . GLU D 1 128 ? 14.274 -27.909 -27.080 1.00 92.55 125 GLU D N 1
ATOM 5771 C CA . GLU D 1 128 ? 14.981 -27.509 -28.316 1.00 101.13 125 GLU D CA 1
ATOM 5772 C C . GLU D 1 128 ? 16.480 -27.244 -28.126 1.00 102.89 125 GLU D C 1
ATOM 5773 O O . GLU D 1 128 ? 17.288 -27.462 -29.040 1.00 99.85 125 GLU D O 1
ATOM 5779 N N . ASN D 1 129 ? 16.831 -26.763 -26.935 1.00 93.96 126 ASN D N 1
ATOM 5780 C CA . ASN D 1 129 ? 18.111 -27.094 -26.308 1.00 88.60 126 ASN D CA 1
ATOM 5781 C C . ASN D 1 129 ? 18.270 -28.603 -26.188 1.00 84.65 126 ASN D C 1
ATOM 5782 O O . ASN D 1 129 ? 19.368 -29.113 -25.997 1.00 80.23 126 ASN D O 1
ATOM 5787 N N . LEU D 1 130 ? 17.132 -29.288 -26.219 1.00 81.42 127 LEU D N 1
ATOM 5788 C CA . LEU D 1 130 ? 17.040 -30.714 -26.063 1.00 84.02 127 LEU D CA 1
ATOM 5789 C C . LEU D 1 130 ? 17.662 -31.494 -27.191 1.00 81.34 127 LEU D C 1
ATOM 5790 O O . LEU D 1 130 ? 18.048 -32.620 -26.985 1.00 83.24 127 LEU D O 1
ATOM 5795 N N . GLY D 1 131 ? 17.726 -30.914 -28.382 1.00 82.53 128 GLY D N 1
ATOM 5796 C CA . GLY D 1 131 ? 18.315 -31.594 -29.537 1.00 83.61 128 GLY D CA 1
ATOM 5797 C C . GLY D 1 131 ? 18.983 -30.557 -30.413 1.00 82.94 128 GLY D C 1
ATOM 5798 O O . GLY D 1 131 ? 19.307 -29.484 -29.912 1.00 86.08 128 GLY D O 1
ATOM 5799 N N . LYS D 1 132 ? 19.184 -30.873 -31.699 1.00 73.72 129 LYS D N 1
ATOM 5800 C CA . LYS D 1 132 ? 19.714 -29.914 -32.674 1.00 77.35 129 LYS D CA 1
ATOM 5801 C C . LYS D 1 132 ? 18.584 -29.331 -33.511 1.00 73.63 129 LYS D C 1
ATOM 5802 O O . LYS D 1 132 ? 17.482 -29.833 -33.481 1.00 79.24 129 LYS D O 1
ATOM 5808 N N . VAL D 1 133 ? 18.849 -28.272 -34.264 1.00 74.26 130 VAL D N 1
ATOM 5809 C CA . VAL D 1 133 ? 17.767 -27.528 -34.913 1.00 69.27 130 VAL D CA 1
ATOM 5810 C C . VAL D 1 133 ? 17.988 -27.411 -36.407 1.00 64.56 130 VAL D C 1
ATOM 5811 O O . VAL D 1 133 ? 19.053 -27.053 -36.837 1.00 69.42 130 VAL D O 1
ATOM 5815 N N . ILE D 1 134 ? 16.969 -27.728 -37.193 1.00 63.75 131 ILE D N 1
ATOM 5816 C CA . ILE D 1 134 ? 16.982 -27.459 -38.622 1.00 62.70 131 ILE D CA 1
ATOM 5817 C C . ILE D 1 134 ? 15.864 -26.468 -38.883 1.00 67.84 131 ILE D C 1
ATOM 5818 O O . ILE D 1 134 ? 14.730 -26.714 -38.467 1.00 69.92 131 ILE D O 1
ATOM 5823 N N . VAL D 1 135 ? 16.170 -25.347 -39.542 1.00 66.21 132 VAL D N 1
ATOM 5824 C CA . VAL D 1 135 ? 15.117 -24.440 -39.976 1.00 71.50 132 VAL D CA 1
ATOM 5825 C C . VAL D 1 135 ? 15.097 -24.393 -41.505 1.00 72.81 132 VAL D C 1
ATOM 5826 O O . VAL D 1 135 ? 16.137 -24.317 -42.155 1.00 76.58 132 VAL D O 1
ATOM 5830 N N . ILE D 1 136 ? 13.889 -24.449 -42.052 1.00 76.19 133 ILE D N 1
ATOM 5831 C CA . ILE D 1 136 ? 13.665 -24.491 -43.481 1.00 78.48 133 ILE D CA 1
ATOM 5832 C C . ILE D 1 136 ? 13.254 -23.092 -43.780 1.00 82.67 133 ILE D C 1
ATOM 5833 O O . ILE D 1 136 ? 12.143 -22.682 -43.459 1.00 88.68 133 ILE D O 1
ATOM 5838 N N . TYR D 1 137 ? 14.182 -22.367 -44.386 1.00 88.37 134 TYR D N 1
ATOM 5839 C CA . TYR D 1 137 ? 14.226 -20.915 -44.321 1.00 88.89 134 TYR D CA 1
ATOM 5840 C C . TYR D 1 137 ? 13.853 -20.296 -45.650 1.00 87.76 134 TYR D C 1
ATOM 5841 O O . TYR D 1 137 ? 14.422 -20.646 -46.693 1.00 83.98 134 TYR D O 1
ATOM 5850 N N . THR D 1 138 ? 12.906 -19.368 -45.600 1.00 86.13 135 THR D N 1
ATOM 5851 C CA . THR D 1 138 ? 12.477 -18.620 -46.763 1.00 89.27 135 THR D CA 1
ATOM 5852 C C . THR D 1 138 ? 12.578 -17.142 -46.428 1.00 93.00 135 THR D C 1
ATOM 5853 O O . THR D 1 138 ? 11.736 -16.613 -45.707 1.00 94.86 135 THR D O 1
ATOM 5857 N N . PRO D 1 139 ? 13.632 -16.471 -46.911 1.00 102.19 136 PRO D N 1
ATOM 5858 C CA . PRO D 1 139 ? 13.836 -15.063 -46.544 1.00 105.40 136 PRO D CA 1
ATOM 5859 C C . PRO D 1 139 ? 12.588 -14.212 -46.744 1.00 110.26 136 PRO D C 1
ATOM 5860 O O . PRO D 1 139 ? 11.762 -14.512 -47.613 1.00 112.26 136 PRO D O 1
ATOM 5864 N N . LYS D 1 140 ? 12.464 -13.175 -45.917 1.00 112.58 137 LYS D N 1
ATOM 5865 C CA . LYS D 1 140 ? 11.333 -12.246 -45.951 1.00 109.41 137 LYS D CA 1
ATOM 5866 C C . LYS D 1 140 ? 11.713 -10.924 -45.269 1.00 108.89 137 LYS D C 1
ATOM 5867 O O . LYS D 1 140 ? 12.070 -10.900 -44.094 1.00 101.71 137 LYS D O 1
ATOM 5873 N N . GLU D 1 141 ? 11.662 -9.830 -46.020 1.00 114.85 138 GLU D N 1
ATOM 5874 C CA . GLU D 1 141 ? 11.735 -8.501 -45.419 1.00 118.90 138 GLU D CA 1
ATOM 5875 C C . GLU D 1 141 ? 10.802 -8.529 -44.216 1.00 112.68 138 GLU D C 1
ATOM 5876 O O . GLU D 1 141 ? 9.579 -8.616 -44.359 1.00 123.29 138 GLU D O 1
ATOM 5882 N N . LEU D 1 142 ? 11.388 -8.517 -43.030 1.00 101.33 139 LEU D N 1
ATOM 5883 C CA . LEU D 1 142 ? 10.607 -8.582 -41.815 1.00 96.26 139 LEU D CA 1
ATOM 5884 C C . LEU D 1 142 ? 9.982 -7.219 -41.636 1.00 90.20 139 LEU D C 1
ATOM 5885 O O . LEU D 1 142 ? 10.526 -6.343 -40.947 1.00 88.36 139 LEU D O 1
ATOM 5890 N N . SER D 1 143 ? 8.832 -7.051 -42.281 1.00 84.35 140 SER D N 1
ATOM 5891 C CA . SER D 1 143 ? 8.187 -5.754 -42.365 1.00 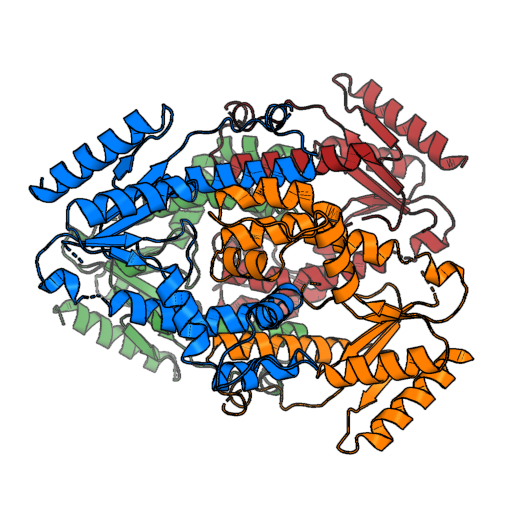86.40 140 SER D CA 1
ATOM 5892 C C . SER D 1 143 ? 6.694 -5.893 -42.245 1.00 78.97 140 SER D C 1
ATOM 5893 O O . SER D 1 143 ? 6.051 -6.556 -43.073 1.00 84.04 140 SER D O 1
ATOM 5896 N N . LEU D 1 144 ? 6.159 -5.242 -41.214 1.00 76.71 141 LEU D N 1
ATOM 5897 C CA . LEU D 1 144 ? 4.725 -5.147 -40.985 1.00 77.54 141 LEU D CA 1
ATOM 5898 C C . LEU D 1 144 ? 3.945 -4.598 -42.192 1.00 80.16 141 LEU D C 1
ATOM 5899 O O . LEU D 1 144 ? 2.852 -5.070 -42.473 1.00 90.22 141 LEU D O 1
ATOM 5904 N N . LYS D 1 145 ? 4.504 -3.617 -42.893 1.00 89.78 142 LYS D N 1
ATOM 5905 C CA . LYS D 1 145 ? 3.859 -3.005 -44.069 1.00 95.73 142 LYS D CA 1
ATOM 5906 C C . LYS D 1 145 ? 3.753 -4.010 -45.203 1.00 89.39 142 LYS D C 1
ATOM 5907 O O . LYS D 1 145 ? 2.705 -4.128 -45.826 1.00 88.05 142 LYS D O 1
ATOM 5913 N N . ARG D 1 146 ? 4.852 -4.699 -45.491 1.00 85.10 143 ARG D N 1
ATOM 5914 C CA . ARG D 1 146 ? 4.861 -5.668 -46.559 1.00 91.83 143 ARG D CA 1
ATOM 5915 C C . ARG D 1 146 ? 3.762 -6.701 -46.297 1.00 86.84 143 ARG D C 1
ATOM 5916 O O . ARG D 1 146 ? 2.954 -6.991 -47.179 1.00 83.27 143 ARG D O 1
ATOM 5924 N N . ILE D 1 147 ? 3.694 -7.206 -45.064 1.00 81.98 144 ILE D N 1
ATOM 5925 C CA . ILE D 1 147 ? 2.735 -8.256 -44.733 1.00 74.77 144 ILE D CA 1
ATOM 5926 C C . ILE D 1 147 ? 1.306 -7.742 -44.886 1.00 73.28 144 ILE D C 1
ATOM 5927 O O . ILE D 1 147 ? 0.424 -8.445 -45.430 1.00 74.53 144 ILE D O 1
ATOM 5940 N N . GLN D 1 149 ? 0.097 -5.372 -46.788 1.00 78.13 146 GLN D N 1
ATOM 5941 C CA . GLN D 1 149 ? -0.343 -5.060 -48.151 1.00 88.80 146 GLN D CA 1
ATOM 5942 C C . GLN D 1 149 ? -0.291 -6.251 -49.088 1.00 87.97 146 GLN D C 1
ATOM 5943 O O . GLN D 1 149 ? -1.148 -6.369 -49.955 1.00 95.93 146 GLN D O 1
ATOM 5949 N N . ARG D 1 150 ? 0.696 -7.127 -48.910 1.00 89.15 147 ARG D N 1
ATOM 5950 C CA . ARG D 1 150 ? 0.758 -8.384 -49.646 1.00 90.12 147 ARG D CA 1
ATOM 5951 C C . ARG D 1 150 ? -0.444 -9.278 -49.312 1.00 87.31 147 ARG D C 1
ATOM 5952 O O . ARG D 1 150 ? -1.258 -9.583 -50.176 1.00 81.33 147 ARG D O 1
ATOM 5960 N N . ASP D 1 151 ? -0.550 -9.660 -48.037 1.00 81.60 148 ASP D N 1
ATOM 5961 C CA . ASP D 1 151 ? -1.487 -10.675 -47.592 1.00 73.40 148 ASP D CA 1
ATOM 5962 C C . ASP D 1 151 ? -2.870 -10.133 -47.284 1.00 73.82 148 ASP D C 1
ATOM 5963 O O . ASP D 1 151 ? -3.740 -10.883 -46.854 1.00 70.72 148 ASP D O 1
ATOM 5968 N N . LYS D 1 152 ? -3.064 -8.830 -47.448 1.00 72.02 149 LYS D N 1
ATOM 5969 C CA . LYS D 1 152 ? -4.322 -8.185 -47.123 1.00 70.64 149 LYS D CA 1
ATOM 5970 C C . LYS D 1 152 ? -4.812 -8.488 -45.743 1.00 69.56 149 LYS D C 1
ATOM 5971 O O . LYS D 1 152 ? -5.788 -9.200 -45.607 1.00 75.37 149 LYS D O 1
ATOM 5977 N N . LEU D 1 153 ? -4.160 -7.917 -44.730 1.00 69.17 150 LEU D N 1
ATOM 5978 C CA . LEU D 1 153 ? -4.454 -8.201 -43.315 1.00 64.68 150 LEU D CA 1
ATOM 5979 C C . LEU D 1 153 ? -4.495 -6.958 -42.449 1.00 64.83 150 LEU D C 1
ATOM 5980 O O . LEU D 1 153 ? -3.869 -5.947 -42.776 1.00 63.04 150 LEU D O 1
ATOM 5985 N N . SER D 1 154 ? -5.186 -7.060 -41.314 1.00 63.51 151 SER D N 1
ATOM 5986 C CA . SER D 1 154 ? -5.272 -5.943 -40.381 1.00 68.66 151 SER D CA 1
ATOM 5987 C C . SER D 1 154 ? -3.897 -5.738 -39.674 1.00 74.82 151 SER D C 1
ATOM 5988 O O . SER D 1 154 ? -2.855 -6.349 -40.049 1.00 71.95 151 SER D O 1
ATOM 5991 N N . LEU D 1 155 ? -3.904 -4.888 -38.653 1.00 72.70 152 LEU D N 1
ATOM 5992 C CA . LEU D 1 155 ? -2.692 -4.509 -37.976 1.00 75.84 152 LEU D CA 1
ATOM 5993 C C . LEU D 1 155 ? -2.286 -5.668 -37.074 1.00 76.38 152 LEU D C 1
ATOM 5994 O O . LEU D 1 155 ? -1.164 -6.181 -37.147 1.00 74.59 152 LEU D O 1
ATOM 5999 N N . GLU D 1 156 ? -3.211 -6.088 -36.225 1.00 75.44 153 GLU D N 1
ATOM 6000 C CA . GLU D 1 156 ? -2.909 -7.139 -35.275 1.00 75.02 153 GLU D CA 1
ATOM 6001 C C . GLU D 1 156 ? -2.763 -8.506 -35.916 1.00 74.11 153 GLU D C 1
ATOM 6002 O O . GLU D 1 156 ? -1.963 -9.310 -35.465 1.00 76.89 153 GLU D O 1
ATOM 6008 N N . ALA D 1 157 ? -3.511 -8.778 -36.978 1.00 77.50 154 ALA D N 1
ATOM 6009 C CA . ALA D 1 157 ? -3.314 -10.027 -37.709 1.00 73.61 154 ALA D CA 1
ATOM 6010 C C . ALA D 1 157 ? -1.896 -10.110 -38.302 1.00 69.05 154 ALA D C 1
ATOM 6011 O O . ALA D 1 157 ? -1.186 -11.086 -38.137 1.00 74.89 154 ALA D O 1
ATOM 6013 N N . ALA D 1 158 ? -1.471 -9.052 -38.961 1.00 69.65 155 ALA D N 1
ATOM 6014 C CA . ALA D 1 158 ? -0.137 -8.996 -39.530 1.00 64.77 155 ALA D CA 1
ATOM 6015 C C . ALA D 1 158 ? 0.970 -9.169 -38.520 1.00 61.55 155 ALA D C 1
ATOM 6016 O O . ALA D 1 158 ? 1.973 -9.798 -38.798 1.00 67.31 155 ALA D O 1
ATOM 6018 N N . LYS D 1 159 ? 0.805 -8.607 -37.340 1.00 65.38 156 LYS D N 1
ATOM 6019 C CA . LYS D 1 159 ? 1.792 -8.778 -36.253 1.00 62.57 156 LYS D CA 1
ATOM 6020 C C . LYS D 1 159 ? 1.943 -10.250 -35.799 1.00 65.12 156 LYS D C 1
ATOM 6021 O O . LYS D 1 159 ? 3.044 -10.680 -35.419 1.00 58.69 156 LYS D O 1
ATOM 6027 N N . ALA D 1 160 ? 0.832 -11.001 -35.792 1.00 67.11 157 ALA D N 1
ATOM 6028 C CA . ALA D 1 160 ? 0.866 -12.429 -35.507 1.00 62.20 157 ALA D CA 1
ATOM 6029 C C . ALA D 1 160 ? 1.779 -13.086 -36.548 1.00 64.85 157 ALA D C 1
ATOM 6030 O O . ALA D 1 160 ? 2.725 -13.816 -36.221 1.00 63.77 157 ALA D O 1
ATOM 6032 N N . ARG D 1 161 ? 1.531 -12.783 -37.809 1.00 63.19 158 ARG D N 1
ATOM 6033 C CA . ARG D 1 161 ? 2.361 -13.360 -38.853 1.00 70.18 158 ARG D CA 1
ATOM 6034 C C . ARG D 1 161 ? 3.807 -12.898 -38.747 1.00 71.51 158 ARG D C 1
ATOM 6035 O O . ARG D 1 161 ? 4.737 -13.692 -38.927 1.00 71.72 158 ARG D O 1
ATOM 6043 N N . LEU D 1 162 ? 4.005 -11.617 -38.441 1.00 71.45 159 LEU D N 1
ATOM 6044 C CA . LEU D 1 162 ? 5.363 -11.086 -38.345 1.00 68.67 159 LEU D CA 1
ATOM 6045 C C . LEU D 1 162 ? 6.134 -11.736 -37.211 1.00 65.37 159 LEU D C 1
ATOM 6046 O O . LEU D 1 162 ? 7.277 -12.089 -37.380 1.00 68.29 159 LEU D O 1
ATOM 6051 N N . ASP D 1 163 ? 5.489 -11.922 -36.068 1.00 66.45 160 ASP D N 1
ATOM 6052 C CA . ASP D 1 163 ? 6.115 -12.559 -34.913 1.00 63.27 160 ASP D CA 1
ATOM 6053 C C . ASP D 1 163 ? 6.539 -14.019 -35.201 1.00 64.75 160 ASP D C 1
ATOM 6054 O O . ASP D 1 163 ? 7.543 -14.493 -34.679 1.00 68.43 160 ASP D O 1
ATOM 6059 N N . SER D 1 164 ? 5.754 -14.750 -35.980 1.00 65.55 161 SER D N 1
ATOM 6060 C CA . SER D 1 164 ? 6.168 -16.071 -36.435 1.00 62.07 161 SER D CA 1
ATOM 6061 C C . SER D 1 164 ? 7.431 -15.920 -37.296 1.00 66.50 161 SER D C 1
ATOM 6062 O O . SER D 1 164 ? 8.448 -16.633 -37.095 1.00 61.72 161 SER D O 1
ATOM 6065 N N . GLN D 1 165 ? 7.405 -14.972 -38.228 1.00 65.63 162 GLN D N 1
ATOM 6066 C CA . GLN D 1 165 ? 8.619 -14.741 -39.024 1.00 72.31 162 GLN D CA 1
ATOM 6067 C C . GLN D 1 165 ? 9.846 -14.392 -38.137 1.00 74.28 162 GLN D C 1
ATOM 6068 O O . GLN D 1 165 ? 10.949 -14.940 -38.314 1.00 73.97 162 GLN D O 1
ATOM 6074 N N . ILE D 1 166 ? 9.663 -13.538 -37.141 1.00 70.51 163 ILE D N 1
ATOM 6075 C CA . ILE D 1 166 ? 10.795 -13.215 -36.288 1.00 74.32 163 ILE D CA 1
ATOM 6076 C C . ILE D 1 166 ? 11.262 -14.425 -35.483 1.00 79.33 163 ILE D C 1
ATOM 6077 O O . ILE D 1 166 ? 12.452 -14.626 -35.316 1.00 79.21 163 ILE D O 1
ATOM 6082 N N . ASP D 1 167 ? 10.334 -15.258 -35.021 1.00 86.87 164 ASP D N 1
ATOM 6083 C CA . ASP D 1 167 ? 10.697 -16.458 -34.267 1.00 81.99 164 ASP D CA 1
ATOM 6084 C C . ASP D 1 167 ? 11.706 -17.342 -35.015 1.00 78.03 164 ASP D C 1
ATOM 6085 O O . ASP D 1 167 ? 12.670 -17.830 -34.420 1.00 72.73 164 ASP D O 1
ATOM 6090 N N . ILE D 1 168 ? 11.493 -17.515 -36.317 1.00 76.61 165 ILE D N 1
ATOM 6091 C CA . ILE D 1 168 ? 12.402 -18.266 -37.183 1.00 73.86 165 ILE D CA 1
ATOM 6092 C C . ILE D 1 168 ? 13.744 -17.581 -37.352 1.00 74.04 165 ILE D C 1
ATOM 6093 O O . ILE D 1 168 ? 14.801 -18.215 -37.243 1.00 85.65 165 ILE D O 1
ATOM 6098 N N . GLU D 1 169 ? 13.729 -16.296 -37.610 1.00 71.86 166 GLU D N 1
ATOM 6099 C CA . GLU D 1 169 ? 15.004 -15.558 -37.663 1.00 77.94 166 GLU D CA 1
ATOM 6100 C C . GLU D 1 169 ? 15.849 -15.793 -36.404 1.00 73.65 166 GLU D C 1
ATOM 6101 O O . GLU D 1 169 ? 17.043 -16.000 -36.511 1.00 72.85 166 GLU D O 1
ATOM 6107 N N . GLU D 1 170 ? 15.219 -15.764 -35.228 1.00 74.23 167 GLU D N 1
ATOM 6108 C CA . GLU D 1 170 ? 15.904 -16.015 -33.937 1.00 80.07 167 GLU D CA 1
ATOM 6109 C C . GLU D 1 170 ? 16.681 -17.333 -33.985 1.00 85.85 167 GLU D C 1
ATOM 6110 O O . GLU D 1 170 ? 17.793 -17.451 -33.453 1.00 82.29 167 GLU D O 1
ATOM 6116 N N . LYS D 1 171 ? 16.049 -18.333 -34.597 1.00 87.40 168 LYS D N 1
ATOM 6117 C CA . LYS D 1 171 ? 16.594 -19.675 -34.643 1.00 82.71 168 LYS D CA 1
ATOM 6118 C C . LYS D 1 171 ? 17.737 -19.775 -35.611 1.00 79.28 168 LYS D C 1
ATOM 6119 O O . LYS D 1 171 ? 18.571 -20.670 -35.454 1.00 75.40 168 LYS D O 1
ATOM 6125 N N . LEU D 1 172 ? 17.798 -18.865 -36.591 1.00 77.89 169 LEU D N 1
ATOM 6126 C CA . LEU D 1 172 ? 18.885 -18.908 -37.572 1.00 79.96 169 LEU D CA 1
ATOM 6127 C C . LEU D 1 172 ? 20.227 -18.788 -36.914 1.00 84.08 169 LEU D C 1
ATOM 6128 O O . LEU D 1 172 ? 21.228 -19.267 -37.443 1.00 81.90 169 LEU D O 1
ATOM 6133 N N . LYS D 1 173 ? 20.230 -18.131 -35.762 1.00 99.13 170 LYS D N 1
ATOM 6134 C CA . LYS D 1 173 ? 21.443 -17.833 -35.023 1.00 106.45 170 LYS D CA 1
ATOM 6135 C C . LYS D 1 173 ? 22.197 -19.125 -34.702 1.00 100.45 170 LYS D C 1
ATOM 6136 O O . LYS D 1 173 ? 23.313 -19.340 -35.194 1.00 102.22 170 LYS D O 1
ATOM 6142 N N . LYS D 1 174 ? 21.581 -20.004 -33.918 1.00 96.04 171 LYS D N 1
ATOM 6143 C CA . LYS D 1 174 ? 22.253 -21.243 -33.505 1.00 91.04 171 LYS D CA 1
ATOM 6144 C C . LYS D 1 174 ? 21.761 -22.493 -34.256 1.00 94.27 171 LYS D C 1
ATOM 6145 O O . LYS D 1 174 ? 21.997 -23.624 -33.824 1.00 96.07 171 LYS D O 1
ATOM 6151 N N . ALA D 1 175 ? 21.092 -22.289 -35.387 1.00 88.76 172 ALA D N 1
ATOM 6152 C CA . ALA D 1 175 ? 20.706 -23.389 -36.260 1.00 85.96 172 ALA D CA 1
ATOM 6153 C C . ALA D 1 175 ? 21.893 -24.301 -36.529 1.00 85.60 172 ALA D C 1
ATOM 6154 O O . ALA D 1 175 ? 22.974 -23.799 -36.825 1.00 93.63 172 ALA D O 1
ATOM 6156 N N . ASP D 1 176 ? 21.710 -25.622 -36.443 1.00 78.58 173 ASP D N 1
ATOM 6157 C CA . ASP D 1 176 ? 22.776 -26.550 -36.869 1.00 75.61 173 ASP D CA 1
ATOM 6158 C C . ASP D 1 176 ? 22.719 -26.785 -38.349 1.00 78.53 173 ASP D C 1
ATOM 6159 O O . ASP D 1 176 ? 23.706 -27.211 -38.969 1.00 82.62 173 ASP D O 1
ATOM 6164 N N . PHE D 1 177 ? 21.551 -26.548 -38.917 1.00 75.20 174 PHE D N 1
ATOM 6165 C CA . PHE D 1 177 ? 21.417 -26.611 -40.336 1.00 74.78 174 PHE D CA 1
ATOM 6166 C C . PHE D 1 177 ? 20.377 -25.621 -40.731 1.00 74.25 174 PHE D C 1
ATOM 6167 O O . PHE D 1 177 ? 19.331 -25.534 -40.096 1.00 79.41 174 PHE D O 1
ATOM 6175 N N . ILE D 1 178 ? 20.687 -24.899 -41.799 1.00 73.40 175 ILE D N 1
ATOM 6176 C CA . ILE D 1 178 ? 19.780 -23.984 -42.454 1.00 77.28 175 ILE D CA 1
ATOM 6177 C C . ILE D 1 178 ? 19.607 -24.503 -43.854 1.00 77.44 175 ILE D C 1
ATOM 6178 O O . ILE D 1 178 ? 20.585 -24.779 -44.534 1.00 69.73 175 ILE D O 1
ATOM 6183 N N . ILE D 1 179 ? 18.362 -24.638 -44.285 1.00 83.32 176 ILE D N 1
ATOM 6184 C CA . ILE D 1 179 ? 18.065 -25.081 -45.636 1.00 83.21 176 ILE D CA 1
ATOM 6185 C C . ILE D 1 179 ? 17.268 -23.978 -46.290 1.00 85.68 176 ILE D C 1
ATOM 6186 O O . ILE D 1 179 ? 16.176 -23.643 -45.826 1.00 86.08 176 ILE D O 1
ATOM 6191 N N . LYS D 1 180 ? 17.816 -23.401 -47.355 1.00 93.05 177 LYS D N 1
ATOM 6192 C CA . LYS D 1 180 ? 17.149 -22.306 -48.032 1.00 95.09 177 LYS D CA 1
ATOM 6193 C C . LYS D 1 180 ? 16.069 -22.887 -48.938 1.00 98.50 177 LYS D C 1
ATOM 6194 O O . LYS D 1 180 ? 16.348 -23.712 -49.819 1.00 100.18 177 LYS D O 1
ATOM 6200 N N . ASN D 1 181 ? 14.828 -22.495 -48.665 1.00 99.86 178 ASN D N 1
ATOM 6201 C CA . ASN D 1 181 ? 13.682 -22.918 -49.454 1.00 110.42 178 ASN D CA 1
ATOM 6202 C C . ASN D 1 181 ? 13.566 -21.935 -50.611 1.00 105.17 178 ASN D C 1
ATOM 6203 O O . ASN D 1 181 ? 12.723 -21.040 -50.599 1.00 93.61 178 ASN D O 1
ATOM 6208 N N . THR D 1 182 ? 14.434 -22.133 -51.604 1.00 109.12 179 THR D N 1
ATOM 6209 C CA . THR D 1 182 ? 14.613 -21.206 -52.731 1.00 114.98 179 THR D CA 1
ATOM 6210 C C . THR D 1 182 ? 13.440 -21.256 -53.694 1.00 113.94 179 THR D C 1
ATOM 6211 O O . THR D 1 182 ? 12.447 -21.928 -53.444 1.00 111.92 179 THR D O 1
ATOM 6215 N N . ASN D 1 183 ? 13.566 -20.541 -54.804 1.00 116.00 180 ASN D N 1
ATOM 6216 C CA . ASN D 1 183 ? 12.544 -20.578 -55.842 1.00 118.42 180 ASN D CA 1
ATOM 6217 C C . ASN D 1 183 ? 12.509 -21.881 -56.638 1.00 114.62 180 ASN D C 1
ATOM 6218 O O . ASN D 1 183 ? 11.460 -22.215 -57.181 1.00 112.20 180 ASN D O 1
ATOM 6223 N N . SER D 1 184 ? 13.627 -22.612 -56.709 1.00 108.82 181 SER D N 1
ATOM 6224 C CA . SER D 1 184 ? 13.629 -23.926 -57.375 1.00 102.30 181 SER D CA 1
ATOM 6225 C C . SER D 1 184 ? 13.261 -25.084 -56.437 1.00 98.04 181 SER D C 1
ATOM 6226 O O . SER D 1 184 ? 14.124 -25.651 -55.754 1.00 97.35 181 SER D O 1
ATOM 6229 N N . TYR D 1 185 ? 11.990 -25.471 -56.437 1.00 88.91 182 TYR D N 1
ATOM 6230 C CA . TYR D 1 185 ? 11.567 -26.629 -55.646 1.00 87.77 182 TYR D CA 1
ATOM 6231 C C . TYR D 1 185 ? 12.538 -27.816 -55.737 1.00 87.23 182 TYR D C 1
ATOM 6232 O O . TYR D 1 185 ? 13.033 -28.308 -54.724 1.00 81.23 182 TYR D O 1
ATOM 6241 N N . ALA D 1 186 ? 12.828 -28.267 -56.950 1.00 97.12 183 ALA D N 1
ATOM 6242 C CA . ALA D 1 186 ? 13.641 -29.482 -57.120 1.00 100.52 183 ALA D CA 1
ATOM 6243 C C . ALA D 1 186 ? 14.985 -29.301 -56.445 1.00 97.84 183 ALA D C 1
ATOM 6244 O O . ALA D 1 186 ? 15.532 -30.241 -55.870 1.00 98.92 183 ALA D O 1
ATOM 6246 N N . ASP D 1 187 ? 15.509 -28.083 -56.509 1.00 97.58 184 ASP D N 1
ATOM 6247 C CA . ASP D 1 187 ? 16.747 -27.784 -55.832 1.00 93.95 184 ASP D CA 1
ATOM 6248 C C . ASP D 1 187 ? 16.547 -28.012 -54.355 1.00 92.87 184 ASP D C 1
ATOM 6249 O O . ASP D 1 187 ? 17.216 -28.882 -53.775 1.00 93.82 184 ASP D O 1
ATOM 6254 N N . PHE D 1 188 ? 15.607 -27.253 -53.764 1.00 88.23 185 PHE D N 1
ATOM 6255 C CA . PHE D 1 188 ? 15.318 -27.323 -52.312 1.00 82.34 185 PHE D CA 1
ATOM 6256 C C . PHE D 1 188 ? 15.188 -28.763 -51.822 1.00 87.44 185 PHE D C 1
ATOM 6257 O O . PHE D 1 188 ? 15.661 -29.084 -50.729 1.00 90.30 185 PHE D O 1
ATOM 6265 N N . ARG D 1 189 ? 14.546 -29.610 -52.634 1.00 87.33 186 ARG D N 1
ATOM 6266 C CA . ARG D 1 189 ? 14.438 -31.040 -52.343 1.00 91.07 186 ARG D CA 1
ATOM 6267 C C . ARG D 1 189 ? 15.769 -31.718 -52.123 1.00 91.89 186 ARG D C 1
ATOM 6268 O O . ARG D 1 189 ? 15.890 -32.562 -51.240 1.00 87.22 186 ARG D O 1
ATOM 6276 N N . GLN D 1 190 ? 16.748 -31.380 -52.953 1.00 102.89 187 GLN D N 1
ATOM 6277 C CA . GLN D 1 190 ? 18.071 -32.010 -52.891 1.00 108.92 187 GLN D CA 1
ATOM 6278 C C . GLN D 1 190 ? 18.948 -31.309 -51.866 1.00 102.95 187 GLN D C 1
ATOM 6279 O O . GLN D 1 190 ? 19.952 -31.874 -51.431 1.00 102.04 187 GLN D O 1
ATOM 6285 N N . GLU D 1 191 ? 18.577 -30.081 -51.496 1.00 94.53 188 GLU D N 1
ATOM 6286 C CA . GLU D 1 191 ? 19.144 -29.424 -50.309 1.00 92.69 188 GLU D CA 1
ATOM 6287 C C . GLU D 1 191 ? 18.747 -30.209 -49.045 1.00 86.53 188 GLU D C 1
ATOM 6288 O O . GLU D 1 191 ? 19.498 -30.280 -48.076 1.00 85.78 188 GLU D O 1
ATOM 6294 N N . CYS D 1 192 ? 17.555 -30.800 -49.060 1.00 81.68 189 CYS D N 1
ATOM 6295 C CA . CYS D 1 192 ? 17.101 -31.617 -47.941 1.00 74.56 189 CYS D CA 1
ATOM 6296 C C . CYS D 1 192 ? 17.909 -32.903 -47.842 1.00 72.31 189 CYS D C 1
ATOM 6297 O O . CYS D 1 192 ? 18.411 -33.229 -46.785 1.00 67.83 189 CYS D O 1
ATOM 6300 N N . VAL D 1 193 ? 18.053 -33.624 -48.946 1.00 76.34 190 VAL D N 1
ATOM 6301 C CA . VAL D 1 193 ? 18.700 -34.921 -48.888 1.00 85.45 190 VAL D CA 1
ATOM 6302 C C . VAL D 1 193 ? 20.155 -34.782 -48.422 1.00 85.94 190 VAL D C 1
ATOM 6303 O O . VAL D 1 193 ? 20.623 -35.578 -47.599 1.00 81.69 190 VAL D O 1
ATOM 6307 N N . LYS D 1 194 ? 20.855 -33.756 -48.903 1.00 90.50 191 LYS D N 1
ATOM 6308 C CA . LYS D 1 194 ? 22.265 -33.574 -48.528 1.00 89.37 191 LYS D CA 1
ATOM 6309 C C . LYS D 1 194 ? 22.400 -33.337 -47.040 1.00 85.13 191 LYS D C 1
ATOM 6310 O O . LYS D 1 194 ? 23.304 -33.869 -46.402 1.00 88.41 191 LYS D O 1
ATOM 6316 N N . VAL D 1 195 ? 21.489 -32.569 -46.465 1.00 85.36 192 VAL D N 1
ATOM 6317 C CA . VAL D 1 195 ? 21.486 -32.412 -45.017 1.00 80.16 192 VAL D CA 1
ATOM 6318 C C . VAL D 1 195 ? 21.270 -33.764 -44.359 1.00 80.31 192 VAL D C 1
ATOM 6319 O O . VAL D 1 195 ? 21.963 -34.121 -43.421 1.00 81.43 192 VAL D O 1
ATOM 6323 N N . ILE D 1 196 ? 20.289 -34.510 -44.849 1.00 78.06 193 ILE D N 1
ATOM 6324 C CA . ILE D 1 196 ? 19.909 -35.751 -44.198 1.00 79.79 193 ILE D CA 1
ATOM 6325 C C . ILE D 1 196 ? 21.096 -36.713 -44.327 1.00 85.03 193 ILE D C 1
ATOM 6326 O O . ILE D 1 196 ? 21.405 -37.476 -43.404 1.00 84.68 193 ILE D O 1
ATOM 6331 N N . GLN D 1 197 ? 21.782 -36.655 -45.464 1.00 88.11 194 GLN D N 1
ATOM 6332 C CA . GLN D 1 197 ? 22.956 -37.486 -45.657 1.00 94.54 194 GLN D CA 1
ATOM 6333 C C . GLN D 1 197 ? 24.029 -37.064 -44.650 1.00 96.75 194 GLN D C 1
ATOM 6334 O O . GLN D 1 197 ? 24.464 -37.879 -43.843 1.00 100.77 194 GLN D O 1
ATOM 6340 N N . GLU D 1 198 ? 24.400 -35.788 -44.636 1.00 103.38 195 GLU D N 1
ATOM 6341 C CA . GLU D 1 198 ? 25.320 -35.262 -43.603 1.00 103.44 195 GLU D CA 1
ATOM 6342 C C . GLU D 1 198 ? 24.900 -35.591 -42.156 1.00 96.38 195 GLU D C 1
ATOM 6343 O O . GLU D 1 198 ? 25.763 -35.815 -41.299 1.00 97.53 195 GLU D O 1
ATOM 6349 N N . ILE D 1 199 ? 23.597 -35.615 -41.870 1.00 91.23 196 ILE D N 1
ATOM 6350 C CA . ILE D 1 199 ? 23.135 -36.007 -40.528 1.00 87.90 196 ILE D CA 1
ATOM 6351 C C . ILE D 1 199 ? 23.474 -37.470 -40.282 1.00 83.60 196 ILE D C 1
ATOM 6352 O O . ILE D 1 199 ? 23.937 -37.800 -39.213 1.00 80.02 196 ILE D O 1
ATOM 6357 N N . SER D 1 200 ? 23.276 -38.327 -41.288 1.00 91.55 197 SER D N 1
ATOM 6358 C CA . SER D 1 200 ? 23.382 -39.800 -41.117 1.00 94.33 197 SER D CA 1
ATOM 6359 C C . SER D 1 200 ? 24.794 -40.363 -40.821 1.00 96.06 197 SER D C 1
ATOM 6360 O O . SER D 1 200 ? 24.913 -41.407 -40.171 1.00 100.98 197 SER D O 1
ATOM 6363 N N . LYS D 1 201 ? 25.840 -39.692 -41.308 1.00 99.11 198 LYS D N 1
ATOM 6364 C CA . LYS D 1 201 ? 27.248 -40.066 -41.024 1.00 98.38 198 LYS D CA 1
ATOM 6365 C C . LYS D 1 201 ? 27.709 -39.656 -39.607 1.00 98.71 198 LYS D C 1
ATOM 6366 O O . LYS D 1 201 ? 28.301 -40.464 -38.903 1.00 99.43 198 LYS D O 1
ATOM 6372 N N . GLY D 1 202 ? 27.441 -38.413 -39.199 1.00 96.39 199 GLY D N 1
ATOM 6373 C CA . GLY D 1 202 ? 27.770 -37.916 -37.851 1.00 94.96 199 GLY D CA 1
ATOM 6374 C C . GLY D 1 202 ? 29.048 -38.446 -37.215 1.00 96.62 199 GLY D C 1
ATOM 6375 O O . GLY D 1 202 ? 29.810 -37.701 -36.578 1.00 87.64 199 GLY D O 1
#

Radius of gyration: 28.11 Å; Cα contacts (8 Å, |Δi|>4): 1176; chains: 4; bounding box: 73×73×70 Å

Organism: Campylobacter jejuni subsp. jejuni serotype O:2 (strain ATCC 700819 / NCTC 11168) (NCBI:txid192222)

Nearest PDB structures (foldseek):
  4zo4-assembly1_D  TM=1.004E+00  e=1.926E-34  Campylobacter jejuni subsp. jejuni NCTC 11168 = ATCC 700819
  4zo4-assembly1_C  TM=8.781E-01  e=5.178E-29  Campylobacter jejuni subsp. jejuni NCTC 11168 = ATCC 700819
  1viy-assembly1_B  TM=6.764E-01  e=2.660E-10  Escherichia coli
  1n3b-assembly1_C  TM=7.099E-01  e=1.264E-08  Escherichia coli
  2f6r-assembly1_A  TM=6.352E-01  e=8.229E-09  Mus musculus

Secondary structure (DSSP, 8-state):
---EEEEEESSHHHHHHHHHHHHHTT-EEEEHHHHHHHHHHHTHHHHHHHHGGG-SS-SB-SSS-B-HHHHHHHHHHBHHHHHHHHHHHHHHHHHHHTT--HHHHTTS-EEEE--TTB-SS-GGGTSEEEEE------BTTT--TT---HHHHHHHHHHHHHHHHHHTT-SEEE---S-HHHHHHHHHHHHHHHHTT-/---EEEEEESSHHHHHHHHHHHHHTT--EEEHHHHHHHHHHHTHHHHHHHHGGG-SS--B-TTS-B-HHHHHHHHTTBHHHHHHHHHHHHHHHHHHHHH--HHHHTTS-EEEE--B---SSEEEEEE-----BTTT---S---HHHHHHHHHHHHHHHHHHTT-SEEEE--S-HHHHHHHHHHHHHHHH--/--EEEEEESSHHHHHHHHHHHHHTT-EEEEHHHHHHHHHHHTHHHHHHHHGGG-SS-SEEETTEE-HHHHHHHHHH-HHHHHHHHHHHHHHHHHHHHH--TTTTTTS-EEEE--TTB-S--GGGTSEEEEEE-----BTTT---S---HHHHHHHHHHHHHHHHHHTT-SEEEE--S-HHHHHHHHHHHHHHHHTT-/---EEEEEESSHHHHHHHHHHHHHTT--EEEHHHHHHHHHHHTHHHHHHHHTTT-SS-SEEETTEE-HHHHHHHHTTBHHHHHHHHHHHHHHHHHHHHH--TGGGGTS-EEEE-----TTSEEEEEE-----BTTT---S---HHHHHHHHHHHHHHHHHHTT-SEEEE--S-HHHHHHHHHHHHHHHHH-

Sequence (777 aa):
AKNAFFVTASIACGKSTFIEIANSLGFKSISADKIAHKILDENALELEKIFSPFSLKNLLKKEKKIDRKILGEIVFNNKEAKKILENFTHPKIRAKILEQQILDKENKAFFVEIPLFFESGAYENLGKVIVIYTPKELSLKRIQRDKLSLEAAKARLDSQIDIEEKLKKADFIIKNTNSYADFRQECVKVIQEISKGNAKNAFFVTASIACGKSTFIEIANSLGFKSISADKIAHKILDENALELEKIFSPFSLKNLLKKEKKIDRKILGEIVFNNKEAKKILENFTHPKIRAKILEQQILDKENKAFFVEIPLFENLGKVIVIYTPKELSLKRIQRDKLSLEAAKARLDSQIDIEEKLKKADFIIKNTNSYADFRQECVKVIQEISKGKNAFFVTASIACGKSTFIEIANSLGFKSISADKIAHKILDENALELEKIFSPFSLKNLLKKEKKIDRKILGEIVFNNKEAKKILENFTHPKIRAKILEQQILDKENKAFFVEIPLFFESGAYENLGKVIVIYTPKELSLKRIQRDKLSLEAAKARLDSQIDIEEKLKKADFIIKNTNSYADFRQECVKVIQEISKGNAKNAFFVTASIACGKSTFIEIANSLGFKSISADKIAHKILDENALELEKIFSPFSLKNLLKKEKKIDRKILGEIVFNNKEAKKILENFTHPKIRAKILEQQILDKENKAFFVEIPLFENLGKVIVIYTPKELSLKRIQRDKLSLEAAKARLDSQIDIEEKLKKADFIIKNTNSYADFRQECVKVIQEISKG